Protein AF-A0A928BKJ8-F1 (afdb_monomer_lite)

pLDDT: mean 83.31, std 15.17, range [28.52, 98.81]

Secondary structure (DSSP, 8-state):
-HHHHHHHHHHHHHHHTTS--S----HHHHHHHHHHHHHHHHHHHHHHHHHHHHHHHHHHHHH-EEEEEEE-TTS-EEEEEE-TT--EEEEEE--GGG-SSS--EEEEEETTEEEEEETTEEPB-TTS-B-BTTT-PPPEEE-TTSBEEETTEEPB-TTSPBPB-SS----SEEEEEE-TTS-EEEEETTS-EEEE-B--S-EEEEEETTEE--SEEEEPPPTTSEEEEEEEEESTTGGG-EEEEEEEESSEEEEETTTTEEEEE--TT--EEEEEEEEE-TTS-EEEEEEEEEEGGGS-SSSSB-SHHHHHHHHHHHHTT---TTTB-TTT--EEB-S-EE-TT------B--SSS-B-SEEEEEEEEEE----EEETTS-SEESSEEEEES-EEEEEEE--TT-EEEEESB--TTEEE-SSEEEEETT-EEES-EE--EEEE-SB--TT--EEEESSEEEEES-EEE-SGGG--EE-S-EEE---S----STTSEEEESSEEEE-SSS-EEEES-EE-S-EE-SSEEEESSEEEESSEEEES-EE-S-EE--SSS-TTS--TTSEEEESSEEEE-SS-EEES-EE-S-EE-SS--EEESSEEEESS-EEES-EESBTTBTTSS-EE---EE-TTS-EESEESSEEEESS-EES-EE-SEEE-GGGTT-GGGSEES-STTSB--BSS------S--SS------B---SGGGG-EEEEEEEEEETTEEEEEEEESSSS--EEEEEEEETTSTTEEEEEEEGGGS---GGG--STT-SSSSSB-HHHHHHHTGGGTEEEEEE-S-B-TTT--B-SEEEETTEEEEE--HHHHHH-GGGSBEEEEETTS-EE--BEEEEEEEEETTEEEEE-EES-SSGGG--TTS-EEEE-TTS-SSSSTT------SSSEEEEEEESSS---BTS--EEEEEEEEEE-SSSPPPTTTS-----TTEEEEEE-HHHHHHHHHH--TT-EEEEEEEEEETTTB-PPEEEEEE-SEEEEETTEE--TTS-TT-HHHH--B-EEEEEE-TTS-EEEEEEE--SBTTB--B-HHHHHHHHHHHT-SEEEE---GGG--EEETTEE-S---STTSSPPBSEEEEEEE-

Sequence (1113 aa):
MKYNKILAFCASALLVLAAGCDKYDDSKLWDDVDKAYNELTKIQPMVEAVSQQVELVSAVISSGAITGISAAEDGGYVVRYKGADNTEHTITIASKDEVTTAPVIGTKTEEGVLYWTINGELLKDLDGANVAVAGRVPTFDVNSDGYWTVNGALMKDASGNPIKAEGKELSVISKVEKTADGKGLITLGDGSTVTVDLFEAFSIGVFDGQTELLNQYLLTMPASRSLTLSYTLTGPSADETIIKITRQTSLTAVLDASAKTITVTFPAGFEEGGFNLMIADAEGNVLIRPVYIGDRAMVPDYYGIKTVEDFQKFAVAVNAGASLKRFRDPATGLITLLQDLDMVGFTAWTPIGTEDHPWGDKFNGNGKTIRNIEFSTDVTSQKYTGIFGVVDGGSVENLIVGEDGESWTITGTANNGTAVAPVVAFAKGEAVIAKCTNNLDINFTGTNPSEALLMLSGIVAQSDGSTIGGAGELACVNNGDIVITEITNKKNGLTGVNIGGICAHASENGTTNITACVNNGHLACPTGRSGGICGTIIKGRLSACVNNGMIEDGTQYKSEDKGYDHKRMGGLVGATDQNATIDGCTNLGTVLTHVGCRCGGFVGHNAKGKVQNCTNGAEKDLSKGNIIGDVVTDASGNLHGPGWACGYTSSDIKTCYGYGRVATYAQKDNLEAADIALHDNAVRHGTQYYKFVSGMTSGYEPTNWVNWGSTKYCNWDVKTTKELHSGVKYMAVEWTRGITRKMKILEIDLTKSGVEITTAMADDIIPNPNGNDNNNSGKNKRELLSEVCARLKSTGVVAGVNSGFFDSHDGFPRGIHVQEGVPMYVNNRTVRWNLTNHKWGFTQFTDKTSSCGVKEFTGKYKVAGTEYEYYSINDTICRHGSDALKSNIYTHHYKKTPHSGLTNPLSKKCLYVLAQFTGDYLHVNTGYHKAKVTKILDGRSSAIASADLPYISDKKTIGIQIRGDVADAVKASVSVGDEIEIKCDIAIDGNSTKPIYTINSSMYQFLNNGSVTLSGLGADNGNLNTYDPVTFIGCDAATTKVWIVQVDGRSSSSLGMTAPEMAATIKKLGGHNMTRFDGGGSSSMWVDGKIVSNPSDSRGERSCMNYLLVRAK

Foldseek 3Di:
DVVVVVVVVVVVVVVVVVDDDDDDDCVVVVVVVVVVVVQVVLLVVLLVQQLVQLCVQLQQVAPKAWADWDADPQGWIWTWMAGPVRDIDIDTADAQPQQDPDWFWDWDDDPNFIFIDINPHFDAEPVGHGHTSHPDRWHWDADPVQFIDINNHFDADPVRHGHGNRPRHYFFFNDWDADPVGWIWTQTSNRDIDTGHHDPQKDKFKDQVPHTADDEAADAQDPQQKGKIAMDMDHPQRVQKDKDWDDKFQWDWDDDVPRRIIMIGHDPPFAKMWIWIWMAGPVGDIDIDIYIYGHNVNQDPDAAAEEVVSLQVQQVCQQVVHDNVRQADPVPREHEYPAAYECPPDQDDDARADPVRGAQEEYYPVLHEHEDQAHEEACQVPQAEENHRHHANYEDANYEYYDAPAEYEYEHEHAANRAYEHATREYENAYYYWLYEANYAYEYPYEYDELREYFYEHAYREYQAYEAADPDNREYEYQYAYDYADYPYQAQDRSGYFYEHHYRYYDPRHAYEHELYEYNYAYEAQFYAYEPHYREHAHYEYYNYERNYAYENHDPDALVQADARRYAEELGYSEYHHAYEYELYERFYEYEYRRFYQYEPGTSYYEPYEAENYEQHDQQDQNGREYEEDWDADPVQWIAGYAHGTRYHQAEHENYYFQYFYYYNVCPVPRVPTHGRDQQRRYRTGNGRDFDAPDDDDDDDDRYDYPPLDLLQQAWDFPDWDDLDVFWIWTFIFHRRNATWGKIKIKGFLVDPQWDKFKAFFVNAFDFQQQQQAQLDDDRQFDFPLRVCVVCVVVFFFKWWFFADDDNRRQGGQAWWAGQQRGSWHEFPVSCVVQVQQQWKWFAFPVLFIDRFGKDKWKWKDFPNDIDTAGIELYLVCQQPDVVGFKYKYFLRHDQDSDPPDGRHHFQAFKKFKWFFPDDAAGELPDKTKTATADIDHRNVPGHDRVRPDNYNDRRMMIMTGDDPRRVVRVVRDDHGDIMIIHMYMDGPNDDSGGTRTITTFGDKQAAQNDGDRNPDDSPDCLRPAAFWWWKKFAAPRRRMIMTMTIADPDSNHNHHHSVSVSSVCVVVRGRIMGTGDTHQSGWMDGRSDTPYFRNDPVTHGRHGMMITIGRD

Structure (mmCIF, N/CA/C/O backbone):
data_AF-A0A928BKJ8-F1
#
_entry.id   AF-A0A928BKJ8-F1
#
loop_
_atom_site.group_PDB
_atom_site.id
_atom_site.type_symbol
_atom_site.label_atom_id
_atom_site.label_alt_id
_atom_site.label_comp_id
_atom_site.label_asym_id
_atom_site.label_entity_id
_atom_site.label_seq_id
_atom_site.pdbx_PDB_ins_code
_atom_site.Cartn_x
_atom_site.Cartn_y
_atom_site.Cartn_z
_atom_site.occupancy
_atom_site.B_iso_or_equiv
_atom_site.auth_seq_id
_atom_site.auth_comp_id
_atom_site.auth_asym_id
_atom_site.auth_atom_id
_atom_site.pdbx_PDB_model_num
ATOM 1 N N . MET A 1 1 ? -21.535 2.118 -30.857 1.00 36.38 1 MET A N 1
ATOM 2 C CA . MET A 1 1 ? -22.340 1.088 -30.147 1.00 36.38 1 MET A CA 1
ATOM 3 C C . MET A 1 1 ? -21.571 -0.211 -29.829 1.00 36.38 1 MET A C 1
ATOM 5 O O . MET A 1 1 ? -22.094 -1.032 -29.084 1.00 36.38 1 MET A O 1
ATOM 9 N N . LYS A 1 2 ? -20.324 -0.391 -30.308 1.00 33.47 2 LYS A N 1
ATOM 10 C CA . LYS A 1 2 ? -19.479 -1.567 -30.011 1.00 33.47 2 LYS A CA 1
ATOM 11 C C . LYS A 1 2 ? -18.787 -1.557 -28.638 1.00 33.47 2 LYS A C 1
ATOM 13 O O . LYS A 1 2 ? -18.649 -2.614 -28.036 1.00 33.47 2 LYS A O 1
ATOM 18 N N . TYR A 1 3 ? -18.479 -0.383 -28.079 1.00 29.48 3 TYR A N 1
ATOM 19 C CA . TYR A 1 3 ? -17.855 -0.270 -26.748 1.00 29.48 3 TYR A CA 1
ATOM 20 C C . TYR A 1 3 ? -18.729 -0.820 -25.604 1.00 29.48 3 TYR A C 1
ATOM 22 O O . TYR A 1 3 ? -18.232 -1.500 -24.711 1.00 29.48 3 TYR A O 1
ATOM 30 N N . ASN A 1 4 ? -20.053 -0.626 -25.668 1.00 34.81 4 ASN A N 1
ATOM 31 C CA . ASN A 1 4 ? -20.971 -1.131 -24.638 1.00 34.81 4 ASN A CA 1
ATOM 32 C C . ASN A 1 4 ? -21.222 -2.645 -24.739 1.00 34.81 4 ASN A C 1
ATOM 34 O O . ASN A 1 4 ? -21.550 -3.267 -23.732 1.00 34.81 4 ASN A O 1
ATOM 38 N N . LYS A 1 5 ? -21.043 -3.252 -25.922 1.00 36.97 5 LYS A N 1
ATOM 39 C CA . LYS A 1 5 ? -21.144 -4.711 -26.090 1.00 36.97 5 LYS A CA 1
ATOM 40 C C . LYS A 1 5 ? -19.899 -5.426 -25.558 1.00 36.97 5 LYS A C 1
ATOM 42 O O . LYS A 1 5 ? -20.052 -6.467 -24.936 1.00 36.97 5 LYS A O 1
ATOM 47 N N . ILE A 1 6 ? -18.711 -4.828 -25.700 1.00 39.97 6 ILE A N 1
ATOM 48 C CA . ILE A 1 6 ? -17.459 -5.345 -25.117 1.00 39.97 6 ILE A CA 1
ATOM 49 C C . ILE A 1 6 ? -17.501 -5.258 -23.584 1.00 39.97 6 ILE A C 1
ATOM 51 O O . ILE A 1 6 ? -17.200 -6.237 -22.915 1.00 39.97 6 ILE A O 1
ATOM 55 N N . LEU A 1 7 ? -17.984 -4.150 -23.007 1.00 39.19 7 LEU A N 1
ATOM 56 C CA . LEU A 1 7 ? -18.141 -4.033 -21.549 1.00 39.19 7 LEU A CA 1
ATOM 57 C C . LEU A 1 7 ? -19.204 -4.981 -20.969 1.00 39.19 7 LEU A C 1
ATOM 59 O O . LEU A 1 7 ? -18.993 -5.539 -19.895 1.00 39.19 7 LEU A O 1
ATOM 63 N N . ALA A 1 8 ? -20.317 -5.209 -21.674 1.00 41.62 8 ALA A N 1
ATOM 64 C CA . ALA A 1 8 ? -21.327 -6.187 -21.261 1.00 41.62 8 ALA A CA 1
ATOM 65 C C . ALA A 1 8 ? -20.830 -7.642 -21.396 1.00 41.62 8 ALA A C 1
ATOM 67 O O . ALA A 1 8 ? -21.204 -8.497 -20.589 1.00 41.62 8 ALA A O 1
ATOM 68 N N . PHE A 1 9 ? -19.954 -7.918 -22.369 1.00 40.91 9 PHE A N 1
ATOM 69 C CA . PHE A 1 9 ? -19.304 -9.219 -22.549 1.00 40.91 9 PHE A CA 1
ATOM 70 C C . PHE A 1 9 ? -18.218 -9.468 -21.488 1.00 40.91 9 PHE A C 1
ATOM 72 O O . PHE A 1 9 ? -18.191 -10.526 -20.869 1.00 40.91 9 PHE A O 1
ATOM 79 N N . CYS A 1 10 ? -17.407 -8.457 -21.157 1.00 38.84 10 CYS A N 1
ATOM 80 C CA . CYS A 1 10 ? -16.449 -8.529 -20.050 1.00 38.84 10 CYS A CA 1
ATOM 81 C C . CYS A 1 10 ? -17.153 -8.671 -18.691 1.00 38.84 10 CYS A C 1
ATOM 83 O O . CYS A 1 10 ? -16.702 -9.438 -17.846 1.00 38.84 10 CYS A O 1
ATOM 85 N N . ALA A 1 11 ? -18.292 -7.997 -18.485 1.00 41.03 11 ALA A N 1
ATOM 86 C CA . ALA A 1 11 ? -19.087 -8.133 -17.264 1.00 41.03 11 ALA A CA 1
ATOM 87 C C . ALA A 1 11 ? -19.739 -9.522 -17.130 1.00 41.03 11 ALA A C 1
ATOM 89 O O . ALA A 1 11 ? -19.844 -10.039 -16.021 1.00 41.03 11 ALA A O 1
ATOM 90 N N . SER A 1 12 ? -20.134 -10.154 -18.240 1.00 42.34 12 SER A N 1
ATOM 91 C CA . SER A 1 12 ? -20.669 -11.524 -18.230 1.00 42.34 12 SER A CA 1
ATOM 92 C C . SER A 1 12 ? -19.570 -12.584 -18.092 1.00 42.34 12 SER A C 1
ATOM 94 O O . SER A 1 12 ? -19.779 -13.554 -17.369 1.00 42.34 12 SER A O 1
ATOM 96 N N . ALA A 1 13 ? -18.372 -12.361 -18.644 1.00 40.25 13 ALA A N 1
ATOM 97 C CA . ALA A 1 13 ? -17.197 -13.203 -18.395 1.00 40.25 13 ALA A CA 1
ATOM 98 C C . ALA A 1 13 ? -16.728 -13.136 -16.925 1.00 40.25 13 ALA A C 1
ATOM 100 O O . ALA A 1 13 ? -16.420 -14.164 -16.323 1.00 40.25 13 ALA A O 1
ATOM 101 N N . LEU A 1 14 ? -16.779 -11.953 -16.297 1.00 40.38 14 LEU A N 1
ATOM 102 C CA . LEU A 1 14 ? -16.492 -11.768 -14.864 1.00 40.38 14 LEU A CA 1
ATOM 103 C C . LEU A 1 14 ? -17.533 -12.418 -13.937 1.00 40.38 14 LEU A C 1
ATOM 105 O O . LEU A 1 14 ? -17.189 -12.808 -12.823 1.00 40.38 14 LEU A O 1
ATOM 109 N N . LEU A 1 15 ? -18.780 -12.582 -14.390 1.00 40.03 15 LEU A N 1
ATOM 110 C CA . LEU A 1 15 ? -19.826 -13.301 -13.650 1.00 40.03 15 LEU A CA 1
ATOM 111 C C . LEU A 1 15 ? -19.718 -14.831 -13.781 1.00 40.03 15 LEU A C 1
ATOM 113 O O . LEU A 1 15 ? -20.170 -15.539 -12.885 1.00 40.03 15 LEU A O 1
ATOM 117 N N . VAL A 1 16 ? -19.081 -15.341 -14.841 1.00 40.62 16 VAL A N 1
ATOM 118 C CA . VAL A 1 16 ? -18.812 -16.781 -15.029 1.00 40.62 16 VAL A CA 1
ATOM 119 C C . VAL A 1 16 ? -17.521 -17.220 -14.317 1.00 40.62 16 VAL A C 1
ATOM 121 O O . VAL A 1 16 ? -17.443 -18.346 -13.835 1.00 40.62 16 VAL A O 1
ATOM 124 N N . LEU A 1 17 ? -16.558 -16.313 -14.111 1.00 38.81 17 LEU A N 1
ATOM 125 C CA . LEU A 1 17 ? -15.326 -16.564 -13.340 1.00 38.81 17 LEU A CA 1
ATOM 126 C C . LEU A 1 17 ? -15.546 -16.775 -11.826 1.00 38.81 17 LEU A C 1
ATOM 128 O O . LEU A 1 17 ? -14.621 -17.173 -11.120 1.00 38.81 17 LEU A O 1
ATOM 132 N N . ALA A 1 18 ? -16.758 -16.539 -11.313 1.00 39.84 18 ALA A N 1
ATOM 133 C CA . ALA A 1 18 ? -17.099 -16.748 -9.905 1.00 39.84 18 ALA A CA 1
ATOM 134 C C . ALA A 1 18 ? -17.656 -18.153 -9.589 1.00 39.84 18 ALA A C 1
ATOM 136 O O . ALA A 1 18 ? -17.969 -18.427 -8.428 1.00 39.84 18 ALA A O 1
ATOM 137 N N . ALA A 1 19 ? -17.775 -19.057 -10.569 1.00 40.38 19 ALA A N 1
ATOM 138 C CA . ALA A 1 19 ? -18.250 -20.416 -10.318 1.00 40.38 19 ALA A CA 1
ATOM 139 C C . ALA A 1 19 ? -17.617 -21.464 -11.253 1.00 40.38 19 ALA A C 1
ATOM 141 O O . ALA A 1 19 ? -18.084 -21.671 -12.366 1.00 40.38 19 ALA A O 1
ATOM 142 N N . GLY A 1 20 ? -16.641 -22.218 -10.735 1.00 32.22 20 GLY A N 1
ATOM 143 C CA . GLY A 1 20 ? -16.346 -23.580 -11.203 1.00 32.22 20 GLY A CA 1
ATOM 144 C C . GLY A 1 20 ? -15.039 -23.783 -11.980 1.00 32.22 20 GLY A C 1
ATOM 145 O O . GLY A 1 20 ? -14.651 -22.978 -12.810 1.00 32.22 20 GLY A O 1
ATOM 146 N N . CYS A 1 21 ? -14.382 -24.897 -11.653 1.00 39.50 21 CYS A N 1
ATOM 147 C CA . CYS A 1 21 ? -13.068 -25.385 -12.079 1.00 39.50 21 CYS A CA 1
ATOM 148 C C . CYS A 1 21 ? -12.865 -25.640 -13.590 1.00 39.50 21 CYS A C 1
ATOM 150 O O . CYS A 1 21 ? -13.796 -25.997 -14.303 1.00 39.50 21 CYS A O 1
ATOM 152 N N . ASP A 1 22 ? -11.572 -25.631 -13.941 1.00 43.06 22 ASP A N 1
ATOM 153 C CA . ASP A 1 22 ? -10.849 -26.334 -15.014 1.00 43.06 22 ASP A CA 1
ATOM 154 C C . ASP A 1 22 ? -10.987 -25.881 -16.486 1.00 43.06 22 ASP A C 1
ATOM 156 O O . ASP A 1 22 ? -12.006 -26.056 -17.142 1.00 43.06 22 ASP A O 1
ATOM 160 N N . LYS A 1 23 ? -9.838 -25.410 -17.012 1.00 48.09 23 LYS A N 1
ATOM 161 C CA . LYS A 1 23 ? -9.440 -25.223 -18.425 1.00 48.09 23 LYS A CA 1
ATOM 162 C C . LYS A 1 23 ? -10.388 -24.384 -19.296 1.00 48.09 23 LYS A C 1
ATOM 164 O O . LYS A 1 23 ? -11.199 -24.915 -20.048 1.00 48.09 23 LYS A O 1
ATOM 169 N N . TYR A 1 24 ? -10.193 -23.064 -19.268 1.00 42.25 24 TYR A N 1
ATOM 170 C CA . TYR A 1 24 ? -10.712 -22.170 -20.305 1.00 42.25 24 TYR A CA 1
ATOM 171 C C . TYR A 1 24 ? -9.821 -22.268 -21.552 1.00 42.25 24 TYR A C 1
ATOM 173 O O . TYR A 1 24 ? -8.644 -21.927 -21.490 1.00 42.25 24 TYR A O 1
ATOM 181 N N . ASP A 1 25 ? -10.378 -22.791 -22.643 1.00 50.19 25 ASP A N 1
ATOM 182 C CA . ASP A 1 25 ? -9.758 -22.840 -23.969 1.00 50.19 25 ASP A CA 1
ATOM 183 C C . ASP A 1 25 ? -10.202 -21.599 -24.758 1.00 50.19 25 ASP A C 1
ATOM 185 O O . ASP A 1 25 ? -11.339 -21.519 -25.234 1.00 50.19 25 ASP A O 1
ATOM 189 N N . ASP A 1 26 ? -9.321 -20.601 -24.831 1.00 48.94 26 ASP A N 1
ATOM 190 C CA . ASP A 1 26 ? -9.535 -19.328 -25.521 1.00 48.94 26 ASP A CA 1
ATOM 191 C C . ASP A 1 26 ? -9.142 -19.380 -27.006 1.00 48.94 26 ASP A C 1
ATOM 193 O O . ASP A 1 26 ? -9.299 -18.380 -27.707 1.00 48.94 26 ASP A O 1
ATOM 197 N N . SER A 1 27 ? -8.728 -20.542 -27.526 1.00 56.06 27 SER A N 1
ATOM 198 C CA . SER A 1 27 ? -8.313 -20.711 -28.929 1.00 56.06 27 SER A CA 1
ATOM 199 C C . SER A 1 27 ? -9.398 -20.257 -29.910 1.00 56.06 27 SER A C 1
ATOM 201 O O . SER A 1 27 ? -9.103 -19.659 -30.936 1.00 56.06 27 SER A O 1
ATOM 203 N N . LYS A 1 28 ? -10.678 -20.449 -29.562 1.00 54.78 28 LYS A N 1
ATOM 204 C CA . LYS A 1 28 ? -11.811 -19.961 -30.369 1.00 54.78 28 LYS A CA 1
ATOM 205 C C . LYS A 1 28 ? -11.948 -18.437 -30.388 1.00 54.78 28 LYS A C 1
ATOM 207 O O . LYS A 1 28 ? -12.422 -17.889 -31.375 1.00 54.78 28 LYS A O 1
ATOM 212 N N . LEU A 1 29 ? -11.576 -17.764 -29.300 1.00 46.59 29 LEU A N 1
ATOM 213 C CA . LEU A 1 29 ? -11.580 -16.302 -29.217 1.00 46.59 29 LEU A CA 1
ATOM 214 C C . LEU A 1 29 ? -10.429 -15.714 -30.029 1.00 46.59 29 LEU A C 1
ATOM 216 O O . LEU A 1 29 ? -10.636 -14.728 -30.731 1.00 46.59 29 LEU A O 1
ATOM 220 N N . TRP A 1 30 ? -9.256 -16.346 -29.980 1.00 51.75 30 TRP A N 1
ATOM 221 C CA . TRP A 1 30 ? -8.119 -15.971 -30.817 1.00 51.75 30 TRP A CA 1
ATOM 222 C C . TRP A 1 30 ? -8.381 -16.245 -32.300 1.00 51.75 30 TRP A C 1
ATOM 224 O O . TRP A 1 30 ? -8.135 -15.361 -33.109 1.00 51.75 30 TRP A O 1
ATOM 234 N N . ASP A 1 31 ? -9.023 -17.364 -32.652 1.00 60.06 31 ASP A N 1
ATOM 235 C CA . ASP A 1 31 ? -9.461 -17.641 -34.029 1.00 60.06 31 ASP A CA 1
ATOM 236 C C . ASP A 1 31 ? -10.430 -16.570 -34.567 1.00 60.06 31 ASP A C 1
ATOM 238 O O . ASP A 1 31 ? -10.374 -16.200 -35.744 1.00 60.06 31 ASP A O 1
ATOM 242 N N . ASP A 1 32 ? -11.339 -16.067 -33.726 1.00 57.16 32 ASP A N 1
ATOM 243 C CA . ASP A 1 32 ? -12.293 -15.020 -34.106 1.00 57.16 32 ASP A CA 1
ATOM 244 C C . ASP A 1 32 ? -11.616 -13.640 -34.231 1.00 57.16 32 ASP A C 1
ATOM 246 O O . ASP A 1 32 ? -11.968 -12.857 -35.120 1.00 57.16 32 ASP A O 1
ATOM 250 N N . VAL A 1 33 ? -10.620 -13.348 -33.386 1.00 50.62 33 VAL A N 1
ATOM 251 C CA . VAL A 1 33 ? -9.799 -12.123 -33.450 1.00 50.62 33 VAL A CA 1
ATOM 252 C C . VAL A 1 33 ? -8.879 -12.138 -34.673 1.00 50.62 33 VAL A C 1
ATOM 254 O O . VAL A 1 33 ? -8.836 -11.148 -35.407 1.00 50.62 33 VAL A O 1
ATOM 257 N N . ASP A 1 34 ? -8.226 -13.263 -34.957 1.00 57.56 34 ASP A N 1
ATOM 258 C CA . ASP A 1 34 ? -7.360 -13.443 -36.124 1.00 57.56 34 ASP A CA 1
ATOM 259 C C . ASP A 1 34 ? -8.162 -13.378 -37.425 1.00 57.56 34 ASP A C 1
ATOM 261 O O . ASP A 1 34 ? -7.727 -12.761 -38.400 1.00 57.56 34 ASP A O 1
ATOM 265 N N . LYS A 1 35 ? -9.381 -13.932 -37.455 1.00 59.62 35 LYS A N 1
ATOM 266 C CA . LYS A 1 35 ? -10.303 -13.724 -38.583 1.00 59.62 35 LYS A CA 1
ATOM 267 C C . LYS A 1 35 ? -10.664 -12.254 -38.763 1.00 59.62 35 LYS A C 1
ATOM 269 O O . LYS A 1 35 ? -10.637 -11.773 -39.891 1.00 59.62 35 LYS A O 1
ATOM 274 N N . ALA A 1 36 ? -10.976 -11.532 -37.686 1.00 53.12 36 ALA A N 1
ATOM 275 C CA . ALA A 1 36 ? -11.308 -10.110 -37.770 1.00 53.12 36 ALA A CA 1
ATOM 276 C C . ALA A 1 36 ? -10.123 -9.262 -38.268 1.00 53.12 36 ALA A C 1
ATOM 278 O O . ALA A 1 36 ? -10.323 -8.357 -39.078 1.00 53.12 36 ALA A O 1
ATOM 279 N N . TYR A 1 37 ? -8.899 -9.579 -37.838 1.00 50.72 37 TYR A N 1
ATOM 280 C CA . TYR A 1 37 ? -7.670 -8.921 -38.292 1.00 50.72 37 TYR A CA 1
ATOM 281 C C . TYR A 1 37 ? -7.362 -9.214 -39.774 1.00 50.72 37 TYR A C 1
ATOM 283 O O . TYR A 1 37 ? -7.023 -8.303 -40.534 1.00 50.72 37 TYR A O 1
ATOM 291 N N . ASN A 1 38 ? -7.560 -10.463 -40.209 1.00 59.34 38 ASN A N 1
ATOM 292 C CA . ASN A 1 38 ? -7.378 -10.892 -41.601 1.00 59.34 38 ASN A CA 1
ATOM 293 C C . ASN A 1 38 ? -8.442 -10.333 -42.566 1.00 59.34 38 ASN A C 1
ATOM 295 O O . ASN A 1 38 ? -8.176 -10.189 -43.757 1.00 59.34 38 ASN A O 1
ATOM 299 N N . GLU A 1 39 ? -9.648 -10.018 -42.087 1.00 61.53 39 GLU A N 1
ATOM 300 C CA . GLU A 1 39 ? -10.673 -9.320 -42.880 1.00 61.53 39 GLU A CA 1
ATOM 301 C C . GLU A 1 39 ? -10.358 -7.815 -43.002 1.00 61.53 39 GLU A C 1
ATOM 303 O O . GLU A 1 39 ? -10.467 -7.246 -44.087 1.00 61.53 39 GLU A O 1
ATOM 308 N N . LEU A 1 40 ? -9.884 -7.171 -41.926 1.00 55.72 40 LEU A N 1
ATOM 309 C CA . LEU A 1 40 ? -9.506 -5.746 -41.916 1.00 55.72 40 LEU A CA 1
ATOM 310 C C . LEU A 1 40 ? -8.341 -5.429 -42.867 1.00 55.72 40 LEU A C 1
ATOM 312 O O . LEU A 1 40 ? -8.375 -4.422 -43.572 1.00 55.72 40 LEU A O 1
ATOM 316 N N . THR A 1 41 ? -7.348 -6.318 -42.931 1.00 57.25 41 THR A N 1
ATOM 317 C CA . THR A 1 41 ? -6.194 -6.200 -43.842 1.00 57.25 41 THR A CA 1
ATOM 318 C C . THR A 1 41 ? -6.560 -6.364 -45.321 1.00 57.25 41 THR A C 1
ATOM 320 O O . THR A 1 41 ? -5.829 -5.870 -46.174 1.00 57.25 41 THR A O 1
ATOM 323 N N . LYS A 1 42 ? -7.699 -6.994 -45.646 1.00 63.34 42 LYS A N 1
ATOM 324 C CA . LYS A 1 42 ? -8.205 -7.108 -47.027 1.00 63.34 42 LYS A CA 1
ATOM 325 C C . LYS A 1 42 ? -9.059 -5.917 -47.457 1.00 63.34 42 LYS A C 1
ATOM 327 O O . LYS A 1 42 ? -9.018 -5.540 -48.618 1.00 63.34 42 LYS A O 1
ATOM 332 N N . ILE A 1 43 ? -9.818 -5.324 -46.534 1.00 66.81 43 ILE A N 1
ATOM 333 C CA . ILE A 1 43 ? -10.777 -4.248 -46.834 1.00 66.81 43 ILE A CA 1
ATOM 334 C C . ILE A 1 43 ? -10.080 -2.896 -47.061 1.00 66.81 43 ILE A C 1
ATOM 336 O O . ILE A 1 43 ? -10.517 -2.120 -47.910 1.00 66.81 43 ILE A O 1
ATOM 340 N N . GLN A 1 44 ? -8.993 -2.605 -46.335 1.00 64.44 44 GLN A N 1
ATOM 341 C CA . GLN A 1 44 ? -8.322 -1.299 -46.399 1.00 64.44 44 GLN A CA 1
A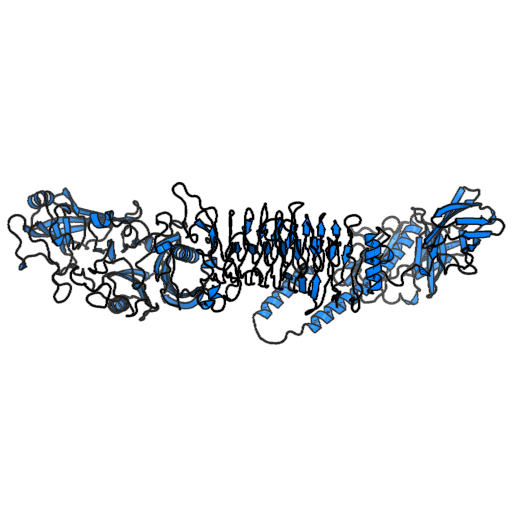TOM 342 C C . GLN A 1 44 ? -7.786 -0.938 -47.807 1.00 64.44 44 GLN A C 1
ATOM 344 O O . GLN A 1 44 ? -8.120 0.149 -48.287 1.00 64.44 44 GLN A O 1
ATOM 349 N N . PRO A 1 45 ? -7.071 -1.824 -48.533 1.00 66.62 45 PRO A N 1
ATOM 350 C CA . PRO A 1 45 ? -6.630 -1.537 -49.903 1.00 66.62 45 PRO A CA 1
ATOM 351 C C . PRO A 1 45 ? -7.791 -1.293 -50.883 1.00 66.62 45 PRO A C 1
ATOM 353 O O . PRO A 1 45 ? -7.668 -0.502 -51.815 1.00 66.62 45 PRO A O 1
ATOM 356 N N . MET A 1 46 ? -8.943 -1.936 -50.660 1.00 71.69 46 MET A N 1
ATOM 357 C CA . MET A 1 46 ? -10.132 -1.792 -51.511 1.00 71.69 46 MET A CA 1
ATOM 358 C C . MET A 1 46 ? -10.777 -0.403 -51.354 1.00 71.69 46 MET A C 1
ATOM 360 O O . MET A 1 46 ? -11.216 0.187 -52.339 1.00 71.69 46 MET A O 1
ATOM 364 N N . VAL A 1 47 ? -10.815 0.143 -50.130 1.00 72.19 47 VAL A N 1
ATOM 365 C CA . VAL A 1 47 ? -11.319 1.504 -49.851 1.00 72.19 47 VAL A CA 1
ATOM 366 C C . VAL A 1 47 ? -10.426 2.565 -50.503 1.00 72.19 47 VAL A C 1
ATOM 368 O O . VAL A 1 47 ? -10.930 3.520 -51.104 1.00 72.19 47 VAL A O 1
ATOM 371 N N . GLU A 1 48 ? -9.106 2.382 -50.422 1.00 70.94 48 GLU A N 1
ATOM 372 C CA . GLU A 1 48 ? -8.124 3.280 -51.039 1.00 70.94 48 GLU A CA 1
ATOM 373 C C . GLU A 1 48 ? -8.248 3.275 -52.573 1.00 70.94 48 GLU A C 1
ATOM 375 O O . GLU A 1 48 ? -8.321 4.344 -53.184 1.00 70.94 48 GLU A O 1
ATOM 380 N N . ALA A 1 49 ? -8.384 2.098 -53.193 1.00 72.06 49 ALA A N 1
ATOM 381 C CA . ALA A 1 49 ? -8.551 1.963 -54.641 1.00 72.06 49 ALA A CA 1
ATOM 382 C C . ALA A 1 49 ? -9.838 2.629 -55.168 1.00 72.06 49 ALA A C 1
ATOM 384 O O . ALA A 1 49 ? -9.802 3.357 -56.163 1.00 72.06 49 ALA A O 1
ATOM 385 N N . VAL A 1 50 ? -10.977 2.432 -54.491 1.00 75.00 50 VAL A N 1
ATOM 386 C CA . VAL A 1 50 ? -12.257 3.068 -54.861 1.00 75.00 50 VAL A CA 1
ATOM 387 C C . VAL A 1 50 ? -12.167 4.587 -54.749 1.00 75.00 50 VAL A C 1
ATOM 389 O O . VAL A 1 50 ? -12.613 5.297 -55.650 1.00 75.00 50 VAL A O 1
ATOM 392 N N . SER A 1 51 ? -11.559 5.090 -53.672 1.00 77.75 51 SER A N 1
ATOM 393 C CA . SER A 1 51 ? -11.428 6.531 -53.433 1.00 77.75 51 SER A CA 1
ATOM 394 C C . SER A 1 51 ? -10.612 7.217 -54.535 1.00 77.75 51 SER A C 1
ATOM 396 O O . SER A 1 51 ? -11.045 8.235 -55.073 1.00 77.75 51 SER A O 1
ATOM 398 N N . GLN A 1 52 ? -9.502 6.607 -54.966 1.00 74.69 52 GLN A N 1
ATOM 399 C CA . GLN A 1 52 ? -8.665 7.136 -56.051 1.00 74.69 52 GLN A CA 1
ATOM 400 C C . GLN A 1 52 ? -9.399 7.192 -57.405 1.00 74.69 52 GLN A C 1
ATOM 402 O O . GLN A 1 52 ? -9.252 8.157 -58.158 1.00 74.69 52 GLN A O 1
ATOM 407 N N . GLN A 1 53 ? -10.234 6.196 -57.729 1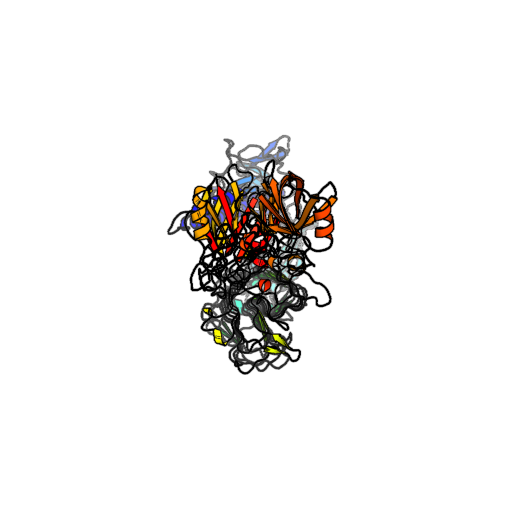.00 80.44 53 GLN A N 1
ATOM 408 C CA . GLN A 1 53 ? -11.011 6.203 -58.978 1.00 80.44 53 GLN A CA 1
ATOM 409 C C . GLN A 1 53 ? -12.088 7.304 -59.000 1.00 80.44 53 GLN A C 1
ATOM 411 O O . GLN A 1 53 ? -12.326 7.919 -60.042 1.00 80.44 53 GLN A O 1
ATOM 416 N N . VAL A 1 54 ? -12.731 7.579 -57.860 1.00 75.44 54 VAL A N 1
ATOM 417 C CA . VAL A 1 54 ? -13.722 8.664 -57.718 1.00 75.44 54 VAL A CA 1
ATOM 418 C C . VAL A 1 54 ? -13.054 10.029 -57.870 1.00 75.44 54 VAL A C 1
ATOM 420 O O . VAL A 1 54 ? -13.594 10.909 -58.548 1.00 75.44 54 VAL A O 1
ATOM 423 N N . GLU A 1 55 ? -11.865 10.196 -57.287 1.00 74.81 55 GLU A N 1
ATOM 424 C CA . GLU A 1 55 ? -11.064 11.414 -57.417 1.00 74.81 55 GLU A CA 1
ATOM 425 C C . GLU A 1 55 ? -10.666 11.688 -58.871 1.00 74.81 55 GLU A C 1
ATOM 427 O O . GLU A 1 55 ? -10.828 12.822 -59.326 1.00 74.81 55 GLU A O 1
ATOM 432 N N . LEU A 1 56 ? -10.243 10.668 -59.631 1.00 76.38 56 LEU A N 1
ATOM 433 C CA . LEU A 1 56 ? -9.972 10.790 -61.070 1.00 76.38 56 LEU A CA 1
ATOM 434 C C . LEU A 1 56 ? -11.191 11.349 -61.823 1.00 76.38 56 LEU A C 1
ATOM 436 O O . LEU A 1 56 ? -11.084 12.364 -62.512 1.00 76.38 56 LEU A O 1
ATOM 440 N N . VAL A 1 57 ? -12.361 10.715 -61.687 1.00 73.88 57 VAL A N 1
ATOM 441 C CA . VAL A 1 57 ? -13.580 11.124 -62.414 1.00 73.88 57 VAL A CA 1
ATOM 442 C C . VAL A 1 57 ? -13.987 12.548 -62.029 1.00 73.88 57 VAL A C 1
ATOM 444 O O . VAL A 1 57 ? -14.262 13.372 -62.903 1.00 73.88 57 VAL A O 1
ATOM 447 N N . SER A 1 58 ? -13.959 12.872 -60.733 1.00 71.69 58 SER A N 1
ATOM 448 C CA . SER A 1 58 ? -14.296 14.210 -60.242 1.00 71.69 58 SER A CA 1
ATOM 449 C C . SER A 1 58 ? -13.315 15.278 -60.735 1.00 71.69 58 SER A C 1
ATOM 451 O O . SER A 1 58 ? -13.744 16.374 -61.109 1.00 71.69 58 SER A O 1
ATOM 453 N N . ALA A 1 59 ? -12.011 14.993 -60.734 1.00 68.56 59 ALA A N 1
ATOM 454 C CA . ALA A 1 59 ? -10.977 15.952 -61.113 1.00 68.56 59 ALA A CA 1
ATOM 455 C C . ALA A 1 59 ? -11.036 16.292 -62.604 1.00 68.56 59 ALA A C 1
ATOM 457 O O . ALA A 1 59 ? -10.970 17.469 -62.972 1.00 68.56 59 ALA A O 1
ATOM 458 N N . VAL A 1 60 ? -11.217 15.285 -63.461 1.00 68.94 60 VAL A N 1
ATOM 459 C CA . VAL A 1 60 ? -11.254 15.508 -64.909 1.00 68.94 60 VAL A CA 1
ATOM 460 C C . VAL A 1 60 ? -12.545 16.223 -65.334 1.00 68.94 60 VAL A C 1
ATOM 462 O O . VAL A 1 60 ? -12.492 17.107 -66.181 1.00 68.94 60 VAL A O 1
ATOM 465 N N . ILE A 1 61 ? -13.688 15.951 -64.692 1.00 67.75 61 ILE A N 1
ATOM 466 C CA . ILE A 1 61 ? -14.954 16.658 -64.978 1.00 67.75 61 ILE A CA 1
ATOM 467 C C . ILE A 1 61 ? -14.918 18.130 -64.538 1.00 67.75 61 ILE A C 1
ATOM 469 O O . ILE A 1 61 ? -15.530 18.979 -65.183 1.00 67.75 61 ILE A O 1
ATOM 473 N N . SER A 1 62 ? -14.240 18.441 -63.429 1.00 63.72 62 SER A N 1
ATOM 474 C CA . SER A 1 62 ? -14.311 19.776 -62.816 1.00 63.72 62 SER A CA 1
ATOM 475 C C . SER A 1 62 ? -13.465 20.824 -63.548 1.00 63.72 62 SER A C 1
ATOM 477 O O . SER A 1 62 ? -13.907 21.963 -63.689 1.00 63.72 62 SER A O 1
ATOM 479 N N . SER A 1 63 ? -12.256 20.466 -63.995 1.00 56.91 63 SER A N 1
ATOM 480 C CA . SER A 1 63 ? -11.364 21.358 -64.765 1.00 56.91 63 SER A CA 1
ATOM 481 C C . SER A 1 63 ? -10.105 20.656 -65.305 1.00 56.91 63 SER A C 1
ATOM 483 O O . SER A 1 63 ? -9.113 21.326 -65.594 1.00 56.91 63 SER A O 1
ATOM 485 N N . GLY A 1 64 ? -10.077 19.322 -65.321 1.00 61.38 64 GLY A N 1
ATOM 486 C CA . GLY A 1 64 ? -8.872 18.545 -65.600 1.00 61.38 64 GLY A CA 1
ATOM 487 C C . GLY A 1 64 ? -8.785 18.048 -67.040 1.00 61.38 64 GLY A C 1
ATOM 488 O O . GLY A 1 64 ? -9.771 18.046 -67.771 1.00 61.38 64 GLY A O 1
ATOM 489 N N . ALA A 1 65 ? -7.602 17.589 -67.439 1.00 63.59 65 ALA A N 1
ATOM 490 C CA . ALA A 1 65 ? -7.381 16.937 -68.728 1.00 63.59 65 ALA A CA 1
ATOM 491 C C . ALA A 1 65 ? -6.637 15.619 -68.528 1.00 63.59 65 ALA A C 1
ATOM 493 O O . ALA A 1 65 ? -5.731 15.526 -67.693 1.00 63.59 65 ALA A O 1
ATOM 494 N N . ILE A 1 66 ? -6.999 14.604 -69.310 1.00 67.81 66 ILE A N 1
ATOM 495 C CA . ILE A 1 66 ? -6.204 13.378 -69.398 1.00 67.81 66 ILE A CA 1
ATOM 496 C C . ILE A 1 66 ? -4.979 13.688 -70.263 1.00 67.81 66 ILE A C 1
ATOM 498 O O . ILE A 1 66 ? -5.115 14.181 -71.384 1.00 67.81 66 ILE A O 1
ATOM 502 N N . THR A 1 67 ? -3.792 13.406 -69.729 1.00 64.62 67 THR A N 1
ATOM 503 C CA . THR A 1 67 ? -2.493 13.634 -70.381 1.00 64.62 67 THR A CA 1
ATOM 504 C C . THR A 1 67 ? -1.884 12.348 -70.945 1.00 64.62 67 THR A C 1
ATOM 506 O O . THR A 1 67 ? -0.918 12.413 -71.701 1.00 64.62 67 THR A O 1
ATOM 509 N N . GLY A 1 68 ? -2.449 11.172 -70.634 1.00 64.06 68 GLY A N 1
ATOM 510 C CA . GLY A 1 68 ? -2.086 9.918 -71.298 1.00 64.06 68 GLY A CA 1
ATOM 511 C C . GLY A 1 68 ? -2.854 8.692 -70.802 1.00 64.06 68 GLY A C 1
ATOM 512 O O . GLY A 1 68 ? -3.296 8.645 -69.658 1.00 64.06 68 GLY A O 1
ATOM 513 N N . ILE A 1 69 ? -2.985 7.676 -71.660 1.00 66.88 69 ILE A N 1
ATOM 514 C CA . ILE A 1 69 ? -3.586 6.370 -71.335 1.00 66.88 69 ILE A CA 1
ATOM 515 C C . ILE A 1 69 ? -2.667 5.269 -71.884 1.00 66.88 69 ILE A C 1
ATOM 517 O O . ILE A 1 69 ? -2.299 5.315 -73.058 1.00 66.88 69 ILE A O 1
ATOM 521 N N . SER A 1 70 ? -2.306 4.281 -71.064 1.00 68.06 70 SER A N 1
ATOM 522 C CA . SER A 1 70 ? -1.508 3.109 -71.466 1.00 68.06 70 SER A CA 1
ATOM 523 C C . SER A 1 70 ? -2.051 1.813 -70.858 1.00 68.06 70 SER A C 1
ATOM 525 O O . SER A 1 70 ? -2.780 1.846 -69.871 1.00 68.06 70 SER A O 1
ATOM 527 N N . ALA A 1 71 ? -1.720 0.661 -71.444 1.00 62.31 71 ALA A N 1
ATOM 528 C CA . ALA A 1 71 ? -2.092 -0.643 -70.887 1.00 62.31 71 ALA A CA 1
ATOM 529 C C . ALA A 1 71 ? -1.215 -0.991 -69.671 1.00 62.31 71 ALA A C 1
ATOM 531 O O . ALA A 1 71 ? -0.017 -0.704 -69.684 1.00 62.31 71 ALA A O 1
ATOM 532 N N . ALA A 1 72 ? -1.805 -1.598 -68.641 1.00 63.06 72 ALA A N 1
ATOM 533 C CA . ALA A 1 72 ? -1.081 -2.163 -67.502 1.00 63.06 72 ALA A CA 1
ATOM 534 C C . ALA A 1 72 ? -0.642 -3.615 -67.792 1.00 63.06 72 ALA A C 1
ATOM 536 O O . ALA A 1 72 ? -1.255 -4.299 -68.615 1.00 63.06 72 ALA A O 1
ATOM 537 N N . GLU A 1 73 ? 0.418 -4.093 -67.127 1.00 54.94 73 GLU A N 1
ATOM 538 C CA . GLU A 1 73 ? 0.978 -5.447 -67.327 1.00 54.94 73 GLU A CA 1
ATOM 539 C C . GLU A 1 73 ? 0.008 -6.584 -66.941 1.00 54.94 73 GLU A C 1
ATOM 541 O O . GLU A 1 73 ? 0.149 -7.704 -67.429 1.00 54.94 73 GLU A O 1
ATOM 546 N N . ASP A 1 74 ? -0.993 -6.294 -66.109 1.00 52.31 74 ASP A N 1
ATOM 547 C CA . ASP A 1 74 ? -1.987 -7.224 -65.555 1.00 52.31 74 ASP A CA 1
ATOM 548 C C . ASP A 1 74 ? -3.345 -7.215 -66.290 1.00 52.31 74 ASP A C 1
ATOM 550 O O . ASP A 1 74 ? -4.281 -7.898 -65.876 1.00 52.31 74 ASP A O 1
ATOM 554 N N . GLY A 1 75 ? -3.463 -6.480 -67.402 1.00 55.66 75 GLY A N 1
ATOM 555 C CA . GLY A 1 75 ? -4.693 -6.389 -68.200 1.00 55.66 75 GLY A CA 1
ATOM 556 C C . GLY A 1 75 ? -5.592 -5.184 -67.885 1.00 55.66 75 GLY A C 1
ATOM 557 O O . GLY A 1 75 ? -6.663 -5.068 -68.485 1.00 55.66 75 GLY A O 1
ATOM 558 N N . GLY A 1 76 ? -5.168 -4.283 -66.989 1.00 67.31 76 GLY A N 1
ATOM 559 C CA . GLY A 1 76 ? -5.823 -3.001 -66.687 1.00 67.31 76 GLY A CA 1
ATOM 560 C C . GLY A 1 76 ? -5.360 -1.799 -67.537 1.00 67.31 76 GLY A C 1
ATOM 561 O O . GLY A 1 76 ? -4.682 -1.943 -68.559 1.00 67.31 76 GLY A O 1
ATOM 562 N N . TYR A 1 77 ? -5.703 -0.583 -67.099 1.00 71.31 77 TYR A N 1
ATOM 563 C CA . TYR A 1 77 ? -5.325 0.691 -67.733 1.00 71.31 77 TYR A CA 1
ATOM 564 C C . TYR A 1 77 ? -4.570 1.600 -66.760 1.00 71.31 77 TYR A C 1
ATOM 566 O O . TYR A 1 77 ? -5.026 1.825 -65.646 1.00 71.31 77 TYR A O 1
ATOM 574 N N . VAL A 1 78 ? -3.468 2.206 -67.195 1.00 71.38 78 VAL A N 1
ATOM 575 C CA . VAL A 1 78 ? -2.802 3.304 -66.482 1.00 71.38 78 VAL A CA 1
ATOM 576 C C . VAL A 1 78 ? -3.241 4.626 -67.105 1.00 71.38 78 VAL A C 1
ATOM 578 O O . VAL A 1 78 ? -3.034 4.857 -68.299 1.00 71.38 78 VAL A O 1
ATOM 581 N N . VAL A 1 79 ? -3.850 5.501 -66.306 1.00 72.31 79 VAL A N 1
ATOM 582 C CA . VAL A 1 79 ? -4.347 6.816 -66.731 1.00 72.31 79 VAL A CA 1
ATOM 583 C C . VAL A 1 79 ? -3.524 7.912 -66.065 1.00 72.31 79 VAL A C 1
ATOM 585 O O . VAL A 1 79 ? -3.359 7.930 -64.846 1.00 72.31 79 VAL A O 1
ATOM 588 N N . ARG A 1 80 ? -3.025 8.846 -66.875 1.00 71.94 80 ARG A N 1
ATOM 589 C CA . ARG A 1 80 ? -2.350 10.073 -66.445 1.00 71.94 80 ARG A CA 1
ATOM 590 C C . ARG A 1 80 ? -3.270 11.262 -66.664 1.00 71.94 80 ARG A C 1
ATOM 592 O O . ARG A 1 80 ? -3.862 11.390 -67.738 1.00 71.94 80 ARG A O 1
ATOM 599 N N . TYR A 1 81 ? -3.406 12.124 -65.666 1.00 70.50 81 TYR A N 1
ATOM 600 C CA . TYR A 1 81 ? -4.271 13.298 -65.754 1.00 70.50 81 TYR A CA 1
ATOM 601 C C . TYR A 1 81 ? -3.742 14.464 -64.923 1.00 70.50 81 TYR A C 1
ATOM 603 O O . TYR A 1 81 ? -2.952 14.284 -63.998 1.00 70.50 81 TYR A O 1
ATOM 611 N N . LYS A 1 82 ? -4.209 15.670 -65.241 1.00 64.75 82 LYS A N 1
ATOM 612 C CA . LYS A 1 82 ? -3.985 16.878 -64.443 1.00 64.75 82 LYS A CA 1
ATOM 613 C C . LYS A 1 82 ? -5.304 17.417 -63.925 1.00 64.75 82 LYS A C 1
ATOM 615 O O . LYS A 1 82 ? -6.259 17.526 -64.692 1.00 64.75 82 LYS A O 1
ATOM 620 N N . GLY A 1 83 ? -5.347 17.755 -62.640 1.00 62.34 83 GLY A N 1
ATOM 621 C CA . GLY A 1 83 ? -6.471 18.454 -62.021 1.00 62.34 83 GLY A CA 1
ATOM 622 C C . GLY A 1 83 ? -6.294 19.976 -62.052 1.00 62.34 83 GLY A C 1
ATOM 623 O O . GLY A 1 83 ? -5.406 20.509 -62.717 1.00 62.34 83 GLY A O 1
ATOM 624 N N . ALA A 1 84 ? -7.119 20.689 -61.280 1.00 55.12 84 ALA A N 1
ATOM 625 C CA . ALA A 1 84 ? -7.024 22.146 -61.108 1.00 55.12 84 ALA A CA 1
ATOM 626 C C . ALA A 1 84 ? -5.670 22.621 -60.536 1.00 55.12 84 ALA A C 1
ATOM 628 O O . ALA A 1 84 ? -5.290 23.777 -60.710 1.00 55.12 84 ALA A O 1
ATOM 629 N N . ASP A 1 85 ? -4.944 21.731 -59.854 1.00 60.66 85 ASP A N 1
ATOM 630 C CA . ASP A 1 85 ? -3.608 21.955 -59.293 1.00 60.66 85 ASP A CA 1
ATOM 631 C C . ASP A 1 85 ? -2.483 21.919 -60.345 1.00 60.66 85 ASP A C 1
ATOM 633 O O . ASP A 1 85 ? -1.324 22.189 -60.024 1.00 60.66 85 ASP A O 1
ATOM 637 N N . ASN A 1 86 ? -2.818 21.578 -61.596 1.00 56.69 86 ASN A N 1
ATOM 638 C CA . ASN A 1 86 ? -1.913 21.442 -62.735 1.00 56.69 86 ASN A CA 1
ATOM 639 C C . ASN A 1 86 ? -0.754 20.440 -62.517 1.00 56.69 86 ASN A C 1
ATOM 641 O O . ASN A 1 86 ? 0.233 20.445 -63.265 1.00 56.69 86 ASN A O 1
ATOM 645 N N . THR A 1 87 ? -0.880 19.575 -61.506 1.00 57.09 87 THR A N 1
ATOM 646 C CA . THR A 1 87 ? 0.081 18.518 -61.170 1.00 57.09 87 THR A CA 1
ATOM 647 C C . THR A 1 87 ? -0.333 17.233 -61.876 1.00 57.09 87 THR A C 1
ATOM 649 O O . THR A 1 87 ? -1.520 16.945 -62.004 1.00 57.09 87 THR A O 1
ATOM 652 N N . GLU A 1 88 ? 0.638 16.491 -62.410 1.00 65.31 88 GLU A N 1
ATOM 653 C CA . GLU A 1 88 ? 0.357 15.235 -63.107 1.00 65.31 88 GLU A CA 1
ATOM 654 C C . GLU A 1 88 ? 0.184 14.095 -62.101 1.00 65.31 88 GLU A C 1
ATOM 656 O O . GLU A 1 88 ? 1.087 13.799 -61.318 1.00 65.31 88 GLU A O 1
ATOM 661 N N . HIS A 1 89 ? -0.980 13.457 -62.152 1.00 68.38 89 HIS A N 1
ATOM 662 C CA . HIS A 1 89 ? -1.370 12.315 -61.335 1.00 68.38 89 HIS A CA 1
ATOM 663 C C . HIS A 1 89 ? -1.428 11.064 -62.211 1.00 68.38 89 HIS A C 1
ATOM 665 O O . HIS A 1 89 ? -1.788 11.140 -63.386 1.00 68.38 89 HIS A O 1
ATOM 671 N N . THR A 1 90 ? -1.056 9.909 -61.658 1.00 71.81 90 THR A N 1
ATOM 672 C CA . THR A 1 90 ? -1.109 8.610 -62.351 1.00 71.81 90 THR A CA 1
ATOM 673 C C . THR A 1 90 ? -1.908 7.626 -61.513 1.00 71.81 90 THR A C 1
ATOM 675 O O . THR A 1 90 ? -1.630 7.475 -60.327 1.00 71.81 90 THR A O 1
ATOM 678 N N . ILE A 1 91 ? -2.867 6.942 -62.132 1.00 71.00 91 ILE A N 1
ATOM 679 C CA . ILE A 1 91 ? -3.691 5.918 -61.489 1.00 71.00 91 ILE A CA 1
ATOM 680 C C . ILE A 1 91 ? -3.749 4.663 -62.359 1.00 71.00 91 ILE A C 1
ATOM 682 O O . ILE A 1 91 ? -3.894 4.753 -63.579 1.00 71.00 91 ILE A O 1
ATOM 686 N N . THR A 1 92 ? -3.650 3.496 -61.728 1.00 69.31 92 THR A N 1
ATOM 687 C CA . THR A 1 92 ? -3.849 2.195 -62.376 1.00 69.31 92 THR A CA 1
ATOM 688 C C . THR A 1 92 ? -5.260 1.698 -62.078 1.00 69.31 92 THR A C 1
ATOM 690 O O . THR A 1 92 ? -5.685 1.667 -60.927 1.00 69.31 92 THR A O 1
ATOM 693 N N . ILE A 1 93 ? -5.994 1.324 -63.120 1.00 67.94 93 ILE A N 1
ATOM 694 C CA . ILE A 1 93 ? -7.366 0.821 -63.071 1.00 67.94 93 ILE A CA 1
ATOM 695 C C . ILE A 1 93 ? -7.329 -0.659 -63.460 1.00 67.94 93 ILE A C 1
ATOM 697 O O . ILE A 1 93 ? -6.889 -0.982 -64.563 1.00 67.94 93 ILE A O 1
ATOM 701 N N . ALA A 1 94 ? -7.791 -1.545 -62.575 1.00 60.97 94 ALA A N 1
ATOM 702 C CA . ALA A 1 94 ? -7.874 -2.986 -62.827 1.00 60.97 94 ALA A CA 1
ATOM 703 C C . ALA A 1 94 ? -8.921 -3.340 -63.912 1.00 60.97 94 ALA A C 1
ATOM 705 O O . ALA A 1 94 ? -9.786 -2.531 -64.258 1.00 60.97 94 ALA A O 1
ATOM 706 N N . SER A 1 95 ? -8.819 -4.541 -64.495 1.00 58.91 95 SER A N 1
ATOM 707 C CA . SER A 1 95 ? -9.654 -4.974 -65.629 1.00 58.91 95 SER A CA 1
ATOM 708 C C . SER A 1 95 ? -11.092 -5.380 -65.236 1.00 58.91 95 SER A C 1
ATOM 710 O O . SER A 1 95 ? -11.395 -5.686 -64.090 1.00 58.91 95 SER A O 1
ATOM 712 N N . LYS A 1 96 ? -12.007 -5.387 -66.217 1.00 50.94 96 LYS A N 1
ATOM 713 C CA . LYS A 1 96 ? -13.475 -5.471 -66.050 1.00 50.94 96 LYS A CA 1
ATOM 714 C C . LYS A 1 96 ? -14.029 -6.825 -65.554 1.00 50.94 96 LYS A C 1
ATOM 716 O O . LYS A 1 96 ? -15.218 -6.893 -65.236 1.00 50.94 96 LYS A O 1
ATOM 721 N N . ASP A 1 97 ? -13.222 -7.882 -65.466 1.00 52.91 97 ASP A N 1
ATOM 722 C CA . ASP A 1 97 ? -13.709 -9.233 -65.127 1.00 52.91 97 ASP A CA 1
ATOM 723 C C . ASP A 1 97 ? -14.128 -9.402 -63.641 1.00 52.91 97 ASP A C 1
ATOM 725 O O . ASP A 1 97 ? -14.737 -10.412 -63.284 1.00 52.91 97 ASP A O 1
ATOM 729 N N . GLU A 1 98 ? -13.927 -8.389 -62.787 1.00 52.62 98 GLU A N 1
ATOM 730 C CA . GLU A 1 98 ? -14.217 -8.432 -61.337 1.00 52.62 98 GLU A CA 1
ATOM 731 C C . GLU A 1 98 ? -15.597 -7.861 -60.917 1.00 52.62 98 GLU A C 1
ATOM 733 O O . GLU A 1 98 ? -16.023 -8.023 -59.773 1.00 52.62 98 GLU A O 1
ATOM 738 N N . VAL A 1 99 ? -16.377 -7.246 -61.820 1.00 53.56 99 VAL A N 1
ATOM 739 C CA . VAL A 1 99 ? -17.529 -6.382 -61.438 1.00 53.56 99 VAL A CA 1
ATOM 740 C C . VAL A 1 99 ? -18.916 -7.048 -61.576 1.00 53.56 99 VAL A C 1
ATOM 742 O O . VAL A 1 99 ? -19.876 -6.412 -62.001 1.00 53.56 99 VAL A O 1
ATOM 745 N N . THR A 1 100 ? -19.086 -8.336 -61.246 1.00 49.09 100 THR A N 1
ATOM 746 C CA . THR A 1 100 ? -20.382 -9.033 -61.489 1.00 49.09 100 THR A CA 1
ATOM 747 C C . THR A 1 100 ? -21.252 -9.347 -60.265 1.00 49.09 100 THR A C 1
ATOM 749 O O . THR A 1 100 ? -22.353 -9.865 -60.441 1.00 49.09 100 THR A O 1
ATOM 752 N N . THR A 1 101 ? -20.867 -8.989 -59.030 1.00 52.16 101 THR A N 1
ATOM 753 C CA . THR A 1 101 ? -21.752 -9.193 -57.847 1.00 52.16 101 THR A CA 1
ATOM 754 C C . THR A 1 101 ? -21.701 -8.105 -56.757 1.00 52.16 101 THR A C 1
ATOM 756 O O . THR A 1 101 ? -22.234 -8.315 -55.655 1.00 52.16 101 THR A O 1
ATOM 759 N N . ALA A 1 102 ? -21.086 -6.952 -57.043 1.00 54.19 102 ALA A N 1
ATOM 760 C CA . ALA A 1 102 ? -20.951 -5.812 -56.130 1.00 54.19 102 ALA A CA 1
ATOM 761 C C . ALA A 1 102 ? -21.920 -4.660 -56.490 1.00 54.19 102 ALA A C 1
ATOM 763 O O . ALA A 1 102 ? -22.408 -4.606 -57.620 1.00 54.19 102 ALA A O 1
ATOM 764 N N . PRO A 1 103 ? -22.235 -3.747 -55.551 1.00 58.50 103 PRO A N 1
ATOM 765 C CA . PRO A 1 103 ? -22.986 -2.528 -55.842 1.00 58.50 103 PRO A CA 1
ATOM 766 C C . PRO A 1 103 ? -22.201 -1.654 -56.808 1.00 58.50 103 PRO A C 1
ATOM 768 O O . PRO A 1 103 ? -20.989 -1.512 -56.674 1.00 58.50 103 PRO A O 1
ATOM 771 N N . VAL A 1 104 ? -22.900 -1.040 -57.749 1.00 66.31 104 VAL A N 1
ATOM 772 C CA . VAL A 1 104 ? -22.267 -0.368 -58.873 1.00 66.31 104 VAL A CA 1
ATOM 773 C C . VAL A 1 104 ? -22.438 1.142 -58.744 1.00 66.31 104 VAL A C 1
ATOM 775 O O . VAL A 1 104 ? -23.562 1.633 -58.635 1.00 66.31 104 VAL A O 1
ATOM 778 N N . ILE A 1 105 ? -21.323 1.873 -58.728 1.00 71.88 105 ILE A N 1
ATOM 779 C CA . ILE A 1 105 ? -21.312 3.339 -58.674 1.00 71.88 105 ILE A CA 1
ATOM 780 C C . ILE A 1 105 ? -21.333 3.882 -60.102 1.00 71.88 105 ILE A C 1
ATOM 782 O O . ILE A 1 105 ? -20.602 3.410 -60.974 1.00 71.88 105 ILE A O 1
ATOM 786 N N . GLY A 1 106 ? -22.191 4.869 -60.328 1.00 73.25 106 GLY A N 1
ATOM 787 C CA . GLY A 1 106 ? -22.491 5.406 -61.644 1.00 73.25 106 GLY A CA 1
ATOM 788 C C . GLY A 1 106 ? -22.754 6.901 -61.635 1.00 73.25 106 GLY A C 1
ATOM 789 O O . GLY A 1 106 ? -22.545 7.584 -60.629 1.00 73.25 106 GLY A O 1
ATOM 790 N N . THR A 1 107 ? -23.257 7.420 -62.754 1.00 76.31 107 THR A N 1
ATOM 791 C CA . THR A 1 107 ? -23.662 8.828 -62.863 1.00 76.31 107 THR A CA 1
ATOM 792 C C . THR A 1 107 ? -24.978 8.987 -63.608 1.00 76.31 107 THR A C 1
ATOM 794 O O . THR A 1 107 ? -25.349 8.164 -64.443 1.00 76.31 107 THR A O 1
ATOM 797 N N . LYS A 1 108 ? -25.712 10.058 -63.298 1.00 79.50 108 LYS A N 1
ATOM 798 C CA . LYS A 1 108 ? -26.962 10.409 -63.975 1.00 79.50 108 LYS A CA 1
ATOM 799 C C . LYS A 1 108 ? -27.100 11.922 -64.081 1.00 79.50 108 LYS A C 1
ATOM 801 O O . LYS A 1 108 ? -26.904 12.636 -63.101 1.00 79.50 108 LYS A O 1
ATOM 806 N N . THR A 1 109 ? -27.457 12.405 -65.266 1.00 78.44 109 THR A N 1
ATOM 807 C CA . THR A 1 109 ? -27.717 13.829 -65.497 1.00 78.44 109 THR A CA 1
ATOM 808 C C . THR A 1 109 ? -29.172 14.161 -65.187 1.00 78.44 109 THR A C 1
ATOM 810 O O . THR A 1 109 ? -30.077 13.568 -65.775 1.00 78.44 109 THR A O 1
ATOM 813 N N . GLU A 1 110 ? -29.401 15.148 -64.324 1.00 77.38 110 GLU A N 1
ATOM 814 C CA . GLU A 1 110 ? -30.715 15.760 -64.098 1.00 77.38 110 GLU A CA 1
ATOM 815 C C . GLU A 1 110 ? -30.581 17.287 -64.173 1.00 77.38 110 GLU A C 1
ATOM 817 O O . GLU A 1 110 ? -29.638 17.861 -63.638 1.00 77.38 110 GLU A O 1
ATOM 822 N N . GLU A 1 111 ? -31.480 17.942 -64.917 1.00 76.00 111 GLU A N 1
ATOM 823 C CA . GLU A 1 111 ? -31.491 19.405 -65.130 1.00 76.00 111 GLU A CA 1
ATOM 824 C C . GLU A 1 111 ? -30.151 20.014 -65.606 1.00 76.00 111 GLU A C 1
ATOM 826 O O . GLU A 1 111 ? -29.848 21.178 -65.360 1.00 76.00 111 GLU A O 1
ATOM 831 N N . GLY A 1 112 ? -29.345 19.233 -66.334 1.00 69.00 112 GLY A N 1
ATOM 832 C CA . GLY A 1 112 ? -28.046 19.669 -66.862 1.00 69.00 112 GLY A CA 1
ATOM 833 C C . GLY A 1 112 ? -26.876 19.538 -65.881 1.00 69.00 112 GLY A C 1
ATOM 834 O O . GLY A 1 112 ? -25.753 19.875 -66.249 1.00 69.00 112 GLY A O 1
ATOM 835 N N . VAL A 1 113 ? -27.105 19.010 -64.674 1.00 71.56 113 VAL A N 1
ATOM 836 C CA . VAL A 1 113 ? -26.065 18.705 -63.683 1.00 71.56 113 VAL A CA 1
ATOM 837 C C . VAL A 1 113 ? -25.868 17.192 -63.601 1.00 71.56 113 VAL A C 1
ATOM 839 O O . VAL A 1 113 ? -26.831 16.426 -63.541 1.00 71.56 113 VAL A O 1
ATOM 842 N N . LEU A 1 114 ? -24.611 16.749 -63.625 1.00 77.12 114 LEU A N 1
ATOM 843 C CA . LEU A 1 114 ? -24.251 15.341 -63.482 1.00 77.12 114 LEU A CA 1
ATOM 844 C C . LEU A 1 114 ? -24.144 14.988 -61.991 1.00 77.12 114 LEU A C 1
ATOM 846 O O . LEU A 1 114 ? -23.368 15.614 -61.268 1.00 77.12 114 LEU A O 1
ATOM 850 N N . TYR A 1 115 ? -24.902 13.991 -61.537 1.00 81.25 115 TYR A N 1
ATOM 851 C CA . TYR A 1 115 ? -24.937 13.521 -60.148 1.00 81.25 115 TYR A CA 1
ATOM 852 C C . TYR A 1 115 ? -24.410 12.090 -60.022 1.00 81.25 115 TYR A C 1
ATOM 854 O O . TYR A 1 115 ? -24.577 11.281 -60.937 1.00 81.25 115 TYR A O 1
ATOM 862 N N . TRP A 1 116 ? -23.800 11.774 -58.877 1.00 81.50 116 TRP A N 1
ATOM 863 C CA . TRP A 1 116 ? -23.390 10.411 -58.539 1.00 81.50 116 TRP A CA 1
ATOM 864 C C . TRP A 1 116 ? -24.612 9.516 -58.322 1.00 81.50 116 TRP A C 1
ATOM 866 O O . TRP A 1 116 ? -25.615 9.951 -57.750 1.00 81.50 116 TRP A O 1
ATOM 876 N N . THR A 1 117 ? -24.525 8.255 -58.740 1.00 76.06 117 THR A N 1
ATOM 877 C CA . THR A 1 117 ? -25.539 7.233 -58.467 1.00 76.06 117 THR A CA 1
ATOM 878 C C . THR A 1 117 ? -24.936 5.989 -57.832 1.00 76.06 117 THR A C 1
ATOM 880 O O . THR A 1 117 ? -23.752 5.691 -57.987 1.00 76.06 117 THR A O 1
ATOM 883 N N . ILE A 1 118 ? -25.777 5.249 -57.116 1.00 76.06 118 ILE A N 1
ATOM 884 C CA . ILE A 1 118 ? -25.491 3.909 -56.613 1.00 76.06 118 ILE A CA 1
ATOM 885 C C . ILE A 1 118 ? -26.601 2.976 -57.096 1.00 76.06 118 ILE A C 1
ATOM 887 O O . ILE A 1 118 ? -27.781 3.231 -56.862 1.00 76.06 118 ILE A O 1
ATOM 891 N N . ASN A 1 119 ? -26.239 1.912 -57.813 1.00 71.06 119 ASN A N 1
ATOM 892 C CA . ASN A 1 119 ? -27.178 0.968 -58.429 1.00 71.06 119 ASN A CA 1
ATOM 893 C C . ASN A 1 119 ? -28.282 1.652 -59.273 1.00 71.06 119 ASN A C 1
ATOM 895 O O . ASN A 1 119 ? -29.400 1.148 -59.361 1.00 71.06 119 ASN A O 1
ATOM 899 N N . GLY A 1 120 ? -27.981 2.810 -59.873 1.00 69.25 120 GLY A N 1
ATOM 900 C CA . GLY A 1 120 ? -28.915 3.596 -60.686 1.00 69.25 120 GLY A CA 1
ATOM 901 C C . GLY A 1 120 ? -29.778 4.622 -59.931 1.00 69.25 120 GLY A C 1
ATOM 902 O O . GLY A 1 120 ? -30.473 5.405 -60.581 1.00 69.25 120 GLY A O 1
ATOM 903 N N . GLU A 1 121 ? -29.723 4.684 -58.596 1.00 78.62 121 GLU A N 1
ATOM 904 C CA . GLU A 1 121 ? -30.403 5.717 -57.795 1.00 78.62 121 GLU A CA 1
ATOM 905 C C . GLU A 1 121 ? -29.463 6.873 -57.427 1.00 78.62 121 GLU A C 1
ATOM 907 O O . GLU A 1 121 ? -28.275 6.661 -57.196 1.00 78.62 121 GLU A O 1
ATOM 912 N N . LEU A 1 122 ? -29.984 8.106 -57.351 1.00 79.81 122 LEU A N 1
ATOM 913 C CA . LEU A 1 122 ? -29.189 9.297 -57.021 1.00 79.81 122 LEU A CA 1
ATOM 914 C C . LEU A 1 122 ? -28.601 9.206 -55.613 1.00 79.81 122 LEU A C 1
ATOM 916 O O . LEU A 1 122 ? -29.321 9.019 -54.629 1.00 79.81 122 LEU A O 1
ATOM 920 N N . LEU A 1 123 ? -27.289 9.410 -55.525 1.00 79.56 123 LEU A N 1
ATOM 921 C CA . LEU A 1 123 ? -26.578 9.484 -54.264 1.00 79.56 123 LEU A CA 1
ATOM 922 C C . LEU A 1 123 ? -26.943 10.788 -53.550 1.00 79.56 123 LEU A C 1
ATOM 924 O O . LEU A 1 123 ? -26.845 11.869 -54.134 1.00 79.56 123 LEU A O 1
ATOM 928 N N . LYS A 1 124 ? -27.333 10.684 -52.277 1.00 75.38 124 LYS A N 1
ATOM 929 C CA . LYS A 1 124 ? -27.680 11.828 -51.429 1.00 75.38 124 LYS A CA 1
ATOM 930 C C . LYS A 1 124 ? -26.654 12.030 -50.322 1.00 75.38 124 LYS A C 1
ATOM 932 O O . LYS A 1 124 ? -26.100 11.060 -49.809 1.00 75.38 124 LYS A O 1
ATOM 937 N N . ASP A 1 125 ? -26.401 13.281 -49.960 1.00 67.56 125 ASP A N 1
ATOM 938 C CA . ASP A 1 125 ? -25.578 13.631 -48.806 1.00 67.56 125 ASP A CA 1
ATOM 939 C C . ASP A 1 125 ? -26.346 13.497 -47.476 1.00 67.56 125 ASP A C 1
ATOM 941 O O . ASP A 1 125 ? -27.517 13.110 -47.440 1.00 67.56 125 ASP A O 1
ATOM 945 N N . LEU A 1 126 ? -25.663 13.797 -46.365 1.00 66.25 126 LEU A N 1
ATOM 946 C CA . LEU A 1 126 ? -26.211 13.701 -45.005 1.00 66.25 126 LEU A CA 1
ATOM 947 C C . LEU A 1 126 ? -27.421 14.624 -44.762 1.00 66.25 126 LEU A C 1
ATOM 949 O O . LEU A 1 126 ? -28.209 14.347 -43.859 1.00 66.25 126 LEU A O 1
ATOM 953 N N . ASP A 1 127 ? -27.592 15.667 -45.578 1.00 71.06 127 ASP A N 1
ATOM 954 C CA . ASP A 1 127 ? -28.708 16.617 -45.516 1.00 71.06 127 ASP A CA 1
ATOM 955 C C . ASP A 1 127 ? -29.844 16.244 -46.496 1.00 71.06 127 ASP A C 1
ATOM 957 O O . ASP A 1 127 ? -30.892 16.893 -46.534 1.00 71.06 127 ASP A O 1
ATOM 961 N N . GLY A 1 128 ? -29.673 15.163 -47.268 1.00 70.06 128 GLY A N 1
ATOM 962 C CA . GLY A 1 128 ? -30.652 14.631 -48.216 1.00 70.06 128 GLY A CA 1
ATOM 963 C C . GLY A 1 128 ? -30.597 15.247 -49.619 1.00 70.06 128 GLY A C 1
ATOM 964 O O . GLY A 1 128 ? -31.494 14.967 -50.424 1.00 70.06 128 GLY A O 1
ATOM 965 N N . ALA A 1 129 ? -29.577 16.053 -49.930 1.00 76.00 129 ALA A N 1
ATOM 966 C CA . ALA A 1 129 ? -29.374 16.673 -51.241 1.00 76.00 129 ALA A CA 1
ATOM 967 C C . ALA A 1 129 ? -28.586 15.754 -52.191 1.00 76.00 129 ALA A C 1
ATOM 969 O O . ALA A 1 129 ? -27.718 15.004 -51.756 1.00 76.00 129 ALA A O 1
ATOM 970 N N . ASN A 1 130 ? -28.868 15.809 -53.498 1.00 80.69 130 ASN A N 1
ATOM 971 C CA . ASN A 1 130 ? -28.163 14.990 -54.493 1.00 80.69 130 ASN A CA 1
ATOM 972 C C . ASN A 1 130 ? -26.691 15.427 -54.622 1.00 80.69 130 ASN A C 1
ATOM 974 O O . ASN A 1 130 ? -26.400 16.619 -54.744 1.00 80.69 130 ASN A O 1
ATOM 978 N N . VAL A 1 131 ? -25.762 14.469 -54.643 1.00 77.31 131 VAL A N 1
ATOM 979 C CA . VAL A 1 131 ? -24.316 14.738 -54.700 1.00 77.31 131 VAL A CA 1
ATOM 980 C C . VAL A 1 131 ? -23.879 14.962 -56.148 1.00 77.31 131 VAL A C 1
ATOM 982 O O . VAL A 1 131 ? -23.814 14.018 -56.939 1.00 77.31 131 VAL A O 1
ATOM 985 N N . ALA A 1 132 ? -23.608 16.217 -56.511 1.00 76.12 132 ALA A N 1
ATOM 986 C CA . ALA A 1 132 ? -23.105 16.567 -57.838 1.00 76.12 132 ALA A CA 1
ATOM 987 C C . ALA A 1 132 ? -21.683 16.022 -58.039 1.00 76.12 132 ALA A C 1
ATOM 989 O O . ALA A 1 132 ? -20.853 16.092 -57.134 1.00 76.12 132 ALA A O 1
ATOM 990 N N . VAL A 1 133 ? -21.401 15.506 -59.236 1.00 74.56 133 VAL A N 1
ATOM 991 C CA . VAL A 1 133 ? -20.080 14.967 -59.592 1.00 74.56 133 VAL A CA 1
ATOM 992 C C . VAL A 1 133 ? -19.027 16.071 -59.643 1.00 74.56 133 VAL A C 1
ATOM 994 O O . VAL A 1 133 ? -17.890 15.864 -59.232 1.00 74.56 133 VAL A O 1
ATOM 997 N N . ALA A 1 134 ? -19.418 17.264 -60.094 1.00 65.25 134 ALA A N 1
ATOM 998 C CA . ALA A 1 134 ? -18.583 18.455 -60.042 1.00 65.25 134 ALA A CA 1
ATOM 999 C C . ALA A 1 134 ? -18.768 19.175 -58.693 1.00 65.25 134 ALA A C 1
ATOM 1001 O O . ALA A 1 134 ? -19.870 19.611 -58.355 1.00 65.25 134 ALA A O 1
ATOM 1002 N N . GLY A 1 135 ? -17.677 19.320 -57.936 1.00 60.78 135 GLY A N 1
ATOM 1003 C CA . GLY A 1 135 ? -17.595 20.173 -56.745 1.00 60.78 135 GLY A CA 1
ATOM 1004 C C . GLY A 1 135 ? -17.546 19.460 -55.388 1.00 60.78 135 GLY A C 1
ATOM 1005 O O . GLY A 1 135 ? -16.856 19.958 -54.500 1.00 60.78 135 GLY A O 1
ATOM 1006 N N . ARG A 1 136 ? -18.215 18.311 -55.193 1.00 64.31 136 ARG A N 1
ATOM 1007 C CA . ARG A 1 136 ? -18.175 17.573 -53.911 1.00 64.31 136 ARG A CA 1
ATOM 1008 C C . ARG A 1 136 ? -17.869 16.092 -54.134 1.00 64.31 136 ARG A C 1
ATOM 1010 O O . ARG A 1 136 ? -18.696 15.353 -54.656 1.00 64.31 136 ARG A O 1
ATOM 1017 N N . VAL A 1 137 ? -16.681 15.670 -53.703 1.00 67.31 137 VAL A N 1
ATOM 1018 C CA . VAL A 1 137 ? -16.195 14.290 -53.844 1.00 67.31 137 VAL A CA 1
ATOM 1019 C C . VAL A 1 137 ? -16.803 13.417 -52.735 1.00 67.31 137 VAL A C 1
ATOM 1021 O O . VAL A 1 137 ? -16.622 13.746 -51.560 1.00 67.31 137 VAL A O 1
ATOM 1024 N N . PRO A 1 138 ? -17.554 12.347 -53.057 1.00 70.81 138 PRO A N 1
ATOM 1025 C CA . PRO A 1 138 ? -18.079 11.435 -52.047 1.00 70.81 138 PRO A CA 1
ATOM 1026 C C . PRO A 1 138 ? -16.963 10.578 -51.436 1.00 70.81 138 PRO A C 1
ATOM 1028 O O . PRO A 1 138 ? -16.110 10.063 -52.154 1.00 70.81 138 PRO A O 1
ATOM 1031 N N . THR A 1 139 ? -16.994 10.400 -50.113 1.00 72.00 139 THR A N 1
ATOM 1032 C CA . THR A 1 139 ? -16.053 9.539 -49.386 1.00 72.00 139 THR A CA 1
ATOM 1033 C C . THR A 1 139 ? -16.642 8.152 -49.177 1.00 72.00 139 THR A C 1
ATOM 1035 O O . THR A 1 139 ? -17.796 8.021 -48.770 1.00 72.00 139 THR A O 1
ATOM 1038 N N . PHE A 1 140 ? -15.858 7.110 -49.442 1.00 77.00 140 PHE A N 1
ATOM 1039 C CA . PHE A 1 140 ? -16.260 5.720 -49.233 1.00 77.00 140 PHE A CA 1
ATOM 1040 C C . PHE A 1 140 ? -15.458 5.118 -48.081 1.00 77.00 140 PHE A C 1
ATOM 1042 O O . PHE A 1 140 ? -14.279 5.416 -47.930 1.00 77.00 140 PHE A O 1
ATOM 1049 N N . ASP A 1 141 ? -16.109 4.306 -47.252 1.00 76.06 141 ASP A N 1
ATOM 1050 C CA . ASP A 1 141 ? -15.496 3.666 -46.081 1.00 76.06 141 ASP A CA 1
ATOM 1051 C C . ASP A 1 141 ? -16.279 2.400 -45.695 1.00 76.06 141 ASP A C 1
ATOM 1053 O O . ASP A 1 141 ? -17.398 2.182 -46.176 1.00 76.06 141 ASP A O 1
ATOM 1057 N N . VAL A 1 142 ? -15.742 1.589 -44.787 1.00 76.88 142 VAL A N 1
ATOM 1058 C CA . VAL A 1 142 ? -16.437 0.459 -44.165 1.00 76.88 142 VAL A CA 1
ATOM 1059 C C . VAL A 1 142 ? -16.662 0.756 -42.691 1.00 76.88 142 VAL A C 1
ATOM 1061 O O . VAL A 1 142 ? -15.739 0.958 -41.906 1.00 76.88 142 VAL A O 1
ATOM 1064 N N . ASN A 1 143 ? -17.930 0.772 -42.287 1.00 79.00 143 ASN A N 1
ATOM 1065 C CA . ASN A 1 143 ? -18.264 1.101 -40.912 1.00 79.00 143 ASN A CA 1
ATOM 1066 C C . ASN A 1 143 ? -17.847 -0.001 -39.937 1.00 79.00 143 ASN A C 1
ATOM 1068 O O . ASN A 1 143 ? -17.509 -1.126 -40.308 1.00 79.00 143 ASN A O 1
ATOM 1072 N N . SER A 1 144 ? -17.987 0.301 -38.644 1.00 68.88 144 SER A N 1
ATOM 1073 C CA . SER A 1 144 ? -17.573 -0.628 -37.602 1.00 68.88 144 SER A CA 1
ATOM 1074 C C . SER A 1 144 ? -18.209 -2.014 -37.737 1.00 68.88 144 SER A C 1
ATOM 1076 O O . SER A 1 144 ? -17.580 -2.972 -37.321 1.00 68.88 144 SER A O 1
ATOM 1078 N N . ASP A 1 145 ? -19.410 -2.153 -38.309 1.00 74.56 145 ASP A N 1
ATOM 1079 C CA . ASP A 1 145 ? -20.135 -3.425 -38.444 1.00 74.56 145 ASP A CA 1
ATOM 1080 C C . ASP A 1 145 ? -19.802 -4.210 -39.734 1.00 74.56 145 ASP A C 1
ATOM 1082 O O . ASP A 1 145 ? -20.385 -5.273 -39.955 1.00 74.56 145 ASP A O 1
ATOM 1086 N N . GLY A 1 146 ? -18.850 -3.736 -40.548 1.00 70.31 146 GLY A N 1
ATOM 1087 C CA . GLY A 1 146 ? -18.383 -4.417 -41.764 1.00 70.31 146 GLY A CA 1
ATOM 1088 C C . GLY A 1 146 ? -19.228 -4.134 -43.010 1.00 70.31 146 GLY A C 1
ATOM 1089 O O . GLY A 1 146 ? -19.228 -4.937 -43.944 1.00 70.31 146 GLY A O 1
ATOM 1090 N N . TYR A 1 147 ? -19.978 -3.028 -43.021 1.00 80.56 147 TYR A N 1
ATOM 1091 C CA . TYR A 1 147 ? -20.821 -2.617 -44.146 1.00 80.56 147 TYR A CA 1
ATOM 1092 C C . TYR A 1 147 ? -20.268 -1.374 -44.833 1.00 80.56 147 TYR A C 1
ATOM 1094 O O . TYR A 1 147 ? -19.777 -0.459 -44.167 1.00 80.56 147 TYR A O 1
ATOM 1102 N N . TRP A 1 148 ? -20.413 -1.326 -46.155 1.00 78.88 148 TRP A N 1
ATOM 1103 C CA . TRP A 1 148 ? -20.011 -0.180 -46.960 1.00 78.88 148 TRP A CA 1
ATOM 1104 C C . TRP A 1 148 ? -20.825 1.062 -46.608 1.00 78.88 148 TRP A C 1
ATOM 1106 O O . TRP A 1 148 ? -22.052 1.022 -46.453 1.00 78.88 148 TRP A O 1
ATOM 1116 N N . THR A 1 149 ? -20.125 2.183 -46.508 1.00 78.50 149 THR A N 1
ATOM 1117 C CA . THR A 1 149 ? -20.699 3.504 -46.301 1.00 78.50 149 THR A CA 1
ATOM 1118 C C . THR A 1 149 ? -20.192 4.500 -47.323 1.00 78.50 149 THR A C 1
ATOM 1120 O O . THR A 1 149 ? -19.049 4.432 -47.764 1.00 78.50 149 THR A O 1
ATOM 1123 N N . VAL A 1 150 ? -21.053 5.459 -47.638 1.00 78.44 150 VAL A N 1
ATOM 1124 C CA . VAL A 1 150 ? -20.754 6.618 -48.469 1.00 78.44 150 VAL A CA 1
ATOM 1125 C C . VAL A 1 150 ? -21.101 7.881 -47.686 1.00 78.44 150 VAL A C 1
ATOM 1127 O O . VAL A 1 150 ? -22.208 8.004 -47.157 1.00 78.44 150 VAL A O 1
ATOM 1130 N N . ASN A 1 151 ? -20.138 8.789 -47.524 1.00 75.56 151 ASN A N 1
ATOM 1131 C CA . ASN A 1 151 ? -20.226 9.968 -46.658 1.00 75.56 151 ASN A CA 1
ATOM 1132 C C . ASN A 1 151 ? -20.736 9.637 -45.236 1.00 75.56 151 ASN A C 1
ATOM 1134 O O . ASN A 1 151 ? -21.479 10.410 -44.633 1.00 75.56 151 ASN A O 1
ATOM 1138 N N . GLY A 1 152 ? -20.382 8.456 -44.710 1.00 69.50 152 GLY A N 1
ATOM 1139 C CA . GLY A 1 152 ? -20.811 7.961 -43.395 1.00 69.50 152 GLY A CA 1
ATOM 1140 C C . GLY A 1 152 ? -22.207 7.317 -43.332 1.00 69.50 152 GLY A C 1
ATOM 1141 O O . GLY A 1 152 ? -22.583 6.802 -42.277 1.00 69.50 152 GLY A O 1
ATOM 1142 N N . ALA A 1 153 ? -22.975 7.292 -44.428 1.00 77.25 153 ALA A N 1
ATOM 1143 C CA . ALA A 1 153 ? -24.279 6.627 -44.509 1.00 77.25 153 ALA A CA 1
ATOM 1144 C C . ALA A 1 153 ? -24.166 5.222 -45.125 1.00 77.25 153 ALA A C 1
ATOM 1146 O O . ALA A 1 153 ? -23.400 5.010 -46.058 1.00 77.25 153 ALA A O 1
ATOM 1147 N N . LEU A 1 154 ? -24.946 4.257 -44.623 1.00 76.88 154 LEU A N 1
ATOM 1148 C CA . LEU A 1 154 ? -24.950 2.877 -45.129 1.00 76.88 154 LEU A CA 1
ATOM 1149 C C . LEU A 1 154 ? -25.381 2.810 -46.596 1.00 76.88 154 LEU A C 1
ATOM 1151 O O . LEU A 1 154 ? -26.491 3.224 -46.937 1.00 76.88 154 LEU A O 1
ATOM 1155 N N . MET A 1 155 ? -24.540 2.198 -47.429 1.00 76.56 155 MET A N 1
ATOM 1156 C CA . MET A 1 155 ? -24.907 1.834 -48.794 1.00 76.56 155 MET A CA 1
ATOM 1157 C C . MET A 1 155 ? -25.928 0.697 -48.754 1.00 76.56 155 MET A C 1
ATOM 1159 O O . MET A 1 155 ? -25.752 -0.284 -48.024 1.00 76.56 155 MET A O 1
ATOM 1163 N N . LYS A 1 156 ? -26.999 0.831 -49.543 1.00 71.12 156 LYS A N 1
ATOM 1164 C CA . LYS A 1 156 ? -28.086 -0.149 -49.632 1.00 71.12 156 LYS A CA 1
ATOM 1165 C C . LYS A 1 156 ? -28.196 -0.742 -51.034 1.00 71.12 156 LYS A C 1
ATOM 1167 O O . LYS A 1 156 ? -27.892 -0.078 -52.022 1.00 71.12 156 LYS A O 1
ATOM 1172 N N . ASP A 1 157 ? -28.620 -1.996 -51.107 1.00 66.25 157 ASP A N 1
ATOM 1173 C CA . ASP A 1 157 ? -28.979 -2.658 -52.359 1.00 66.25 157 ASP A CA 1
ATOM 1174 C C . ASP A 1 157 ? -30.353 -2.190 -52.882 1.00 66.25 157 ASP A C 1
ATOM 1176 O O . ASP A 1 157 ? -31.073 -1.443 -52.217 1.00 66.25 157 ASP A O 1
ATOM 1180 N N . ALA A 1 158 ? -30.741 -2.666 -54.070 1.00 55.38 158 ALA A N 1
ATOM 1181 C CA . ALA A 1 158 ? -32.023 -2.337 -54.707 1.00 55.38 158 ALA A CA 1
ATOM 1182 C C . ALA A 1 158 ? -33.267 -2.804 -53.915 1.00 55.38 158 ALA A C 1
ATOM 1184 O O . ALA A 1 158 ? -34.388 -2.424 -54.243 1.00 55.38 158 ALA A O 1
ATOM 1185 N N . SER A 1 159 ? -33.092 -3.634 -52.879 1.00 63.28 159 SER A N 1
ATOM 1186 C CA . SER A 1 159 ? -34.156 -4.061 -51.959 1.00 63.28 159 SER A CA 1
ATOM 1187 C C . SER A 1 159 ? -34.160 -3.260 -50.647 1.00 63.28 159 SER A C 1
ATOM 1189 O O . SER A 1 159 ? -34.991 -3.512 -49.774 1.00 63.28 159 SER A O 1
ATOM 1191 N N . GLY A 1 160 ? -33.255 -2.288 -50.497 1.00 65.69 160 GLY A N 1
ATOM 1192 C CA . GLY A 1 160 ? -33.126 -1.430 -49.321 1.00 65.69 160 GLY A CA 1
ATOM 1193 C C . GLY A 1 160 ? -32.271 -2.010 -48.188 1.00 65.69 160 GLY A C 1
ATOM 1194 O O . GLY A 1 160 ? -32.240 -1.418 -47.102 1.00 65.69 160 GLY A O 1
ATOM 1195 N N . ASN A 1 161 ? -31.568 -3.127 -48.409 1.00 74.81 161 ASN A N 1
ATOM 1196 C CA . ASN A 1 161 ? -30.744 -3.778 -47.386 1.00 74.81 161 ASN A CA 1
ATOM 1197 C C . ASN A 1 161 ? -29.294 -3.258 -47.402 1.00 74.81 161 ASN A C 1
ATOM 1199 O O . ASN A 1 161 ? -28.747 -3.050 -48.483 1.00 74.81 161 ASN A O 1
ATOM 1203 N N . PRO A 1 162 ? -28.635 -3.075 -46.239 1.00 77.94 162 PRO A N 1
ATOM 1204 C CA . PRO A 1 162 ? -27.228 -2.672 -46.172 1.00 77.94 162 PRO A CA 1
ATOM 1205 C C . PRO A 1 162 ? -26.269 -3.683 -46.815 1.00 77.94 162 PRO A C 1
ATOM 1207 O O . PRO A 1 162 ? -26.409 -4.890 -46.616 1.00 77.94 162 PRO A O 1
ATOM 1210 N N . ILE A 1 163 ? -25.250 -3.192 -47.524 1.00 72.31 163 ILE A N 1
ATOM 1211 C CA . ILE A 1 163 ? -24.288 -4.036 -48.251 1.00 72.31 163 ILE A CA 1
ATOM 1212 C C . ILE A 1 163 ? -23.040 -4.321 -47.404 1.00 72.31 163 ILE A C 1
ATOM 1214 O O . ILE A 1 163 ? -22.369 -3.395 -46.946 1.00 72.31 163 ILE A O 1
ATOM 1218 N N . LYS A 1 164 ? -22.702 -5.603 -47.225 1.00 76.50 164 LYS A N 1
ATOM 1219 C CA . LYS A 1 164 ? -21.548 -6.067 -46.434 1.00 76.50 164 LYS A CA 1
ATOM 1220 C C . LYS A 1 164 ? -20.269 -6.193 -47.281 1.00 76.50 164 LYS A C 1
ATOM 1222 O O . LYS A 1 164 ? -20.350 -6.600 -48.438 1.00 76.50 164 LYS A O 1
ATOM 1227 N N . ALA A 1 165 ? -19.104 -5.873 -46.712 1.00 71.81 165 ALA A N 1
ATOM 1228 C CA . ALA A 1 165 ? -17.810 -5.780 -47.409 1.00 71.81 165 ALA A CA 1
ATOM 1229 C C . ALA A 1 165 ? -17.024 -7.113 -47.529 1.00 71.81 165 ALA A C 1
ATOM 1231 O O . ALA A 1 165 ? -15.800 -7.111 -47.587 1.00 71.81 165 ALA A O 1
ATOM 1232 N N . GLU A 1 166 ? -17.716 -8.258 -47.563 1.00 63.25 166 GLU A N 1
ATOM 1233 C CA . GLU A 1 166 ? -17.124 -9.612 -47.517 1.00 63.25 166 GLU A CA 1
ATOM 1234 C C . GLU A 1 166 ? -16.442 -10.017 -48.843 1.00 63.25 166 GLU A C 1
ATOM 1236 O O . GLU A 1 166 ? -17.028 -10.731 -49.658 1.00 63.25 166 GLU A O 1
ATOM 1241 N N . GLY A 1 167 ? -15.210 -9.552 -49.079 1.00 54.50 167 GLY A N 1
ATOM 1242 C CA . GLY A 1 167 ? -14.364 -9.992 -50.203 1.00 54.50 167 GLY A CA 1
ATOM 1243 C C . GLY A 1 167 ? -14.861 -9.590 -51.598 1.00 54.50 167 GLY A C 1
ATOM 1244 O O . GLY A 1 167 ? -14.478 -10.208 -52.586 1.00 54.50 167 GLY A O 1
ATOM 1245 N N . LYS A 1 168 ? -15.740 -8.586 -51.680 1.00 57.75 168 LYS A N 1
ATOM 1246 C CA . LYS A 1 168 ? -16.282 -8.051 -52.935 1.00 57.75 168 LYS A CA 1
ATOM 1247 C C . LYS A 1 168 ? -15.647 -6.708 -53.261 1.00 57.75 168 LYS A C 1
ATOM 1249 O O . LYS A 1 168 ? -15.845 -5.753 -52.511 1.00 57.75 168 LYS A O 1
ATOM 1254 N N . GLU A 1 169 ? -14.938 -6.632 -54.379 1.00 58.31 169 GLU A N 1
ATOM 1255 C CA . GLU A 1 169 ? -14.316 -5.399 -54.864 1.00 58.31 169 GLU A CA 1
ATOM 1256 C C . GLU A 1 169 ? -15.364 -4.455 -55.461 1.00 58.31 169 GLU A C 1
ATOM 1258 O O . GLU A 1 169 ? -16.180 -4.839 -56.302 1.00 58.31 169 GLU A O 1
ATOM 1263 N N . LEU A 1 170 ? -15.377 -3.210 -54.981 1.00 62.69 170 LEU A N 1
ATOM 1264 C CA . LEU A 1 170 ? -16.096 -2.120 -55.629 1.00 62.69 170 LEU A CA 1
ATOM 1265 C C . LEU A 1 170 ? -15.156 -1.488 -56.652 1.00 62.69 170 LEU A C 1
ATOM 1267 O O . LEU A 1 170 ? -14.010 -1.185 -56.341 1.00 62.69 170 LEU A O 1
ATOM 1271 N N . SER A 1 171 ? -15.654 -1.268 -57.865 1.00 65.50 171 SER A N 1
ATOM 1272 C CA . SER A 1 171 ? -14.932 -0.542 -58.906 1.00 65.50 171 SER A CA 1
ATOM 1273 C C . SER A 1 171 ? -15.852 0.507 -59.516 1.00 65.50 171 SER A C 1
ATOM 1275 O O . SER A 1 171 ? -17.034 0.251 -59.767 1.00 65.50 171 SER A O 1
ATOM 1277 N N . VAL A 1 172 ? -15.320 1.712 -59.701 1.00 68.00 172 VAL A N 1
ATOM 1278 C CA . VAL A 1 172 ? -16.059 2.885 -60.184 1.00 68.00 172 VAL A CA 1
ATOM 1279 C C . VAL A 1 172 ? -15.875 3.046 -61.684 1.00 68.00 172 VAL A C 1
ATOM 1281 O O . VAL A 1 172 ? -16.807 3.466 -62.364 1.00 68.00 172 VAL A O 1
ATOM 1284 N N . ILE A 1 173 ? -14.713 2.669 -62.218 1.00 71.75 173 ILE A N 1
ATOM 1285 C CA . ILE A 1 173 ? -14.385 2.778 -63.640 1.00 71.75 173 ILE A CA 1
ATOM 1286 C C . ILE A 1 173 ? -14.235 1.377 -64.224 1.00 71.75 173 ILE A C 1
ATOM 1288 O O . ILE A 1 173 ? -13.376 0.607 -63.813 1.00 71.75 173 ILE A O 1
ATOM 1292 N N . SER A 1 174 ? -15.062 1.057 -65.219 1.00 67.69 174 SER A N 1
ATOM 1293 C CA . SER A 1 174 ? -15.035 -0.246 -65.888 1.00 67.69 174 SER A CA 1
ATOM 1294 C C . SER A 1 174 ? -14.227 -0.247 -67.184 1.00 67.69 174 SER A C 1
ATOM 1296 O O . SER A 1 174 ? -13.839 -1.314 -67.662 1.00 67.69 174 SER A O 1
ATOM 1298 N N . LYS A 1 175 ? -14.007 0.925 -67.795 1.00 72.69 175 LYS A N 1
ATOM 1299 C CA . LYS A 1 175 ? -13.216 1.073 -69.023 1.00 72.69 175 LYS A CA 1
ATOM 1300 C C . LYS A 1 175 ? -12.806 2.528 -69.234 1.00 72.69 175 LYS A C 1
ATOM 1302 O O . LYS A 1 175 ? -13.599 3.424 -68.967 1.00 72.69 175 LYS A O 1
ATOM 1307 N N . VAL A 1 176 ? -11.623 2.766 -69.795 1.00 69.12 176 VAL A N 1
ATOM 1308 C CA . VAL A 1 176 ? -11.236 4.081 -70.332 1.00 69.12 176 VAL A CA 1
ATOM 1309 C C . VAL A 1 176 ? -10.749 3.899 -71.766 1.00 69.12 176 VAL A C 1
ATOM 1311 O O . VAL A 1 176 ? -9.916 3.037 -72.034 1.00 69.12 176 VAL A O 1
ATOM 1314 N N . GLU A 1 177 ? -11.286 4.675 -72.705 1.00 71.44 177 GLU A N 1
ATOM 1315 C CA . GLU A 1 177 ? -10.952 4.572 -74.128 1.00 71.44 177 GLU A CA 1
ATOM 1316 C C . GLU A 1 177 ? -10.884 5.935 -74.822 1.00 71.44 177 GLU A C 1
ATOM 1318 O O . GLU A 1 177 ? -11.472 6.908 -74.366 1.00 71.44 177 GLU A O 1
ATOM 1323 N N . LYS A 1 178 ? -10.153 6.018 -75.937 1.00 69.62 178 LYS A N 1
ATOM 1324 C CA . LYS A 1 178 ? -10.077 7.229 -76.766 1.00 69.62 178 LYS A CA 1
ATOM 1325 C C . LYS A 1 178 ? -11.165 7.188 -77.836 1.00 69.62 178 LYS A C 1
ATOM 1327 O O . LYS A 1 178 ? -11.289 6.191 -78.548 1.00 69.62 178 LYS A O 1
ATOM 1332 N N . THR A 1 179 ? -11.934 8.262 -77.975 1.00 67.88 179 THR A N 1
ATOM 1333 C CA . THR A 1 179 ? -12.974 8.378 -79.007 1.00 67.88 179 THR A CA 1
ATOM 1334 C C . THR A 1 179 ? -12.394 8.863 -80.335 1.00 67.88 179 THR A C 1
ATOM 1336 O O . THR A 1 179 ? -11.303 9.432 -80.397 1.00 67.88 179 THR A O 1
ATOM 1339 N N . ALA A 1 180 ? -13.126 8.633 -81.430 1.00 58.34 180 ALA A N 1
ATOM 1340 C CA . ALA A 1 180 ? -12.686 8.983 -82.784 1.00 58.34 180 ALA A CA 1
ATOM 1341 C C . ALA A 1 180 ? -12.472 10.498 -83.003 1.00 58.34 180 ALA A C 1
ATOM 1343 O O . ALA A 1 180 ? -11.739 10.883 -83.909 1.00 58.34 180 ALA A O 1
ATOM 1344 N N . ASP A 1 181 ? -13.081 11.347 -82.171 1.00 55.66 181 ASP A N 1
ATOM 1345 C CA . ASP A 1 181 ? -12.922 12.807 -82.135 1.00 55.66 181 ASP A CA 1
ATOM 1346 C C . ASP A 1 181 ? -11.794 13.283 -81.196 1.00 55.66 181 ASP A C 1
ATOM 1348 O O . ASP A 1 181 ? -11.622 14.483 -81.001 1.00 55.66 181 ASP A O 1
ATOM 1352 N N . GLY A 1 182 ? -10.995 12.364 -80.642 1.00 59.09 182 GLY A N 1
ATOM 1353 C CA . GLY A 1 182 ? -9.781 12.690 -79.890 1.00 59.09 182 GLY A CA 1
ATOM 1354 C C . GLY A 1 182 ? -9.986 12.993 -78.405 1.00 59.09 182 GLY A C 1
ATOM 1355 O O . GLY A 1 182 ? -9.033 13.410 -77.753 1.00 59.09 182 GLY A O 1
ATOM 1356 N N . LYS A 1 183 ? -11.182 12.752 -77.858 1.00 67.50 183 LYS A N 1
ATOM 1357 C CA . LYS A 1 183 ? -11.492 12.891 -76.427 1.00 67.50 183 LYS A CA 1
ATOM 1358 C C . LYS A 1 183 ? -11.241 11.580 -75.668 1.00 67.50 183 LYS A C 1
ATOM 1360 O O . LYS A 1 183 ? -11.182 10.498 -76.257 1.00 67.50 183 LYS A O 1
ATOM 1365 N N . GLY A 1 184 ? -11.073 11.667 -74.350 1.00 69.94 184 GLY A N 1
ATOM 1366 C CA . GLY A 1 184 ? -11.094 10.505 -73.459 1.00 69.94 184 GLY A CA 1
ATOM 1367 C C . GLY A 1 184 ? -12.532 10.155 -73.070 1.00 69.94 184 GLY A C 1
ATOM 1368 O O . GLY A 1 184 ? -13.307 11.038 -72.711 1.00 69.94 184 GLY A O 1
ATOM 1369 N N . LEU A 1 185 ? -12.904 8.880 -73.134 1.00 77.50 185 LEU A N 1
ATOM 1370 C CA . LEU A 1 185 ? -14.198 8.343 -72.715 1.00 77.50 185 LEU A CA 1
ATOM 1371 C C . LEU A 1 185 ? -13.990 7.383 -71.547 1.00 77.50 185 LEU A C 1
ATOM 1373 O O . LEU A 1 185 ? -13.392 6.319 -71.697 1.00 77.50 185 LEU A O 1
ATOM 1377 N N . ILE A 1 186 ? -14.503 7.760 -70.383 1.00 78.88 186 ILE A N 1
ATOM 1378 C CA . ILE A 1 186 ? -14.495 6.945 -69.171 1.00 78.88 186 ILE A CA 1
ATOM 1379 C C . ILE A 1 186 ? -15.861 6.269 -69.067 1.00 78.88 186 ILE A C 1
ATOM 1381 O O . ILE A 1 186 ? -16.882 6.946 -69.005 1.00 78.88 186 ILE A O 1
ATOM 1385 N N . THR A 1 187 ? -15.891 4.940 -69.047 1.00 77.75 187 THR A N 1
ATOM 1386 C CA . THR A 1 187 ? -17.090 4.144 -68.758 1.00 77.75 187 THR A CA 1
ATOM 1387 C C . THR A 1 187 ? -17.071 3.746 -67.290 1.00 77.75 187 THR A C 1
ATOM 1389 O O . THR A 1 187 ? -16.117 3.117 -66.828 1.00 77.75 187 THR A O 1
ATOM 1392 N N . LEU A 1 188 ? -18.123 4.092 -66.558 1.00 77.88 188 LEU A N 1
ATOM 1393 C CA . LEU A 1 188 ? -18.263 3.765 -65.144 1.00 77.88 188 LEU A CA 1
ATOM 1394 C C . LEU A 1 188 ? -18.761 2.331 -64.946 1.00 77.88 188 LEU A C 1
ATOM 1396 O O . LEU A 1 188 ? -19.075 1.620 -65.908 1.00 77.88 188 LEU A O 1
ATOM 1400 N N . GLY A 1 189 ? -18.798 1.882 -63.694 1.00 66.94 189 GLY A N 1
ATOM 1401 C CA . GLY A 1 189 ? -19.247 0.540 -63.331 1.00 66.94 189 GLY A CA 1
ATOM 1402 C C . GLY A 1 189 ? -20.653 0.213 -63.849 1.00 66.94 189 GLY A C 1
ATOM 1403 O O . GLY A 1 189 ? -20.903 -0.918 -64.258 1.00 66.94 189 GLY A O 1
ATOM 1404 N N . ASP A 1 190 ? -21.564 1.195 -63.873 1.00 65.19 190 ASP A N 1
ATOM 1405 C CA . ASP A 1 190 ? -22.976 1.020 -64.264 1.00 65.19 190 ASP A CA 1
ATOM 1406 C C . ASP A 1 190 ? -23.202 1.068 -65.781 1.00 65.19 190 ASP A C 1
ATOM 1408 O O . ASP A 1 190 ? -24.329 0.911 -66.253 1.00 65.19 190 ASP A O 1
ATOM 1412 N N . GLY A 1 191 ? -22.127 1.274 -66.546 1.00 65.31 191 GLY A N 1
ATOM 1413 C CA . GLY A 1 191 ? -22.163 1.448 -67.994 1.00 65.31 191 GLY A CA 1
ATOM 1414 C C . GLY A 1 191 ? -22.442 2.882 -68.456 1.00 65.31 191 GLY A C 1
ATOM 1415 O O . GLY A 1 191 ? -22.425 3.119 -69.665 1.00 65.31 191 GLY A O 1
ATOM 1416 N N . SER A 1 192 ? -22.664 3.841 -67.546 1.00 74.19 192 SER A N 1
ATOM 1417 C CA . SER A 1 192 ? -22.707 5.266 -67.898 1.00 74.19 192 SER A CA 1
ATOM 1418 C C . SER A 1 192 ? -21.328 5.753 -68.353 1.00 74.19 192 SER A C 1
ATOM 1420 O O . SER A 1 192 ? -20.297 5.184 -67.987 1.00 74.19 192 SER A O 1
ATOM 1422 N N . THR A 1 193 ? -21.292 6.797 -69.184 1.00 76.62 193 THR A N 1
ATOM 1423 C CA . THR A 1 193 ? -20.048 7.298 -69.780 1.00 76.62 193 THR A CA 1
ATOM 1424 C C . THR A 1 193 ? -19.838 8.785 -69.537 1.00 76.62 193 THR A C 1
ATOM 1426 O O . THR A 1 193 ? -20.770 9.576 -69.682 1.00 76.62 193 THR A O 1
ATOM 1429 N N . VAL A 1 194 ? -18.592 9.168 -69.265 1.00 72.12 194 VAL A N 1
ATOM 1430 C CA . VAL A 1 194 ? -18.129 10.551 -69.115 1.00 72.12 194 VAL A CA 1
ATOM 1431 C C . VAL A 1 194 ? -17.093 10.846 -70.200 1.00 72.12 194 VAL A C 1
ATOM 1433 O O . VAL A 1 194 ? -16.147 10.080 -70.379 1.00 72.12 194 VAL A O 1
ATOM 1436 N N . THR A 1 195 ? -17.253 11.958 -70.922 1.00 67.94 195 THR A N 1
ATOM 1437 C CA . THR A 1 195 ? -16.326 12.391 -71.982 1.00 67.94 195 THR A CA 1
ATOM 1438 C C . THR A 1 195 ? -15.511 13.600 -71.531 1.00 67.94 195 THR A C 1
ATOM 1440 O O . THR A 1 195 ? -16.075 14.551 -70.995 1.00 67.94 195 THR A O 1
ATOM 1443 N N . VAL A 1 196 ? -14.198 13.574 -71.764 1.00 67.81 196 VAL A N 1
ATOM 1444 C CA . VAL A 1 196 ? -13.236 14.564 -71.257 1.00 67.81 196 VAL A CA 1
ATOM 1445 C C . VAL A 1 196 ? -12.219 14.963 -72.327 1.00 67.81 196 VAL A C 1
ATOM 1447 O O . VAL A 1 196 ? -11.854 14.148 -73.177 1.00 67.81 196 VAL A O 1
ATOM 1450 N N . ASP A 1 197 ? -11.762 16.217 -72.310 1.00 59.69 197 ASP A N 1
ATOM 1451 C CA . ASP A 1 197 ? -10.793 16.712 -73.293 1.00 59.69 197 ASP A CA 1
ATOM 1452 C C . ASP A 1 197 ? -9.386 16.141 -73.022 1.00 59.69 197 ASP A C 1
ATOM 1454 O O . ASP A 1 197 ? -8.926 16.058 -71.879 1.00 59.69 197 ASP A O 1
ATOM 1458 N N . LEU A 1 198 ? -8.708 15.716 -74.092 1.00 62.25 198 LEU A N 1
ATOM 1459 C CA . LEU A 1 198 ? -7.345 15.183 -74.050 1.00 62.25 198 LEU A CA 1
ATOM 1460 C C . LEU A 1 198 ? -6.369 16.326 -74.373 1.00 62.25 198 LEU A C 1
ATOM 1462 O O . LEU A 1 198 ? -6.456 16.909 -75.455 1.00 62.25 198 LEU A O 1
ATOM 1466 N N . PHE A 1 199 ? -5.456 16.668 -73.460 1.00 54.81 199 PHE A N 1
ATOM 1467 C CA . PHE A 1 199 ? -4.473 17.735 -73.695 1.00 54.81 199 PHE A CA 1
ATOM 1468 C C . PHE A 1 199 ? -3.131 17.125 -74.113 1.00 54.81 199 PHE A C 1
ATOM 1470 O O . PHE A 1 199 ? -2.307 16.773 -73.274 1.00 54.81 199 PHE A O 1
ATOM 1477 N N . GLU A 1 200 ? -2.905 17.004 -75.419 1.00 56.75 200 GLU A N 1
ATOM 1478 C CA . GLU A 1 200 ? -1.619 16.597 -75.998 1.00 56.75 200 GLU A CA 1
ATOM 1479 C C . GLU A 1 200 ? -1.128 17.712 -76.931 1.00 56.75 200 GLU A C 1
ATOM 1481 O O . GLU A 1 200 ? -1.288 17.589 -78.134 1.00 56.75 200 GLU A O 1
ATOM 1486 N N . ALA A 1 201 ? -0.564 18.818 -76.425 1.00 58.41 201 ALA A N 1
ATOM 1487 C CA . ALA A 1 201 ? 0.246 19.712 -77.274 1.00 58.41 201 ALA A CA 1
ATOM 1488 C C . ALA A 1 201 ? 1.611 19.055 -77.546 1.00 58.41 201 ALA A C 1
ATOM 1490 O O . ALA A 1 201 ? 2.045 18.912 -78.690 1.00 58.41 201 ALA A O 1
ATOM 1491 N N . PHE A 1 202 ? 2.255 18.575 -76.478 1.00 60.91 202 PHE A N 1
ATOM 1492 C CA . PHE A 1 202 ? 3.437 17.722 -76.519 1.00 60.91 202 PHE A CA 1
ATOM 1493 C C . PHE A 1 202 ? 3.630 16.978 -75.184 1.00 60.91 202 PHE A C 1
ATOM 1495 O O . PHE A 1 202 ? 3.244 17.471 -74.125 1.00 60.91 202 PHE A O 1
ATOM 1502 N N . SER A 1 203 ? 4.260 15.806 -75.222 1.00 69.44 203 SER A N 1
ATOM 1503 C CA . SER A 1 203 ? 4.664 14.992 -74.068 1.00 69.44 203 SER A CA 1
ATOM 1504 C C . SER A 1 203 ? 6.075 14.443 -74.279 1.00 69.44 203 SER A C 1
ATOM 1506 O O . SER A 1 203 ? 6.537 14.353 -75.419 1.00 69.44 203 SER A O 1
ATOM 1508 N N . ILE A 1 204 ? 6.770 14.083 -73.196 1.00 80.88 204 ILE A N 1
ATOM 1509 C CA . ILE A 1 204 ? 8.135 13.549 -73.235 1.00 80.88 204 ILE A CA 1
ATOM 1510 C C . ILE A 1 204 ? 8.220 12.176 -72.561 1.00 80.88 204 ILE A C 1
ATOM 1512 O O . ILE A 1 204 ? 7.915 12.035 -71.378 1.00 80.88 204 ILE A O 1
ATOM 1516 N N . GLY A 1 205 ? 8.704 11.188 -73.310 1.00 81.12 205 GLY A N 1
ATOM 1517 C CA . GLY A 1 205 ? 9.207 9.928 -72.764 1.00 81.12 205 GLY A CA 1
ATOM 1518 C C . GLY A 1 205 ? 10.729 9.991 -72.673 1.00 81.12 205 GLY A C 1
ATOM 1519 O O . GLY A 1 205 ? 11.376 10.467 -73.606 1.00 81.12 205 GLY A O 1
ATOM 1520 N N . VAL A 1 206 ? 11.309 9.547 -71.562 1.00 86.38 206 VAL A N 1
ATOM 1521 C CA . VAL A 1 206 ? 12.767 9.431 -71.377 1.00 86.38 206 VAL A CA 1
ATOM 1522 C C . VAL A 1 206 ? 13.083 7.951 -71.255 1.00 86.38 206 VAL A C 1
ATOM 1524 O O . VAL A 1 206 ? 12.395 7.269 -70.511 1.00 86.38 206 VAL A O 1
ATOM 1527 N N . PHE A 1 207 ? 14.095 7.447 -71.952 1.00 86.88 207 PHE A N 1
ATOM 1528 C CA . PHE A 1 207 ? 14.349 6.015 -72.087 1.00 86.88 207 PHE A CA 1
ATOM 1529 C C . PHE A 1 207 ? 15.809 5.662 -71.832 1.00 86.88 207 PHE A C 1
ATOM 1531 O O . PHE A 1 207 ? 16.717 6.355 -72.293 1.00 86.88 207 PHE A O 1
ATOM 1538 N N . ASP A 1 208 ? 16.024 4.530 -71.176 1.00 87.06 208 ASP A N 1
ATOM 1539 C CA . ASP A 1 208 ? 17.293 3.810 -71.156 1.00 87.06 208 ASP A CA 1
ATOM 1540 C C . ASP A 1 208 ? 17.143 2.578 -72.058 1.00 87.06 208 ASP A C 1
ATOM 1542 O O . ASP A 1 208 ? 16.392 1.644 -71.763 1.00 87.06 208 ASP A O 1
ATOM 1546 N N . GLY A 1 209 ? 17.778 2.615 -73.231 1.00 85.50 209 GLY A N 1
ATOM 1547 C CA . GLY A 1 209 ? 17.520 1.642 -74.291 1.00 85.50 209 GLY A CA 1
ATOM 1548 C C . GLY A 1 209 ? 16.056 1.673 -74.750 1.00 85.50 209 GLY A C 1
ATOM 1549 O O . GLY A 1 209 ? 15.621 2.646 -75.356 1.00 85.50 209 GLY A O 1
ATOM 1550 N N . GLN A 1 210 ? 15.317 0.590 -74.492 1.00 80.06 210 GLN A N 1
ATOM 1551 C CA . GLN A 1 210 ? 13.884 0.458 -74.812 1.00 80.06 210 GLN A CA 1
ATOM 1552 C C . GLN A 1 210 ? 12.973 0.713 -73.596 1.00 80.06 210 GLN A C 1
ATOM 1554 O O . GLN A 1 210 ? 11.754 0.720 -73.738 1.00 80.06 210 GLN A O 1
ATOM 1559 N N . THR A 1 211 ? 13.545 0.903 -72.404 1.00 76.44 211 THR A N 1
ATOM 1560 C CA . THR A 1 211 ? 12.793 1.026 -71.149 1.00 76.44 211 THR A CA 1
ATOM 1561 C C . THR A 1 211 ? 12.503 2.491 -70.858 1.00 76.44 211 THR A C 1
ATOM 1563 O O . THR A 1 211 ? 13.436 3.276 -70.698 1.00 76.44 211 THR A O 1
ATOM 1566 N N . GLU A 1 212 ? 11.229 2.867 -70.756 1.00 80.12 212 GLU A N 1
ATOM 1567 C CA . GLU A 1 212 ? 10.835 4.221 -70.356 1.00 80.12 212 GLU A CA 1
ATOM 1568 C C . GLU A 1 212 ? 11.068 4.441 -68.852 1.00 80.12 212 GLU A C 1
ATOM 1570 O O . GLU A 1 212 ? 10.702 3.621 -68.009 1.00 80.12 212 GLU A O 1
ATOM 1575 N N . LEU A 1 213 ? 11.681 5.569 -68.503 1.00 75.69 213 LEU A N 1
ATOM 1576 C CA . LEU A 1 213 ? 11.937 5.989 -67.135 1.00 75.69 213 LEU A CA 1
ATOM 1577 C C . LEU A 1 213 ? 10.667 6.605 -66.545 1.00 75.69 213 LEU A C 1
ATOM 1579 O O . LEU A 1 213 ? 10.259 7.719 -66.896 1.00 75.69 213 LEU A O 1
ATOM 1583 N N . LEU A 1 214 ? 10.082 5.887 -65.589 1.00 64.56 214 LEU A N 1
ATOM 1584 C CA . LEU A 1 214 ? 8.986 6.357 -64.741 1.00 64.56 214 LEU A CA 1
ATOM 1585 C C . LEU A 1 214 ? 9.532 6.952 -63.420 1.00 64.56 214 LEU A C 1
ATOM 1587 O O . LEU A 1 214 ? 10.715 7.267 -63.336 1.00 64.56 214 LEU A O 1
ATOM 1591 N N . ASN A 1 215 ? 8.667 7.182 -62.423 1.00 56.06 215 ASN A N 1
ATOM 1592 C CA . ASN A 1 215 ? 8.919 7.946 -61.182 1.00 56.06 215 ASN A CA 1
ATOM 1593 C C . ASN A 1 215 ? 10.363 7.907 -60.633 1.00 56.06 215 ASN A C 1
ATOM 1595 O O . ASN A 1 215 ? 10.994 8.956 -60.532 1.00 56.06 215 ASN A O 1
ATOM 1599 N N . GLN A 1 216 ? 10.890 6.725 -60.298 1.00 66.88 216 GLN A N 1
ATOM 1600 C CA . GLN A 1 216 ? 12.274 6.527 -59.858 1.00 66.88 216 GLN A CA 1
ATOM 1601 C C . GLN A 1 216 ? 12.910 5.400 -60.674 1.00 66.88 216 GLN A C 1
ATOM 1603 O O . GLN A 1 216 ? 12.407 4.278 -60.690 1.00 66.88 216 GLN A O 1
ATOM 1608 N N . TYR A 1 217 ? 14.031 5.688 -61.336 1.00 78.12 217 TYR A N 1
ATOM 1609 C CA . TYR A 1 217 ? 14.773 4.715 -62.126 1.00 78.12 217 TYR A CA 1
ATOM 1610 C C . TYR A 1 217 ? 15.941 4.140 -61.323 1.00 78.12 217 TYR A C 1
ATOM 1612 O O . TYR A 1 217 ? 16.913 4.836 -61.022 1.00 78.12 217 TYR A O 1
ATOM 1620 N N . LEU A 1 218 ? 15.839 2.859 -60.966 1.00 75.38 218 LEU A N 1
ATOM 1621 C CA . LEU A 1 218 ? 16.900 2.125 -60.280 1.00 75.38 218 LEU A CA 1
ATOM 1622 C C . LEU A 1 218 ? 17.746 1.359 -61.289 1.00 75.38 218 LEU A C 1
ATOM 1624 O O . LEU A 1 218 ? 17.278 0.366 -61.860 1.00 75.38 218 LEU A O 1
ATOM 1628 N N . LEU A 1 219 ? 19.003 1.766 -61.447 1.00 82.25 219 LEU A N 1
ATOM 1629 C CA . LEU A 1 219 ? 19.948 1.115 -62.354 1.00 82.25 219 LEU A CA 1
ATOM 1630 C C . LEU A 1 219 ? 21.139 0.517 -61.615 1.00 82.25 219 LEU A C 1
ATOM 1632 O O . LEU A 1 219 ? 21.554 0.999 -60.565 1.00 82.25 219 LEU A O 1
ATOM 1636 N N . THR A 1 220 ? 21.716 -0.529 -62.196 1.00 82.19 220 THR A N 1
ATOM 1637 C CA . THR A 1 220 ? 23.018 -1.044 -61.771 1.00 82.19 220 THR A CA 1
ATOM 1638 C C . THR A 1 220 ? 24.104 -0.117 -62.306 1.00 82.19 220 THR A C 1
ATOM 1640 O O . THR A 1 220 ? 24.212 0.048 -63.521 1.00 82.19 220 THR A O 1
ATOM 1643 N N . MET A 1 221 ? 24.896 0.494 -61.417 1.00 84.25 221 MET A N 1
ATOM 1644 C CA . MET A 1 221 ? 25.879 1.514 -61.805 1.00 84.25 221 MET A CA 1
ATOM 1645 C C . MET A 1 221 ? 26.838 1.021 -62.905 1.00 84.25 221 MET A C 1
ATOM 1647 O O . MET A 1 221 ? 27.581 0.059 -62.683 1.00 84.25 221 MET A O 1
ATOM 1651 N N . PRO A 1 222 ? 26.873 1.677 -64.083 1.00 81.50 222 PRO A N 1
ATOM 1652 C CA . PRO A 1 222 ? 27.760 1.274 -65.163 1.00 81.50 222 PRO A CA 1
ATOM 1653 C C . PRO A 1 222 ? 29.221 1.554 -64.795 1.00 81.50 222 PRO A C 1
ATOM 1655 O O . PRO A 1 222 ? 29.534 2.549 -64.137 1.00 81.50 222 PRO A O 1
ATOM 1658 N N . ALA A 1 223 ? 30.143 0.712 -65.275 1.00 81.94 223 ALA A N 1
ATOM 1659 C CA . ALA A 1 223 ? 31.581 0.867 -65.022 1.00 81.94 223 ALA A CA 1
ATOM 1660 C C . ALA A 1 223 ? 32.139 2.218 -65.516 1.00 81.94 223 ALA A C 1
ATOM 1662 O O . ALA A 1 223 ? 33.084 2.749 -64.939 1.00 81.94 223 ALA A O 1
ATOM 1663 N N . SER A 1 224 ? 31.523 2.796 -66.552 1.00 85.12 224 SER A N 1
ATOM 1664 C CA . SER A 1 224 ? 31.825 4.129 -67.087 1.00 85.12 224 SER A CA 1
ATOM 1665 C C . SER A 1 224 ? 31.401 5.281 -66.169 1.00 85.12 224 SER A C 1
ATOM 1667 O O . SER A 1 224 ? 31.775 6.421 -66.437 1.00 85.12 224 SER A O 1
ATOM 1669 N N . ARG A 1 225 ? 30.586 5.017 -65.133 1.00 89.25 225 ARG A N 1
ATOM 1670 C CA . ARG A 1 225 ? 29.908 6.028 -64.295 1.00 89.25 225 ARG A CA 1
ATOM 1671 C C . ARG A 1 225 ? 29.130 7.069 -65.110 1.00 89.25 225 ARG A C 1
ATOM 1673 O O . ARG A 1 225 ? 28.902 8.186 -64.650 1.00 89.25 225 ARG A O 1
ATOM 1680 N N . SER A 1 226 ? 28.684 6.689 -66.303 1.00 90.31 226 SER A N 1
ATOM 1681 C CA . SER A 1 226 ? 27.867 7.525 -67.172 1.00 90.31 226 SER A CA 1
ATOM 1682 C C . SER A 1 226 ? 26.803 6.694 -67.885 1.00 90.31 226 SER A C 1
ATOM 1684 O O . SER A 1 226 ? 27.062 5.549 -68.259 1.00 90.31 226 SER A O 1
ATOM 1686 N N . LEU A 1 227 ? 25.617 7.277 -68.047 1.00 92.25 227 LEU A N 1
ATOM 1687 C CA . LEU A 1 227 ? 24.444 6.698 -68.692 1.00 92.25 227 LEU A CA 1
ATOM 1688 C C . LEU A 1 227 ? 23.920 7.662 -69.758 1.00 92.25 227 LEU A C 1
ATOM 1690 O O . LEU A 1 227 ? 23.717 8.841 -69.479 1.00 92.25 227 LEU A O 1
ATOM 1694 N N . THR A 1 228 ? 23.659 7.159 -70.961 1.00 92.94 228 THR A N 1
ATOM 1695 C CA . THR A 1 228 ? 23.015 7.936 -72.022 1.00 92.94 228 THR A CA 1
ATOM 1696 C C . THR A 1 228 ? 21.547 7.550 -72.102 1.00 92.94 228 THR A C 1
ATOM 1698 O O . THR A 1 228 ? 21.213 6.444 -72.514 1.00 92.94 228 THR A O 1
ATOM 1701 N N . LEU A 1 229 ? 20.676 8.480 -71.726 1.00 93.25 229 LEU A N 1
ATOM 1702 C CA . LEU A 1 229 ? 19.234 8.363 -71.888 1.00 93.25 229 LEU A CA 1
ATOM 1703 C C . LEU A 1 229 ? 18.838 8.930 -73.250 1.00 93.25 229 LEU A C 1
ATOM 1705 O O . LEU A 1 229 ? 19.370 9.956 -73.669 1.00 93.25 229 LEU A O 1
ATOM 1709 N N . SER A 1 230 ? 17.894 8.304 -73.937 1.00 92.50 230 SER A N 1
ATOM 1710 C CA . SER A 1 230 ? 17.222 8.912 -75.088 1.00 92.50 230 SER A CA 1
ATOM 1711 C C . SER A 1 230 ? 15.913 9.553 -74.643 1.00 92.50 230 SER A C 1
ATOM 1713 O O . SER A 1 230 ? 15.400 9.240 -73.571 1.00 92.50 230 SER A O 1
ATOM 1715 N N . TYR A 1 231 ? 15.371 10.481 -75.421 1.00 90.25 231 TYR A N 1
ATOM 1716 C CA . TYR A 1 231 ? 14.028 10.984 -75.165 1.00 90.25 231 TYR A CA 1
ATOM 1717 C C . TYR A 1 231 ? 13.231 11.116 -76.459 1.00 90.25 231 TYR A C 1
ATOM 1719 O O . TYR A 1 231 ? 13.772 11.433 -77.520 1.00 90.25 231 TYR A O 1
ATOM 1727 N N . THR A 1 232 ? 11.923 10.900 -76.368 1.00 85.31 232 THR A N 1
ATOM 1728 C CA . THR A 1 232 ? 10.990 11.099 -77.478 1.00 85.31 232 THR A CA 1
ATOM 1729 C C . THR A 1 232 ? 9.961 12.142 -77.097 1.00 85.31 232 THR A C 1
ATOM 1731 O O . THR A 1 232 ? 9.314 12.029 -76.058 1.00 85.31 232 THR A O 1
ATOM 1734 N N . LEU A 1 233 ? 9.793 13.134 -77.966 1.00 81.81 233 LEU A N 1
ATOM 1735 C CA . LEU A 1 233 ? 8.704 14.094 -77.881 1.00 81.81 233 LEU A CA 1
ATOM 1736 C C . LEU A 1 233 ? 7.566 13.612 -78.779 1.00 81.81 233 LEU A C 1
ATOM 1738 O O . LEU A 1 233 ? 7.805 13.205 -79.915 1.00 81.81 233 LEU A O 1
ATOM 1742 N N . THR A 1 234 ? 6.349 13.626 -78.254 1.00 75.19 234 THR A N 1
ATOM 1743 C CA . THR A 1 234 ? 5.130 13.191 -78.953 1.00 75.19 234 THR A CA 1
ATOM 1744 C C . THR A 1 234 ? 4.077 14.282 -78.845 1.00 75.19 234 THR A C 1
ATOM 1746 O O . THR A 1 234 ? 4.092 15.017 -77.869 1.00 75.19 234 THR A O 1
ATOM 1749 N N . GLY A 1 235 ? 3.192 14.414 -79.832 1.00 69.12 235 GLY A N 1
ATOM 1750 C CA . GLY A 1 235 ? 2.133 15.432 -79.866 1.00 69.12 235 GLY A CA 1
ATOM 1751 C C . GLY A 1 235 ? 2.237 16.390 -81.066 1.00 69.12 235 GLY A C 1
ATOM 1752 O O . GLY A 1 235 ? 3.279 16.431 -81.721 1.00 69.12 235 GLY A O 1
ATOM 1753 N N . PRO A 1 236 ? 1.167 17.138 -81.387 1.00 62.28 236 PRO A N 1
ATOM 1754 C CA . PRO A 1 236 ? 1.058 17.995 -82.570 1.00 62.28 236 PRO A CA 1
ATOM 1755 C C . PRO A 1 236 ? 2.076 19.140 -82.617 1.00 62.28 236 PRO A C 1
ATOM 1757 O O . PRO A 1 236 ? 2.477 19.524 -83.710 1.00 62.28 236 PRO A O 1
ATOM 1760 N N . SER A 1 237 ? 2.522 19.644 -81.461 1.00 69.00 237 SER A N 1
ATOM 1761 C CA . SER A 1 237 ? 3.499 20.740 -81.355 1.00 69.00 237 SER A CA 1
ATOM 1762 C C . SER A 1 237 ? 4.905 20.248 -80.984 1.00 69.00 237 SER A C 1
ATOM 1764 O O . SER A 1 237 ? 5.786 21.057 -80.703 1.00 69.00 237 SER A O 1
ATOM 1766 N N . ALA A 1 238 ? 5.148 18.928 -80.971 1.00 73.12 238 ALA A N 1
ATOM 1767 C CA . ALA A 1 238 ? 6.400 18.325 -80.497 1.00 73.12 238 ALA A CA 1
ATOM 1768 C C . ALA A 1 238 ? 7.654 18.846 -81.223 1.00 73.12 238 ALA A C 1
ATOM 1770 O O . ALA A 1 238 ? 8.685 19.068 -80.581 1.00 73.12 238 ALA A O 1
ATOM 1771 N N . ASP A 1 239 ? 7.552 19.082 -82.534 1.00 75.88 239 ASP A N 1
ATOM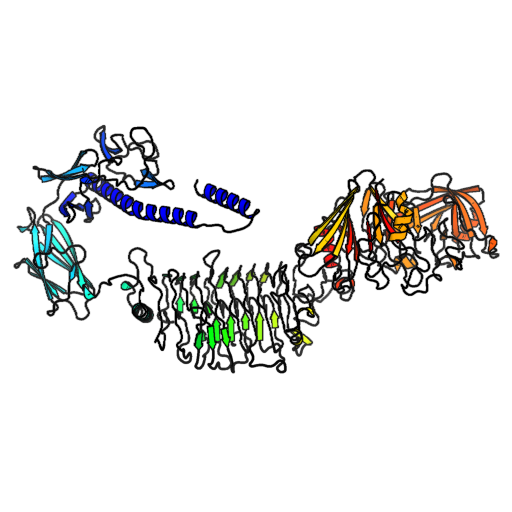 1772 C CA . ASP A 1 239 ? 8.658 19.557 -83.376 1.00 75.88 239 ASP A CA 1
ATOM 1773 C C . ASP A 1 239 ? 9.005 21.043 -83.151 1.00 75.88 239 ASP A C 1
ATOM 1775 O O . ASP A 1 239 ? 10.071 21.496 -83.568 1.00 75.88 239 ASP A O 1
ATOM 1779 N N . GLU A 1 240 ? 8.150 21.791 -82.446 1.00 77.19 240 GLU A N 1
ATOM 1780 C CA . GLU A 1 240 ? 8.313 23.225 -82.162 1.00 77.19 240 GLU A CA 1
ATOM 1781 C C . GLU A 1 240 ? 8.750 23.505 -80.709 1.00 77.19 240 GLU A C 1
ATOM 1783 O O . GLU A 1 240 ? 8.847 24.659 -80.284 1.00 77.19 240 GLU A O 1
ATOM 1788 N N . THR A 1 241 ? 9.040 22.454 -79.932 1.00 80.12 241 THR A N 1
ATOM 1789 C CA . THR A 1 241 ? 9.388 22.576 -78.508 1.00 80.12 241 THR A CA 1
ATOM 1790 C C . THR A 1 241 ? 10.875 22.823 -78.241 1.00 80.12 241 THR A C 1
ATOM 1792 O O . THR A 1 241 ? 11.771 22.316 -78.917 1.00 80.12 241 THR A O 1
ATOM 1795 N N . ILE A 1 242 ? 11.155 23.567 -77.170 1.00 84.31 242 ILE A N 1
ATOM 1796 C CA . ILE A 1 242 ? 12.483 23.768 -76.589 1.00 84.31 242 ILE A CA 1
ATOM 1797 C C . ILE A 1 242 ? 12.570 22.971 -75.288 1.00 84.31 242 ILE A C 1
ATOM 1799 O O . ILE A 1 242 ? 11.766 23.172 -74.380 1.00 84.31 242 ILE A O 1
ATOM 1803 N N . ILE A 1 243 ? 13.599 22.131 -75.161 1.00 89.25 243 ILE A N 1
ATOM 1804 C CA . ILE A 1 243 ? 13.904 21.367 -73.946 1.00 89.25 243 ILE A CA 1
ATOM 1805 C C . ILE A 1 243 ? 15.155 21.908 -73.237 1.00 89.25 243 ILE A C 1
ATOM 1807 O O . ILE A 1 243 ? 16.161 22.228 -73.874 1.00 89.25 243 ILE A O 1
ATOM 1811 N N . LYS A 1 244 ? 15.108 22.020 -71.905 1.00 89.75 244 LYS A N 1
ATOM 1812 C CA . LYS A 1 244 ? 16.236 22.430 -71.049 1.00 89.75 244 LYS A CA 1
ATOM 1813 C C . LYS A 1 244 ? 16.272 21.639 -69.747 1.00 89.75 244 LYS A C 1
ATOM 1815 O O . LYS A 1 244 ? 15.233 21.273 -69.215 1.00 89.75 244 LYS A O 1
ATOM 1820 N N . ILE A 1 245 ? 17.466 21.458 -69.183 1.00 90.69 245 ILE A N 1
ATOM 1821 C CA . ILE A 1 245 ? 17.625 20.966 -67.808 1.00 90.69 245 ILE A CA 1
ATOM 1822 C C . ILE A 1 245 ? 17.662 22.169 -66.862 1.00 90.69 245 ILE A C 1
ATOM 1824 O O . ILE A 1 245 ? 18.497 23.056 -67.035 1.00 90.69 245 ILE A O 1
ATOM 1828 N N . THR A 1 246 ? 16.769 22.216 -65.872 1.00 84.56 246 THR A N 1
ATOM 1829 C CA . THR A 1 246 ? 16.603 23.393 -64.990 1.00 84.56 246 THR A CA 1
ATOM 1830 C C . THR A 1 246 ? 17.070 23.173 -63.554 1.00 84.56 246 THR A C 1
ATOM 1832 O O . THR A 1 246 ? 17.335 24.142 -62.845 1.00 84.56 246 THR A O 1
ATOM 1835 N N . ARG A 1 247 ? 17.215 21.918 -63.114 1.00 83.50 247 ARG A N 1
ATOM 1836 C CA . ARG A 1 247 ? 17.719 21.559 -61.780 1.00 83.50 247 ARG A CA 1
ATOM 1837 C C . ARG A 1 247 ? 18.419 20.209 -61.829 1.00 83.50 247 ARG A C 1
ATOM 1839 O O . ARG A 1 247 ? 17.979 19.336 -62.569 1.00 83.50 247 ARG A O 1
ATOM 1846 N N . GLN A 1 248 ? 19.483 20.054 -61.045 1.00 91.56 248 GLN A N 1
ATOM 1847 C CA . GLN A 1 248 ? 20.228 18.803 -60.876 1.00 91.56 248 GLN A CA 1
ATOM 1848 C C . GLN A 1 248 ? 20.572 18.625 -59.393 1.00 91.56 248 GLN A C 1
ATOM 1850 O O . GLN A 1 248 ? 20.740 19.610 -58.670 1.00 91.56 248 GLN A O 1
ATOM 1855 N N . THR A 1 249 ? 20.623 17.391 -58.901 1.00 83.94 249 THR A N 1
ATOM 1856 C CA . THR A 1 249 ? 20.944 17.078 -57.499 1.00 83.94 249 THR A CA 1
ATOM 1857 C C . THR A 1 249 ? 21.734 15.780 -57.444 1.00 83.94 249 THR A C 1
ATOM 1859 O O . THR A 1 249 ? 21.269 14.769 -57.959 1.00 83.94 249 THR A O 1
ATOM 1862 N N . SER A 1 250 ? 22.930 15.823 -56.851 1.00 83.12 250 SER A N 1
ATOM 1863 C CA . SER A 1 250 ? 23.824 14.670 -56.628 1.00 83.12 250 SER A CA 1
ATOM 1864 C C . SER A 1 250 ? 24.289 13.901 -57.879 1.00 83.12 250 SER A C 1
ATOM 1866 O O . SER A 1 250 ? 25.032 12.936 -57.758 1.00 83.12 250 SER A O 1
ATOM 1868 N N . LEU A 1 251 ? 23.925 14.352 -59.081 1.00 90.62 251 LEU A N 1
ATOM 1869 C CA . LEU A 1 251 ? 24.397 13.866 -60.381 1.00 90.62 251 LEU A CA 1
ATOM 1870 C C . LEU A 1 251 ? 24.626 15.045 -61.333 1.00 90.62 251 LEU A C 1
ATOM 1872 O O . LEU A 1 251 ? 24.207 16.168 -61.044 1.00 90.62 251 LEU A O 1
ATOM 1876 N N . THR A 1 252 ? 25.275 14.799 -62.471 1.00 92.94 252 THR A N 1
ATOM 1877 C CA . THR A 1 252 ? 25.377 15.776 -63.568 1.00 92.94 252 THR A CA 1
ATOM 1878 C C . THR A 1 252 ? 24.640 15.258 -64.796 1.00 92.94 252 THR A C 1
ATOM 1880 O O . THR A 1 252 ? 24.908 14.147 -65.228 1.00 92.94 252 THR A O 1
ATOM 1883 N N . ALA A 1 253 ? 23.739 16.048 -65.374 1.00 93.19 253 ALA A N 1
ATOM 1884 C CA . ALA A 1 253 ? 23.006 15.718 -66.594 1.00 93.19 253 ALA A CA 1
ATOM 1885 C C . ALA A 1 253 ? 23.269 16.769 -67.683 1.00 93.19 253 ALA A C 1
ATOM 1887 O O . ALA A 1 253 ? 23.181 17.975 -67.439 1.00 93.19 253 ALA A O 1
ATOM 1888 N N . VAL A 1 254 ? 23.590 16.318 -68.893 1.00 94.25 254 VAL A N 1
ATOM 1889 C CA . VAL A 1 254 ? 23.892 17.166 -70.053 1.00 94.25 254 VAL A CA 1
ATOM 1890 C C . VAL A 1 254 ? 22.977 16.768 -71.204 1.00 94.25 254 VAL A C 1
ATOM 1892 O O . VAL A 1 254 ? 22.956 15.611 -71.612 1.00 94.25 254 VAL A O 1
ATOM 1895 N N . LEU A 1 255 ? 22.212 17.731 -71.714 1.00 94.50 255 LEU A N 1
ATOM 1896 C CA . LEU A 1 255 ? 21.257 17.540 -72.803 1.00 94.50 255 LEU A CA 1
ATOM 1897 C C . LEU A 1 255 ? 21.929 17.755 -74.167 1.00 94.50 255 LEU A C 1
ATOM 1899 O O . LEU A 1 255 ? 22.496 18.822 -74.402 1.00 94.50 255 LEU A O 1
ATOM 1903 N N . ASP A 1 256 ? 21.782 16.793 -75.077 1.00 92.88 256 ASP A N 1
ATOM 1904 C CA . ASP A 1 256 ? 22.049 16.949 -76.509 1.00 92.88 256 ASP A CA 1
ATOM 1905 C C . ASP A 1 256 ? 20.721 16.902 -77.273 1.00 92.88 256 ASP A C 1
ATOM 1907 O O . ASP A 1 256 ? 20.174 15.839 -77.584 1.00 92.88 256 ASP A O 1
ATOM 1911 N N . ALA A 1 257 ? 20.191 18.091 -77.565 1.00 84.62 257 ALA A N 1
ATOM 1912 C CA . ALA A 1 257 ? 18.907 18.230 -78.237 1.00 84.62 257 ALA A CA 1
ATOM 1913 C C . ALA A 1 257 ? 18.934 17.760 -79.703 1.00 84.62 257 ALA A C 1
ATOM 1915 O O . ALA A 1 257 ? 17.902 17.354 -80.234 1.00 84.62 257 ALA A O 1
ATOM 1916 N N . SER A 1 258 ? 20.106 17.789 -80.352 1.00 85.25 258 SER A N 1
ATOM 1917 C CA . SER A 1 258 ? 20.263 17.387 -81.755 1.00 85.25 258 SER A CA 1
ATOM 1918 C C . SER A 1 258 ? 20.267 15.867 -81.915 1.00 85.25 258 SER A C 1
ATOM 1920 O O . SER A 1 258 ? 19.647 15.340 -82.838 1.00 85.25 258 SER A O 1
ATOM 1922 N N . ALA A 1 259 ? 20.893 15.164 -80.968 1.00 89.25 259 ALA A N 1
ATOM 1923 C CA . ALA A 1 259 ? 20.903 13.707 -80.900 1.00 89.25 259 ALA A CA 1
ATOM 1924 C C . ALA A 1 259 ? 19.676 13.121 -80.175 1.00 89.25 259 ALA A C 1
ATOM 1926 O O . ALA A 1 259 ? 19.524 11.903 -80.139 1.00 89.25 259 ALA A O 1
ATOM 1927 N N . LYS A 1 260 ? 18.815 13.966 -79.586 1.00 92.19 260 LYS A N 1
ATOM 1928 C CA . LYS A 1 260 ? 17.695 13.584 -78.705 1.00 92.19 260 LYS A CA 1
ATOM 1929 C C . LYS A 1 260 ? 18.125 12.681 -77.537 1.00 92.19 260 LYS A C 1
ATOM 1931 O O . LYS A 1 260 ? 17.467 11.689 -77.215 1.00 92.19 260 LYS A O 1
ATOM 1936 N N . THR A 1 261 ? 19.244 13.026 -76.895 1.00 94.38 261 THR A N 1
ATOM 1937 C CA . THR A 1 261 ? 19.796 12.267 -75.759 1.00 94.38 261 THR A CA 1
ATOM 1938 C C . THR A 1 261 ? 20.172 13.151 -74.570 1.00 94.38 261 THR A C 1
ATOM 1940 O O . THR A 1 261 ? 20.351 14.363 -74.692 1.00 94.38 261 THR A O 1
ATOM 1943 N N . ILE A 1 262 ? 20.279 12.539 -73.391 1.00 94.56 262 ILE A N 1
ATOM 1944 C CA . ILE A 1 262 ? 20.725 13.146 -72.139 1.00 94.56 262 ILE A CA 1
ATOM 1945 C C . ILE A 1 262 ? 21.827 12.258 -71.567 1.00 94.56 262 ILE A C 1
ATOM 1947 O O . ILE A 1 262 ? 21.590 11.102 -71.223 1.00 94.56 262 ILE A O 1
ATOM 1951 N N . THR A 1 263 ? 23.035 12.797 -71.445 1.00 94.56 263 THR A N 1
ATOM 1952 C CA . THR A 1 263 ? 24.149 12.102 -70.794 1.00 94.56 263 THR A CA 1
ATOM 1953 C C . THR A 1 263 ? 24.152 12.438 -69.312 1.00 94.56 263 THR A C 1
ATOM 1955 O O . THR A 1 263 ? 24.309 13.597 -68.932 1.00 94.56 263 THR A O 1
ATOM 1958 N N . VAL A 1 264 ? 23.977 11.422 -68.477 1.00 94.38 264 VAL A N 1
ATOM 1959 C CA . VAL A 1 264 ? 24.022 11.508 -67.018 1.00 94.38 264 VAL A CA 1
ATOM 1960 C C . VAL A 1 264 ? 25.359 10.955 -66.534 1.00 94.38 264 VAL A C 1
ATOM 1962 O O . VAL A 1 264 ? 25.782 9.887 -66.966 1.00 94.38 264 VAL A O 1
ATOM 1965 N N . THR A 1 265 ? 26.028 11.664 -65.632 1.00 93.19 265 THR A N 1
ATOM 1966 C CA . THR A 1 265 ? 27.304 11.278 -65.020 1.00 93.19 265 THR A CA 1
ATOM 1967 C C . THR A 1 265 ? 27.138 11.200 -63.506 1.00 93.19 265 THR A C 1
ATOM 1969 O O . THR A 1 265 ? 26.624 12.134 -62.879 1.00 93.19 265 THR A O 1
ATOM 1972 N N . PHE A 1 266 ? 27.592 10.091 -62.921 1.00 92.19 266 PHE A N 1
ATOM 1973 C CA . PHE A 1 266 ? 27.438 9.774 -61.502 1.00 92.19 266 PHE A CA 1
ATOM 1974 C C . PHE A 1 266 ? 28.765 9.964 -60.748 1.00 92.19 266 PHE A C 1
ATOM 1976 O O . PHE A 1 266 ? 29.785 9.416 -61.178 1.00 92.19 266 PHE A O 1
ATOM 1983 N N . PRO A 1 267 ? 28.791 10.693 -59.617 1.00 86.38 267 PRO A N 1
ATOM 1984 C CA . PRO A 1 267 ? 29.985 10.783 -58.779 1.00 86.38 267 PRO A CA 1
ATOM 1985 C C . PRO A 1 267 ? 30.337 9.430 -58.130 1.00 86.38 267 PRO A C 1
ATOM 1987 O O . PRO A 1 267 ? 29.528 8.499 -58.073 1.00 86.38 267 PRO A O 1
ATOM 1990 N N . ALA A 1 268 ? 31.566 9.306 -57.621 1.00 79.62 268 ALA A N 1
ATOM 1991 C CA . ALA A 1 268 ? 31.956 8.150 -56.813 1.00 79.62 268 ALA A CA 1
ATOM 1992 C C . ALA A 1 268 ? 31.108 8.094 -55.528 1.00 79.62 268 ALA A C 1
ATOM 1994 O O . ALA A 1 268 ? 30.937 9.114 -54.868 1.00 79.62 268 ALA A O 1
ATOM 1995 N N . GLY A 1 269 ? 30.578 6.912 -55.187 1.00 72.69 269 GLY A N 1
ATOM 1996 C CA . GLY A 1 269 ? 29.691 6.740 -54.026 1.00 72.69 269 GLY A CA 1
ATOM 1997 C C . GLY A 1 269 ? 28.266 7.275 -54.217 1.00 72.69 269 GLY A C 1
ATOM 1998 O O . GLY A 1 269 ? 27.588 7.534 -53.235 1.00 72.69 269 GLY A O 1
ATOM 1999 N N . PHE A 1 270 ? 27.817 7.479 -55.461 1.00 81.69 270 PHE A N 1
ATOM 2000 C CA . PHE A 1 270 ? 26.442 7.890 -55.758 1.00 81.69 270 PHE A CA 1
ATOM 2001 C C . PHE A 1 270 ? 25.404 6.890 -55.218 1.00 81.69 270 PHE A C 1
ATOM 2003 O O . PHE A 1 270 ? 25.459 5.715 -55.573 1.00 81.69 270 PHE A O 1
ATOM 2010 N N . GLU A 1 271 ? 24.453 7.379 -54.418 1.00 74.62 271 GLU A N 1
ATOM 2011 C CA . GLU A 1 271 ? 23.325 6.599 -53.881 1.00 74.62 271 GLU A CA 1
ATOM 2012 C C . GLU A 1 271 ? 22.015 6.960 -54.597 1.00 74.62 271 GLU A C 1
ATOM 2014 O O . GLU A 1 271 ? 21.368 6.106 -55.204 1.00 74.62 271 GLU A O 1
ATOM 2019 N N . GLU A 1 272 ? 21.652 8.246 -54.586 1.00 82.00 272 GLU A N 1
ATOM 2020 C CA . GLU A 1 272 ? 20.480 8.789 -55.274 1.00 82.00 272 GLU A CA 1
ATOM 2021 C C . GLU A 1 272 ? 20.727 10.217 -55.787 1.00 82.00 272 GLU A C 1
ATOM 2023 O O . GLU A 1 272 ? 21.538 10.975 -55.245 1.00 82.00 272 GLU A O 1
ATOM 2028 N N . GLY A 1 273 ? 20.014 10.599 -56.847 1.00 82.75 273 GLY A N 1
ATOM 2029 C CA . GLY A 1 273 ? 20.057 11.933 -57.441 1.00 82.75 273 GLY A CA 1
ATOM 2030 C C . GLY A 1 273 ? 18.974 12.127 -58.495 1.00 82.75 273 GLY A C 1
ATOM 2031 O O . GLY A 1 273 ? 18.190 11.228 -58.783 1.00 82.75 273 GLY A O 1
ATOM 2032 N N . GLY A 1 274 ? 18.899 13.313 -59.088 1.00 89.50 274 GLY A N 1
ATOM 2033 C CA . GLY A 1 274 ? 17.884 13.587 -60.103 1.00 89.50 274 GLY A CA 1
ATOM 2034 C C . GLY A 1 274 ? 18.105 14.881 -60.865 1.00 89.50 274 GLY A C 1
ATOM 2035 O O . GLY A 1 274 ? 18.962 15.695 -60.509 1.00 89.50 274 GLY A O 1
ATOM 2036 N N . PHE A 1 275 ? 17.322 15.071 -61.923 1.00 89.81 275 PHE A N 1
ATOM 2037 C CA . PHE A 1 275 ? 17.292 16.298 -62.711 1.00 89.81 275 PHE A CA 1
ATOM 2038 C C . PHE A 1 275 ? 15.891 16.591 -63.255 1.00 89.81 275 PHE A C 1
ATOM 2040 O O . PHE A 1 275 ? 15.080 15.687 -63.420 1.00 89.81 275 PHE A O 1
ATOM 2047 N N . ASN A 1 276 ? 15.612 17.859 -63.562 1.00 87.62 276 ASN A N 1
ATOM 2048 C CA . ASN A 1 276 ? 14.330 18.282 -64.132 1.00 87.62 276 ASN A CA 1
ATOM 2049 C C . ASN A 1 276 ? 14.502 18.705 -65.590 1.00 87.62 276 ASN A C 1
ATOM 2051 O O . ASN A 1 276 ? 15.313 19.590 -65.877 1.00 87.62 276 ASN A O 1
ATOM 2055 N N . LEU A 1 277 ? 13.701 18.126 -66.483 1.00 86.25 277 LEU A N 1
ATOM 2056 C CA . LEU A 1 277 ? 13.552 18.557 -67.871 1.00 86.25 277 LEU A CA 1
ATOM 2057 C C . LEU A 1 277 ? 12.375 19.523 -67.969 1.00 86.25 277 LEU A C 1
ATOM 2059 O O . LEU A 1 277 ? 11.260 19.167 -67.616 1.00 86.25 277 LEU A O 1
ATOM 2063 N N . MET A 1 278 ? 12.612 20.734 -68.449 1.00 83.75 278 MET A N 1
ATOM 2064 C CA . MET A 1 278 ? 11.576 21.701 -68.797 1.00 83.75 278 MET A CA 1
ATOM 2065 C C . MET A 1 278 ? 11.425 21.722 -70.316 1.00 83.75 278 MET A C 1
ATOM 2067 O O . MET A 1 278 ? 12.417 21.915 -71.017 1.00 83.75 278 MET A O 1
ATOM 2071 N N . ILE A 1 279 ? 10.205 21.529 -70.807 1.00 86.81 279 ILE A N 1
ATOM 2072 C CA . ILE A 1 279 ? 9.840 21.524 -72.223 1.00 86.81 279 ILE A CA 1
ATOM 2073 C C . ILE A 1 279 ? 8.811 22.626 -72.427 1.00 86.81 279 ILE A C 1
ATOM 2075 O O . ILE A 1 279 ? 7.843 22.689 -71.673 1.00 86.81 279 ILE A O 1
ATOM 2079 N N . ALA A 1 280 ? 9.022 23.493 -73.410 1.00 80.06 280 ALA A N 1
ATOM 2080 C CA . ALA A 1 280 ? 8.093 24.570 -73.723 1.00 80.06 280 ALA A CA 1
ATOM 2081 C C . ALA A 1 280 ? 7.921 24.750 -75.233 1.00 80.06 280 ALA A C 1
ATOM 2083 O O . ALA A 1 280 ? 8.898 24.588 -75.959 1.00 80.06 280 ALA A O 1
ATOM 2084 N N . ASP A 1 281 ? 6.727 25.107 -75.698 1.00 78.75 281 ASP A N 1
ATOM 2085 C CA . ASP A 1 281 ? 6.480 25.490 -77.097 1.00 78.75 281 ASP A CA 1
ATOM 2086 C C . ASP A 1 281 ? 6.482 27.018 -77.299 1.00 78.75 281 ASP A C 1
ATOM 2088 O O . ASP A 1 281 ? 6.682 27.800 -76.363 1.00 78.75 281 ASP A O 1
ATOM 2092 N N . ALA A 1 282 ? 6.273 27.449 -78.546 1.00 71.81 282 ALA A N 1
ATOM 2093 C CA . ALA A 1 282 ? 6.194 28.860 -78.928 1.00 71.81 282 ALA A CA 1
ATOM 2094 C C . ALA A 1 282 ? 4.922 29.576 -78.421 1.00 71.81 282 ALA A C 1
ATOM 2096 O O . ALA A 1 282 ? 4.872 30.807 -78.425 1.00 71.81 282 ALA A O 1
ATOM 2097 N N . GLU A 1 283 ? 3.917 28.824 -77.970 1.00 66.50 283 GLU A N 1
ATOM 2098 C CA . GLU A 1 283 ? 2.607 29.316 -77.522 1.00 66.50 283 GLU A CA 1
ATOM 2099 C C . GLU A 1 283 ? 2.558 29.531 -75.999 1.00 66.50 283 GLU A C 1
ATOM 2101 O O . GLU A 1 283 ? 1.587 30.075 -75.469 1.00 66.50 283 GLU A O 1
ATOM 2106 N N . GLY A 1 284 ? 3.642 29.185 -75.295 1.00 61.56 284 GLY A N 1
ATOM 2107 C CA . GLY A 1 284 ? 3.811 29.405 -73.860 1.00 61.56 284 GLY A CA 1
ATOM 2108 C C . GLY A 1 284 ? 3.376 28.224 -72.993 1.00 61.56 284 GLY A C 1
ATOM 2109 O O . GLY A 1 284 ? 3.345 28.359 -71.766 1.00 61.56 284 GLY A O 1
ATOM 2110 N N . ASN A 1 285 ? 3.078 27.069 -73.590 1.00 66.06 285 ASN A N 1
ATOM 2111 C CA . ASN A 1 285 ? 2.801 25.842 -72.852 1.00 66.06 285 ASN A CA 1
ATOM 2112 C C . ASN A 1 285 ? 4.110 25.298 -72.267 1.00 66.06 285 ASN A C 1
ATOM 2114 O O . ASN A 1 285 ? 5.136 25.294 -72.942 1.00 66.06 285 ASN A O 1
ATOM 2118 N N . VAL A 1 286 ? 4.093 24.831 -71.014 1.00 69.31 286 VAL A N 1
ATOM 2119 C CA . VAL A 1 286 ? 5.286 24.321 -70.316 1.00 69.31 286 VAL A CA 1
ATOM 2120 C C . VAL A 1 286 ? 4.988 22.989 -69.623 1.00 69.31 286 VAL A C 1
ATOM 2122 O O . VAL A 1 286 ? 4.047 22.883 -68.837 1.00 69.31 286 VAL A O 1
ATOM 2125 N N . LEU A 1 287 ? 5.848 21.995 -69.845 1.00 71.25 287 LEU A N 1
ATOM 2126 C CA . LEU A 1 287 ? 5.896 20.720 -69.129 1.00 71.25 287 LEU A CA 1
ATOM 2127 C C . LEU A 1 287 ? 7.210 20.626 -68.341 1.00 71.25 287 LEU A C 1
ATOM 2129 O O . LEU A 1 287 ? 8.278 20.897 -68.886 1.00 71.25 287 LEU A O 1
ATOM 2133 N N . ILE A 1 288 ? 7.159 20.213 -67.073 1.00 75.94 288 ILE A N 1
ATOM 2134 C CA . ILE A 1 288 ? 8.358 19.880 -66.292 1.00 75.94 288 ILE A CA 1
ATOM 2135 C C . ILE A 1 288 ? 8.314 18.394 -65.947 1.00 75.94 288 ILE A C 1
ATOM 2137 O O . ILE A 1 288 ? 7.429 17.955 -65.220 1.00 75.94 288 ILE A O 1
ATOM 2141 N N . ARG A 1 289 ? 9.289 17.630 -66.444 1.00 81.12 289 ARG A N 1
ATOM 2142 C CA . ARG A 1 289 ? 9.471 16.205 -66.163 1.00 81.12 289 ARG A CA 1
ATOM 2143 C C . ARG A 1 289 ? 10.651 16.012 -65.200 1.00 81.12 289 ARG A C 1
ATOM 2145 O O . ARG A 1 289 ? 11.800 16.166 -65.628 1.00 81.12 289 ARG A O 1
ATOM 2152 N N . PRO A 1 290 ? 10.411 15.698 -63.915 1.00 79.69 290 PRO A N 1
ATOM 2153 C CA . PRO A 1 290 ? 11.475 15.268 -63.017 1.00 79.69 290 PRO A CA 1
ATOM 2154 C C . PRO A 1 290 ? 11.912 13.838 -63.362 1.00 79.69 290 PRO A C 1
ATOM 2156 O O . PRO A 1 290 ? 11.081 12.978 -63.652 1.00 79.69 290 PRO A O 1
ATOM 2159 N N . VAL A 1 291 ? 13.219 13.590 -63.323 1.00 83.88 291 VAL A N 1
ATOM 2160 C CA . VAL A 1 291 ? 13.836 12.272 -63.505 1.00 83.88 291 VAL A CA 1
ATOM 2161 C C . VAL A 1 291 ? 14.678 11.976 -62.268 1.00 83.88 291 VAL A C 1
ATOM 2163 O O . VAL A 1 291 ? 15.681 12.652 -62.022 1.00 83.88 291 VAL A O 1
ATOM 2166 N N . TYR A 1 292 ? 14.268 10.973 -61.490 1.00 83.38 292 TYR A N 1
ATOM 2167 C CA . TYR A 1 292 ? 14.996 10.502 -60.312 1.00 83.38 292 TYR A CA 1
ATOM 2168 C C . TYR A 1 292 ? 15.731 9.209 -60.632 1.00 83.38 292 TYR A C 1
ATOM 2170 O O . TYR A 1 292 ? 15.157 8.283 -61.203 1.00 83.38 292 TYR A O 1
ATOM 2178 N N . ILE A 1 293 ? 17.002 9.148 -60.253 1.00 86.88 293 ILE A N 1
ATOM 2179 C CA . ILE A 1 293 ? 17.885 8.019 -60.507 1.00 86.88 293 ILE A CA 1
ATOM 2180 C C . ILE A 1 293 ? 18.504 7.564 -59.186 1.00 86.88 293 ILE A C 1
ATOM 2182 O O . ILE A 1 293 ? 19.088 8.368 -58.460 1.00 86.88 293 ILE A O 1
ATOM 2186 N N . GLY A 1 294 ? 18.392 6.271 -58.891 1.00 79.62 294 GLY A N 1
ATOM 2187 C CA . GLY A 1 294 ? 19.045 5.630 -57.750 1.00 79.62 294 GLY A CA 1
ATOM 2188 C C . GLY A 1 294 ? 19.939 4.477 -58.188 1.00 79.62 294 GLY A C 1
ATOM 2189 O O . GLY A 1 294 ? 19.678 3.822 -59.202 1.00 79.62 294 GLY A O 1
ATOM 2190 N N . ASP A 1 295 ? 20.996 4.219 -57.421 1.00 80.31 295 ASP A N 1
ATOM 2191 C CA . ASP A 1 295 ? 21.755 2.978 -57.553 1.00 80.31 295 ASP A CA 1
ATOM 2192 C C . ASP A 1 295 ? 20.919 1.819 -56.998 1.00 80.31 295 ASP A C 1
ATOM 2194 O O . ASP A 1 295 ? 20.552 1.806 -55.821 1.00 80.31 295 ASP A O 1
ATOM 2198 N N . ARG A 1 296 ? 20.627 0.820 -57.837 1.00 74.25 296 ARG A N 1
ATOM 2199 C CA . ARG A 1 296 ? 19.897 -0.386 -57.422 1.00 74.25 296 ARG A CA 1
ATOM 2200 C C . ARG A 1 296 ? 20.619 -1.123 -56.292 1.00 74.25 296 ARG A C 1
ATOM 2202 O O . ARG A 1 296 ? 19.956 -1.748 -55.477 1.00 74.25 296 ARG A O 1
ATOM 2209 N N . ALA A 1 297 ? 21.946 -1.025 -56.218 1.00 65.75 297 ALA A N 1
ATOM 2210 C CA . ALA A 1 297 ? 22.722 -1.619 -55.133 1.00 65.75 297 ALA A CA 1
ATOM 2211 C C . ALA A 1 297 ? 22.519 -0.923 -53.769 1.00 65.75 297 ALA A C 1
ATOM 2213 O O . ALA A 1 297 ? 22.958 -1.461 -52.756 1.00 65.75 297 ALA A O 1
ATOM 2214 N N . MET A 1 298 ? 21.874 0.250 -53.733 1.00 64.12 298 MET A N 1
ATOM 2215 C CA . MET A 1 298 ? 21.707 1.075 -52.528 1.00 64.12 298 MET A CA 1
ATOM 2216 C C . MET A 1 298 ? 20.264 1.108 -51.997 1.00 64.12 298 MET A C 1
ATOM 2218 O O . MET A 1 298 ? 20.019 1.688 -50.939 1.00 64.12 298 MET A O 1
ATOM 2222 N N . VAL A 1 299 ? 19.306 0.475 -52.686 1.00 62.72 299 VAL A N 1
ATOM 2223 C CA . VAL A 1 299 ? 17.935 0.299 -52.180 1.00 62.72 299 VAL A CA 1
ATOM 2224 C C . VAL A 1 299 ? 17.881 -0.974 -51.331 1.00 62.72 299 VAL A C 1
ATOM 2226 O O . VAL A 1 299 ? 18.172 -2.046 -51.856 1.00 62.72 299 VAL A O 1
ATOM 2229 N N . PRO A 1 300 ? 17.535 -0.892 -50.033 1.00 64.69 300 PRO A N 1
ATOM 2230 C CA . PRO A 1 300 ? 17.453 -2.072 -49.181 1.00 64.69 300 PRO A CA 1
ATOM 2231 C C . PRO A 1 300 ? 16.304 -2.990 -49.608 1.00 64.69 300 PRO A C 1
ATOM 2233 O O . PRO A 1 300 ? 15.205 -2.511 -49.876 1.00 64.69 300 PRO A O 1
ATOM 2236 N N . ASP A 1 301 ? 16.512 -4.306 -49.550 1.00 71.00 301 ASP A N 1
ATOM 2237 C CA . ASP A 1 301 ? 15.448 -5.300 -49.776 1.00 71.00 301 ASP A CA 1
ATOM 2238 C C . ASP A 1 301 ? 14.315 -5.227 -48.723 1.00 71.00 301 ASP A C 1
ATOM 2240 O O . ASP A 1 301 ? 13.249 -5.813 -48.901 1.00 71.00 301 ASP A O 1
ATOM 2244 N N . TYR A 1 302 ? 14.549 -4.542 -47.597 1.00 82.62 302 TYR A N 1
ATOM 2245 C CA . TYR A 1 302 ? 13.583 -4.272 -46.528 1.00 82.62 302 TYR A CA 1
ATOM 2246 C C . TYR A 1 302 ? 13.981 -3.029 -45.717 1.00 82.62 302 TYR A C 1
ATOM 2248 O O . TYR A 1 302 ? 15.166 -2.726 -45.565 1.00 82.62 302 TYR A O 1
ATOM 2256 N N . TYR A 1 303 ? 12.986 -2.361 -45.124 1.00 86.31 303 TYR A N 1
ATOM 2257 C CA . TYR A 1 303 ? 13.181 -1.280 -44.153 1.00 86.31 303 TYR A CA 1
ATOM 2258 C C . TYR A 1 303 ? 13.076 -1.811 -42.724 1.00 86.31 303 TYR A C 1
ATOM 2260 O O . TYR A 1 303 ? 12.200 -2.616 -42.423 1.00 86.31 303 TYR A O 1
ATOM 2268 N N . GLY A 1 304 ? 13.959 -1.351 -41.841 1.00 91.44 304 GLY A N 1
ATOM 2269 C CA . GLY A 1 304 ? 14.037 -1.803 -40.450 1.00 91.44 304 GLY A CA 1
ATOM 2270 C C . GLY A 1 304 ? 15.354 -2.504 -40.137 1.00 91.44 304 GLY A C 1
ATOM 2271 O O . GLY A 1 304 ? 16.351 -2.353 -40.848 1.00 91.44 304 GLY A O 1
ATOM 2272 N N . ILE A 1 305 ? 15.366 -3.250 -39.037 1.00 95.50 305 ILE A N 1
ATOM 2273 C CA . ILE A 1 305 ? 16.543 -3.972 -38.543 1.00 95.50 305 ILE A CA 1
ATOM 2274 C C . ILE A 1 305 ? 16.177 -5.449 -38.452 1.00 95.50 305 ILE A C 1
ATOM 2276 O O . ILE A 1 305 ? 15.299 -5.825 -37.676 1.00 95.50 305 ILE A O 1
ATOM 2280 N N . LYS A 1 306 ? 16.830 -6.288 -39.258 1.00 93.44 306 LYS A N 1
ATOM 2281 C CA . LYS A 1 306 ? 16.534 -7.725 -39.338 1.00 93.44 306 LYS A CA 1
ATOM 2282 C C . LYS A 1 306 ? 17.670 -8.588 -38.805 1.00 93.44 306 LYS A C 1
ATOM 2284 O O . LYS A 1 306 ? 17.422 -9.676 -38.305 1.00 93.44 306 LYS A O 1
ATOM 2289 N N . THR A 1 307 ? 18.905 -8.122 -38.939 1.00 93.00 307 THR A N 1
ATOM 2290 C CA . THR A 1 307 ? 20.119 -8.865 -38.587 1.00 93.00 307 THR A CA 1
ATOM 2291 C C . THR A 1 307 ? 20.975 -8.094 -37.587 1.00 93.00 307 THR A C 1
ATOM 2293 O O . THR A 1 307 ? 20.802 -6.893 -37.383 1.00 93.00 307 THR A O 1
ATOM 2296 N N . VAL A 1 308 ? 21.951 -8.760 -36.972 1.00 92.19 308 VAL A N 1
ATOM 2297 C CA . VAL A 1 308 ? 22.884 -8.071 -36.069 1.00 92.19 308 VAL A CA 1
ATOM 2298 C C . VAL A 1 308 ? 23.769 -7.074 -36.823 1.00 92.19 308 VAL A C 1
ATOM 2300 O O . VAL A 1 308 ? 24.058 -5.994 -36.316 1.00 92.19 308 VAL A O 1
ATOM 2303 N N . GLU A 1 309 ? 24.140 -7.379 -38.068 1.00 91.12 309 GLU A N 1
ATOM 2304 C CA . GLU A 1 309 ? 24.892 -6.447 -38.913 1.00 91.12 309 GLU A CA 1
ATOM 2305 C C . GLU A 1 309 ? 24.079 -5.173 -39.200 1.00 91.12 309 GLU A C 1
ATOM 2307 O O . GLU A 1 309 ? 24.610 -4.060 -39.141 1.00 91.12 309 GLU A O 1
ATOM 2312 N N . ASP A 1 310 ? 22.771 -5.314 -39.447 1.00 92.06 310 ASP A N 1
ATOM 2313 C CA . ASP A 1 310 ? 21.867 -4.168 -39.550 1.00 92.06 310 ASP A CA 1
ATOM 2314 C C . ASP A 1 310 ? 21.889 -3.326 -38.284 1.00 92.06 310 ASP A C 1
ATOM 2316 O O . ASP A 1 310 ? 21.918 -2.099 -38.355 1.00 92.06 310 ASP A O 1
ATOM 2320 N N . PHE A 1 311 ? 21.871 -3.989 -37.135 1.00 94.75 311 PHE A N 1
ATOM 2321 C CA . PHE A 1 311 ? 21.827 -3.337 -35.842 1.00 94.75 311 PHE A CA 1
ATOM 2322 C C . PHE A 1 311 ? 23.117 -2.564 -35.540 1.00 94.75 311 PHE A C 1
ATOM 2324 O O . PHE A 1 311 ? 23.060 -1.417 -35.096 1.00 94.75 311 PHE A O 1
ATOM 2331 N N . GLN A 1 312 ? 24.282 -3.119 -35.892 1.00 93.62 312 GLN A N 1
ATOM 2332 C CA . GLN A 1 312 ? 25.562 -2.404 -35.828 1.00 93.62 312 GLN A CA 1
ATOM 2333 C C . GLN A 1 312 ? 25.581 -1.187 -36.759 1.00 93.62 312 GLN A C 1
ATOM 2335 O O . GLN A 1 312 ? 25.967 -0.092 -36.345 1.00 93.62 312 GLN A O 1
ATOM 2340 N N . LYS A 1 313 ? 25.133 -1.349 -38.012 1.00 92.75 313 LYS A N 1
ATOM 2341 C CA . LYS A 1 313 ? 25.041 -0.243 -38.981 1.00 92.75 313 LYS A CA 1
ATOM 2342 C C . LYS A 1 313 ? 24.094 0.853 -38.495 1.00 92.75 313 LYS A C 1
ATOM 2344 O O . LYS A 1 313 ? 24.380 2.029 -38.705 1.00 92.75 313 LYS A O 1
ATOM 2349 N N . PHE A 1 314 ? 22.999 0.481 -37.833 1.00 95.88 314 PHE A N 1
ATOM 2350 C CA . PHE A 1 314 ? 22.064 1.424 -37.226 1.00 95.88 314 PHE A CA 1
ATOM 2351 C C . PHE A 1 314 ? 22.738 2.256 -36.134 1.00 95.88 314 PHE A C 1
ATOM 2353 O O . PHE A 1 314 ? 22.691 3.484 -36.192 1.00 95.88 314 PHE A O 1
ATOM 2360 N N . ALA A 1 315 ? 23.430 1.606 -35.194 1.00 96.56 315 ALA A N 1
ATOM 2361 C CA . ALA A 1 315 ? 24.159 2.294 -34.130 1.00 96.56 315 ALA A CA 1
ATOM 2362 C C . ALA A 1 315 ? 25.215 3.261 -34.686 1.00 96.56 315 ALA A C 1
ATOM 2364 O O . ALA A 1 315 ? 25.275 4.418 -34.272 1.00 96.56 315 ALA A O 1
ATOM 2365 N N . VAL A 1 316 ? 25.999 2.825 -35.679 1.00 95.62 316 VAL A N 1
ATOM 2366 C CA . VAL A 1 316 ? 26.991 3.679 -36.354 1.00 95.62 316 VAL A CA 1
ATOM 2367 C C . VAL A 1 316 ? 26.326 4.879 -37.031 1.00 95.62 316 VAL A C 1
ATOM 2369 O O . VAL A 1 316 ? 26.814 5.998 -36.884 1.00 95.62 316 VAL A O 1
ATOM 2372 N N . ALA A 1 317 ? 25.212 4.672 -37.740 1.00 92.19 317 ALA A N 1
ATOM 2373 C CA . ALA A 1 317 ? 24.504 5.748 -38.429 1.00 92.19 317 ALA A CA 1
ATOM 2374 C C . ALA A 1 317 ? 23.954 6.796 -37.450 1.00 92.19 317 ALA A C 1
ATOM 2376 O O . ALA A 1 317 ? 24.151 7.989 -37.677 1.00 92.19 317 ALA A O 1
ATOM 2377 N N . VAL A 1 318 ? 23.336 6.365 -36.342 1.00 96.50 318 VAL A N 1
ATOM 2378 C CA . VAL A 1 318 ? 22.865 7.271 -35.280 1.00 96.50 318 VAL A CA 1
ATOM 2379 C C . VAL A 1 318 ? 24.037 8.058 -34.694 1.00 96.50 318 VAL A C 1
ATOM 2381 O O . VAL A 1 318 ? 23.997 9.285 -34.658 1.00 96.50 318 VAL A O 1
ATOM 2384 N N . ASN A 1 319 ? 25.116 7.373 -34.316 1.00 96.62 319 ASN A N 1
ATOM 2385 C CA . ASN A 1 319 ? 26.262 7.994 -33.647 1.00 96.62 319 ASN A CA 1
ATOM 2386 C C . ASN A 1 319 ? 27.055 8.955 -34.549 1.00 96.62 319 ASN A C 1
ATOM 2388 O O . ASN A 1 319 ? 27.745 9.840 -34.041 1.00 96.62 319 ASN A O 1
ATOM 2392 N N . ALA A 1 320 ? 26.957 8.789 -35.871 1.00 93.00 320 ALA A N 1
ATOM 2393 C CA . ALA A 1 320 ? 27.556 9.671 -36.869 1.00 93.00 320 ALA A CA 1
ATOM 2394 C C . ALA A 1 320 ? 26.621 10.804 -37.341 1.00 93.00 320 ALA A C 1
ATOM 2396 O O . ALA A 1 320 ? 27.041 11.616 -38.164 1.00 93.00 320 ALA A O 1
ATOM 2397 N N . GLY A 1 321 ? 25.360 10.843 -36.887 1.00 88.75 321 GLY A N 1
ATOM 2398 C CA . GLY A 1 321 ? 24.352 11.779 -37.402 1.00 88.75 321 GLY A CA 1
ATOM 2399 C C . GLY A 1 321 ? 23.998 11.545 -38.879 1.00 88.75 321 GLY A C 1
ATOM 2400 O O . GLY A 1 321 ? 23.623 12.479 -39.588 1.00 88.75 321 GLY A O 1
ATOM 2401 N N . ALA A 1 322 ? 24.163 10.313 -39.367 1.00 83.56 322 ALA A N 1
ATOM 2402 C CA . ALA A 1 322 ? 23.928 9.945 -40.758 1.00 83.56 322 ALA A CA 1
ATOM 2403 C C . ALA A 1 322 ? 22.436 9.706 -41.056 1.00 83.56 322 ALA A C 1
ATOM 2405 O O . ALA A 1 322 ? 21.591 9.616 -40.164 1.00 83.56 322 ALA A O 1
ATOM 2406 N N . SER A 1 323 ? 22.100 9.576 -42.343 1.00 83.12 323 SER A N 1
ATOM 2407 C CA . SER A 1 323 ? 20.728 9.293 -42.775 1.00 83.12 323 SER A CA 1
ATOM 2408 C C . SER A 1 323 ? 20.223 7.956 -42.224 1.00 83.12 323 SER A C 1
ATOM 2410 O O . SER A 1 323 ? 20.849 6.913 -42.406 1.00 83.12 323 SER A O 1
ATOM 2412 N N . LEU A 1 324 ? 19.034 7.977 -41.614 1.00 88.88 324 LEU A N 1
ATOM 2413 C CA . LEU A 1 324 ? 18.352 6.781 -41.106 1.00 88.88 324 LEU A CA 1
ATOM 2414 C C . LEU A 1 324 ? 17.305 6.219 -42.081 1.00 88.88 324 LEU A C 1
ATOM 2416 O O . LEU A 1 324 ? 16.579 5.289 -41.731 1.00 88.88 324 LEU A O 1
ATOM 2420 N N . LYS A 1 325 ? 17.216 6.762 -43.305 1.00 83.44 325 LYS A N 1
ATOM 2421 C CA . LYS A 1 325 ? 16.177 6.435 -44.302 1.00 83.44 325 LYS A CA 1
ATOM 2422 C C . LYS A 1 325 ? 16.053 4.931 -44.565 1.00 83.44 325 LYS A C 1
ATOM 2424 O O . LYS A 1 325 ? 14.946 4.435 -44.700 1.00 83.44 325 LYS A O 1
ATOM 2429 N N . ARG A 1 326 ? 17.167 4.192 -44.573 1.00 83.62 326 ARG A N 1
ATOM 2430 C CA . ARG A 1 326 ? 17.178 2.738 -44.816 1.00 83.62 326 ARG A CA 1
ATOM 2431 C C . ARG A 1 326 ? 16.491 1.943 -43.690 1.00 83.62 326 ARG A C 1
ATOM 2433 O O . ARG A 1 326 ? 15.903 0.900 -43.935 1.00 83.62 326 ARG A O 1
ATOM 2440 N N . PHE A 1 327 ? 16.570 2.422 -42.451 1.00 89.12 327 PHE A N 1
ATOM 2441 C CA . PHE A 1 327 ? 16.014 1.734 -41.280 1.00 89.12 327 PHE A CA 1
ATOM 2442 C C . PHE A 1 327 ? 14.566 2.134 -41.008 1.00 89.12 327 PHE A C 1
ATOM 2444 O O . PHE A 1 327 ? 13.879 1.463 -40.242 1.00 89.12 327 PHE A O 1
ATOM 2451 N N . ARG A 1 328 ? 14.127 3.248 -41.595 1.00 88.94 328 ARG A N 1
ATOM 2452 C CA . ARG A 1 328 ? 12.801 3.799 -41.381 1.00 88.94 328 ARG A CA 1
ATOM 2453 C C . ARG A 1 328 ? 11.841 3.239 -42.404 1.00 88.94 328 ARG A C 1
ATOM 2455 O O . ARG A 1 328 ? 12.031 3.433 -43.600 1.00 88.94 328 ARG A O 1
ATOM 2462 N N . ASP A 1 329 ? 10.797 2.599 -41.913 1.00 82.75 329 ASP A N 1
ATOM 2463 C CA . ASP A 1 329 ? 9.683 2.192 -42.749 1.00 82.75 329 ASP A CA 1
ATOM 2464 C C . ASP A 1 329 ? 9.017 3.447 -43.355 1.00 82.75 329 ASP A C 1
ATOM 2466 O O . ASP A 1 329 ? 8.570 4.318 -42.604 1.00 82.75 329 ASP A O 1
ATOM 2470 N N . PRO A 1 330 ? 8.967 3.590 -44.692 1.00 72.44 330 PRO A N 1
ATOM 2471 C CA . PRO A 1 330 ? 8.374 4.755 -45.339 1.00 72.44 330 PRO A CA 1
ATOM 2472 C C . PRO A 1 330 ? 6.855 4.851 -45.140 1.00 72.44 330 PRO A C 1
ATOM 2474 O O . PRO A 1 330 ? 6.318 5.952 -45.249 1.00 72.44 330 PRO A O 1
ATOM 2477 N N . ALA A 1 331 ? 6.169 3.744 -44.835 1.00 74.12 331 ALA A N 1
ATOM 2478 C CA . ALA A 1 331 ? 4.728 3.730 -44.593 1.00 74.12 331 ALA A CA 1
ATOM 2479 C C . ALA A 1 331 ? 4.384 4.189 -43.169 1.00 74.12 331 ALA A C 1
ATOM 2481 O O . ALA A 1 331 ? 3.484 5.004 -42.976 1.00 74.12 331 ALA A O 1
ATOM 2482 N N . THR A 1 332 ? 5.105 3.687 -42.163 1.00 79.06 332 THR A N 1
ATOM 2483 C CA . THR A 1 332 ? 4.808 3.978 -40.745 1.00 79.06 332 THR A CA 1
ATOM 2484 C C . THR A 1 332 ? 5.667 5.094 -40.152 1.00 79.06 332 THR A C 1
ATOM 2486 O O . THR A 1 332 ? 5.328 5.660 -39.112 1.00 79.06 332 THR A O 1
ATOM 2489 N N . GLY A 1 333 ? 6.797 5.413 -40.781 1.00 82.06 333 GLY A N 1
ATOM 2490 C CA . GLY A 1 333 ? 7.790 6.348 -40.263 1.00 82.06 333 GLY A CA 1
ATOM 2491 C C . GLY A 1 333 ? 8.579 5.825 -39.058 1.00 82.06 333 GLY A C 1
ATOM 2492 O O . GLY A 1 333 ? 9.373 6.586 -38.506 1.00 82.06 333 GLY A O 1
ATOM 2493 N N . LEU A 1 334 ? 8.392 4.568 -38.640 1.00 88.81 334 LEU A N 1
ATOM 2494 C CA . LEU A 1 334 ? 9.044 3.973 -37.468 1.00 88.81 334 LEU A CA 1
ATOM 2495 C C . LEU A 1 334 ? 10.330 3.227 -37.837 1.00 88.81 334 LEU A C 1
ATOM 2497 O O . LEU A 1 334 ? 10.478 2.719 -38.950 1.00 88.81 334 LEU A O 1
ATOM 2501 N N . ILE A 1 335 ? 11.250 3.124 -36.875 1.00 95.75 335 ILE A N 1
ATOM 2502 C CA . ILE A 1 335 ? 12.388 2.203 -36.949 1.00 95.75 335 ILE A CA 1
ATOM 2503 C C . ILE A 1 335 ? 12.072 0.988 -36.083 1.00 95.75 335 ILE A C 1
ATOM 2505 O O . ILE A 1 335 ? 11.860 1.124 -34.878 1.00 95.75 335 ILE A O 1
ATOM 2509 N N . THR A 1 336 ? 12.041 -0.190 -36.705 1.00 96.75 336 THR A N 1
ATOM 2510 C CA . THR A 1 336 ? 11.462 -1.391 -36.094 1.00 96.75 336 THR A CA 1
ATOM 2511 C C . THR A 1 336 ? 12.409 -2.588 -36.173 1.00 96.75 336 THR A C 1
ATOM 2513 O O . THR A 1 336 ? 13.028 -2.822 -37.217 1.00 96.75 336 THR A O 1
ATOM 2516 N N . LEU A 1 337 ? 12.496 -3.372 -35.091 1.00 97.25 337 LEU A N 1
ATOM 2517 C CA . LEU A 1 337 ? 13.095 -4.709 -35.147 1.00 97.25 337 LEU A CA 1
ATOM 2518 C C . LEU A 1 337 ? 12.142 -5.679 -35.856 1.00 97.25 337 LEU A C 1
ATOM 2520 O O . LEU A 1 337 ? 10.988 -5.864 -35.465 1.00 97.25 337 LEU A O 1
ATOM 2524 N N . LEU A 1 338 ? 12.634 -6.326 -36.907 1.00 95.75 338 LEU A N 1
ATOM 2525 C CA . LEU A 1 338 ? 11.855 -7.270 -37.706 1.00 95.75 338 LEU A CA 1
ATOM 2526 C C . LEU A 1 338 ? 11.977 -8.708 -37.187 1.00 95.75 338 LEU A C 1
ATOM 2528 O O . LEU A 1 338 ? 11.074 -9.521 -37.394 1.00 95.75 338 LEU A O 1
ATOM 2532 N N . GLN A 1 339 ? 13.088 -9.033 -36.527 1.00 96.69 339 GLN A N 1
ATOM 2533 C CA . GLN A 1 339 ? 13.409 -10.363 -36.007 1.00 96.69 339 GLN A CA 1
ATOM 2534 C C . GLN A 1 339 ? 14.155 -10.245 -34.677 1.00 96.69 339 GLN A C 1
ATOM 2536 O O . GLN A 1 339 ? 14.691 -9.183 -34.358 1.00 96.69 339 GLN A O 1
ATOM 2541 N N . ASP A 1 340 ? 14.184 -11.341 -33.918 1.00 97.88 340 ASP A N 1
ATOM 2542 C CA . ASP A 1 340 ? 15.091 -11.460 -32.778 1.00 97.88 340 ASP A CA 1
ATOM 2543 C C . ASP A 1 340 ? 16.540 -11.382 -33.261 1.00 97.88 340 ASP A C 1
ATOM 2545 O O . ASP A 1 340 ? 16.883 -11.910 -34.324 1.00 97.88 340 ASP A O 1
ATOM 2549 N N . LEU A 1 341 ? 17.390 -10.754 -32.457 1.00 97.38 341 LEU A N 1
ATOM 2550 C CA . LEU A 1 341 ? 18.807 -10.584 -32.741 1.00 97.38 341 LEU A CA 1
ATOM 2551 C C . LEU A 1 341 ? 19.626 -11.474 -31.808 1.00 97.38 341 LEU A C 1
ATOM 2553 O O . LEU A 1 341 ? 19.462 -11.429 -30.592 1.00 97.38 341 LEU A O 1
ATOM 2557 N N . ASP A 1 342 ? 20.513 -12.275 -32.390 1.00 95.31 342 ASP A N 1
ATOM 2558 C CA . ASP A 1 342 ? 21.379 -13.206 -31.669 1.00 95.31 342 ASP A CA 1
ATOM 2559 C C . ASP A 1 342 ? 22.822 -12.688 -31.653 1.00 95.31 342 ASP A C 1
ATOM 2561 O O . ASP A 1 342 ? 23.492 -12.678 -32.686 1.00 95.31 342 ASP A O 1
ATOM 2565 N N . MET A 1 343 ? 23.292 -12.253 -30.484 1.00 92.75 343 MET A N 1
ATOM 2566 C CA . MET A 1 343 ? 24.597 -11.613 -30.305 1.00 92.75 343 MET A CA 1
ATOM 2567 C C . MET A 1 343 ? 25.751 -12.612 -30.089 1.00 92.75 343 MET A C 1
ATOM 2569 O O . MET A 1 343 ? 26.857 -12.191 -29.740 1.00 92.75 343 MET A O 1
ATOM 2573 N N . VAL A 1 344 ? 25.552 -13.920 -30.314 1.00 90.94 344 VAL A N 1
ATOM 2574 C CA . VAL A 1 344 ? 26.620 -14.931 -30.178 1.00 90.94 344 VAL A CA 1
ATOM 2575 C C . VAL A 1 344 ? 27.886 -14.527 -30.943 1.00 90.94 344 VAL A C 1
ATOM 2577 O O . VAL A 1 344 ? 27.859 -14.173 -32.122 1.00 90.94 344 VAL A O 1
ATOM 2580 N N . GLY A 1 345 ? 29.031 -14.621 -30.263 1.00 83.69 345 GLY A N 1
ATOM 2581 C CA . GLY A 1 345 ? 30.349 -14.326 -30.833 1.00 83.69 345 GLY A CA 1
ATOM 2582 C C . GLY A 1 345 ? 30.727 -12.842 -30.854 1.00 83.69 345 GLY A C 1
ATOM 2583 O O . GLY A 1 345 ? 31.850 -12.516 -31.248 1.00 83.69 345 GLY A O 1
ATOM 2584 N N . PHE A 1 346 ? 29.849 -11.942 -30.402 1.00 85.44 346 PHE A N 1
ATOM 2585 C CA . PHE A 1 346 ? 30.206 -10.542 -30.184 1.00 85.44 346 PHE A CA 1
ATOM 2586 C C . PHE A 1 346 ? 31.104 -10.391 -28.958 1.00 85.44 346 PHE A C 1
ATOM 2588 O O . PHE A 1 346 ? 30.864 -10.987 -27.914 1.00 85.44 346 PHE A O 1
ATOM 2595 N N . THR A 1 347 ? 32.135 -9.554 -29.076 1.00 83.88 347 THR A N 1
ATOM 2596 C CA . THR A 1 347 ? 33.082 -9.265 -27.985 1.00 83.88 347 THR A CA 1
ATOM 2597 C C . THR A 1 347 ? 32.943 -7.851 -27.424 1.00 83.88 347 THR A C 1
ATOM 2599 O O . THR A 1 347 ? 33.514 -7.560 -26.376 1.00 83.88 347 THR A O 1
ATOM 2602 N N . ALA A 1 348 ? 32.197 -6.975 -28.104 1.00 86.12 348 ALA A N 1
ATOM 2603 C CA . ALA A 1 348 ? 31.914 -5.611 -27.673 1.00 86.12 348 ALA A CA 1
ATOM 2604 C C . ALA A 1 348 ? 30.662 -5.056 -28.371 1.00 86.12 348 ALA A C 1
ATOM 2606 O O . ALA A 1 348 ? 30.314 -5.474 -29.479 1.00 86.12 348 ALA A O 1
ATOM 2607 N N . TRP A 1 349 ? 30.035 -4.059 -27.744 1.00 91.12 349 TRP A N 1
ATOM 2608 C CA . TRP A 1 349 ? 28.895 -3.318 -28.280 1.00 91.12 349 TRP A CA 1
ATOM 2609 C C . TRP A 1 349 ? 29.133 -1.812 -28.194 1.00 91.12 349 TRP A C 1
ATOM 2611 O O . TRP A 1 349 ? 29.682 -1.319 -27.210 1.00 91.12 349 TRP A O 1
ATOM 2621 N N . THR A 1 350 ? 28.698 -1.082 -29.222 1.00 91.88 350 THR A N 1
ATOM 2622 C CA . THR A 1 350 ? 28.686 0.383 -29.231 1.00 91.88 350 THR A CA 1
ATOM 2623 C C . THR A 1 350 ? 27.251 0.869 -29.015 1.00 91.88 350 THR A C 1
ATOM 2625 O O . THR A 1 350 ? 26.413 0.624 -29.881 1.00 91.88 350 THR A O 1
ATOM 2628 N N . PRO A 1 351 ? 26.959 1.569 -27.905 1.00 96.19 351 PRO A N 1
ATOM 2629 C CA . PRO A 1 351 ? 25.616 2.062 -27.606 1.00 96.19 351 PRO A CA 1
ATOM 2630 C C . PRO A 1 351 ? 25.038 2.966 -28.702 1.00 96.19 351 PRO A C 1
ATOM 2632 O O . PRO A 1 351 ? 25.761 3.755 -29.315 1.00 96.19 351 PRO A O 1
ATOM 2635 N N . ILE A 1 352 ? 23.724 2.876 -28.921 1.00 98.25 352 ILE A N 1
ATOM 2636 C CA . ILE A 1 352 ? 22.986 3.737 -29.854 1.00 98.25 352 ILE A CA 1
ATOM 2637 C C . ILE A 1 352 ? 22.720 5.092 -29.192 1.00 98.25 352 ILE A C 1
ATOM 2639 O O . ILE A 1 352 ? 22.060 5.162 -28.155 1.00 98.25 352 ILE A O 1
ATOM 2643 N N . GLY A 1 353 ? 23.195 6.166 -29.812 1.00 97.75 353 GLY A N 1
ATOM 2644 C CA . GLY A 1 353 ? 23.063 7.530 -29.314 1.00 97.75 353 GLY A CA 1
ATOM 2645 C C . GLY A 1 353 ? 24.227 7.934 -28.408 1.00 97.75 353 GLY A C 1
ATOM 2646 O O . GLY A 1 353 ? 24.512 7.277 -27.402 1.00 97.75 353 GLY A O 1
ATOM 2647 N N . THR A 1 354 ? 24.873 9.049 -28.744 1.00 96.50 354 THR A N 1
ATOM 2648 C CA . THR A 1 354 ? 25.942 9.689 -27.957 1.00 96.50 354 THR A CA 1
ATOM 2649 C C . THR A 1 354 ? 25.458 11.016 -27.363 1.00 96.50 354 THR A C 1
ATOM 2651 O O . THR A 1 354 ? 24.332 11.435 -27.606 1.00 96.50 354 THR A O 1
ATOM 2654 N N . GLU A 1 355 ? 26.283 11.709 -26.570 1.00 94.06 355 GLU A N 1
ATOM 2655 C CA . GLU A 1 355 ? 25.927 13.066 -26.117 1.00 94.06 355 GLU A CA 1
ATOM 2656 C C . GLU A 1 355 ? 25.807 14.059 -27.282 1.00 94.06 355 GLU A C 1
ATOM 2658 O O . GLU A 1 355 ? 24.921 14.912 -27.248 1.00 94.06 355 GLU A O 1
ATOM 2663 N N . ASP A 1 356 ? 26.664 13.923 -28.300 1.00 95.50 356 ASP A N 1
ATOM 2664 C CA . ASP A 1 356 ? 26.689 14.796 -29.480 1.00 95.50 356 ASP A CA 1
ATOM 2665 C C . ASP A 1 356 ? 25.586 14.441 -30.489 1.00 95.50 356 ASP A C 1
ATOM 2667 O O . ASP A 1 356 ? 25.014 15.321 -31.129 1.00 95.50 356 ASP A O 1
ATOM 2671 N N . HIS A 1 357 ? 25.264 13.150 -30.607 1.00 96.94 357 HIS A N 1
ATOM 2672 C CA . HIS A 1 357 ? 24.223 12.626 -31.490 1.00 96.94 357 HIS A CA 1
ATOM 2673 C C . HIS A 1 357 ? 23.298 11.687 -30.703 1.00 96.94 357 HIS A C 1
ATOM 2675 O O . HIS A 1 357 ? 23.396 10.463 -30.845 1.00 96.94 357 HIS A O 1
ATOM 2681 N N . PRO A 1 358 ? 22.430 12.225 -29.826 1.00 97.81 358 PRO A N 1
ATOM 2682 C CA . PRO A 1 358 ? 21.525 11.403 -29.037 1.00 97.81 358 PRO A CA 1
ATOM 2683 C C . PRO A 1 358 ? 20.443 10.779 -29.918 1.00 97.81 358 PRO A C 1
ATOM 2685 O O . PRO A 1 358 ? 20.069 11.308 -30.968 1.00 97.81 358 PRO A O 1
ATOM 2688 N N . TRP A 1 359 ? 19.890 9.657 -29.463 1.00 98.06 359 TRP A N 1
ATOM 2689 C CA . TRP A 1 359 ? 18.703 9.086 -30.082 1.00 98.06 359 TRP A CA 1
ATOM 2690 C C . TRP A 1 359 ? 17.484 9.977 -29.806 1.00 98.06 359 TRP A C 1
ATOM 2692 O O . TRP A 1 359 ? 17.048 10.097 -28.661 1.00 98.06 359 TRP A O 1
ATOM 2702 N N . GLY A 1 360 ? 16.935 10.593 -30.854 1.00 96.31 360 GLY A N 1
ATOM 2703 C CA . GLY A 1 360 ? 15.809 11.533 -30.761 1.00 96.31 360 GLY A CA 1
ATOM 2704 C C . GLY A 1 360 ? 14.552 11.120 -31.529 1.00 96.31 360 GLY A C 1
ATOM 2705 O O . GLY A 1 360 ? 13.678 11.949 -31.754 1.00 96.31 360 GLY A O 1
ATOM 2706 N N . ASP A 1 361 ? 14.459 9.863 -31.969 1.00 95.56 361 ASP A N 1
ATOM 2707 C CA . ASP A 1 361 ? 13.353 9.371 -32.803 1.00 95.56 361 ASP A CA 1
ATOM 2708 C C . ASP A 1 361 ? 12.619 8.185 -32.147 1.00 95.56 361 ASP A C 1
ATOM 2710 O O . ASP A 1 361 ? 12.796 7.923 -30.957 1.00 95.56 361 ASP A O 1
ATOM 2714 N N . LYS A 1 362 ? 11.756 7.475 -32.882 1.00 95.69 362 LYS A N 1
ATOM 2715 C CA . LYS A 1 362 ? 10.930 6.374 -32.368 1.00 95.69 362 LYS A CA 1
ATOM 2716 C C . LYS A 1 362 ? 11.469 5.006 -32.761 1.00 95.69 362 LYS A C 1
ATOM 2718 O O . LYS A 1 362 ? 11.473 4.646 -33.940 1.00 95.69 362 LYS A O 1
ATOM 2723 N N . PHE A 1 363 ? 11.904 4.245 -31.759 1.00 97.75 363 PHE A N 1
ATOM 2724 C CA . PHE A 1 363 ? 12.374 2.875 -31.918 1.00 97.75 363 PHE A CA 1
ATOM 2725 C C . PHE A 1 363 ? 11.354 1.897 -31.343 1.00 97.75 363 PHE A C 1
ATOM 2727 O O . PHE A 1 363 ? 10.995 1.988 -30.169 1.00 97.75 363 PHE A O 1
ATOM 2734 N N . ASN A 1 364 ? 10.929 0.936 -32.158 1.00 97.12 364 ASN A N 1
ATOM 2735 C CA . ASN A 1 364 ? 10.008 -0.115 -31.755 1.00 97.12 364 ASN A CA 1
ATOM 2736 C C . ASN A 1 364 ? 10.690 -1.488 -31.861 1.00 97.12 364 ASN A C 1
ATOM 2738 O O . ASN A 1 364 ? 10.937 -2.004 -32.949 1.00 97.12 364 ASN A O 1
ATOM 2742 N N . GLY A 1 365 ? 10.966 -2.112 -30.722 1.00 97.25 365 GLY A N 1
ATOM 2743 C CA . GLY A 1 365 ? 11.489 -3.470 -30.641 1.00 97.25 365 GLY A CA 1
ATOM 2744 C C . GLY A 1 365 ? 10.502 -4.535 -31.122 1.00 97.25 365 GLY A C 1
ATOM 2745 O O . GLY A 1 365 ? 10.912 -5.667 -31.333 1.00 97.25 365 GLY A O 1
ATOM 2746 N N . ASN A 1 366 ? 9.224 -4.196 -31.335 1.00 96.00 366 ASN A N 1
ATOM 2747 C CA . ASN A 1 366 ? 8.194 -5.084 -31.885 1.00 96.00 366 ASN A CA 1
ATOM 2748 C C . ASN A 1 366 ? 8.047 -6.419 -31.124 1.00 96.00 366 ASN A C 1
ATOM 2750 O O . ASN A 1 366 ? 7.766 -7.466 -31.712 1.00 96.00 366 ASN A O 1
ATOM 2754 N N . GLY A 1 367 ? 8.307 -6.390 -29.813 1.00 95.50 367 GLY A N 1
ATOM 2755 C CA . GLY A 1 367 ? 8.315 -7.568 -28.947 1.00 95.50 367 GLY A CA 1
ATOM 2756 C C . GLY A 1 367 ? 9.445 -8.554 -29.248 1.00 95.50 367 GLY A C 1
ATOM 2757 O O . GLY A 1 367 ? 9.356 -9.704 -28.830 1.00 95.50 367 GLY A O 1
ATOM 2758 N N . LYS A 1 368 ? 10.467 -8.140 -30.007 1.00 98.00 368 LYS A N 1
ATOM 2759 C CA . LYS A 1 368 ? 11.634 -8.956 -30.350 1.00 98.00 368 LYS A CA 1
ATOM 2760 C C . LYS A 1 368 ? 12.703 -8.873 -29.276 1.00 98.00 368 LYS A C 1
ATOM 2762 O O . LYS A 1 368 ? 12.840 -7.858 -28.582 1.00 98.00 368 LYS A O 1
ATOM 2767 N N . THR A 1 369 ? 13.472 -9.950 -29.191 1.00 98.25 369 THR A N 1
ATOM 2768 C CA . THR A 1 369 ? 14.536 -10.112 -28.202 1.00 98.25 369 THR A CA 1
ATOM 2769 C C . THR A 1 369 ? 15.903 -9.873 -28.825 1.00 98.25 369 THR A C 1
ATOM 2771 O O . THR A 1 369 ? 16.198 -10.379 -29.906 1.00 98.25 369 THR A O 1
ATOM 2774 N N . ILE A 1 370 ? 16.758 -9.134 -28.121 1.00 97.75 370 ILE A N 1
ATOM 2775 C CA . ILE A 1 370 ? 18.206 -9.122 -28.355 1.00 97.75 370 ILE A CA 1
ATOM 2776 C C . ILE A 1 370 ? 18.830 -10.045 -27.306 1.00 97.75 370 ILE A C 1
ATOM 2778 O O . ILE A 1 370 ? 18.862 -9.676 -26.135 1.00 97.75 370 ILE A O 1
ATOM 2782 N N . ARG A 1 371 ? 19.270 -11.239 -27.710 1.00 95.50 371 ARG A N 1
ATOM 2783 C CA . ARG A 1 371 ? 19.738 -12.325 -26.824 1.00 95.50 371 ARG A CA 1
ATOM 2784 C C . ARG A 1 371 ? 21.224 -12.636 -26.995 1.00 95.50 371 ARG A C 1
ATOM 2786 O O . ARG A 1 371 ? 21.862 -12.138 -27.926 1.00 95.50 371 ARG A O 1
ATOM 2793 N N . ASN A 1 372 ? 21.739 -13.500 -26.128 1.00 92.25 372 ASN A N 1
ATOM 2794 C CA . ASN A 1 372 ? 23.126 -13.948 -26.030 1.00 92.25 372 ASN A CA 1
ATOM 2795 C C . ASN A 1 372 ? 24.116 -12.792 -25.818 1.00 92.25 372 ASN A C 1
ATOM 2797 O O . ASN A 1 372 ? 25.177 -12.721 -26.448 1.00 92.25 372 ASN A O 1
ATOM 2801 N N . ILE A 1 373 ? 23.762 -11.853 -24.935 1.00 89.25 373 ILE A N 1
ATOM 2802 C CA . ILE A 1 373 ? 24.632 -10.728 -24.563 1.00 89.25 373 ILE A CA 1
ATOM 2803 C C . ILE A 1 373 ? 25.599 -11.203 -23.466 1.00 89.25 373 ILE A C 1
ATOM 2805 O O . ILE A 1 373 ? 25.337 -11.046 -22.280 1.00 89.25 373 ILE A O 1
ATOM 2809 N N . GLU A 1 374 ? 26.727 -11.794 -23.873 1.00 80.44 374 GLU A N 1
ATOM 2810 C CA . GLU A 1 374 ? 27.721 -12.390 -22.952 1.00 80.44 374 GLU A CA 1
ATOM 2811 C C . GLU A 1 374 ? 29.062 -11.634 -22.884 1.00 80.44 374 GLU A C 1
ATOM 2813 O O . GLU A 1 374 ? 29.980 -12.015 -22.152 1.00 80.44 374 GLU A O 1
ATOM 2818 N N . PHE A 1 375 ? 29.231 -10.563 -23.661 1.00 84.12 375 PHE A N 1
ATOM 2819 C CA . PHE A 1 375 ? 30.483 -9.806 -23.666 1.00 84.12 375 PHE A CA 1
ATOM 2820 C C . PHE A 1 375 ? 30.649 -8.943 -22.409 1.00 84.12 375 PHE A C 1
ATOM 2822 O O . PHE A 1 375 ? 29.686 -8.517 -21.772 1.00 84.12 375 PHE A O 1
ATOM 2829 N N . SER A 1 376 ? 31.903 -8.624 -22.070 1.00 90.19 376 SER A N 1
ATOM 2830 C CA . SER A 1 376 ? 32.206 -7.655 -21.016 1.00 90.19 376 SER A CA 1
ATOM 2831 C C . SER A 1 376 ? 32.362 -6.244 -21.580 1.00 90.19 376 SER A C 1
ATOM 2833 O O . SER A 1 376 ? 32.886 -6.058 -22.678 1.00 90.19 376 SER A O 1
ATOM 2835 N N . THR A 1 377 ? 31.933 -5.234 -20.823 1.00 92.62 377 THR A N 1
ATOM 2836 C CA . THR A 1 377 ? 32.114 -3.822 -21.184 1.00 92.62 377 THR A CA 1
ATOM 2837 C C . THR A 1 377 ? 32.960 -3.096 -20.147 1.00 92.62 377 THR A C 1
ATOM 2839 O O . THR A 1 377 ? 32.610 -3.057 -18.969 1.00 92.62 377 THR A O 1
ATOM 2842 N N . ASP A 1 378 ? 34.061 -2.499 -20.604 1.00 93.56 378 ASP A N 1
ATOM 2843 C CA . ASP A 1 378 ? 34.920 -1.631 -19.798 1.00 93.56 378 ASP A CA 1
ATOM 2844 C C . ASP A 1 378 ? 34.369 -0.194 -19.809 1.00 93.56 378 ASP A C 1
ATOM 2846 O O . ASP A 1 378 ? 34.335 0.467 -20.850 1.00 93.56 378 ASP A O 1
ATOM 2850 N N . VAL A 1 379 ? 33.937 0.305 -18.648 1.00 94.50 379 VAL A N 1
ATOM 2851 C CA . VAL A 1 379 ? 33.338 1.648 -18.520 1.00 94.50 379 VAL A CA 1
ATOM 2852 C C . VAL A 1 379 ? 34.361 2.775 -18.337 1.00 94.50 379 VAL A C 1
ATOM 2854 O O . VAL A 1 379 ? 33.975 3.935 -18.193 1.00 94.50 379 VAL A O 1
ATOM 2857 N N . THR A 1 380 ? 35.667 2.486 -18.375 1.00 93.06 380 THR A N 1
ATOM 2858 C CA . THR A 1 380 ? 36.726 3.503 -18.208 1.00 93.06 380 THR A CA 1
ATOM 2859 C C . THR A 1 380 ? 36.648 4.584 -19.288 1.00 93.06 380 THR A C 1
ATOM 2861 O O . THR A 1 380 ? 36.835 5.766 -18.994 1.00 93.06 380 THR A O 1
ATOM 2864 N N . SER A 1 381 ? 36.348 4.191 -20.530 1.00 83.94 381 SER A N 1
ATOM 2865 C CA . SER A 1 381 ? 36.180 5.089 -21.684 1.00 83.94 381 SER A CA 1
ATOM 2866 C C . SER A 1 381 ? 34.731 5.206 -22.171 1.00 83.94 381 SER A C 1
ATOM 2868 O O . SER A 1 381 ? 34.452 6.039 -23.031 1.00 83.94 381 SER A O 1
ATOM 2870 N N . GLN A 1 382 ? 33.804 4.418 -21.616 1.00 88.19 382 GLN A N 1
ATOM 2871 C CA . GLN A 1 382 ? 32.400 4.379 -22.025 1.00 88.19 382 GLN A CA 1
ATOM 2872 C C . GLN A 1 382 ? 31.473 4.745 -20.860 1.00 88.19 382 GLN A C 1
ATOM 2874 O O . GLN A 1 382 ? 31.042 3.897 -20.080 1.00 88.19 382 GLN A O 1
ATOM 2879 N N . LYS A 1 383 ? 31.148 6.040 -20.760 1.00 91.38 383 LYS A N 1
ATOM 2880 C CA . LYS A 1 383 ? 30.328 6.598 -19.671 1.00 91.38 383 LYS A CA 1
ATOM 2881 C C . LYS A 1 383 ? 28.878 6.096 -19.680 1.00 91.38 383 LYS A C 1
ATOM 2883 O O . LYS A 1 383 ? 28.339 5.821 -18.613 1.00 91.38 383 LYS A O 1
ATOM 2888 N N . TYR A 1 384 ? 28.253 5.997 -20.853 1.00 96.81 384 TYR A N 1
ATOM 2889 C CA . TYR A 1 384 ? 26.858 5.572 -21.013 1.00 96.81 384 TYR A CA 1
ATOM 2890 C C . TYR A 1 384 ? 26.819 4.203 -21.677 1.00 96.81 384 TYR A C 1
ATOM 2892 O O . TYR A 1 384 ? 27.162 4.085 -22.850 1.00 96.81 384 TYR A O 1
ATOM 2900 N N . THR A 1 385 ? 26.436 3.174 -20.926 1.00 95.81 385 THR A N 1
ATOM 2901 C CA . THR A 1 385 ? 26.463 1.779 -21.380 1.00 95.81 385 THR A CA 1
ATOM 2902 C C . THR A 1 385 ? 25.072 1.160 -21.346 1.00 95.81 385 THR A C 1
ATOM 2904 O O . THR A 1 385 ? 24.467 1.021 -20.286 1.00 95.81 385 THR A O 1
ATOM 2907 N N . GLY A 1 386 ? 24.589 0.777 -22.520 1.00 95.94 386 GLY A N 1
ATOM 2908 C CA . GLY A 1 386 ? 23.312 0.110 -22.738 1.00 95.94 386 GLY A CA 1
ATOM 2909 C C . GLY A 1 386 ? 23.154 -0.235 -24.212 1.00 95.94 386 GLY A C 1
ATOM 2910 O O . GLY A 1 386 ? 24.033 0.088 -25.021 1.00 95.94 386 GLY A O 1
ATOM 2911 N N . ILE A 1 387 ? 22.030 -0.848 -24.585 1.00 97.50 387 ILE A N 1
ATOM 2912 C CA . ILE A 1 387 ? 21.653 -0.929 -25.999 1.00 97.50 387 ILE A CA 1
ATOM 2913 C C . ILE A 1 387 ? 21.542 0.492 -26.571 1.00 97.50 387 ILE A C 1
ATOM 2915 O O . ILE A 1 387 ? 22.175 0.796 -27.585 1.00 97.50 387 ILE A O 1
ATOM 2919 N N . PHE A 1 388 ? 20.858 1.385 -25.850 1.00 98.56 388 PHE A N 1
ATOM 2920 C CA . PHE A 1 388 ? 20.884 2.828 -26.084 1.00 98.56 388 PHE A CA 1
ATOM 2921 C C . PHE A 1 388 ? 21.778 3.534 -25.058 1.00 98.56 388 PHE A C 1
ATOM 2923 O O . PHE A 1 388 ? 21.641 3.338 -23.849 1.00 98.56 388 PHE A O 1
ATOM 2930 N N . GLY A 1 389 ? 22.687 4.378 -25.545 1.00 98.25 389 GLY A N 1
ATOM 2931 C CA . GLY A 1 389 ? 23.562 5.214 -24.726 1.00 98.25 389 GLY A CA 1
ATOM 2932 C C . GLY A 1 389 ? 22.815 6.439 -24.210 1.00 98.25 389 GLY A C 1
ATOM 2933 O O . GLY A 1 389 ? 22.514 6.535 -23.021 1.00 98.25 389 GLY A O 1
ATOM 2934 N N . VAL A 1 390 ? 22.483 7.366 -25.108 1.00 98.69 390 VAL A N 1
ATOM 2935 C CA . VAL A 1 390 ? 21.752 8.598 -24.773 1.00 98.69 390 VAL A CA 1
ATOM 2936 C C . VAL A 1 390 ? 20.494 8.716 -25.626 1.00 98.69 390 VAL A C 1
ATOM 2938 O O . VAL A 1 390 ? 20.570 8.697 -26.854 1.00 98.69 390 VAL A O 1
ATOM 2941 N N . VAL A 1 391 ? 19.346 8.889 -24.971 1.00 98.81 391 VAL A N 1
ATOM 2942 C CA . VAL A 1 391 ? 18.047 9.182 -25.594 1.00 98.81 391 VAL A CA 1
ATOM 2943 C C . VAL A 1 391 ? 17.603 10.580 -25.169 1.00 98.81 391 VAL A C 1
ATOM 2945 O O . VAL A 1 391 ? 17.539 10.864 -23.974 1.00 98.81 391 VAL A O 1
ATOM 2948 N N . ASP A 1 392 ? 17.295 11.447 -26.132 1.00 98.19 392 ASP A N 1
ATOM 2949 C CA . ASP A 1 392 ? 16.898 12.844 -25.915 1.00 98.19 392 ASP A CA 1
ATOM 2950 C C . ASP A 1 392 ? 15.622 13.159 -26.705 1.00 98.19 392 ASP A C 1
ATOM 2952 O O . ASP A 1 392 ? 15.661 13.273 -27.928 1.00 98.19 392 ASP A O 1
ATOM 2956 N N . GLY A 1 393 ? 14.471 13.191 -26.027 1.00 97.12 393 GLY A N 1
ATOM 2957 C CA . GLY A 1 393 ? 13.149 13.376 -26.653 1.00 97.12 393 GLY A CA 1
ATOM 2958 C C . GLY A 1 393 ? 12.666 12.230 -27.552 1.00 97.12 393 GLY A C 1
ATOM 2959 O O . GLY A 1 393 ? 11.535 12.260 -28.035 1.00 97.12 393 GLY A O 1
ATOM 2960 N N . GLY A 1 394 ? 13.495 11.203 -27.757 1.00 96.19 394 GLY A N 1
ATOM 2961 C CA . GLY A 1 394 ? 13.147 9.984 -28.480 1.00 96.19 394 GLY A CA 1
ATOM 2962 C C . GLY A 1 394 ? 12.351 8.976 -27.645 1.00 96.19 394 GLY A C 1
ATOM 2963 O O . GLY A 1 394 ? 12.126 9.146 -26.444 1.00 96.19 394 GLY A O 1
ATOM 2964 N N . SER A 1 395 ? 11.956 7.877 -28.285 1.00 97.44 395 SER A N 1
ATOM 2965 C CA . SER A 1 395 ? 11.292 6.747 -27.628 1.00 97.44 395 SER A CA 1
ATOM 2966 C C . SER A 1 395 ? 11.952 5.411 -27.951 1.00 97.44 395 SER A C 1
ATOM 2968 O O . SER A 1 395 ? 12.471 5.206 -29.054 1.00 97.44 395 SER A O 1
ATOM 2970 N N . VAL A 1 396 ? 11.927 4.516 -26.964 1.00 98.44 396 VAL A N 1
ATOM 2971 C CA . VAL A 1 396 ? 12.337 3.112 -27.073 1.00 98.44 396 VAL A CA 1
ATOM 2972 C C . VAL A 1 396 ? 11.210 2.271 -26.492 1.00 98.44 396 VAL A C 1
ATOM 2974 O O . VAL A 1 396 ? 10.935 2.342 -25.292 1.00 98.44 396 VAL A O 1
ATOM 2977 N N . GLU A 1 397 ? 10.546 1.499 -27.347 1.00 97.56 397 GLU A N 1
ATOM 2978 C CA . GLU A 1 397 ? 9.353 0.749 -26.968 1.00 97.56 397 GLU A CA 1
ATOM 2979 C C . GLU A 1 397 ? 9.416 -0.722 -27.380 1.00 97.56 397 GLU A C 1
ATOM 2981 O O . GLU A 1 397 ? 10.050 -1.058 -28.374 1.00 97.56 397 GLU A O 1
ATOM 2986 N N . ASN A 1 398 ? 8.714 -1.599 -26.655 1.00 96.88 398 ASN A N 1
ATOM 2987 C CA . ASN A 1 398 ? 8.511 -3.019 -26.998 1.00 96.88 398 ASN A CA 1
ATOM 2988 C C . ASN A 1 398 ? 9.806 -3.818 -27.220 1.00 96.88 398 ASN A C 1
ATOM 2990 O O . ASN A 1 398 ? 9.860 -4.669 -28.110 1.00 96.88 398 ASN A O 1
ATOM 2994 N N . LEU A 1 399 ? 10.859 -3.526 -26.461 1.00 98.12 399 LEU A N 1
ATOM 2995 C CA . LEU A 1 399 ? 12.156 -4.184 -26.598 1.00 98.12 399 LEU A CA 1
ATOM 2996 C C . LEU A 1 399 ? 12.391 -5.176 -25.457 1.00 98.12 399 LEU A C 1
ATOM 2998 O O . LEU A 1 399 ? 12.236 -4.819 -24.288 1.00 98.12 399 LEU A O 1
ATOM 3002 N N . ILE A 1 400 ? 12.817 -6.393 -25.790 1.00 98.50 400 ILE A N 1
ATOM 3003 C CA . ILE A 1 400 ? 13.277 -7.386 -24.815 1.00 98.50 400 ILE A CA 1
ATOM 3004 C C . ILE A 1 400 ? 14.800 -7.503 -24.938 1.00 98.50 400 ILE A C 1
ATOM 3006 O O . ILE A 1 400 ? 15.329 -7.696 -26.033 1.00 98.50 400 ILE A O 1
ATOM 3010 N N . VAL A 1 401 ? 15.510 -7.350 -23.823 1.00 98.19 401 VAL A N 1
ATOM 3011 C CA . VAL A 1 401 ? 16.973 -7.451 -23.759 1.00 98.19 401 VAL A CA 1
ATOM 3012 C C . VAL A 1 401 ? 17.348 -8.643 -22.883 1.00 98.19 401 VAL A C 1
ATOM 3014 O O . VAL A 1 401 ? 17.015 -8.669 -21.698 1.00 98.19 401 VAL A O 1
ATOM 3017 N N . GLY A 1 402 ? 18.040 -9.607 -23.482 1.00 96.56 402 GLY A N 1
ATOM 3018 C CA . GLY A 1 402 ? 18.475 -10.857 -22.870 1.00 96.56 402 GLY A CA 1
ATOM 3019 C C . GLY A 1 402 ? 17.390 -11.915 -22.705 1.00 96.56 402 GLY A C 1
ATOM 3020 O O . GLY A 1 402 ? 16.190 -11.668 -22.880 1.00 96.56 402 GLY A O 1
ATOM 3021 N N . GLU A 1 403 ? 17.840 -13.086 -22.273 1.00 95.19 403 GLU A N 1
ATOM 3022 C CA . GLU A 1 403 ? 17.023 -14.209 -21.813 1.00 95.19 403 GLU A CA 1
ATOM 3023 C C . GLU A 1 403 ? 17.422 -14.617 -20.384 1.00 95.19 403 GLU A C 1
ATOM 3025 O O . GLU A 1 403 ? 18.429 -14.161 -19.847 1.00 95.19 403 GLU A O 1
ATOM 3030 N N . ASP A 1 404 ? 16.589 -15.438 -19.743 1.00 91.31 404 ASP A N 1
ATOM 3031 C CA . ASP A 1 404 ? 16.839 -15.926 -18.383 1.00 91.31 404 ASP A CA 1
ATOM 3032 C C . ASP A 1 404 ? 18.170 -16.697 -18.305 1.00 91.31 404 ASP A C 1
ATOM 3034 O O . ASP A 1 404 ? 18.430 -17.592 -19.111 1.00 91.31 404 ASP A O 1
ATOM 3038 N N . GLY A 1 405 ? 19.010 -16.350 -17.327 1.00 89.44 405 GLY A N 1
ATOM 3039 C CA . GLY A 1 405 ? 20.343 -16.930 -17.128 1.00 89.44 405 GLY A CA 1
ATOM 3040 C C . GLY A 1 405 ? 21.485 -16.257 -17.902 1.00 89.44 405 GLY A C 1
ATOM 3041 O O . GLY A 1 405 ? 22.643 -16.629 -17.702 1.00 89.44 405 GLY A O 1
ATOM 3042 N N . GLU A 1 406 ? 21.201 -15.267 -18.751 1.00 94.44 406 GLU A N 1
ATOM 3043 C CA . GLU A 1 406 ? 22.235 -14.447 -19.387 1.00 94.44 406 GLU A CA 1
ATOM 3044 C C . GLU A 1 406 ? 22.752 -13.349 -18.442 1.00 94.44 406 GLU A C 1
ATOM 3046 O O . GLU A 1 406 ? 22.021 -12.821 -17.601 1.00 94.44 406 GLU A O 1
ATOM 3051 N N . SER A 1 407 ? 24.020 -12.952 -18.604 1.00 92.88 407 SER A N 1
ATOM 3052 C CA . SER A 1 407 ? 24.609 -11.897 -17.776 1.00 92.88 407 SER A CA 1
ATOM 3053 C C . SER A 1 407 ? 25.561 -10.982 -18.540 1.00 92.88 407 SER A C 1
ATOM 3055 O O . SER A 1 407 ? 26.396 -11.429 -19.325 1.00 92.88 407 SER A O 1
ATOM 3057 N N . TRP A 1 408 ? 25.492 -9.690 -18.228 1.00 93.56 408 TRP A N 1
ATOM 3058 C CA . TRP A 1 408 ? 26.375 -8.660 -18.751 1.00 93.56 408 TRP A CA 1
ATOM 3059 C C . TRP A 1 408 ? 27.387 -8.231 -17.683 1.00 93.56 408 TRP A C 1
ATOM 3061 O O . TRP A 1 408 ? 27.049 -7.640 -16.652 1.00 93.56 408 TRP A O 1
ATOM 3071 N N . THR A 1 409 ? 28.665 -8.521 -17.937 1.00 93.62 409 THR A N 1
ATOM 3072 C CA . THR A 1 409 ? 29.757 -8.184 -17.014 1.00 93.62 409 THR A CA 1
ATOM 3073 C C . THR A 1 409 ? 30.336 -6.797 -17.296 1.00 93.62 409 THR A C 1
ATOM 3075 O O . THR A 1 409 ? 30.905 -6.543 -18.360 1.00 93.62 409 THR A O 1
ATOM 3078 N N . ILE A 1 410 ? 30.290 -5.916 -16.301 1.00 94.31 410 ILE A N 1
ATOM 3079 C CA . ILE A 1 410 ? 30.791 -4.541 -16.375 1.00 94.31 410 ILE A CA 1
ATOM 3080 C C . ILE A 1 410 ? 32.115 -4.427 -15.611 1.00 94.31 410 ILE A C 1
ATOM 3082 O O . ILE A 1 410 ? 32.188 -4.750 -14.422 1.00 94.31 410 ILE A O 1
ATOM 3086 N N . THR A 1 411 ? 33.164 -3.966 -16.291 1.00 93.75 411 THR A N 1
ATOM 3087 C CA . THR A 1 411 ? 34.549 -3.887 -15.789 1.00 93.75 411 THR A CA 1
ATOM 3088 C C . THR A 1 411 ? 35.110 -2.464 -15.912 1.00 93.75 411 THR A C 1
ATOM 3090 O O . THR A 1 411 ? 34.425 -1.550 -16.365 1.00 93.75 411 THR A O 1
ATOM 3093 N N . GLY A 1 412 ? 36.359 -2.248 -15.489 1.00 93.06 412 GLY A N 1
ATOM 3094 C CA . GLY A 1 412 ? 37.037 -0.953 -15.620 1.00 93.06 412 GLY A CA 1
ATOM 3095 C C . GLY A 1 412 ? 36.793 0.013 -14.459 1.00 93.06 412 GLY A C 1
ATOM 3096 O O . GLY A 1 412 ? 36.345 -0.380 -13.383 1.00 93.06 412 GLY A O 1
ATOM 3097 N N . THR A 1 413 ? 37.138 1.289 -14.648 1.00 93.19 413 THR A N 1
ATOM 3098 C CA . THR A 1 413 ? 36.970 2.348 -13.637 1.00 93.19 413 THR A CA 1
ATOM 3099 C C . THR A 1 413 ? 35.763 3.219 -13.970 1.00 93.19 413 THR A C 1
ATOM 3101 O O . THR A 1 413 ? 35.806 4.022 -14.899 1.00 93.19 413 THR A O 1
ATOM 3104 N N . ALA A 1 414 ? 34.694 3.105 -13.182 1.00 93.25 414 ALA A N 1
ATOM 3105 C CA . ALA A 1 414 ? 33.503 3.936 -13.308 1.00 93.25 414 ALA A CA 1
ATOM 3106 C C . ALA A 1 414 ? 33.785 5.378 -12.859 1.00 93.25 414 ALA A C 1
ATOM 3108 O O . ALA A 1 414 ? 33.842 5.672 -11.659 1.00 93.25 414 ALA A O 1
ATOM 3109 N N . ASN A 1 415 ? 33.932 6.276 -13.833 1.00 90.56 415 ASN A N 1
ATOM 3110 C CA . ASN A 1 415 ? 34.101 7.714 -13.629 1.00 90.56 415 ASN A CA 1
ATOM 3111 C C . ASN A 1 415 ? 32.792 8.396 -13.195 1.00 90.56 415 ASN A C 1
ATOM 3113 O O . ASN A 1 415 ? 31.713 7.803 -13.230 1.00 90.56 415 ASN A O 1
ATOM 3117 N N . ASN A 1 416 ? 32.872 9.665 -12.787 1.00 93.25 416 ASN A N 1
ATOM 3118 C CA . ASN A 1 416 ? 31.700 10.407 -12.326 1.00 93.25 416 ASN A CA 1
ATOM 3119 C C . ASN A 1 416 ? 30.612 10.514 -13.413 1.00 93.25 416 ASN A C 1
ATOM 3121 O O . ASN A 1 416 ? 30.8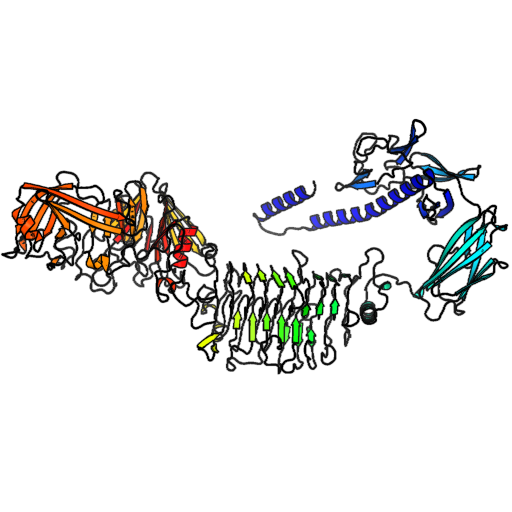65 10.999 -14.517 1.00 93.25 416 ASN A O 1
ATOM 3125 N N . GLY A 1 417 ? 29.394 10.100 -13.070 1.00 93.50 417 GLY A N 1
ATOM 3126 C CA . GLY A 1 417 ? 28.248 10.076 -13.974 1.00 93.50 417 GLY A CA 1
ATOM 3127 C C . GLY A 1 417 ? 28.203 8.852 -14.891 1.00 93.50 417 GLY A C 1
ATOM 3128 O O . GLY A 1 417 ? 27.499 8.899 -15.894 1.00 93.50 417 GLY A O 1
ATOM 3129 N N . THR A 1 418 ? 28.951 7.786 -14.590 1.00 96.31 418 THR A N 1
ATOM 3130 C CA . THR A 1 418 ? 28.842 6.521 -15.335 1.00 96.31 418 THR A CA 1
ATOM 3131 C C . THR A 1 418 ? 27.446 5.937 -15.135 1.00 96.31 418 THR A C 1
ATOM 3133 O O . THR A 1 418 ? 27.012 5.747 -13.995 1.00 96.31 418 THR A O 1
ATOM 3136 N N . ALA A 1 419 ? 26.753 5.652 -16.235 1.00 97.75 419 ALA A N 1
ATOM 3137 C CA . ALA A 1 419 ? 25.390 5.143 -16.251 1.00 97.75 419 ALA A CA 1
ATOM 3138 C C . ALA A 1 419 ? 25.340 3.832 -17.042 1.00 97.75 419 ALA A C 1
ATOM 3140 O O . ALA A 1 419 ? 25.774 3.783 -18.195 1.00 97.75 419 ALA A O 1
ATOM 3141 N N . VAL A 1 420 ? 24.817 2.775 -16.422 1.00 97.94 420 VAL A N 1
ATOM 3142 C CA . VAL A 1 420 ? 24.748 1.440 -17.018 1.00 97.94 420 VAL A CA 1
ATOM 3143 C C . VAL A 1 420 ? 23.356 0.847 -16.855 1.00 97.94 420 VAL A C 1
ATOM 3145 O O . VAL A 1 420 ? 22.900 0.610 -15.734 1.00 97.94 420 VAL A O 1
ATOM 3148 N N . ALA A 1 421 ? 22.685 0.592 -17.972 1.00 98.12 421 ALA A N 1
ATOM 3149 C CA . ALA A 1 421 ? 21.447 -0.170 -17.989 1.00 98.12 421 ALA A CA 1
ATOM 3150 C C . ALA A 1 421 ? 21.281 -0.900 -19.326 1.00 98.12 421 ALA A C 1
ATOM 3152 O O . ALA A 1 421 ? 21.521 -0.286 -20.365 1.00 98.12 421 ALA A O 1
ATOM 3153 N N . PRO A 1 422 ? 20.819 -2.163 -19.326 1.00 97.50 422 PRO A N 1
ATOM 3154 C CA . PRO A 1 422 ? 20.602 -2.946 -20.533 1.00 97.50 422 PRO A CA 1
ATOM 3155 C C . PRO A 1 422 ? 19.814 -2.216 -21.619 1.00 97.50 422 PRO A C 1
ATOM 3157 O O . PRO A 1 422 ? 20.223 -2.228 -22.775 1.00 97.50 422 PRO A O 1
ATOM 3160 N N . VAL A 1 423 ? 18.736 -1.512 -21.262 1.00 98.44 423 VAL A N 1
ATOM 3161 C CA . VAL A 1 423 ? 17.885 -0.827 -22.248 1.00 98.44 423 VAL A CA 1
ATOM 3162 C C . VAL A 1 423 ? 18.418 0.572 -22.589 1.00 98.44 423 VAL A C 1
ATOM 3164 O O . VAL A 1 423 ? 18.826 0.801 -23.728 1.00 98.44 423 VAL A O 1
ATOM 3167 N N . VAL A 1 424 ? 18.422 1.507 -21.628 1.00 98.81 424 VAL A N 1
ATOM 3168 C CA . VAL A 1 424 ? 18.823 2.911 -21.844 1.00 98.81 424 VAL A CA 1
ATOM 3169 C C . VAL A 1 424 ? 19.750 3.402 -20.734 1.00 98.81 424 VAL A C 1
ATOM 3171 O O . VAL A 1 424 ? 19.350 3.501 -19.578 1.00 98.81 424 VAL A O 1
ATOM 3174 N N . ALA A 1 425 ? 20.974 3.810 -21.058 1.00 98.50 425 ALA A N 1
ATOM 3175 C CA . ALA A 1 425 ? 21.879 4.350 -20.044 1.00 98.50 425 ALA A CA 1
ATOM 3176 C C . ALA A 1 425 ? 21.453 5.748 -19.554 1.00 98.50 425 ALA A C 1
ATOM 3178 O O . ALA A 1 425 ? 21.387 5.981 -18.346 1.00 98.50 425 ALA A O 1
ATOM 3179 N N . PHE A 1 426 ? 21.121 6.671 -20.460 1.00 98.62 426 PHE A N 1
ATOM 3180 C CA . PHE A 1 426 ? 20.687 8.021 -20.098 1.00 98.62 426 PHE A CA 1
ATOM 3181 C C . PHE A 1 426 ? 19.485 8.491 -20.926 1.00 98.62 426 PHE A C 1
ATOM 3183 O O . PHE A 1 426 ? 19.574 8.621 -22.143 1.00 98.62 426 PHE A O 1
ATOM 3190 N N . ALA A 1 427 ? 18.367 8.777 -20.253 1.00 98.62 427 ALA A N 1
ATOM 3191 C CA . ALA A 1 427 ? 17.146 9.308 -20.854 1.00 98.62 427 ALA A CA 1
ATOM 3192 C C . ALA A 1 427 ? 16.905 10.764 -20.426 1.00 98.62 427 ALA A C 1
ATOM 3194 O O . ALA A 1 427 ? 16.818 11.055 -19.230 1.00 98.62 427 ALA A O 1
ATOM 3195 N N . LYS A 1 428 ? 16.733 11.679 -21.380 1.00 98.00 428 LYS A N 1
ATOM 3196 C CA . LYS A 1 428 ? 16.479 13.104 -21.123 1.00 98.00 428 LYS A CA 1
ATOM 3197 C C . LYS A 1 428 ? 15.507 13.709 -22.142 1.00 98.00 428 LYS A C 1
ATOM 3199 O O . LYS A 1 428 ? 15.067 13.036 -23.071 1.00 98.00 428 LYS A O 1
ATOM 3204 N N . GLY A 1 429 ? 15.152 14.976 -21.937 1.00 95.19 429 GLY A N 1
ATOM 3205 C CA . GLY A 1 429 ? 14.392 15.758 -22.919 1.00 95.19 429 GLY A CA 1
ATOM 3206 C C . GLY A 1 429 ? 12.989 15.223 -23.192 1.00 95.19 429 GLY A C 1
ATOM 3207 O O . GLY A 1 429 ? 12.541 15.272 -24.326 1.00 95.19 429 GLY A O 1
ATOM 3208 N N . GLU A 1 430 ? 12.304 14.706 -22.166 1.00 96.19 430 GLU A N 1
ATOM 3209 C CA . GLU A 1 430 ? 10.973 14.085 -22.288 1.00 96.19 430 GLU A CA 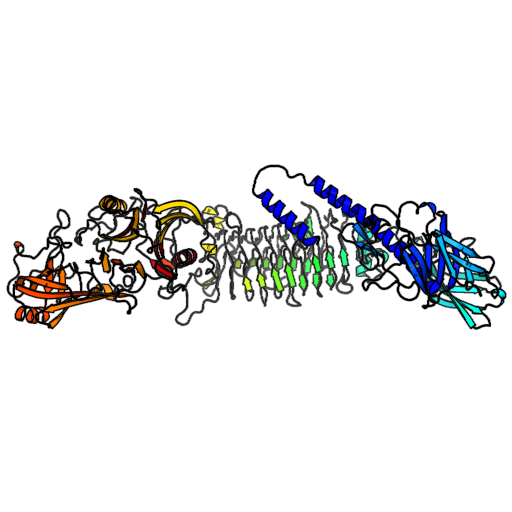1
ATOM 3210 C C . GLU A 1 430 ? 10.962 12.746 -23.048 1.00 96.19 430 GLU A C 1
ATOM 3212 O O . GLU A 1 430 ? 9.937 12.346 -23.598 1.00 96.19 430 GLU A O 1
ATOM 3217 N N . ALA A 1 431 ? 12.079 12.009 -23.027 1.00 98.19 431 ALA A N 1
ATOM 3218 C CA . ALA A 1 431 ? 12.153 10.668 -23.599 1.00 98.19 431 ALA A CA 1
ATOM 3219 C C . ALA A 1 431 ? 11.103 9.700 -23.015 1.00 98.19 431 ALA A C 1
ATOM 3221 O O . ALA A 1 431 ? 10.705 9.801 -21.847 1.00 98.19 431 ALA A O 1
ATOM 3222 N N . VAL A 1 432 ? 10.693 8.718 -23.823 1.00 98.19 432 VAL A N 1
ATOM 3223 C CA . VAL A 1 432 ? 9.692 7.702 -23.451 1.00 98.19 432 VAL A CA 1
ATOM 3224 C C . VAL A 1 432 ? 10.274 6.298 -23.577 1.00 98.19 432 VAL A C 1
ATOM 3226 O O . VAL A 1 432 ? 10.684 5.873 -24.653 1.00 98.19 432 VAL A O 1
ATOM 3229 N N . ILE A 1 433 ? 10.295 5.560 -22.469 1.00 98.69 433 ILE A N 1
ATOM 3230 C CA . ILE A 1 433 ? 10.715 4.159 -22.428 1.00 98.69 433 ILE A CA 1
ATOM 3231 C C . ILE A 1 433 ? 9.522 3.342 -21.946 1.00 98.69 433 ILE A C 1
ATOM 3233 O O . ILE A 1 433 ? 9.137 3.468 -20.785 1.00 98.69 433 ILE A O 1
ATOM 3237 N N . ALA A 1 434 ? 8.931 2.515 -22.807 1.00 97.94 434 ALA A N 1
ATOM 3238 C CA . ALA A 1 434 ? 7.700 1.786 -22.491 1.00 97.94 434 ALA A CA 1
ATOM 3239 C C . ALA A 1 434 ? 7.733 0.347 -23.014 1.00 97.94 434 ALA A C 1
ATOM 3241 O O . ALA A 1 434 ? 8.326 0.069 -24.048 1.00 97.94 434 ALA A O 1
ATOM 3242 N N . LYS A 1 435 ? 7.068 -0.589 -22.330 1.00 97.00 435 LYS A N 1
ATOM 3243 C CA . LYS A 1 435 ? 7.022 -2.007 -22.752 1.00 97.00 435 LYS A CA 1
ATOM 3244 C C . LYS A 1 435 ? 8.402 -2.662 -22.913 1.00 97.00 435 LYS A C 1
ATOM 3246 O O . LYS A 1 435 ? 8.557 -3.590 -23.704 1.00 97.00 435 LYS A O 1
ATOM 3251 N N . CYS A 1 436 ? 9.413 -2.172 -22.200 1.00 98.50 436 CYS A N 1
ATOM 3252 C CA . CYS A 1 436 ? 10.762 -2.724 -22.268 1.00 98.50 436 CYS A CA 1
ATOM 3253 C C . CYS A 1 436 ? 10.987 -3.737 -21.147 1.00 98.50 436 CYS A C 1
ATOM 3255 O O . CYS A 1 436 ? 10.657 -3.466 -19.988 1.00 98.50 436 CYS A O 1
ATOM 3257 N N . THR A 1 437 ? 11.577 -4.879 -21.490 1.00 98.50 437 THR A N 1
ATOM 3258 C CA . THR A 1 437 ? 11.909 -5.948 -20.542 1.00 98.50 437 THR A CA 1
ATOM 3259 C C . THR A 1 437 ? 13.410 -6.194 -20.535 1.00 98.50 437 THR A C 1
ATOM 3261 O O . THR A 1 437 ? 14.005 -6.377 -21.594 1.00 98.50 437 THR A O 1
ATOM 3264 N N . ASN A 1 438 ? 14.012 -6.220 -19.348 1.00 98.44 438 ASN A N 1
ATOM 3265 C CA . ASN A 1 438 ? 15.373 -6.705 -19.148 1.00 98.44 438 ASN A CA 1
ATOM 3266 C C . ASN A 1 438 ? 15.345 -8.080 -18.478 1.00 98.44 438 ASN A C 1
ATOM 3268 O O . ASN A 1 438 ? 14.787 -8.204 -17.389 1.00 98.44 438 ASN A O 1
ATOM 3272 N N . ASN A 1 439 ? 15.993 -9.068 -19.085 1.00 97.94 439 ASN A N 1
ATOM 3273 C CA . ASN A 1 439 ? 16.249 -10.378 -18.487 1.00 97.94 439 ASN A CA 1
ATOM 3274 C C . ASN A 1 439 ? 17.731 -10.597 -18.145 1.00 97.94 439 ASN A C 1
ATOM 3276 O O . ASN A 1 439 ? 18.046 -11.612 -17.543 1.00 97.94 439 ASN A O 1
ATOM 3280 N N . LEU A 1 440 ? 18.622 -9.661 -18.498 1.00 95.62 440 LEU A N 1
ATOM 3281 C CA . LEU A 1 440 ? 20.051 -9.783 -18.219 1.00 95.62 440 LEU A CA 1
ATOM 3282 C C . LEU A 1 440 ? 20.377 -9.464 -16.767 1.00 95.62 440 LEU A C 1
ATOM 3284 O O . LEU A 1 440 ? 20.047 -8.372 -16.282 1.00 95.62 440 LEU A O 1
ATOM 3288 N N . ASP A 1 441 ? 21.150 -10.346 -16.144 1.00 96.50 441 ASP A N 1
ATOM 3289 C CA . ASP A 1 441 ? 21.866 -10.024 -14.917 1.00 96.50 441 ASP A CA 1
ATOM 3290 C C . ASP A 1 441 ? 22.984 -9.017 -15.213 1.00 96.50 441 ASP A C 1
ATOM 3292 O O . ASP A 1 441 ? 23.707 -9.122 -16.204 1.00 96.50 441 ASP A O 1
ATOM 3296 N N . ILE A 1 442 ? 23.172 -8.035 -14.340 1.00 96.31 442 ILE A N 1
ATOM 3297 C CA . ILE A 1 442 ? 24.220 -7.023 -14.445 1.00 96.31 442 ILE A CA 1
ATOM 3298 C C . ILE A 1 442 ? 25.236 -7.270 -13.337 1.00 96.31 442 ILE A C 1
ATOM 3300 O O . ILE A 1 442 ? 24.960 -7.034 -12.158 1.00 96.31 442 ILE A O 1
ATOM 3304 N N . ASN A 1 443 ? 26.444 -7.674 -13.729 1.00 94.75 443 ASN A N 1
ATOM 3305 C CA . ASN A 1 443 ? 27.532 -7.993 -12.810 1.00 94.75 443 ASN A CA 1
ATOM 3306 C C . ASN A 1 443 ? 28.634 -6.934 -12.890 1.00 94.75 443 ASN A C 1
ATOM 3308 O O . ASN A 1 443 ? 29.447 -6.934 -13.816 1.00 94.75 443 ASN A O 1
ATOM 3312 N N . PHE A 1 444 ? 28.699 -6.030 -11.910 1.00 94.25 444 PHE A N 1
ATOM 3313 C CA . PHE A 1 444 ? 29.769 -5.034 -11.832 1.00 94.25 444 PHE A CA 1
ATOM 3314 C C . PHE A 1 444 ? 30.959 -5.567 -11.026 1.00 94.25 444 PHE A C 1
ATOM 3316 O O . PHE A 1 444 ? 30.861 -5.822 -9.820 1.00 94.25 444 PHE A O 1
ATOM 3323 N N . THR A 1 445 ? 32.102 -5.687 -11.699 1.00 91.31 445 THR A N 1
ATOM 3324 C CA . THR A 1 445 ? 33.384 -6.154 -11.136 1.00 91.31 445 THR A CA 1
ATOM 3325 C C . THR A 1 445 ? 34.501 -5.109 -11.265 1.00 91.31 445 THR A C 1
ATOM 3327 O O . THR A 1 445 ? 35.661 -5.384 -10.962 1.00 91.31 445 THR A O 1
ATOM 3330 N N . GLY A 1 446 ? 34.158 -3.902 -11.724 1.00 89.38 446 GLY A N 1
ATOM 3331 C CA . GLY A 1 446 ? 35.073 -2.772 -11.850 1.00 89.38 446 GLY A CA 1
ATOM 3332 C C . GLY A 1 446 ? 35.367 -2.049 -10.531 1.00 89.38 446 GLY A C 1
ATOM 3333 O O . GLY A 1 446 ? 34.998 -2.478 -9.441 1.00 89.38 446 GLY A O 1
ATOM 3334 N N . THR A 1 447 ? 36.006 -0.885 -10.634 1.00 91.06 447 THR A N 1
ATOM 3335 C CA . THR A 1 447 ? 36.238 0.026 -9.504 1.00 91.06 447 THR A CA 1
ATOM 3336 C C . THR A 1 447 ? 35.421 1.303 -9.662 1.00 91.06 447 THR A C 1
ATOM 3338 O O . THR A 1 447 ? 35.096 1.720 -10.770 1.00 91.06 447 THR A O 1
ATOM 3341 N N . ASN A 1 448 ? 35.096 1.956 -8.549 1.00 91.44 448 ASN A N 1
ATOM 3342 C CA . ASN A 1 448 ? 34.445 3.260 -8.550 1.00 91.44 448 ASN A CA 1
ATOM 3343 C C . ASN A 1 448 ? 35.172 4.167 -7.545 1.00 91.44 448 ASN A C 1
ATOM 3345 O O . ASN A 1 448 ? 35.123 3.881 -6.346 1.00 91.44 448 ASN A O 1
ATOM 3349 N N . PRO A 1 449 ? 35.887 5.212 -8.000 1.00 88.88 449 PRO A N 1
ATOM 3350 C CA . PRO A 1 449 ? 36.586 6.136 -7.115 1.00 88.88 449 PRO A CA 1
ATOM 3351 C C . PRO A 1 449 ? 35.633 6.872 -6.166 1.00 88.88 449 PRO A C 1
ATOM 3353 O O . PRO A 1 449 ? 34.437 7.010 -6.422 1.00 88.88 449 PRO A O 1
ATOM 3356 N N . SER A 1 450 ? 36.172 7.397 -5.064 1.00 85.50 450 SER A N 1
ATOM 3357 C CA . SER A 1 450 ? 35.393 8.237 -4.148 1.00 85.50 450 SER A CA 1
ATOM 3358 C C . SER A 1 450 ? 34.811 9.453 -4.879 1.00 85.50 450 SER A C 1
ATOM 3360 O O . SER A 1 450 ? 35.520 10.113 -5.630 1.00 85.50 450 SER A O 1
ATOM 3362 N N . GLU A 1 451 ? 33.545 9.775 -4.596 1.00 84.38 451 GLU A N 1
ATOM 3363 C CA . GLU A 1 451 ? 32.800 10.913 -5.177 1.00 84.38 451 GLU A CA 1
ATOM 3364 C C . GLU A 1 451 ? 32.527 10.822 -6.686 1.00 84.38 451 GLU A C 1
ATOM 3366 O O . GLU A 1 451 ? 32.042 11.784 -7.279 1.00 84.38 451 GLU A O 1
ATOM 3371 N N . ALA A 1 452 ? 32.765 9.662 -7.301 1.00 90.81 452 ALA A N 1
ATOM 3372 C CA . ALA A 1 452 ? 32.315 9.375 -8.653 1.00 90.81 452 ALA A CA 1
ATOM 3373 C C . ALA A 1 452 ? 30.931 8.714 -8.609 1.00 90.81 452 ALA A C 1
ATOM 3375 O O . ALA A 1 452 ? 30.811 7.544 -8.241 1.00 90.81 452 ALA A O 1
ATOM 3376 N N . LEU A 1 453 ? 29.886 9.450 -8.998 1.00 93.06 453 LEU A N 1
ATOM 3377 C CA . LEU A 1 453 ? 28.533 8.908 -9.123 1.00 93.06 453 LEU A CA 1
ATOM 3378 C C . LEU A 1 453 ? 28.517 7.768 -10.150 1.00 93.06 453 LEU A C 1
ATOM 3380 O O . LEU A 1 453 ? 28.893 7.964 -11.305 1.00 93.06 453 LEU A O 1
ATOM 3384 N N . LEU A 1 454 ? 28.045 6.604 -9.716 1.00 95.25 454 LEU A N 1
ATOM 3385 C CA . LEU A 1 454 ? 27.816 5.420 -10.538 1.00 95.25 454 LEU A CA 1
ATOM 3386 C C . LEU A 1 454 ? 26.335 5.043 -10.453 1.00 95.25 454 LEU A C 1
ATOM 3388 O O . LEU A 1 454 ? 25.783 4.974 -9.355 1.00 95.25 454 LEU A O 1
ATOM 3392 N N . MET A 1 455 ? 25.695 4.820 -11.597 1.00 97.06 455 MET A N 1
ATOM 3393 C CA . MET A 1 455 ? 24.261 4.551 -11.717 1.00 97.06 455 MET A CA 1
ATOM 3394 C C . MET A 1 455 ? 24.043 3.229 -12.457 1.00 97.06 455 MET A C 1
ATOM 3396 O O . MET A 1 455 ? 24.404 3.135 -13.628 1.00 97.06 455 MET A O 1
ATOM 3400 N N . LEU A 1 456 ? 23.475 2.215 -11.791 1.00 97.19 456 LEU A N 1
ATOM 3401 C CA . LEU A 1 456 ? 23.145 0.916 -12.403 1.00 97.19 456 LEU A CA 1
ATOM 3402 C C . LEU A 1 456 ? 21.664 0.575 -12.260 1.00 97.19 456 LEU A C 1
ATOM 3404 O O . LEU A 1 456 ? 21.102 0.646 -11.166 1.00 97.19 456 LEU A O 1
ATOM 3408 N N . SER A 1 457 ? 21.034 0.138 -13.344 1.00 98.31 457 SER A N 1
ATOM 3409 C CA . SER A 1 457 ? 19.645 -0.324 -13.295 1.00 98.31 457 SER A CA 1
ATOM 3410 C C . SER A 1 457 ? 19.307 -1.324 -14.385 1.00 98.31 457 SER A C 1
ATOM 3412 O O . SER A 1 457 ? 20.023 -1.392 -15.374 1.00 98.31 457 SER A O 1
ATOM 3414 N N . GLY A 1 458 ? 18.169 -2.005 -14.267 1.00 98.12 458 GLY A N 1
ATOM 3415 C CA . GLY A 1 458 ? 17.685 -2.922 -15.297 1.00 98.12 458 GLY A CA 1
ATOM 3416 C C . GLY A 1 458 ? 17.160 -2.232 -16.557 1.00 98.12 458 GLY A C 1
ATOM 3417 O O . GLY A 1 458 ? 17.311 -2.767 -17.649 1.00 98.12 458 GLY A O 1
ATOM 3418 N N . ILE A 1 459 ? 16.568 -1.033 -16.441 1.00 98.69 459 ILE A N 1
ATOM 3419 C CA . ILE A 1 459 ? 15.919 -0.353 -17.580 1.00 98.69 459 ILE A CA 1
ATOM 3420 C C . ILE A 1 459 ? 16.581 0.986 -17.922 1.00 98.69 459 ILE A C 1
ATOM 3422 O O . ILE A 1 459 ? 17.089 1.127 -19.032 1.00 98.69 459 ILE A O 1
ATOM 3426 N N . VAL A 1 460 ? 16.585 1.966 -17.007 1.00 98.81 460 VAL A N 1
ATOM 3427 C CA . VAL A 1 460 ? 17.105 3.325 -17.261 1.00 98.81 460 VAL A CA 1
ATOM 3428 C C . VAL A 1 460 ? 18.071 3.800 -16.178 1.00 98.81 460 VAL A C 1
ATOM 3430 O O . VAL A 1 460 ? 17.632 4.185 -15.095 1.00 98.81 460 VAL A O 1
ATOM 3433 N N . ALA A 1 461 ? 19.377 3.869 -16.442 1.00 98.44 461 ALA A N 1
ATOM 3434 C CA . ALA A 1 461 ? 20.324 4.200 -15.368 1.00 98.44 461 ALA A CA 1
ATOM 3435 C C . ALA A 1 461 ? 20.162 5.637 -14.853 1.00 98.44 461 ALA A C 1
ATOM 3437 O O . ALA A 1 461 ? 20.006 5.842 -13.644 1.00 98.44 461 ALA A O 1
ATOM 3438 N N . GLN A 1 462 ? 20.119 6.619 -15.752 1.00 98.00 462 GLN A N 1
ATOM 3439 C CA . GLN A 1 462 ? 19.855 8.017 -15.416 1.00 98.00 462 GLN A CA 1
ATOM 3440 C C . GLN A 1 462 ? 18.640 8.556 -16.177 1.00 98.00 462 GLN A C 1
ATOM 3442 O O . GLN A 1 462 ? 18.506 8.333 -17.379 1.00 98.00 462 GLN A O 1
ATOM 3447 N N . SER A 1 463 ? 17.788 9.319 -15.486 1.00 98.19 463 SER A N 1
ATOM 3448 C CA . SER A 1 463 ? 16.666 10.041 -16.090 1.00 98.19 463 SER A CA 1
ATOM 3449 C C . SER A 1 463 ? 16.632 11.517 -15.686 1.00 98.19 463 SER A C 1
ATOM 3451 O O . SER A 1 463 ? 16.444 11.843 -14.508 1.00 98.19 463 SER A O 1
ATOM 3453 N N . ASP A 1 464 ? 16.701 12.388 -16.691 1.00 97.00 464 ASP A N 1
ATOM 3454 C CA . ASP A 1 464 ? 16.576 13.845 -16.602 1.00 97.00 464 ASP A CA 1
ATOM 3455 C C . ASP A 1 464 ? 15.263 14.277 -17.292 1.00 97.00 464 ASP A C 1
ATOM 3457 O O . ASP A 1 464 ? 15.249 14.811 -18.403 1.00 97.00 464 ASP A O 1
ATOM 3461 N N . GLY A 1 465 ? 14.130 14.000 -16.633 1.00 95.00 465 GLY A N 1
ATOM 3462 C CA . GLY A 1 465 ? 12.809 14.454 -17.081 1.00 95.00 465 GLY A CA 1
ATOM 3463 C C . GLY A 1 465 ? 12.116 13.566 -18.112 1.00 95.00 465 GLY A C 1
ATOM 3464 O O . GLY A 1 465 ? 11.528 14.092 -19.049 1.00 95.00 465 GLY A O 1
ATOM 3465 N N . SER A 1 466 ? 12.163 12.246 -17.929 1.00 97.62 466 SER A N 1
ATOM 3466 C CA . SER A 1 466 ? 11.620 11.258 -18.876 1.00 97.62 466 SER A CA 1
ATOM 3467 C C . SER A 1 466 ? 10.443 10.459 -18.299 1.00 97.62 466 SER A C 1
ATOM 3469 O O . SER A 1 466 ? 10.188 10.471 -17.088 1.00 97.62 466 SER A O 1
ATOM 3471 N N . THR A 1 467 ? 9.729 9.733 -19.161 1.00 97.81 467 THR A N 1
ATOM 3472 C CA . THR A 1 467 ? 8.677 8.782 -18.769 1.00 97.81 467 THR A CA 1
ATOM 3473 C C . THR A 1 467 ? 9.169 7.349 -18.942 1.00 97.81 467 THR A C 1
ATOM 3475 O O . THR A 1 467 ? 9.618 6.965 -20.018 1.00 97.81 467 THR A O 1
ATOM 3478 N N . ILE A 1 468 ? 9.076 6.556 -17.874 1.00 98.50 468 ILE A N 1
ATOM 3479 C CA . ILE A 1 468 ? 9.470 5.148 -17.840 1.00 98.50 468 ILE A CA 1
ATOM 3480 C C . ILE A 1 468 ? 8.245 4.320 -17.442 1.00 98.50 468 ILE A C 1
ATOM 3482 O O . ILE A 1 468 ? 7.698 4.476 -16.346 1.00 98.50 468 ILE A O 1
ATOM 3486 N N . GLY A 1 469 ? 7.824 3.433 -18.333 1.00 96.50 469 GLY A N 1
ATOM 3487 C CA . GLY A 1 469 ? 6.593 2.664 -18.222 1.00 96.50 469 GLY A CA 1
ATOM 3488 C C . GLY A 1 469 ? 5.336 3.470 -18.568 1.00 96.50 469 GLY A C 1
ATOM 3489 O O . GLY A 1 469 ? 5.382 4.550 -19.154 1.00 96.50 469 GLY A O 1
ATOM 3490 N N . GLY A 1 470 ? 4.183 2.936 -18.176 1.00 85.88 470 GLY A N 1
ATOM 3491 C CA . GLY A 1 470 ? 2.858 3.501 -18.419 1.00 85.88 470 GLY A CA 1
ATOM 3492 C C . GLY A 1 470 ? 1.774 2.522 -17.967 1.00 85.88 470 GLY A C 1
ATOM 3493 O O . GLY A 1 470 ? 2.066 1.375 -17.651 1.00 85.88 470 GLY A O 1
ATOM 3494 N N . ALA A 1 471 ? 0.512 2.950 -17.907 1.00 73.19 471 ALA A N 1
ATOM 3495 C CA . ALA A 1 471 ? -0.567 2.079 -17.434 1.00 73.19 471 ALA A CA 1
ATOM 3496 C C . ALA A 1 471 ? -0.817 0.871 -18.364 1.00 73.19 471 ALA A C 1
ATOM 3498 O O . ALA A 1 471 ? -0.698 0.976 -19.585 1.00 73.19 471 ALA A O 1
ATOM 3499 N N . GLY A 1 472 ? -1.243 -0.256 -17.783 1.00 73.81 472 GLY A N 1
ATOM 3500 C CA . GLY A 1 472 ? -1.617 -1.458 -18.531 1.00 73.81 472 GLY A CA 1
ATOM 3501 C C . GLY A 1 472 ? -0.412 -2.118 -19.190 1.00 73.81 472 GLY A C 1
ATOM 3502 O O . GLY A 1 472 ? 0.583 -2.397 -18.529 1.00 73.81 472 GLY A O 1
ATOM 3503 N N . GLU A 1 473 ? -0.498 -2.358 -20.495 1.00 71.75 473 GLU A N 1
ATOM 3504 C CA . GLU A 1 473 ? 0.567 -3.037 -21.228 1.00 71.75 473 GLU A CA 1
ATOM 3505 C C . GLU A 1 473 ? 1.856 -2.216 -21.329 1.00 71.75 473 GLU A C 1
ATOM 3507 O O . GLU A 1 473 ? 2.870 -2.807 -21.652 1.00 71.75 473 GLU A O 1
ATOM 3512 N N . LEU A 1 474 ? 1.840 -0.896 -21.080 1.00 73.38 474 LEU A N 1
ATOM 3513 C CA . LEU A 1 474 ? 2.991 0.014 -21.239 1.00 73.38 474 LEU A CA 1
ATOM 3514 C C . LEU A 1 474 ? 4.104 -0.165 -20.183 1.00 73.38 474 LEU A C 1
ATOM 3516 O O . LEU A 1 474 ? 5.122 0.524 -20.245 1.00 73.38 474 LEU A O 1
ATOM 3520 N N . ALA A 1 475 ? 3.919 -1.068 -19.219 1.00 88.56 475 ALA A N 1
ATOM 3521 C CA . ALA A 1 475 ? 4.842 -1.331 -18.120 1.00 88.56 475 ALA A CA 1
ATOM 3522 C C . ALA A 1 475 ? 6.238 -1.788 -18.587 1.00 88.56 475 ALA A C 1
ATOM 3524 O O . ALA A 1 475 ? 6.361 -2.604 -19.498 1.00 88.56 475 ALA A O 1
ATOM 3525 N N . CYS A 1 476 ? 7.289 -1.312 -17.912 1.00 98.31 476 CYS A N 1
ATOM 3526 C CA . CYS A 1 476 ? 8.642 -1.862 -18.054 1.00 98.31 476 CYS A CA 1
ATOM 3527 C C . CYS A 1 476 ? 8.935 -2.873 -16.940 1.00 98.31 476 CYS A C 1
ATOM 3529 O O . CYS A 1 476 ? 8.501 -2.685 -15.797 1.00 98.31 476 CYS A O 1
ATOM 3531 N N . VAL A 1 477 ? 9.698 -3.919 -17.259 1.00 98.44 477 VAL A N 1
ATOM 3532 C CA . VAL A 1 477 ? 9.954 -5.046 -16.351 1.00 98.44 477 VAL A CA 1
ATOM 3533 C C . VAL A 1 477 ? 11.444 -5.357 -16.275 1.00 98.44 477 VAL A C 1
ATOM 3535 O O . VAL A 1 477 ? 12.077 -5.596 -17.295 1.00 98.44 477 VAL A O 1
ATOM 3538 N N . ASN A 1 478 ? 11.999 -5.395 -15.066 1.00 98.62 478 ASN A N 1
ATOM 3539 C CA . ASN A 1 478 ? 13.336 -5.932 -14.824 1.00 98.62 478 ASN A CA 1
ATOM 3540 C C . ASN A 1 478 ? 13.244 -7.312 -14.167 1.00 98.62 478 ASN A C 1
ATOM 3542 O O . ASN A 1 478 ? 12.733 -7.416 -13.054 1.00 98.62 478 ASN A O 1
ATOM 3546 N N . ASN A 1 479 ? 13.761 -8.340 -14.829 1.00 98.38 479 ASN A N 1
ATOM 3547 C CA . ASN A 1 479 ? 13.877 -9.700 -14.306 1.00 98.38 479 ASN A CA 1
ATOM 3548 C C . ASN A 1 479 ? 15.291 -10.034 -13.831 1.00 98.38 479 ASN A C 1
ATOM 3550 O O . ASN A 1 479 ? 15.410 -10.806 -12.889 1.00 98.38 479 ASN A O 1
ATOM 3554 N N . GLY A 1 480 ? 16.315 -9.428 -14.435 1.00 97.62 480 GLY A N 1
ATOM 3555 C CA . GLY A 1 480 ? 17.709 -9.716 -14.111 1.00 97.62 480 GLY A CA 1
ATOM 3556 C C . GLY A 1 480 ? 18.192 -9.087 -12.805 1.00 97.62 480 GLY A C 1
ATOM 3557 O O . GLY A 1 480 ? 17.760 -7.994 -12.406 1.00 97.62 480 GLY A O 1
ATOM 3558 N N . ASP A 1 481 ? 19.110 -9.783 -12.153 1.00 97.62 481 ASP A N 1
ATOM 3559 C CA . ASP A 1 481 ? 19.784 -9.357 -10.936 1.00 97.62 481 ASP A CA 1
ATOM 3560 C C . ASP A 1 481 ? 20.767 -8.215 -11.220 1.00 97.62 481 ASP A C 1
ATOM 3562 O O . ASP A 1 481 ? 21.321 -8.075 -12.306 1.00 97.62 481 ASP A O 1
ATOM 3566 N N . ILE A 1 482 ? 21.007 -7.362 -10.228 1.00 97.25 482 ILE A N 1
ATOM 3567 C CA . ILE A 1 482 ? 21.969 -6.261 -10.317 1.00 97.25 482 ILE A CA 1
ATOM 3568 C C . ILE A 1 482 ? 22.906 -6.374 -9.129 1.00 97.25 482 ILE A C 1
ATOM 3570 O O . ILE A 1 482 ? 22.563 -5.994 -8.003 1.00 97.25 482 ILE A O 1
ATOM 3574 N N . VAL A 1 483 ? 24.102 -6.892 -9.390 1.00 95.00 483 VAL A N 1
ATOM 3575 C CA . VAL A 1 483 ? 25.073 -7.239 -8.357 1.00 95.00 483 VAL A CA 1
ATOM 3576 C C . VAL A 1 483 ? 26.345 -6.428 -8.539 1.00 95.00 483 VAL A C 1
ATOM 3578 O O . VAL A 1 483 ? 27.013 -6.449 -9.574 1.00 95.00 483 VAL A O 1
ATOM 3581 N N . ILE A 1 484 ? 26.705 -5.713 -7.479 1.00 92.31 484 ILE A N 1
ATOM 3582 C CA . ILE A 1 484 ? 27.994 -5.049 -7.330 1.00 92.31 484 ILE A CA 1
ATOM 3583 C C . ILE A 1 484 ? 28.748 -5.807 -6.244 1.00 92.31 484 ILE A C 1
ATOM 3585 O O . ILE A 1 484 ? 28.334 -5.805 -5.088 1.00 92.31 484 ILE A O 1
ATOM 3589 N N . THR A 1 485 ? 29.840 -6.478 -6.604 1.00 78.12 485 THR A N 1
ATOM 3590 C CA . THR A 1 485 ? 30.504 -7.405 -5.667 1.00 78.12 485 THR A CA 1
ATOM 3591 C C . THR A 1 485 ? 31.377 -6.658 -4.660 1.00 78.12 485 THR A C 1
ATOM 3593 O O . THR A 1 485 ? 31.262 -6.849 -3.450 1.00 78.12 485 THR A O 1
ATOM 3596 N N . GLU A 1 486 ? 32.240 -5.771 -5.156 1.00 82.19 486 GLU A N 1
ATOM 3597 C CA . GLU A 1 486 ? 33.175 -5.005 -4.340 1.00 82.19 486 GLU A CA 1
ATOM 3598 C C . GLU A 1 486 ? 33.435 -3.641 -4.982 1.00 82.19 486 GLU A C 1
ATOM 3600 O O . GLU A 1 486 ? 33.680 -3.552 -6.184 1.00 82.19 486 GLU A O 1
ATOM 3605 N N . ILE A 1 487 ? 33.396 -2.570 -4.184 1.00 85.50 487 ILE A N 1
ATOM 3606 C CA . ILE A 1 487 ? 33.751 -1.215 -4.626 1.00 85.50 487 ILE A CA 1
ATOM 3607 C C . ILE A 1 487 ? 34.508 -0.456 -3.537 1.00 85.50 487 ILE A C 1
ATOM 3609 O O . ILE A 1 487 ? 34.363 -0.706 -2.339 1.00 85.50 487 ILE A O 1
ATOM 3613 N N . THR A 1 488 ? 35.310 0.523 -3.953 1.00 82.75 488 THR A N 1
ATOM 3614 C CA . THR A 1 488 ? 36.067 1.390 -3.039 1.00 82.75 488 THR A CA 1
ATOM 3615 C C . THR A 1 488 ? 35.302 2.656 -2.642 1.00 82.75 488 THR A C 1
ATOM 3617 O O . THR A 1 488 ? 35.627 3.264 -1.619 1.00 82.75 488 THR A O 1
ATOM 3620 N N . ASN A 1 489 ? 34.267 3.052 -3.394 1.00 86.00 489 ASN A N 1
ATOM 3621 C CA . ASN A 1 489 ? 33.428 4.199 -3.056 1.00 86.00 489 ASN A CA 1
ATOM 3622 C C . ASN A 1 489 ? 32.566 3.909 -1.817 1.00 86.00 489 ASN A C 1
ATOM 3624 O O . ASN A 1 489 ? 31.688 3.046 -1.826 1.00 86.00 489 ASN A O 1
ATOM 3628 N N . LYS A 1 490 ? 32.797 4.679 -0.748 1.00 83.75 490 LYS A N 1
ATOM 3629 C CA . LYS A 1 490 ? 32.078 4.575 0.534 1.00 83.75 490 LYS A CA 1
ATOM 3630 C C . LYS A 1 490 ? 30.993 5.633 0.735 1.00 83.75 490 LYS A C 1
ATOM 3632 O O . LYS A 1 490 ? 30.446 5.746 1.830 1.00 83.75 490 LYS A O 1
ATOM 3637 N N . LYS A 1 491 ? 30.705 6.457 -0.275 1.00 85.75 491 LYS A N 1
ATOM 3638 C CA . LYS A 1 491 ? 29.725 7.545 -0.162 1.00 85.75 491 LYS A CA 1
ATOM 3639 C C . LYS A 1 491 ? 28.299 6.992 -0.243 1.00 85.75 491 LYS A C 1
ATOM 3641 O O . LYS A 1 491 ? 27.984 6.170 -1.094 1.00 85.75 491 LYS A O 1
ATOM 3646 N N . ASN A 1 492 ? 27.417 7.511 0.608 1.00 76.00 492 ASN A N 1
ATOM 3647 C CA . ASN A 1 492 ? 25.990 7.160 0.685 1.00 76.00 492 ASN A CA 1
ATOM 3648 C C . ASN A 1 492 ? 25.047 8.254 0.120 1.00 76.00 492 ASN A C 1
ATOM 3650 O O . ASN A 1 492 ? 23.818 8.160 0.217 1.00 76.00 492 ASN A O 1
ATOM 3654 N N . GLY A 1 493 ? 25.623 9.344 -0.395 1.00 79.50 493 GLY A N 1
ATOM 3655 C CA . GLY A 1 493 ? 24.920 10.518 -0.917 1.00 79.50 493 GLY A CA 1
ATOM 3656 C C . GLY A 1 493 ? 24.683 10.470 -2.430 1.00 79.50 493 GLY A C 1
ATOM 3657 O O . GLY A 1 493 ? 24.840 9.433 -3.063 1.00 79.50 493 GLY A O 1
ATOM 3658 N N . LEU A 1 494 ? 24.331 11.620 -3.014 1.00 80.38 494 LEU A N 1
ATOM 3659 C CA . LEU A 1 494 ? 24.121 11.783 -4.463 1.00 80.38 494 LEU A CA 1
ATOM 3660 C C . LEU A 1 494 ? 25.390 11.563 -5.306 1.00 80.38 494 LEU A C 1
ATOM 3662 O O . LEU A 1 494 ? 25.287 11.384 -6.508 1.00 80.38 494 LEU A O 1
ATOM 3666 N N . THR A 1 495 ? 26.569 11.563 -4.683 1.00 82.62 495 THR A N 1
ATOM 3667 C CA . THR A 1 495 ? 27.874 11.309 -5.319 1.00 82.62 495 THR A CA 1
ATOM 3668 C C . THR A 1 495 ? 28.392 9.882 -5.081 1.00 82.62 495 THR A C 1
ATOM 3670 O O . THR A 1 495 ? 29.544 9.572 -5.381 1.00 82.62 495 THR A O 1
ATOM 3673 N N . GLY A 1 496 ? 27.567 9.023 -4.471 1.00 86.06 496 GLY A N 1
ATOM 3674 C CA . GLY A 1 496 ? 27.842 7.600 -4.269 1.00 86.06 496 GLY A CA 1
ATOM 3675 C C . GLY A 1 496 ? 27.212 6.723 -5.349 1.00 86.06 496 GLY A C 1
ATOM 3676 O O . GLY A 1 496 ? 26.661 7.217 -6.332 1.00 86.06 496 GLY A O 1
ATOM 3677 N N . VAL A 1 497 ? 27.246 5.409 -5.141 1.00 93.31 497 VAL A N 1
ATOM 3678 C CA . VAL A 1 497 ? 26.601 4.455 -6.051 1.00 93.31 497 VAL A CA 1
ATOM 3679 C C . VAL A 1 497 ? 25.082 4.508 -5.894 1.00 93.31 497 VAL A C 1
ATOM 3681 O O . VAL A 1 497 ? 24.559 4.561 -4.782 1.00 93.31 497 VAL A O 1
ATOM 3684 N N . ASN A 1 498 ? 24.360 4.520 -7.006 1.00 95.38 498 ASN A N 1
ATOM 3685 C CA . ASN A 1 498 ? 22.908 4.475 -7.052 1.00 95.38 498 ASN A CA 1
ATOM 3686 C C . ASN A 1 498 ? 22.498 3.254 -7.866 1.00 95.38 498 ASN A C 1
ATOM 3688 O O . ASN A 1 498 ? 22.892 3.132 -9.024 1.00 95.38 498 ASN A O 1
ATOM 3692 N N . ILE A 1 499 ? 21.699 2.372 -7.271 1.00 96.06 499 ILE A N 1
ATOM 3693 C CA . ILE A 1 499 ? 21.135 1.227 -7.983 1.00 96.06 499 ILE A CA 1
ATOM 3694 C C . ILE A 1 499 ? 19.617 1.188 -7.863 1.00 96.06 499 ILE A C 1
ATOM 3696 O O . ILE A 1 499 ? 19.063 1.482 -6.798 1.00 96.06 499 ILE A O 1
ATOM 3700 N N . GLY A 1 500 ? 18.941 0.801 -8.939 1.00 97.88 500 GLY A N 1
ATOM 3701 C CA . GLY A 1 500 ? 17.518 0.498 -8.873 1.00 97.88 500 GLY A CA 1
ATOM 3702 C C . GLY A 1 500 ? 17.055 -0.454 -9.957 1.00 97.88 500 GLY A C 1
ATOM 3703 O O . GLY A 1 500 ? 17.642 -0.484 -11.027 1.00 97.88 500 GLY A O 1
ATOM 3704 N N . GLY A 1 501 ? 16.010 -1.237 -9.693 1.00 98.44 501 GLY A N 1
ATOM 3705 C CA . GLY A 1 501 ? 15.585 -2.275 -10.636 1.00 98.44 501 GLY A CA 1
ATOM 3706 C C . GLY A 1 501 ? 15.119 -1.683 -11.963 1.00 98.44 501 GLY A C 1
ATOM 3707 O O . GLY A 1 501 ? 15.432 -2.195 -13.030 1.00 98.44 501 GLY A O 1
ATOM 3708 N N . ILE A 1 502 ? 14.446 -0.531 -11.904 1.00 98.75 502 ILE A N 1
ATOM 3709 C CA . ILE A 1 502 ? 13.963 0.185 -13.087 1.00 98.75 502 ILE A CA 1
ATOM 3710 C C . ILE A 1 502 ? 14.826 1.400 -13.388 1.00 98.75 502 ILE A C 1
ATOM 3712 O O . ILE A 1 502 ? 15.208 1.585 -14.539 1.00 98.75 502 ILE A O 1
ATOM 3716 N N . CYS A 1 503 ? 15.132 2.227 -12.383 1.00 98.56 503 CYS A N 1
ATOM 3717 C CA . CYS A 1 503 ? 15.928 3.432 -12.597 1.00 98.56 503 CYS A CA 1
ATOM 3718 C C . CYS A 1 503 ? 16.916 3.716 -11.469 1.00 98.56 503 CYS A C 1
ATOM 3720 O O . CYS A 1 503 ? 16.520 3.816 -10.314 1.00 98.56 503 CYS A O 1
ATOM 3722 N N . ALA A 1 504 ? 18.201 3.915 -11.753 1.00 97.94 504 ALA A N 1
ATOM 3723 C CA . ALA A 1 504 ? 19.158 4.206 -10.680 1.00 97.94 504 ALA A CA 1
ATOM 3724 C C . ALA A 1 504 ? 18.988 5.630 -10.137 1.00 97.94 504 ALA A C 1
ATOM 3726 O O . ALA A 1 504 ? 18.959 5.829 -8.919 1.00 97.94 504 ALA A O 1
ATOM 3727 N N . HIS A 1 505 ? 18.865 6.613 -11.028 1.00 97.12 505 HIS A N 1
ATOM 3728 C CA . HIS A 1 505 ? 18.890 8.020 -10.657 1.00 97.12 505 HIS A CA 1
ATOM 3729 C C . HIS A 1 505 ? 17.948 8.876 -11.511 1.00 97.12 505 HIS A C 1
ATOM 3731 O O . HIS A 1 505 ? 18.241 9.206 -12.658 1.00 97.12 505 HIS A O 1
ATOM 3737 N N . ALA A 1 506 ? 16.836 9.300 -10.916 1.00 96.31 506 ALA A N 1
ATOM 3738 C CA . ALA A 1 506 ? 15.978 10.349 -11.450 1.00 96.31 506 ALA A CA 1
ATOM 3739 C C . ALA A 1 506 ? 16.404 11.702 -10.856 1.00 96.31 506 ALA A C 1
ATOM 3741 O O . ALA A 1 506 ? 16.155 11.974 -9.673 1.00 96.31 506 ALA A O 1
ATOM 3742 N N . SER A 1 507 ? 17.072 12.520 -11.670 1.00 92.81 507 SER A N 1
ATOM 3743 C CA . SER A 1 507 ? 17.753 13.737 -11.222 1.00 92.81 507 SER A CA 1
ATOM 3744 C C . SER A 1 507 ? 16.789 14.909 -10.968 1.00 92.81 507 SER A C 1
ATOM 3746 O O . SER A 1 507 ? 15.564 14.764 -10.965 1.00 92.81 507 SER A O 1
ATOM 3748 N N . GLU A 1 508 ? 17.343 16.090 -10.689 1.00 91.75 508 GLU A N 1
ATOM 3749 C CA . GLU A 1 508 ? 16.579 17.339 -10.572 1.00 91.75 508 GLU A CA 1
ATOM 3750 C C . GLU A 1 508 ? 16.300 18.028 -11.917 1.00 91.75 508 GLU A C 1
ATOM 3752 O O . GLU A 1 508 ? 15.440 18.916 -11.995 1.00 91.75 508 GLU A O 1
ATOM 3757 N N . ASN A 1 509 ? 16.994 17.603 -12.976 1.00 92.31 509 ASN A N 1
ATOM 3758 C CA . ASN A 1 509 ? 16.899 18.169 -14.315 1.00 92.31 509 ASN A CA 1
ATOM 3759 C C . ASN A 1 509 ? 15.651 17.624 -15.019 1.00 92.31 509 ASN A C 1
ATOM 3761 O O . ASN A 1 509 ? 15.726 16.738 -15.855 1.00 92.31 509 ASN A O 1
ATOM 3765 N N . GLY A 1 510 ? 14.479 18.133 -14.647 1.00 90.56 510 GLY A N 1
ATOM 3766 C CA . GLY A 1 510 ? 13.196 17.702 -15.207 1.00 90.56 510 GLY A CA 1
ATOM 3767 C C . GLY A 1 510 ? 12.354 16.886 -14.228 1.00 90.56 510 GLY A C 1
ATOM 3768 O O . GLY A 1 510 ? 12.693 16.743 -13.056 1.00 90.56 510 GLY A O 1
ATOM 3769 N N . THR A 1 511 ? 11.186 16.430 -14.678 1.00 93.56 511 THR A N 1
ATOM 3770 C CA . THR A 1 511 ? 10.249 15.656 -13.848 1.00 93.56 511 THR A CA 1
ATOM 3771 C C . THR A 1 511 ? 10.161 14.240 -14.387 1.00 93.56 511 THR A C 1
ATOM 3773 O O . THR A 1 511 ? 9.502 14.011 -15.394 1.00 93.56 511 THR A O 1
ATOM 3776 N N . THR A 1 512 ? 10.815 13.294 -13.717 1.00 96.31 512 THR A N 1
ATOM 3777 C CA . THR A 1 512 ? 10.793 11.890 -14.146 1.00 96.31 512 THR A CA 1
ATOM 3778 C C . THR A 1 512 ? 9.536 11.184 -13.634 1.00 96.31 512 THR A C 1
ATOM 3780 O O . THR A 1 512 ? 9.222 11.256 -12.443 1.00 96.31 512 THR A O 1
ATOM 3783 N N . ASN A 1 513 ? 8.825 10.469 -14.506 1.00 96.88 513 ASN A N 1
ATOM 3784 C CA . ASN A 1 513 ? 7.654 9.671 -14.137 1.00 96.88 513 ASN A CA 1
ATOM 3785 C C . ASN A 1 513 ? 7.934 8.185 -14.365 1.00 96.88 513 ASN A C 1
ATOM 3787 O O . ASN A 1 513 ? 8.180 7.773 -15.492 1.00 96.88 513 ASN A O 1
ATOM 3791 N N . ILE A 1 514 ? 7.855 7.380 -13.308 1.00 98.31 514 ILE A N 1
ATOM 3792 C CA . ILE A 1 514 ? 8.011 5.923 -13.361 1.00 98.31 514 ILE A CA 1
ATOM 3793 C C . ILE A 1 514 ? 6.660 5.306 -13.001 1.00 98.31 514 ILE A C 1
ATOM 3795 O O . ILE A 1 514 ? 6.170 5.501 -11.883 1.00 98.31 514 ILE A O 1
ATOM 3799 N N . THR A 1 515 ? 6.024 4.615 -13.947 1.00 97.81 515 THR A N 1
ATOM 3800 C CA . THR A 1 515 ? 4.625 4.186 -13.803 1.00 97.81 515 THR A CA 1
ATOM 3801 C C . THR A 1 515 ? 4.422 2.727 -14.178 1.00 97.81 515 THR A C 1
ATOM 3803 O O . THR A 1 515 ? 4.810 2.302 -15.258 1.00 97.81 515 THR A O 1
ATOM 3806 N N . ALA A 1 516 ? 3.754 1.984 -13.291 1.00 96.62 516 ALA A N 1
ATOM 3807 C CA . ALA A 1 516 ? 3.386 0.577 -13.464 1.00 96.62 516 ALA A CA 1
ATOM 3808 C C . ALA A 1 516 ? 4.556 -0.377 -13.773 1.00 96.62 516 ALA A C 1
ATOM 3810 O O . ALA A 1 516 ? 4.342 -1.460 -14.303 1.00 96.62 516 ALA A O 1
ATOM 3811 N N . CYS A 1 517 ? 5.788 -0.004 -13.428 1.00 98.38 517 CYS A N 1
ATOM 3812 C CA . CYS A 1 517 ? 6.956 -0.845 -13.662 1.00 98.38 517 CYS A CA 1
ATOM 3813 C C . CYS A 1 517 ? 7.116 -1.925 -12.585 1.00 98.38 517 CYS A C 1
ATOM 3815 O O . CYS A 1 517 ? 6.728 -1.730 -11.425 1.00 98.38 517 CYS A O 1
ATOM 3817 N N . VAL A 1 518 ? 7.741 -3.041 -12.959 1.00 98.38 518 VAL A N 1
ATOM 3818 C CA . VAL A 1 518 ? 7.938 -4.201 -12.082 1.00 98.38 518 VAL A CA 1
ATOM 3819 C C . VAL A 1 518 ? 9.412 -4.573 -12.000 1.00 98.38 518 VAL A C 1
ATOM 3821 O O . VAL A 1 518 ? 10.057 -4.773 -13.023 1.00 98.38 518 VAL A O 1
ATOM 3824 N N . ASN A 1 519 ? 9.938 -4.708 -10.785 1.00 98.69 519 ASN A N 1
ATOM 3825 C CA . ASN A 1 519 ? 11.251 -5.303 -10.553 1.00 98.69 519 ASN A CA 1
ATOM 3826 C C . ASN A 1 519 ? 11.106 -6.686 -9.909 1.00 98.69 519 ASN A C 1
ATOM 3828 O O . ASN A 1 519 ? 10.561 -6.791 -8.813 1.00 98.69 519 ASN A O 1
ATOM 3832 N N . ASN A 1 520 ? 11.628 -7.718 -10.560 1.00 98.38 520 ASN A N 1
ATOM 3833 C CA . ASN A 1 520 ? 11.720 -9.088 -10.058 1.00 98.38 520 ASN A CA 1
ATOM 3834 C C . ASN A 1 520 ? 13.147 -9.464 -9.642 1.00 98.38 520 ASN A C 1
ATOM 3836 O O . ASN A 1 520 ? 13.293 -10.274 -8.730 1.00 98.38 520 ASN A O 1
ATOM 3840 N N . GLY A 1 521 ? 14.160 -8.842 -10.251 1.00 97.62 521 GLY A N 1
ATOM 3841 C CA . GLY A 1 521 ? 15.567 -9.126 -9.975 1.00 97.62 521 GLY A CA 1
ATOM 3842 C C . GLY A 1 521 ? 16.022 -8.696 -8.581 1.00 97.62 521 GLY A C 1
ATOM 3843 O O . GLY A 1 521 ? 15.495 -7.740 -7.997 1.00 97.62 521 GLY A O 1
ATOM 3844 N N . HIS A 1 522 ? 17.006 -9.405 -8.047 1.00 97.62 522 HIS A N 1
ATOM 3845 C CA . HIS A 1 522 ? 17.701 -9.120 -6.798 1.00 97.62 522 HIS A CA 1
ATOM 3846 C C . HIS A 1 522 ? 18.740 -8.001 -6.978 1.00 97.62 522 HIS A C 1
ATOM 3848 O O . HIS A 1 522 ? 19.441 -7.923 -7.979 1.00 97.62 522 HIS A O 1
ATOM 3854 N N . LEU A 1 523 ? 18.838 -7.103 -5.996 1.00 97.25 523 LEU A N 1
ATOM 3855 C CA . LEU A 1 523 ? 19.740 -5.956 -6.013 1.00 97.25 523 LEU A CA 1
ATOM 3856 C C . LEU A 1 523 ? 20.710 -6.019 -4.838 1.00 97.25 523 LEU A C 1
ATOM 3858 O O . LEU A 1 523 ? 20.307 -5.784 -3.697 1.00 97.25 523 LEU A O 1
ATOM 3862 N N . ALA A 1 524 ? 21.995 -6.209 -5.125 1.00 94.44 524 ALA A N 1
ATOM 3863 C CA . ALA A 1 524 ? 23.059 -6.244 -4.126 1.00 94.44 524 ALA A CA 1
ATOM 3864 C C . ALA A 1 524 ? 24.099 -5.150 -4.403 1.00 94.44 524 ALA A C 1
ATOM 3866 O O . ALA A 1 524 ? 24.730 -5.122 -5.459 1.00 94.44 524 ALA A O 1
ATOM 3867 N N . CYS A 1 525 ? 24.292 -4.226 -3.453 1.00 91.81 525 CYS A N 1
ATOM 3868 C CA . CYS A 1 525 ? 25.305 -3.170 -3.586 1.00 91.81 525 CYS A CA 1
ATOM 3869 C C . CYS A 1 525 ? 25.957 -2.783 -2.249 1.00 91.81 525 CYS A C 1
ATOM 3871 O O . CYS A 1 525 ? 25.228 -2.373 -1.350 1.00 91.81 525 CYS A O 1
ATOM 3873 N N . PRO A 1 526 ? 27.296 -2.790 -2.131 1.00 89.25 526 PRO A N 1
ATOM 3874 C CA . PRO A 1 526 ? 28.032 -2.496 -0.901 1.00 89.25 526 PRO A CA 1
ATOM 3875 C C . PRO A 1 526 ? 27.662 -1.184 -0.200 1.00 89.25 526 PRO A C 1
ATOM 3877 O O . PRO A 1 526 ? 27.576 -1.119 1.024 1.00 89.25 526 PRO A O 1
ATOM 3880 N N . THR A 1 527 ? 27.470 -0.102 -0.957 1.00 89.06 527 THR A N 1
ATOM 3881 C CA . THR A 1 527 ? 27.302 1.255 -0.405 1.00 89.06 527 THR A CA 1
ATOM 3882 C C . THR A 1 527 ? 26.235 2.039 -1.165 1.00 89.06 527 THR A C 1
ATOM 3884 O O . THR A 1 527 ? 25.507 1.486 -1.991 1.00 89.06 527 THR A O 1
ATOM 3887 N N . GLY A 1 528 ? 26.091 3.334 -0.876 1.00 91.44 528 GLY A N 1
ATOM 3888 C CA . GLY A 1 528 ? 25.285 4.210 -1.718 1.00 91.44 528 GLY A CA 1
ATOM 3889 C C . GLY A 1 528 ? 23.786 4.161 -1.423 1.00 91.44 528 GLY A C 1
ATOM 3890 O O . GLY A 1 528 ? 23.352 4.153 -0.265 1.00 91.44 528 GLY A O 1
ATOM 3891 N N . ARG A 1 529 ? 22.981 4.193 -2.485 1.00 94.00 529 ARG A N 1
ATOM 3892 C CA . ARG A 1 529 ? 21.516 4.231 -2.447 1.00 94.00 529 ARG A CA 1
ATOM 3893 C C . ARG A 1 529 ? 20.947 3.103 -3.303 1.00 94.00 529 ARG A C 1
ATOM 3895 O O . ARG A 1 529 ? 21.280 2.998 -4.479 1.00 94.00 529 ARG A O 1
ATOM 3902 N N . SER A 1 530 ? 20.069 2.285 -2.729 1.00 95.19 530 SER A N 1
ATOM 3903 C CA . SER A 1 530 ? 19.437 1.165 -3.438 1.00 95.19 530 SER A CA 1
ATOM 3904 C C . SER A 1 530 ? 17.931 1.188 -3.260 1.00 95.19 530 SER A C 1
ATOM 3906 O O . SER A 1 530 ? 17.454 1.255 -2.127 1.00 95.19 530 SER A O 1
ATOM 3908 N N . GLY A 1 531 ? 17.189 1.112 -4.359 1.00 97.25 531 GLY A N 1
ATOM 3909 C CA . GLY A 1 531 ? 15.736 0.983 -4.326 1.00 97.25 531 GLY A CA 1
ATOM 3910 C C . GLY A 1 531 ? 15.251 -0.072 -5.299 1.00 97.25 531 GLY A C 1
ATOM 3911 O O . GLY A 1 531 ? 15.686 -0.068 -6.443 1.00 97.25 531 GLY A O 1
ATOM 3912 N N . GLY A 1 532 ? 14.328 -0.939 -4.890 1.00 98.31 532 GLY A N 1
ATOM 3913 C CA . GLY A 1 532 ? 13.827 -1.991 -5.783 1.00 98.31 532 GLY A CA 1
ATOM 3914 C C . GLY A 1 532 ? 13.248 -1.468 -7.093 1.00 98.31 532 GLY A C 1
ATOM 3915 O O . GLY A 1 532 ? 13.454 -2.074 -8.136 1.00 98.31 532 GLY A O 1
ATOM 3916 N N . ILE A 1 533 ? 12.637 -0.281 -7.082 1.00 98.69 533 ILE A N 1
ATOM 3917 C CA . ILE A 1 533 ? 12.280 0.417 -8.320 1.00 98.69 533 ILE A CA 1
ATOM 3918 C C . ILE A 1 533 ? 13.309 1.483 -8.674 1.00 98.69 533 ILE A C 1
ATOM 3920 O O . ILE A 1 533 ? 13.793 1.501 -9.808 1.00 98.69 533 ILE A O 1
ATOM 3924 N N . CYS A 1 534 ? 13.630 2.375 -7.727 1.00 98.19 534 CYS A N 1
ATOM 3925 C CA . CYS A 1 534 ? 14.498 3.511 -8.004 1.00 98.19 534 CYS A CA 1
ATOM 3926 C C . CYS A 1 534 ? 15.557 3.794 -6.931 1.00 98.19 534 CYS A C 1
ATOM 3928 O O . CYS A 1 534 ? 15.227 3.956 -5.762 1.00 98.19 534 CYS A O 1
ATOM 3930 N N . GLY A 1 535 ? 16.830 3.929 -7.302 1.00 97.00 535 GLY A N 1
ATOM 3931 C CA . GLY A 1 535 ? 17.895 4.249 -6.339 1.00 97.00 535 GLY A CA 1
ATOM 3932 C C . GLY A 1 535 ? 17.684 5.610 -5.670 1.00 97.00 535 GLY A C 1
ATOM 3933 O O . GLY A 1 535 ? 17.576 5.708 -4.443 1.00 97.00 535 GLY A O 1
ATOM 3934 N N . THR A 1 536 ? 17.547 6.654 -6.485 1.00 96.19 536 THR A N 1
ATOM 3935 C CA . THR A 1 536 ? 17.193 8.008 -6.049 1.00 96.19 536 THR A CA 1
ATOM 3936 C C . THR A 1 536 ? 16.151 8.622 -6.963 1.00 96.19 536 THR A C 1
ATOM 3938 O O . THR A 1 536 ? 16.332 8.642 -8.177 1.00 96.19 536 THR A O 1
ATOM 3941 N N . ILE A 1 537 ? 15.138 9.251 -6.367 1.00 95.06 537 ILE A N 1
ATOM 3942 C CA . ILE A 1 537 ? 14.245 10.172 -7.073 1.00 95.06 537 ILE A CA 1
ATOM 3943 C C . ILE A 1 537 ? 14.288 11.552 -6.417 1.00 95.06 537 ILE A C 1
ATOM 3945 O O . ILE A 1 537 ? 13.855 11.747 -5.278 1.00 95.06 537 ILE A O 1
ATOM 3949 N N . ILE A 1 538 ? 14.850 12.525 -7.131 1.00 92.44 538 ILE A N 1
ATOM 3950 C CA . ILE A 1 538 ? 14.936 13.905 -6.649 1.00 92.44 538 ILE A CA 1
ATOM 3951 C C . ILE A 1 538 ? 13.629 14.629 -6.973 1.00 92.44 538 ILE A C 1
ATOM 3953 O O . ILE A 1 538 ? 12.953 15.104 -6.056 1.00 92.44 538 ILE A O 1
ATOM 3957 N N . LYS A 1 539 ? 13.239 14.655 -8.254 1.00 91.44 539 LYS A N 1
ATOM 3958 C CA . LYS A 1 539 ? 12.034 15.327 -8.753 1.00 91.44 539 LYS A CA 1
ATOM 3959 C C . LYS A 1 539 ? 11.260 14.413 -9.701 1.00 91.44 539 LYS A C 1
ATOM 3961 O O . LYS A 1 539 ? 11.758 14.011 -10.748 1.00 91.44 539 LYS A O 1
ATOM 3966 N N . GLY A 1 540 ? 10.021 14.083 -9.339 1.00 93.44 540 GLY A N 1
ATOM 3967 C CA . GLY A 1 540 ? 9.242 13.143 -10.133 1.00 93.44 540 GLY A CA 1
ATOM 3968 C C . GLY A 1 540 ? 8.154 12.401 -9.378 1.00 93.44 540 GLY A C 1
ATOM 3969 O O . GLY A 1 540 ? 7.851 12.695 -8.215 1.00 93.44 540 GLY A O 1
ATOM 3970 N N . ARG A 1 541 ? 7.582 11.407 -10.051 1.00 95.38 541 ARG A N 1
ATOM 3971 C CA . ARG A 1 541 ? 6.543 10.543 -9.502 1.00 95.38 541 ARG A CA 1
ATOM 3972 C C . ARG A 1 541 ? 6.846 9.080 -9.785 1.00 95.38 541 ARG A C 1
ATOM 3974 O O . ARG A 1 541 ? 7.061 8.697 -10.927 1.00 95.38 541 ARG A O 1
ATOM 3981 N N . LEU A 1 542 ? 6.789 8.271 -8.737 1.00 96.81 542 LEU A N 1
ATOM 3982 C CA . LEU A 1 542 ? 6.735 6.821 -8.814 1.00 96.81 542 LEU A CA 1
ATOM 3983 C C . LEU A 1 542 ? 5.290 6.390 -8.541 1.00 96.81 542 LEU A C 1
ATOM 3985 O O . LEU A 1 542 ? 4.742 6.742 -7.492 1.00 96.81 542 LEU A O 1
ATOM 3989 N N . SER A 1 543 ? 4.651 5.677 -9.472 1.00 96.75 543 SER A N 1
ATOM 3990 C CA . SER A 1 543 ? 3.253 5.270 -9.300 1.00 96.75 543 SER A CA 1
ATOM 3991 C C . SER A 1 543 ? 2.923 3.864 -9.781 1.00 96.75 543 SER A C 1
ATOM 3993 O O . SER A 1 543 ? 3.428 3.421 -10.807 1.00 96.75 543 SER A O 1
ATOM 3995 N N . ALA A 1 544 ? 2.077 3.156 -9.027 1.00 96.50 544 ALA A N 1
ATOM 3996 C CA . ALA A 1 544 ? 1.607 1.801 -9.348 1.00 96.50 544 ALA A CA 1
ATOM 3997 C C . ALA A 1 544 ? 2.716 0.760 -9.626 1.00 96.50 544 ALA A C 1
ATOM 3999 O O . ALA A 1 544 ? 2.463 -0.246 -10.277 1.00 96.50 544 ALA A O 1
ATOM 4000 N N . CYS A 1 545 ? 3.943 0.991 -9.153 1.00 98.44 545 CYS A N 1
ATOM 4001 C CA . CYS A 1 545 ? 5.073 0.092 -9.392 1.00 98.44 545 CYS A CA 1
ATOM 4002 C C . CYS A 1 545 ? 5.136 -1.026 -8.347 1.00 98.44 545 CYS A C 1
ATOM 4004 O O . CYS A 1 545 ? 4.695 -0.838 -7.206 1.00 98.44 545 CYS A O 1
ATOM 4006 N N . VAL A 1 546 ? 5.718 -2.166 -8.721 1.00 98.44 546 VAL A N 1
ATOM 4007 C CA . VAL A 1 546 ? 5.822 -3.354 -7.862 1.00 98.44 546 VAL A CA 1
ATOM 4008 C C . VAL A 1 546 ? 7.265 -3.839 -7.775 1.00 98.44 546 VAL A C 1
ATOM 4010 O O . VAL A 1 546 ? 7.875 -4.158 -8.790 1.00 98.44 546 VAL A O 1
ATOM 4013 N N . ASN A 1 547 ? 7.809 -3.925 -6.563 1.00 98.69 547 ASN A N 1
ATOM 4014 C CA . ASN A 1 547 ? 9.080 -4.601 -6.319 1.00 98.69 547 ASN A CA 1
ATOM 4015 C C . ASN A 1 547 ? 8.838 -5.992 -5.724 1.00 98.69 547 ASN A C 1
ATOM 4017 O O . ASN A 1 547 ? 8.338 -6.100 -4.607 1.00 98.69 547 ASN A O 1
ATOM 4021 N N . ASN A 1 548 ? 9.229 -7.039 -6.438 1.00 98.38 548 ASN A N 1
ATOM 4022 C CA . ASN A 1 548 ? 9.262 -8.427 -5.978 1.00 98.38 548 ASN A CA 1
ATOM 4023 C C . ASN A 1 548 ? 10.667 -8.858 -5.533 1.00 98.38 548 ASN A C 1
ATOM 4025 O O . ASN A 1 548 ? 10.786 -9.744 -4.687 1.00 98.38 548 ASN A O 1
ATOM 4029 N N . GLY A 1 549 ? 11.703 -8.218 -6.080 1.00 97.31 549 GLY A N 1
ATOM 4030 C CA . GLY A 1 549 ? 13.103 -8.553 -5.845 1.00 97.31 549 GLY A CA 1
ATOM 4031 C C . GLY A 1 549 ? 13.621 -8.196 -4.452 1.00 97.31 549 GLY A C 1
ATOM 4032 O O . GLY A 1 549 ? 13.156 -7.250 -3.808 1.00 97.31 549 GLY A O 1
ATOM 4033 N N . MET A 1 550 ? 14.604 -8.959 -3.979 1.00 97.31 550 MET A N 1
ATOM 4034 C CA . MET A 1 550 ? 15.316 -8.667 -2.733 1.00 97.31 550 MET A CA 1
ATOM 4035 C C . MET A 1 550 ? 16.279 -7.486 -2.922 1.00 97.31 550 MET A C 1
ATOM 4037 O O . MET A 1 550 ? 16.845 -7.320 -3.995 1.00 97.31 550 MET A O 1
ATOM 4041 N N . ILE A 1 551 ? 16.467 -6.671 -1.883 1.00 97.06 551 ILE A N 1
ATOM 4042 C CA . ILE A 1 551 ? 17.406 -5.543 -1.858 1.00 97.06 551 ILE A CA 1
ATOM 4043 C C . ILE A 1 551 ? 18.368 -5.729 -0.689 1.00 97.06 551 ILE A C 1
ATOM 4045 O O . ILE A 1 551 ? 17.926 -5.738 0.462 1.00 97.06 551 ILE A O 1
ATOM 4049 N N . GLU A 1 552 ? 19.670 -5.794 -0.954 1.00 93.81 552 GLU A N 1
ATOM 4050 C CA . GLU A 1 552 ? 20.690 -5.940 0.083 1.00 93.81 552 GLU A CA 1
ATOM 4051 C C . GLU A 1 552 ? 21.921 -5.040 -0.094 1.00 93.81 552 GLU A C 1
ATOM 4053 O O . GLU A 1 552 ? 22.219 -4.511 -1.169 1.00 93.81 552 GLU A O 1
ATOM 4058 N N . ASP A 1 553 ? 22.640 -4.805 1.002 1.00 87.69 553 ASP A N 1
ATOM 4059 C CA . ASP A 1 553 ? 23.913 -4.074 1.058 1.00 87.69 553 ASP A CA 1
ATOM 4060 C C . ASP A 1 553 ? 25.129 -4.871 0.578 1.00 87.69 553 ASP A C 1
ATOM 4062 O O . ASP A 1 553 ? 26.240 -4.379 0.695 1.00 87.69 553 ASP A O 1
ATOM 4066 N N . GLY A 1 554 ? 24.932 -6.037 -0.041 1.00 77.56 554 GLY A N 1
ATOM 4067 C CA . GLY A 1 554 ? 26.010 -6.879 -0.562 1.00 77.56 554 GLY A CA 1
ATOM 4068 C C . GLY A 1 554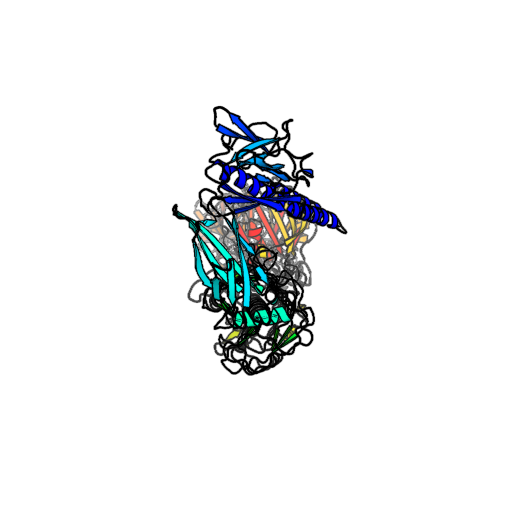 ? 26.897 -7.476 0.538 1.00 77.56 554 GLY A C 1
ATOM 4069 O O . GLY A 1 554 ? 26.771 -7.166 1.720 1.00 77.56 554 GLY A O 1
ATOM 4070 N N . THR A 1 555 ? 27.823 -8.353 0.152 1.00 71.38 555 THR A N 1
ATOM 4071 C CA . THR A 1 555 ? 28.610 -9.157 1.108 1.00 71.38 555 THR A CA 1
ATOM 4072 C C . THR A 1 555 ? 29.964 -8.550 1.485 1.00 71.38 555 THR A C 1
ATOM 4074 O O . THR A 1 555 ? 30.683 -9.130 2.299 1.00 71.38 555 THR A O 1
ATOM 4077 N N . GLN A 1 556 ? 30.349 -7.415 0.884 1.00 79.75 556 GLN A N 1
ATOM 4078 C CA . GLN A 1 556 ? 31.642 -6.763 1.146 1.00 79.75 556 GLN A CA 1
ATOM 4079 C C . GLN A 1 556 ? 31.777 -6.338 2.616 1.00 79.75 556 GLN A C 1
ATOM 4081 O O . GLN A 1 556 ? 32.854 -6.468 3.198 1.00 79.75 556 GLN A O 1
ATOM 4086 N N . TYR A 1 557 ? 30.693 -5.835 3.210 1.00 72.88 557 TYR A N 1
ATOM 4087 C CA . TYR A 1 557 ? 30.666 -5.405 4.604 1.00 72.88 557 TYR A CA 1
ATOM 4088 C C . TYR A 1 557 ? 29.994 -6.454 5.480 1.00 72.88 557 TYR A C 1
ATOM 4090 O O . TYR A 1 557 ? 29.018 -7.093 5.086 1.00 72.88 557 TYR A O 1
ATOM 4098 N N . LYS A 1 558 ? 30.521 -6.634 6.689 1.00 69.19 558 LYS A N 1
ATOM 4099 C CA . LYS A 1 558 ? 30.013 -7.623 7.643 1.00 69.19 558 LYS A CA 1
ATOM 4100 C C . LYS A 1 558 ? 29.125 -6.955 8.681 1.00 69.19 558 LYS A C 1
ATOM 4102 O O . LYS A 1 558 ? 29.187 -5.750 8.894 1.00 69.19 558 LYS A O 1
ATOM 4107 N N . SER A 1 559 ? 28.375 -7.759 9.434 1.00 62.50 559 SER A N 1
ATOM 4108 C CA . SER A 1 559 ? 27.575 -7.278 10.573 1.00 62.50 559 SER A CA 1
ATOM 4109 C C . SER A 1 559 ? 28.378 -6.578 11.675 1.00 62.50 559 SER A C 1
ATOM 4111 O O . SER A 1 559 ? 27.808 -5.964 12.576 1.00 62.50 559 SER A O 1
ATOM 4113 N N . GLU A 1 560 ? 29.702 -6.697 11.628 1.00 69.31 560 GLU A N 1
ATOM 4114 C CA . GLU A 1 560 ? 30.656 -6.031 12.513 1.00 69.31 560 GLU A CA 1
ATOM 4115 C C . GLU A 1 560 ? 30.917 -4.568 12.089 1.00 69.31 560 GLU A C 1
ATOM 4117 O O . GLU A 1 560 ? 31.218 -3.736 12.944 1.00 69.31 560 GLU A O 1
ATOM 4122 N N . ASP A 1 561 ? 30.711 -4.223 10.811 1.00 73.19 561 ASP A N 1
ATOM 4123 C CA . ASP A 1 561 ? 30.942 -2.895 10.215 1.00 73.19 561 ASP A CA 1
ATOM 4124 C C . ASP A 1 561 ? 29.740 -1.950 10.405 1.00 73.19 561 ASP A C 1
ATOM 4126 O O . ASP A 1 561 ? 29.267 -1.305 9.467 1.00 73.19 561 ASP A O 1
ATOM 4130 N N . LYS A 1 562 ? 29.184 -1.891 11.622 1.00 76.69 562 LYS A N 1
ATOM 4131 C CA . LYS A 1 562 ? 27.912 -1.194 11.855 1.00 76.69 562 LYS A CA 1
ATOM 4132 C C . LYS A 1 562 ? 28.000 0.312 11.602 1.00 76.69 562 LYS A C 1
ATOM 4134 O O . LYS A 1 562 ? 28.806 1.001 12.228 1.00 76.69 562 LYS A O 1
ATOM 4139 N N . GLY A 1 563 ? 27.086 0.853 10.794 1.00 77.94 563 GLY A N 1
ATOM 4140 C CA . GLY A 1 563 ? 27.012 2.298 10.577 1.00 77.94 563 GLY A CA 1
ATOM 4141 C C . GLY A 1 563 ? 25.853 2.764 9.698 1.00 77.94 563 GLY A C 1
ATOM 4142 O O . GLY A 1 563 ? 25.663 2.308 8.571 1.00 77.94 563 GLY A O 1
ATOM 4143 N N . TYR A 1 564 ? 25.111 3.762 10.190 1.00 80.94 564 TYR A N 1
ATOM 4144 C CA . TYR A 1 564 ? 23.916 4.265 9.503 1.00 80.94 564 TYR A CA 1
ATOM 4145 C C . TYR A 1 564 ? 24.223 4.994 8.192 1.00 80.94 564 TYR A C 1
ATOM 4147 O O . TYR A 1 564 ? 23.377 5.047 7.299 1.00 80.94 564 TYR A O 1
ATOM 4155 N N . ASP A 1 565 ? 25.423 5.568 8.090 1.00 79.19 565 ASP A N 1
ATOM 4156 C CA . ASP A 1 565 ? 25.865 6.390 6.968 1.00 79.19 565 ASP A CA 1
ATOM 4157 C C . ASP A 1 565 ? 26.578 5.593 5.867 1.00 79.19 565 ASP A C 1
ATOM 4159 O O . ASP A 1 565 ? 27.086 6.178 4.915 1.00 79.19 565 ASP A O 1
ATOM 4163 N N . HIS A 1 566 ? 26.587 4.263 5.926 1.00 78.38 566 HIS A N 1
ATOM 4164 C CA . HIS A 1 566 ? 27.160 3.457 4.845 1.00 78.38 566 HIS A CA 1
ATOM 4165 C C . HIS A 1 566 ? 26.212 3.315 3.649 1.00 78.38 566 HIS A C 1
ATOM 4167 O O . HIS A 1 566 ? 26.667 3.290 2.503 1.00 78.38 566 HIS A O 1
ATOM 4173 N N . LYS A 1 567 ? 24.893 3.279 3.896 1.00 88.56 567 LYS A N 1
ATOM 4174 C CA . LYS A 1 567 ? 23.904 3.013 2.846 1.00 88.56 567 LYS A CA 1
ATOM 4175 C C . LYS A 1 567 ? 22.504 3.564 3.145 1.00 88.56 567 LYS A C 1
ATOM 4177 O O . LYS A 1 567 ? 22.156 3.867 4.286 1.00 88.56 567 LYS A O 1
ATOM 4182 N N . ARG A 1 568 ? 21.686 3.712 2.101 1.00 92.75 568 ARG A N 1
ATOM 4183 C CA . ARG A 1 568 ? 20.250 4.032 2.174 1.00 92.75 568 ARG A CA 1
ATOM 4184 C C . ARG A 1 568 ? 19.482 3.051 1.292 1.00 92.75 568 ARG A C 1
ATOM 4186 O O . ARG A 1 568 ? 19.746 2.981 0.094 1.00 92.75 568 ARG A O 1
ATOM 4193 N N . MET A 1 569 ? 18.556 2.293 1.869 1.00 94.50 569 MET A N 1
ATOM 4194 C CA . MET A 1 569 ? 17.908 1.174 1.179 1.00 94.50 569 MET A CA 1
ATOM 4195 C C . MET A 1 569 ? 16.389 1.225 1.276 1.00 94.50 569 MET A C 1
ATOM 4197 O O . MET A 1 569 ? 15.838 1.280 2.371 1.00 94.50 569 MET A O 1
ATOM 4201 N N . GLY A 1 570 ? 15.704 1.167 0.141 1.00 96.75 570 GLY A N 1
ATOM 4202 C CA . GLY A 1 570 ? 14.252 1.061 0.088 1.00 96.75 570 GLY A CA 1
ATOM 4203 C C . GLY A 1 570 ? 13.791 -0.149 -0.703 1.00 96.75 570 GLY A C 1
ATOM 4204 O O . GLY A 1 570 ? 14.387 -0.483 -1.721 1.00 96.75 570 GLY A O 1
ATOM 4205 N N . GLY A 1 571 ? 12.676 -0.751 -0.307 1.00 98.12 571 GLY A N 1
ATOM 4206 C CA . GLY A 1 571 ? 11.997 -1.730 -1.158 1.00 98.12 571 GLY A CA 1
ATOM 4207 C C . GLY A 1 571 ? 11.471 -1.096 -2.450 1.00 98.12 571 GLY A C 1
ATOM 4208 O O . GLY A 1 571 ? 11.486 -1.722 -3.501 1.00 98.12 571 GLY A O 1
ATOM 4209 N N . LEU A 1 572 ? 11.094 0.189 -2.415 1.00 98.50 572 LEU A N 1
ATOM 4210 C CA . LEU A 1 572 ? 10.751 0.958 -3.616 1.00 98.50 572 LEU A CA 1
ATOM 4211 C C . LEU A 1 572 ? 11.868 1.925 -4.006 1.00 98.50 572 LEU A C 1
ATOM 4213 O O . LEU A 1 572 ? 12.313 1.914 -5.153 1.00 98.50 572 LEU A O 1
ATOM 4217 N N . VAL A 1 573 ? 12.303 2.765 -3.062 1.00 97.81 573 VAL A N 1
ATOM 4218 C CA . VAL A 1 573 ? 13.201 3.892 -3.325 1.00 97.81 573 VAL A CA 1
ATOM 4219 C C . VAL A 1 573 ? 14.335 3.986 -2.305 1.00 97.81 573 VAL A C 1
ATOM 4221 O O . VAL A 1 573 ? 14.086 4.083 -1.109 1.00 97.81 573 VAL A O 1
ATOM 4224 N N . GLY A 1 574 ? 15.592 4.059 -2.740 1.00 96.25 574 GLY A N 1
ATOM 4225 C CA . GLY A 1 574 ? 16.719 4.224 -1.810 1.00 96.25 574 GLY A CA 1
ATOM 4226 C C . GLY A 1 574 ? 16.661 5.546 -1.041 1.00 96.25 574 GLY A C 1
ATOM 4227 O O . GLY A 1 574 ? 16.702 5.567 0.196 1.00 96.25 574 GLY A O 1
ATOM 4228 N N . ALA A 1 575 ? 16.507 6.660 -1.760 1.00 94.81 575 ALA A N 1
ATOM 4229 C CA . ALA A 1 575 ? 16.302 7.974 -1.159 1.00 94.81 575 ALA A CA 1
ATOM 4230 C C . ALA A 1 575 ? 15.466 8.935 -2.020 1.00 94.81 575 ALA A C 1
ATOM 4232 O O . ALA A 1 575 ? 15.445 8.855 -3.248 1.00 94.81 575 ALA A O 1
ATOM 4233 N N . THR A 1 576 ? 14.841 9.903 -1.352 1.00 93.12 576 THR A N 1
ATOM 4234 C CA . THR A 1 576 ? 14.185 11.057 -1.988 1.00 93.12 576 THR A CA 1
ATOM 4235 C C . THR A 1 576 ? 14.783 12.352 -1.453 1.00 93.12 576 THR A C 1
ATOM 4237 O O . THR A 1 576 ? 15.004 12.431 -0.241 1.00 93.12 576 THR A O 1
ATOM 4240 N N . ASP A 1 577 ? 14.924 13.379 -2.293 1.00 82.75 577 ASP A N 1
ATOM 4241 C CA . ASP A 1 577 ? 15.510 14.664 -1.876 1.00 82.75 577 ASP A CA 1
ATOM 4242 C C . ASP A 1 577 ? 14.575 15.886 -2.057 1.00 82.75 577 ASP A C 1
ATOM 4244 O O . ASP A 1 577 ? 14.403 16.642 -1.100 1.00 82.75 577 ASP A O 1
ATOM 4248 N N . GLN A 1 578 ? 13.943 16.099 -3.224 1.00 79.06 578 GLN A N 1
ATOM 4249 C CA . GLN A 1 578 ? 13.007 17.220 -3.470 1.00 79.06 578 GLN A CA 1
ATOM 4250 C C . GLN A 1 578 ? 11.538 16.733 -3.528 1.00 79.06 578 GLN A C 1
ATOM 4252 O O . GLN A 1 578 ? 11.181 15.782 -2.835 1.00 79.06 578 GLN A O 1
ATOM 4257 N N . ASN A 1 579 ? 10.668 17.397 -4.306 1.00 78.44 579 ASN A N 1
ATOM 4258 C CA . ASN A 1 579 ? 9.213 17.174 -4.419 1.00 78.44 579 ASN A CA 1
ATOM 4259 C C . ASN A 1 579 ? 8.819 15.827 -5.079 1.00 78.44 579 ASN A C 1
ATOM 4261 O O . ASN A 1 579 ? 7.896 15.776 -5.894 1.00 78.44 579 ASN A O 1
ATOM 4265 N N . ALA A 1 580 ? 9.509 14.734 -4.757 1.00 91.56 580 ALA A N 1
ATOM 4266 C CA . ALA A 1 580 ? 9.167 13.402 -5.229 1.00 91.56 580 ALA A CA 1
ATOM 4267 C C . ALA A 1 580 ? 7.838 12.916 -4.628 1.00 91.56 580 ALA A C 1
ATOM 4269 O O . ALA A 1 580 ? 7.530 13.172 -3.461 1.00 91.56 580 ALA A O 1
ATOM 4270 N N . THR A 1 581 ? 7.051 12.184 -5.414 1.00 94.50 581 THR A N 1
ATOM 4271 C CA . THR A 1 581 ? 5.827 11.524 -4.938 1.00 94.50 581 THR A CA 1
ATOM 4272 C C . THR A 1 581 ? 5.880 10.034 -5.229 1.00 94.50 581 THR A C 1
ATOM 4274 O O . THR A 1 581 ? 6.112 9.640 -6.365 1.00 94.50 581 THR A O 1
ATOM 4277 N N . ILE A 1 582 ? 5.627 9.212 -4.217 1.00 96.25 582 ILE A N 1
ATOM 4278 C CA . ILE A 1 582 ? 5.543 7.756 -4.318 1.00 96.25 582 ILE A CA 1
ATOM 4279 C C . ILE A 1 582 ? 4.105 7.375 -3.971 1.00 96.25 582 ILE A C 1
ATOM 4281 O O . ILE A 1 582 ? 3.661 7.607 -2.845 1.00 96.25 582 ILE A O 1
ATOM 4285 N N . ASP A 1 583 ? 3.362 6.867 -4.951 1.00 95.12 583 ASP A N 1
ATOM 4286 C CA . ASP A 1 583 ? 1.911 6.697 -4.851 1.00 95.12 583 ASP A CA 1
ATOM 4287 C C . ASP A 1 583 ? 1.440 5.327 -5.347 1.00 95.12 583 ASP A C 1
ATOM 4289 O O . ASP A 1 583 ? 1.741 4.925 -6.469 1.00 95.12 583 ASP A O 1
ATOM 4293 N N . GLY A 1 584 ? 0.679 4.602 -4.531 1.00 95.31 584 GLY A N 1
ATOM 4294 C CA . GLY A 1 584 ? 0.040 3.355 -4.969 1.00 95.31 584 GLY A CA 1
ATOM 4295 C C . GLY A 1 584 ? 1.020 2.234 -5.330 1.00 95.31 584 GLY A C 1
ATOM 4296 O O . GLY A 1 584 ? 0.668 1.347 -6.098 1.00 95.31 584 GLY A O 1
ATOM 4297 N N . CYS A 1 585 ? 2.257 2.290 -4.838 1.00 97.62 585 CYS A N 1
ATOM 4298 C CA . CYS A 1 585 ? 3.298 1.310 -5.147 1.00 97.62 585 CYS A CA 1
ATOM 4299 C C . CYS A 1 585 ? 3.333 0.181 -4.113 1.00 97.62 585 CYS A C 1
ATOM 4301 O O . CYS A 1 585 ? 2.965 0.383 -2.952 1.00 97.62 585 CYS A O 1
ATOM 4303 N N . THR A 1 586 ? 3.810 -0.995 -4.518 1.00 97.75 586 THR A N 1
ATOM 4304 C CA . THR A 1 586 ? 3.865 -2.184 -3.659 1.00 97.75 586 THR A CA 1
ATOM 4305 C C . THR A 1 586 ? 5.281 -2.740 -3.566 1.00 97.75 586 THR A C 1
ATOM 4307 O O . THR A 1 586 ? 5.897 -3.041 -4.581 1.00 97.75 586 THR A O 1
ATOM 4310 N N . ASN A 1 587 ? 5.795 -2.911 -2.351 1.00 98.44 587 ASN A N 1
ATOM 4311 C CA . ASN A 1 587 ? 6.999 -3.697 -2.101 1.00 98.44 587 ASN A CA 1
ATOM 4312 C C . ASN A 1 587 ? 6.605 -5.075 -1.561 1.00 98.44 587 ASN A C 1
ATOM 4314 O O . ASN A 1 587 ? 6.063 -5.166 -0.465 1.00 98.44 587 ASN A O 1
ATOM 4318 N N . LEU A 1 588 ? 6.884 -6.136 -2.306 1.00 97.88 588 LEU A N 1
ATOM 4319 C CA . LEU A 1 588 ? 6.757 -7.534 -1.887 1.00 97.88 588 LEU A CA 1
ATOM 4320 C C . LEU A 1 588 ? 8.117 -8.165 -1.556 1.00 97.88 588 LEU A C 1
ATOM 4322 O O . LEU A 1 588 ? 8.156 -9.157 -0.825 1.00 97.88 588 LEU A O 1
ATOM 4326 N N . GLY A 1 589 ? 9.208 -7.580 -2.052 1.00 97.31 589 GLY A N 1
ATOM 4327 C CA . GLY A 1 589 ? 10.574 -8.032 -1.814 1.00 97.31 589 GLY A CA 1
ATOM 4328 C C . GLY A 1 589 ? 11.095 -7.769 -0.399 1.00 97.31 589 GLY A C 1
ATOM 4329 O O . GLY A 1 589 ? 10.603 -6.899 0.329 1.00 97.31 589 GLY A O 1
ATOM 4330 N N . THR A 1 590 ? 12.111 -8.537 -0.010 1.00 97.69 590 THR A N 1
ATOM 4331 C CA . THR A 1 590 ? 12.835 -8.362 1.257 1.00 97.69 590 THR A CA 1
ATOM 4332 C C . THR A 1 590 ? 13.874 -7.251 1.127 1.00 97.69 590 THR A C 1
ATOM 4334 O O . THR A 1 590 ? 14.585 -7.189 0.131 1.00 97.69 590 THR A O 1
ATOM 4337 N N . VAL A 1 591 ? 14.008 -6.405 2.146 1.00 97.62 591 VAL A N 1
ATOM 4338 C CA . VAL A 1 591 ? 15.107 -5.437 2.274 1.00 97.62 591 VAL A CA 1
ATOM 4339 C C . VAL A 1 591 ? 15.994 -5.889 3.429 1.00 97.62 591 VAL A C 1
ATOM 4341 O O . VAL A 1 591 ? 15.544 -5.875 4.572 1.00 97.62 591 VAL A O 1
ATOM 4344 N N . LEU A 1 592 ? 17.229 -6.298 3.151 1.00 94.94 592 LEU A N 1
ATOM 4345 C CA . LEU A 1 592 ? 18.135 -6.906 4.127 1.00 94.94 592 LEU A CA 1
ATOM 4346 C C . LEU A 1 592 ? 19.455 -6.140 4.208 1.00 94.94 592 LEU A C 1
ATOM 4348 O O . LEU A 1 592 ? 20.180 -6.046 3.229 1.00 94.94 592 LEU A O 1
ATOM 4352 N N . THR A 1 593 ? 19.780 -5.601 5.379 1.00 92.00 593 THR A N 1
ATOM 4353 C CA . THR A 1 593 ? 21.067 -4.940 5.629 1.00 92.00 593 THR A CA 1
ATOM 4354 C C . THR A 1 593 ? 21.896 -5.721 6.639 1.00 92.00 593 THR A C 1
ATOM 4356 O O . THR A 1 593 ? 21.426 -6.051 7.732 1.00 92.00 593 THR A O 1
ATOM 4359 N N . HIS A 1 594 ? 23.148 -5.976 6.278 1.00 88.25 594 HIS A N 1
ATOM 4360 C CA . HIS A 1 594 ? 24.168 -6.566 7.131 1.00 88.25 594 HIS A CA 1
ATOM 4361 C C . HIS A 1 594 ? 24.716 -5.535 8.127 1.00 88.25 594 HIS A C 1
ATOM 4363 O O . HIS A 1 594 ? 24.923 -5.869 9.291 1.00 88.25 594 HIS A O 1
ATOM 4369 N N . VAL A 1 595 ? 24.901 -4.273 7.715 1.00 82.00 595 VAL A N 1
ATOM 4370 C CA . VAL A 1 595 ? 25.605 -3.248 8.522 1.00 82.00 595 VAL A CA 1
ATOM 4371 C C . VAL A 1 595 ? 24.699 -2.358 9.379 1.00 82.00 595 VAL A C 1
ATOM 4373 O O . VAL A 1 595 ? 25.185 -1.526 10.144 1.00 82.00 595 VAL A O 1
ATOM 4376 N N . GLY A 1 596 ? 23.378 -2.493 9.259 1.00 79.56 596 GLY A N 1
ATOM 4377 C CA . GLY A 1 596 ? 22.430 -1.633 9.970 1.00 79.56 596 GLY A CA 1
ATOM 4378 C C . GLY A 1 596 ? 22.447 -0.202 9.430 1.00 79.56 596 GLY A C 1
ATOM 4379 O O . GLY A 1 596 ? 23.092 0.694 9.972 1.00 79.56 596 GLY A O 1
ATOM 4380 N N . CYS A 1 597 ? 21.716 0.019 8.339 1.00 88.12 597 CYS A N 1
ATOM 4381 C CA . CYS A 1 597 ? 21.599 1.314 7.675 1.00 88.12 597 CYS A CA 1
ATOM 4382 C C . CYS A 1 597 ? 20.161 1.860 7.701 1.00 88.12 597 CYS A C 1
ATOM 4384 O O . CYS A 1 597 ? 19.244 1.244 8.249 1.00 88.12 597 CYS A O 1
ATOM 4386 N N . ARG A 1 598 ? 19.930 3.034 7.097 1.00 91.44 598 ARG A N 1
ATOM 4387 C CA . ARG A 1 598 ? 18.565 3.549 6.894 1.00 91.44 598 ARG A CA 1
ATOM 4388 C C . ARG A 1 598 ? 17.840 2.672 5.871 1.00 91.44 598 ARG A C 1
ATOM 4390 O O . ARG A 1 598 ? 18.015 2.873 4.667 1.00 91.44 598 ARG A O 1
ATOM 4397 N N . CYS A 1 599 ? 17.031 1.728 6.351 1.00 92.81 599 CYS A N 1
ATOM 4398 C CA . CYS A 1 599 ? 16.315 0.769 5.516 1.00 92.81 599 CYS A CA 1
ATOM 4399 C C . CYS A 1 599 ? 14.794 0.826 5.727 1.00 92.81 599 CYS A C 1
ATOM 4401 O O . CYS A 1 599 ? 14.302 0.855 6.855 1.00 92.81 599 CYS A O 1
ATOM 4403 N N . GLY A 1 600 ? 14.049 0.887 4.621 1.00 94.94 600 GLY A N 1
ATOM 4404 C CA . GLY A 1 600 ? 12.595 1.023 4.609 1.00 94.94 600 GLY A CA 1
ATOM 4405 C C . GLY A 1 600 ? 11.923 0.131 3.570 1.00 94.94 600 GLY A C 1
ATOM 4406 O O . GLY A 1 600 ? 12.492 -0.105 2.511 1.00 94.94 600 GLY A O 1
ATOM 4407 N N . GLY A 1 601 ? 10.693 -0.323 3.810 1.00 96.62 601 GLY A N 1
ATOM 4408 C CA . GLY A 1 601 ? 9.930 -1.040 2.775 1.00 96.62 601 GLY A CA 1
ATOM 4409 C C . GLY A 1 601 ? 9.528 -0.151 1.598 1.00 96.62 601 GLY A C 1
ATOM 4410 O O . GLY A 1 601 ? 9.528 -0.592 0.452 1.00 96.62 601 GLY A O 1
ATOM 4411 N N . PHE A 1 602 ? 9.271 1.134 1.847 1.00 95.88 602 PHE A N 1
ATOM 4412 C CA . PHE A 1 602 ? 9.078 2.133 0.796 1.00 95.88 602 PHE A CA 1
ATOM 4413 C C . PHE A 1 602 ? 10.371 2.871 0.511 1.00 95.88 602 PHE A C 1
ATOM 4415 O O . PHE A 1 602 ? 10.893 2.777 -0.596 1.00 95.88 602 PHE A O 1
ATOM 4422 N N . VAL A 1 603 ? 10.882 3.604 1.504 1.00 95.75 603 VAL A N 1
ATOM 4423 C CA . VAL A 1 603 ? 12.004 4.522 1.305 1.00 95.75 603 VAL A CA 1
ATOM 4424 C C . VAL A 1 603 ? 13.065 4.339 2.376 1.00 95.75 603 VAL A C 1
ATOM 4426 O O . VAL A 1 603 ? 12.769 4.430 3.565 1.00 95.75 603 VAL A O 1
ATOM 4429 N N . GLY A 1 604 ? 14.324 4.159 1.985 1.00 94.56 604 GLY A N 1
ATOM 4430 C CA . GLY A 1 604 ? 15.425 4.154 2.952 1.00 94.56 604 GLY A CA 1
ATOM 4431 C C . GLY A 1 604 ? 15.557 5.504 3.653 1.00 94.56 604 GLY A C 1
ATOM 4432 O O . GLY A 1 604 ? 15.461 5.604 4.878 1.00 94.56 604 GLY A O 1
ATOM 4433 N N . HIS A 1 605 ? 15.712 6.565 2.859 1.00 93.25 605 HIS A N 1
ATOM 4434 C CA . HIS A 1 605 ? 15.850 7.939 3.340 1.00 93.25 605 HIS A CA 1
ATOM 4435 C C . HIS A 1 605 ? 14.902 8.920 2.632 1.00 93.25 605 HIS A C 1
ATOM 4437 O O . HIS A 1 605 ? 15.186 9.394 1.532 1.00 93.25 605 HIS A O 1
ATOM 4443 N N . ASN A 1 606 ? 13.790 9.259 3.285 1.00 91.38 606 ASN A N 1
ATOM 4444 C CA . ASN A 1 606 ? 12.782 10.183 2.767 1.00 91.38 606 ASN A CA 1
ATOM 4445 C C . ASN A 1 606 ? 12.999 11.624 3.275 1.00 91.38 606 ASN A C 1
ATOM 4447 O O . ASN A 1 606 ? 12.435 12.005 4.300 1.00 91.38 606 ASN A O 1
ATOM 4451 N N . ALA A 1 607 ? 13.812 12.439 2.593 1.00 87.19 607 ALA A N 1
ATOM 4452 C CA . ALA A 1 607 ? 14.068 13.816 3.035 1.00 87.19 607 ALA A CA 1
ATOM 4453 C C . ALA A 1 607 ? 12.868 14.759 2.808 1.00 87.19 607 ALA A C 1
ATOM 4455 O O . ALA A 1 607 ? 12.472 15.498 3.708 1.00 87.19 607 ALA A O 1
ATOM 4456 N N . LYS A 1 608 ? 12.264 14.759 1.614 1.00 82.94 608 LYS A N 1
ATOM 4457 C CA . LYS A 1 608 ? 11.114 15.638 1.295 1.00 82.94 608 LYS A CA 1
ATOM 4458 C C . LYS A 1 608 ? 10.035 14.969 0.439 1.00 82.94 608 LYS A C 1
ATOM 4460 O O . LYS A 1 608 ? 9.084 15.635 0.029 1.00 82.94 608 LYS A O 1
ATOM 4465 N N . GLY A 1 609 ? 10.157 13.669 0.177 1.00 85.75 609 GLY A N 1
ATOM 4466 C CA . GLY A 1 609 ? 9.200 12.932 -0.635 1.00 85.75 609 GLY A CA 1
ATOM 4467 C C . GLY A 1 609 ? 7.853 12.740 0.064 1.00 85.75 609 GLY A C 1
ATOM 4468 O O . GLY A 1 609 ? 7.757 12.618 1.291 1.00 85.75 609 GLY A O 1
ATOM 4469 N N . LYS A 1 610 ? 6.782 12.706 -0.728 1.00 89.56 610 LYS A N 1
ATOM 4470 C CA . LYS A 1 610 ? 5.437 12.321 -0.280 1.00 89.56 610 LYS A CA 1
ATOM 4471 C C . LYS A 1 610 ? 5.243 10.837 -0.543 1.00 89.56 610 LYS A C 1
ATOM 4473 O O . LYS A 1 610 ? 5.298 10.423 -1.698 1.00 89.56 610 LYS A O 1
ATOM 4478 N N . VAL A 1 611 ? 4.979 10.055 0.499 1.00 90.06 611 VAL A N 1
ATOM 4479 C CA . VAL A 1 611 ? 4.674 8.624 0.364 1.00 90.06 611 VAL A CA 1
ATOM 4480 C C . VAL A 1 611 ? 3.200 8.419 0.671 1.00 90.06 611 VAL A C 1
ATOM 4482 O O . VAL A 1 611 ? 2.747 8.770 1.762 1.00 90.06 611 VAL A O 1
ATOM 4485 N N . GLN A 1 612 ? 2.436 7.878 -0.275 1.00 89.31 612 GLN A N 1
ATOM 4486 C CA . GLN A 1 612 ? 1.004 7.680 -0.080 1.00 89.31 612 GLN A CA 1
ATOM 4487 C C . GLN A 1 612 ? 0.445 6.438 -0.773 1.00 89.31 612 GLN A C 1
ATOM 4489 O O . GLN A 1 612 ? 0.968 5.990 -1.785 1.00 89.31 612 GLN A O 1
ATOM 4494 N N . ASN A 1 613 ? -0.626 5.866 -0.221 1.00 88.69 613 ASN A N 1
ATOM 4495 C CA . ASN A 1 613 ? -1.351 4.718 -0.785 1.00 88.69 613 ASN A CA 1
ATOM 4496 C C . ASN A 1 613 ? -0.479 3.476 -1.085 1.00 88.69 613 ASN A C 1
ATOM 4498 O O . ASN A 1 613 ? -0.896 2.604 -1.841 1.00 88.69 613 ASN A O 1
ATOM 4502 N N . CYS A 1 614 ? 0.728 3.389 -0.523 1.00 92.38 614 CYS A N 1
ATOM 4503 C CA . CYS A 1 614 ? 1.678 2.315 -0.807 1.00 92.38 614 CYS A CA 1
ATOM 4504 C C . CYS A 1 614 ? 1.483 1.115 0.123 1.00 92.38 614 CYS A C 1
ATOM 4506 O O . CYS A 1 614 ? 0.994 1.255 1.246 1.00 92.38 614 CYS A O 1
ATOM 4508 N N . THR A 1 615 ? 1.917 -0.062 -0.320 1.00 92.44 615 THR A N 1
ATOM 4509 C CA . THR A 1 615 ? 1.802 -1.312 0.440 1.00 92.44 615 THR A CA 1
ATOM 4510 C C . THR A 1 615 ? 3.150 -2.021 0.560 1.00 92.44 615 THR A C 1
ATOM 4512 O O . THR A 1 615 ? 3.833 -2.220 -0.434 1.00 92.44 615 THR A O 1
ATOM 4515 N N . ASN A 1 616 ? 3.567 -2.371 1.775 1.00 94.31 616 ASN A N 1
ATOM 4516 C CA . ASN A 1 616 ? 4.758 -3.175 2.038 1.00 94.31 616 ASN A CA 1
ATOM 4517 C C . ASN A 1 616 ? 4.324 -4.553 2.553 1.00 94.31 616 ASN A C 1
ATOM 4519 O O . ASN A 1 616 ? 3.763 -4.654 3.643 1.00 94.31 616 ASN A O 1
ATOM 4523 N N . GLY A 1 617 ? 4.579 -5.601 1.783 1.00 91.19 617 GLY A N 1
ATOM 4524 C CA . GLY A 1 617 ? 4.104 -6.965 1.996 1.00 91.19 617 GLY A CA 1
ATOM 4525 C C . GLY A 1 617 ? 2.734 -7.221 1.372 1.00 91.19 617 GLY A C 1
ATOM 4526 O O . GLY A 1 617 ? 2.229 -6.420 0.588 1.00 91.19 617 GLY A O 1
ATOM 4527 N N . ALA A 1 618 ? 2.114 -8.342 1.728 1.00 86.44 618 ALA A N 1
ATOM 4528 C CA . ALA A 1 618 ? 0.799 -8.731 1.228 1.00 86.44 618 ALA A CA 1
ATOM 4529 C C . ALA A 1 618 ? -0.141 -9.090 2.384 1.00 86.44 618 ALA A C 1
ATOM 4531 O O . ALA A 1 618 ? 0.272 -9.710 3.359 1.00 86.44 618 ALA A O 1
ATOM 4532 N N . GLU A 1 619 ? -1.426 -8.731 2.270 1.00 76.31 619 GLU A N 1
ATOM 4533 C CA . GLU A 1 619 ? -2.395 -8.817 3.380 1.00 76.31 619 GLU A CA 1
ATOM 4534 C C . GLU A 1 619 ? -2.491 -10.197 4.037 1.00 76.31 619 GLU A C 1
ATOM 4536 O O . GLU A 1 619 ? -2.702 -10.290 5.245 1.00 76.31 619 GLU A O 1
ATOM 4541 N N . LYS A 1 620 ? -2.300 -11.256 3.251 1.00 75.56 620 LYS A N 1
ATOM 4542 C CA . LYS A 1 620 ? -2.439 -12.650 3.686 1.00 75.56 620 LYS A CA 1
ATOM 4543 C C . LYS A 1 620 ? -1.127 -13.435 3.654 1.00 75.56 620 LYS A C 1
ATOM 4545 O O . LYS A 1 620 ? -1.157 -14.646 3.837 1.00 75.56 620 LYS A O 1
ATOM 4550 N N . ASP A 1 621 ? 0.000 -12.767 3.420 1.00 82.31 621 ASP A N 1
ATOM 4551 C CA . ASP A 1 621 ? 1.306 -13.413 3.312 1.00 82.31 621 ASP A CA 1
ATOM 4552 C C . ASP A 1 621 ? 2.380 -12.584 4.034 1.00 82.31 621 ASP A C 1
ATOM 4554 O O . ASP A 1 621 ? 2.946 -11.632 3.491 1.00 82.31 621 ASP A O 1
ATOM 4558 N N . LEU A 1 622 ? 2.653 -12.972 5.286 1.00 82.06 622 LEU A N 1
ATOM 4559 C CA . LEU A 1 622 ? 3.670 -12.354 6.145 1.00 82.06 622 LEU A CA 1
ATOM 4560 C C . LEU A 1 622 ? 5.107 -12.666 5.690 1.00 82.06 622 LEU A C 1
ATOM 4562 O O . LEU A 1 622 ? 6.047 -12.148 6.290 1.00 82.06 622 LEU A O 1
ATOM 4566 N N . SER A 1 623 ? 5.304 -13.520 4.677 1.00 86.44 623 SER A N 1
ATOM 4567 C CA . SER A 1 623 ? 6.631 -13.788 4.111 1.00 86.44 623 SER A CA 1
ATOM 4568 C C . SER A 1 623 ? 7.097 -12.694 3.144 1.00 86.44 623 SER A C 1
ATOM 4570 O O . SER A 1 623 ? 8.264 -12.678 2.759 1.00 86.44 623 SER A O 1
ATOM 4572 N N . LYS A 1 624 ? 6.211 -11.762 2.767 1.00 92.44 624 LYS A N 1
ATOM 4573 C CA . LYS A 1 624 ? 6.493 -10.680 1.815 1.00 92.44 624 LYS A CA 1
ATOM 4574 C C . LYS A 1 624 ? 6.751 -9.353 2.518 1.00 92.44 624 LYS A C 1
ATOM 4576 O O . LYS A 1 624 ? 6.103 -9.027 3.509 1.00 92.44 624 LYS A O 1
ATOM 4581 N N . GLY A 1 625 ? 7.634 -8.537 1.943 1.00 94.81 625 GLY A N 1
ATOM 4582 C CA . GLY A 1 625 ? 7.919 -7.182 2.427 1.00 94.81 625 GLY A CA 1
ATOM 4583 C C . GLY A 1 625 ? 8.665 -7.147 3.762 1.00 94.81 625 GLY A C 1
ATOM 4584 O O . GLY A 1 625 ? 8.404 -6.270 4.587 1.00 94.81 625 GLY A O 1
ATOM 4585 N N . ASN A 1 626 ? 9.544 -8.119 4.017 1.00 96.25 626 ASN A N 1
ATOM 4586 C CA . ASN A 1 626 ? 10.330 -8.170 5.250 1.00 96.25 626 ASN A CA 1
ATOM 4587 C C . ASN A 1 626 ? 11.473 -7.157 5.213 1.00 96.25 626 ASN A C 1
ATOM 4589 O O . ASN A 1 626 ? 12.193 -7.082 4.222 1.00 96.25 626 ASN A O 1
ATOM 4593 N N . ILE A 1 627 ? 11.663 -6.412 6.301 1.00 97.19 627 ILE A N 1
ATOM 4594 C CA . ILE A 1 627 ? 12.750 -5.445 6.465 1.00 97.19 627 ILE A CA 1
ATOM 4595 C C . ILE A 1 627 ? 13.648 -5.933 7.596 1.00 97.19 627 ILE A C 1
ATOM 4597 O O . ILE A 1 627 ? 13.229 -6.010 8.751 1.00 97.19 627 ILE A O 1
ATOM 4601 N N . ILE A 1 628 ? 14.872 -6.301 7.249 1.00 95.38 628 ILE A N 1
ATOM 4602 C CA . ILE A 1 628 ? 15.787 -7.044 8.106 1.00 95.38 628 ILE A CA 1
ATOM 4603 C C . ILE A 1 628 ? 17.056 -6.218 8.274 1.00 95.38 628 ILE A C 1
ATOM 4605 O O . ILE A 1 628 ? 17.691 -5.843 7.292 1.00 95.38 628 ILE A O 1
ATOM 4609 N N . GLY A 1 629 ? 17.435 -5.929 9.512 1.00 92.25 629 GLY A N 1
ATOM 4610 C CA . GLY A 1 629 ? 18.640 -5.166 9.786 1.00 92.25 629 GLY A CA 1
ATOM 4611 C C . GLY A 1 629 ? 18.818 -4.831 11.252 1.00 92.25 629 GLY A C 1
ATOM 4612 O O . GLY A 1 629 ? 17.860 -4.738 12.018 1.00 92.25 629 GLY A O 1
ATOM 4613 N N . ASP A 1 630 ? 20.060 -4.612 11.653 1.00 90.44 630 ASP A N 1
ATOM 4614 C CA . ASP A 1 630 ? 20.331 -4.149 13.004 1.00 90.44 630 ASP A CA 1
ATOM 4615 C C . ASP A 1 630 ? 20.080 -2.649 13.145 1.00 90.44 630 ASP A C 1
ATOM 4617 O O . ASP A 1 630 ? 20.272 -1.848 12.229 1.00 90.44 630 ASP A O 1
ATOM 4621 N N . VAL A 1 631 ? 19.660 -2.267 14.346 1.00 89.38 631 VAL A N 1
ATOM 4622 C CA . VAL A 1 631 ? 19.559 -0.866 14.733 1.00 89.38 631 VAL A CA 1
ATOM 4623 C C . VAL A 1 631 ? 20.942 -0.353 15.104 1.00 89.38 631 VAL A C 1
ATOM 4625 O O . VAL A 1 631 ? 21.654 -0.968 15.899 1.00 89.38 631 VAL A O 1
ATOM 4628 N N . VAL A 1 632 ? 21.265 0.831 14.605 1.00 88.62 632 VAL A N 1
ATOM 4629 C CA . VAL A 1 632 ? 22.472 1.580 14.947 1.00 88.62 632 VAL A CA 1
ATOM 4630 C C . VAL A 1 632 ? 22.102 2.938 15.534 1.00 88.62 632 VAL A C 1
ATOM 4632 O O . VAL A 1 632 ? 21.049 3.490 15.222 1.00 88.62 632 VAL A O 1
ATOM 4635 N N . THR A 1 633 ? 22.964 3.489 16.380 1.00 87.94 633 THR A N 1
ATOM 4636 C CA . THR A 1 633 ? 22.735 4.783 17.037 1.00 87.94 633 THR A CA 1
ATOM 4637 C C . THR A 1 633 ? 23.758 5.792 16.534 1.00 87.94 633 THR A C 1
ATOM 4639 O O . THR A 1 633 ? 24.948 5.483 16.483 1.00 87.94 633 THR A O 1
ATOM 4642 N N . ASP A 1 634 ? 23.312 6.988 16.154 1.00 85.81 634 ASP A N 1
ATOM 4643 C CA . ASP A 1 634 ? 24.212 8.082 15.790 1.00 85.81 634 ASP A CA 1
ATOM 4644 C C . ASP A 1 634 ? 24.792 8.802 17.022 1.00 85.81 634 ASP A C 1
ATOM 4646 O O . ASP A 1 634 ? 24.399 8.564 18.165 1.00 85.81 634 ASP A O 1
ATOM 4650 N N . ALA A 1 635 ? 25.735 9.720 16.791 1.00 86.06 635 ALA A N 1
ATOM 4651 C CA . ALA A 1 635 ? 26.394 10.479 17.857 1.00 86.06 635 ALA A CA 1
ATOM 4652 C C . ALA A 1 635 ? 25.440 11.386 18.664 1.00 86.06 635 ALA A C 1
ATOM 4654 O O . ALA A 1 635 ? 25.781 11.798 19.770 1.00 86.06 635 ALA A O 1
ATOM 4655 N N . SER A 1 636 ? 24.258 11.700 18.122 1.00 84.31 636 SER A N 1
ATOM 4656 C CA . SER A 1 636 ? 23.216 12.488 18.795 1.00 84.31 636 SER A CA 1
ATOM 4657 C C . SER A 1 636 ? 22.217 11.611 19.560 1.00 84.31 636 SER A C 1
ATOM 4659 O O . SER A 1 636 ? 21.286 12.136 20.169 1.00 84.31 636 SER A O 1
ATOM 4661 N N . GLY A 1 637 ? 22.395 10.287 19.546 1.00 82.69 637 GLY A N 1
ATOM 4662 C CA . GLY A 1 637 ? 21.502 9.334 20.199 1.00 82.69 637 GLY A CA 1
ATOM 4663 C C . GLY A 1 637 ? 20.281 8.935 19.367 1.00 82.69 637 GLY A C 1
ATOM 4664 O O . GLY A 1 637 ? 19.412 8.240 19.897 1.00 82.69 637 GLY A O 1
ATOM 4665 N N . ASN A 1 638 ? 20.184 9.333 18.090 1.00 83.81 638 ASN A N 1
ATOM 4666 C CA . ASN A 1 638 ? 19.088 8.873 17.236 1.00 83.81 638 ASN A CA 1
ATOM 4667 C C . ASN A 1 638 ? 19.382 7.477 16.697 1.00 83.81 638 ASN A C 1
ATOM 4669 O O . ASN A 1 638 ? 20.489 7.162 16.264 1.00 83.81 638 ASN A O 1
ATOM 4673 N N . LEU A 1 639 ? 18.347 6.654 16.676 1.00 86.81 639 LEU A N 1
ATOM 4674 C CA . LEU A 1 639 ? 18.365 5.301 16.155 1.00 86.81 639 LEU A CA 1
ATOM 4675 C C . LEU A 1 639 ? 18.150 5.351 14.639 1.00 86.81 639 LEU A C 1
ATOM 4677 O O . LEU A 1 639 ? 17.297 6.088 14.164 1.00 86.81 639 LEU A O 1
ATOM 4681 N N . HIS A 1 640 ? 18.880 4.545 13.879 1.00 88.38 640 HIS A N 1
ATOM 4682 C CA . HIS A 1 640 ? 18.687 4.288 12.448 1.00 88.38 640 HIS A CA 1
ATOM 4683 C C . HIS A 1 640 ? 18.629 2.772 12.253 1.00 88.38 640 HIS A C 1
ATOM 4685 O O . HIS A 1 640 ? 19.155 2.023 13.074 1.00 88.38 640 HIS A O 1
ATOM 4691 N N . GLY A 1 641 ? 17.952 2.298 11.214 1.00 89.62 641 GLY A N 1
ATOM 4692 C CA . GLY A 1 641 ? 17.737 0.863 11.024 1.00 89.62 641 GLY A CA 1
ATOM 4693 C C . GLY A 1 641 ? 16.432 0.573 10.288 1.00 89.62 641 GLY A C 1
ATOM 4694 O O . GLY A 1 641 ? 15.928 1.464 9.590 1.00 89.62 641 GLY A O 1
ATOM 4695 N N . PRO A 1 642 ? 15.876 -0.638 10.460 1.00 92.56 642 PRO A N 1
ATOM 4696 C CA . PRO A 1 642 ? 14.722 -1.094 9.700 1.00 92.56 642 PRO A CA 1
ATOM 4697 C C . PRO A 1 642 ? 13.416 -0.476 10.199 1.00 92.56 642 PRO A C 1
ATOM 4699 O O . PRO A 1 642 ? 13.105 -0.497 11.391 1.00 92.56 642 PRO A O 1
ATOM 4702 N N . GLY A 1 643 ? 12.629 0.049 9.262 1.00 91.81 643 GLY A N 1
ATOM 4703 C CA . GLY A 1 643 ? 11.214 0.365 9.449 1.00 91.81 643 GLY A CA 1
ATOM 4704 C C . GLY A 1 643 ? 10.405 -0.185 8.281 1.00 91.81 643 GLY A C 1
ATOM 4705 O O . GLY A 1 643 ? 10.846 -0.102 7.137 1.00 91.81 643 GLY A O 1
ATOM 4706 N N . TRP A 1 644 ? 9.214 -0.745 8.515 1.00 91.69 644 TRP A N 1
ATOM 4707 C CA . TRP A 1 644 ? 8.457 -1.338 7.399 1.00 91.69 644 TRP A CA 1
ATOM 4708 C C . TRP A 1 644 ? 8.051 -0.304 6.339 1.00 91.69 644 TRP A C 1
ATOM 4710 O O . TRP A 1 644 ? 7.864 -0.668 5.181 1.00 91.69 644 TRP A O 1
ATOM 4720 N N . ALA A 1 645 ? 7.933 0.978 6.704 1.00 91.69 645 ALA A N 1
ATOM 4721 C CA . ALA A 1 645 ? 7.660 2.059 5.764 1.00 91.69 645 ALA A CA 1
ATOM 4722 C C . ALA A 1 645 ? 8.956 2.770 5.358 1.00 91.69 645 ALA A C 1
ATOM 4724 O O . ALA A 1 645 ? 9.348 2.712 4.191 1.00 91.69 645 ALA A O 1
ATOM 4725 N N . CYS A 1 646 ? 9.634 3.414 6.313 1.00 92.12 646 CYS A N 1
ATOM 4726 C CA . CYS A 1 646 ? 10.841 4.190 6.038 1.00 92.12 646 CYS A CA 1
ATOM 4727 C C . CYS A 1 646 ? 11.925 3.999 7.104 1.00 92.12 646 CYS A C 1
ATOM 4729 O O . CYS A 1 646 ? 11.627 3.990 8.295 1.00 92.12 646 CYS A O 1
ATOM 4731 N N . GLY A 1 647 ? 13.198 3.969 6.702 1.00 90.88 647 GLY A N 1
ATOM 4732 C CA . GLY A 1 647 ? 14.308 4.028 7.665 1.00 90.88 647 GLY A CA 1
ATOM 4733 C C . GLY A 1 647 ? 14.410 5.415 8.312 1.00 90.88 647 GLY A C 1
ATOM 4734 O O . GLY A 1 647 ? 14.478 5.561 9.533 1.00 90.88 647 GLY A O 1
ATOM 4735 N N . TYR A 1 648 ? 14.341 6.451 7.476 1.00 88.94 648 TYR A N 1
ATOM 4736 C CA . TYR A 1 648 ? 14.261 7.861 7.855 1.00 88.94 648 TYR A CA 1
ATOM 4737 C C . TYR A 1 648 ? 13.156 8.552 7.062 1.00 88.94 648 TYR A C 1
ATOM 4739 O O . TYR A 1 648 ? 13.028 8.329 5.858 1.00 88.94 648 TYR A O 1
ATOM 4747 N N . THR A 1 649 ? 12.413 9.444 7.712 1.00 86.12 649 THR A N 1
ATOM 4748 C CA . THR A 1 649 ? 11.523 10.383 7.029 1.00 86.12 649 THR A CA 1
ATOM 4749 C C . THR A 1 649 ? 11.484 11.727 7.755 1.00 86.12 649 THR A C 1
ATOM 4751 O O . THR A 1 649 ? 11.667 11.779 8.974 1.00 86.12 649 THR A O 1
ATOM 4754 N N . SER A 1 650 ? 11.299 12.802 6.990 1.00 80.69 650 SER A N 1
ATOM 4755 C CA . SER A 1 650 ? 10.977 14.161 7.463 1.00 80.69 650 SER A CA 1
ATOM 4756 C C . SER A 1 650 ? 9.714 14.721 6.793 1.00 80.69 650 SER A C 1
ATOM 4758 O O . SER A 1 650 ? 9.503 15.931 6.744 1.00 80.69 650 SER A O 1
ATOM 4760 N N . SER A 1 651 ? 8.890 13.828 6.244 1.00 75.38 651 SER A N 1
ATOM 4761 C CA . SER A 1 651 ? 7.635 14.108 5.547 1.00 75.38 651 SER A CA 1
ATOM 4762 C C . SER A 1 651 ? 6.588 13.039 5.897 1.00 75.38 651 SER A C 1
ATOM 4764 O O . SER A 1 651 ? 6.923 11.951 6.379 1.00 75.38 651 SER A O 1
ATOM 4766 N N . ASP A 1 652 ? 5.318 13.345 5.638 1.00 67.81 652 ASP A N 1
ATOM 4767 C CA . ASP A 1 652 ? 4.179 12.484 5.961 1.00 67.81 652 ASP A CA 1
ATOM 4768 C C . ASP A 1 652 ? 4.120 11.204 5.105 1.00 67.81 652 ASP A C 1
ATOM 4770 O O . ASP A 1 652 ? 4.414 11.209 3.905 1.00 67.81 652 ASP A O 1
ATOM 4774 N N . ILE A 1 653 ? 3.593 10.133 5.707 1.00 76.19 653 ILE A N 1
ATOM 4775 C CA . ILE A 1 653 ? 3.266 8.855 5.067 1.00 76.19 653 ILE A CA 1
ATOM 4776 C C . ILE A 1 653 ? 1.740 8.646 5.132 1.00 76.19 653 ILE A C 1
ATOM 4778 O O . ILE A 1 653 ? 1.156 8.366 6.176 1.00 76.19 653 ILE A O 1
ATOM 4782 N N . LYS A 1 654 ? 1.018 8.773 4.020 1.00 77.31 654 LYS A N 1
ATOM 4783 C CA . LYS A 1 654 ? -0.459 8.815 4.054 1.00 77.31 654 LYS A CA 1
ATOM 4784 C C . LYS A 1 654 ? -1.084 7.555 3.488 1.00 77.31 654 LYS A C 1
ATOM 4786 O O . LYS A 1 654 ? -0.823 7.182 2.355 1.00 77.31 654 LYS A O 1
ATOM 4791 N N . THR A 1 655 ? -1.984 6.925 4.241 1.00 75.94 655 THR A N 1
ATOM 4792 C CA . THR A 1 655 ? -2.816 5.835 3.697 1.00 75.94 655 THR A CA 1
ATOM 4793 C C . THR A 1 655 ? -1.995 4.632 3.198 1.00 75.94 655 THR A C 1
ATOM 4795 O O . THR A 1 655 ? -2.443 3.893 2.327 1.00 75.94 655 THR A O 1
ATOM 4798 N N . CYS A 1 656 ? -0.780 4.446 3.719 1.00 81.81 656 CYS A N 1
ATOM 4799 C CA . CYS A 1 656 ? 0.073 3.305 3.392 1.00 81.81 656 CYS A CA 1
ATOM 4800 C C . CYS A 1 656 ? -0.174 2.142 4.354 1.00 81.81 656 CYS A C 1
ATOM 4802 O O . CYS A 1 656 ? -0.696 2.370 5.445 1.00 81.81 656 CYS A O 1
ATOM 4804 N N . TYR A 1 657 ? 0.235 0.929 3.972 1.00 80.44 657 TYR A N 1
ATOM 4805 C CA . TYR A 1 657 ? -0.028 -0.318 4.697 1.00 80.44 657 TYR A CA 1
ATOM 4806 C C . TYR A 1 657 ? 1.214 -1.210 4.803 1.00 80.44 657 TYR A C 1
ATOM 4808 O O . TYR A 1 657 ? 1.868 -1.453 3.797 1.00 80.44 657 TYR A O 1
ATOM 4816 N N . GLY A 1 658 ? 1.501 -1.741 5.997 1.00 84.06 658 GLY A N 1
ATOM 4817 C CA . GLY A 1 658 ? 2.563 -2.731 6.233 1.00 84.06 658 GLY A CA 1
ATOM 4818 C C . GLY A 1 658 ? 2.015 -4.101 6.643 1.00 84.06 658 GLY A C 1
ATOM 4819 O O . GLY A 1 658 ? 1.132 -4.173 7.497 1.00 84.06 658 GLY A O 1
ATOM 4820 N N . TYR A 1 659 ? 2.505 -5.175 6.029 1.00 82.81 659 TYR A N 1
ATOM 4821 C CA . TYR A 1 659 ? 2.085 -6.560 6.275 1.00 82.81 659 TYR A CA 1
ATOM 4822 C C . TYR A 1 659 ? 3.248 -7.510 6.584 1.00 82.81 659 TYR A C 1
ATOM 4824 O O . TYR A 1 659 ? 3.026 -8.488 7.280 1.00 82.81 659 TYR A O 1
ATOM 4832 N N . GLY A 1 660 ? 4.465 -7.237 6.101 1.00 87.06 660 GLY A N 1
ATOM 4833 C CA . GLY A 1 660 ? 5.645 -8.066 6.378 1.00 87.06 660 GLY A CA 1
ATOM 4834 C C . GLY A 1 660 ? 6.151 -7.963 7.818 1.00 87.06 660 GLY A C 1
ATOM 4835 O O . GLY A 1 660 ? 5.428 -7.571 8.737 1.00 87.06 660 GLY A O 1
ATOM 4836 N N . ARG A 1 661 ? 7.425 -8.289 8.026 1.00 90.75 661 ARG A N 1
ATOM 4837 C CA . ARG A 1 661 ? 8.072 -8.235 9.344 1.00 90.75 661 ARG A CA 1
ATOM 4838 C C . ARG A 1 661 ? 9.231 -7.255 9.392 1.00 90.75 661 ARG A C 1
ATOM 4840 O O . ARG A 1 661 ? 9.873 -6.989 8.381 1.00 90.75 661 ARG A O 1
ATOM 4847 N N . VAL A 1 662 ? 9.494 -6.735 10.585 1.00 92.12 662 VAL A N 1
ATOM 4848 C CA . VAL A 1 662 ? 10.670 -5.932 10.915 1.00 92.12 662 VAL A CA 1
ATOM 4849 C C . VAL A 1 662 ? 11.541 -6.771 11.840 1.00 92.12 662 VAL A C 1
ATOM 4851 O O . VAL A 1 662 ? 11.133 -7.109 12.951 1.00 92.12 662 VAL A O 1
ATOM 4854 N N . ALA A 1 663 ? 12.722 -7.149 11.365 1.00 92.62 663 ALA A N 1
ATOM 4855 C CA . ALA A 1 663 ? 13.589 -8.112 12.029 1.00 92.62 663 ALA A CA 1
ATOM 4856 C C . ALA A 1 663 ? 14.993 -7.547 12.250 1.00 92.62 663 ALA A C 1
ATOM 4858 O O . ALA A 1 663 ? 15.495 -6.759 11.451 1.00 92.62 663 ALA A O 1
ATOM 4859 N N . THR A 1 664 ? 15.651 -8.004 13.311 1.00 92.31 664 THR A N 1
ATOM 4860 C CA . THR A 1 664 ? 17.107 -7.860 13.457 1.00 92.31 664 THR A CA 1
ATOM 4861 C C . THR A 1 664 ? 17.831 -8.793 12.492 1.00 92.31 664 THR A C 1
ATOM 4863 O O . THR A 1 664 ? 17.260 -9.787 12.034 1.00 92.31 664 THR A O 1
ATOM 4866 N N . TYR A 1 665 ? 19.111 -8.534 12.220 1.00 90.62 665 TYR A N 1
ATOM 4867 C CA . TYR A 1 665 ? 19.886 -9.405 11.334 1.00 90.62 665 TYR A CA 1
ATOM 4868 C C . TYR A 1 665 ? 19.976 -10.848 11.874 1.00 90.62 665 TYR A C 1
ATOM 4870 O O . TYR A 1 665 ? 19.896 -11.818 11.120 1.00 90.62 665 TYR A O 1
ATOM 4878 N N . ALA A 1 666 ? 20.039 -11.013 13.200 1.00 91.00 666 ALA A N 1
ATOM 4879 C CA . ALA A 1 666 ? 20.048 -12.322 13.857 1.00 91.00 666 ALA A CA 1
ATOM 4880 C C . ALA A 1 666 ? 18.766 -13.149 13.622 1.00 91.00 666 ALA A C 1
ATOM 4882 O O . ALA A 1 666 ? 18.792 -14.371 13.748 1.00 91.00 666 ALA A O 1
ATOM 4883 N N . GLN A 1 667 ? 17.650 -12.501 13.276 1.00 92.75 667 GLN A N 1
ATOM 4884 C CA . GLN A 1 667 ? 16.352 -13.139 13.039 1.00 92.75 667 GLN A CA 1
ATOM 4885 C C . GLN A 1 667 ? 16.097 -13.475 11.561 1.00 92.75 667 GLN A C 1
ATOM 4887 O O . GLN A 1 667 ? 15.031 -14.005 11.254 1.00 92.75 667 GLN A O 1
ATOM 4892 N N . LYS A 1 668 ? 17.038 -13.202 10.643 1.00 91.62 668 LYS A N 1
ATOM 4893 C CA . LYS A 1 668 ? 16.837 -13.385 9.190 1.00 91.62 668 LYS A CA 1
ATOM 4894 C C . LYS A 1 668 ? 16.393 -14.802 8.791 1.00 91.62 668 LYS A C 1
ATOM 4896 O O . LYS A 1 668 ? 15.575 -14.947 7.892 1.00 91.62 668 LYS A O 1
ATOM 4901 N N . ASP A 1 669 ? 16.868 -15.816 9.519 1.00 91.31 669 ASP A N 1
ATOM 4902 C CA . ASP A 1 669 ? 16.558 -17.235 9.279 1.00 91.31 669 ASP A CA 1
ATOM 4903 C C . ASP A 1 669 ? 15.378 -17.748 10.133 1.00 91.31 669 ASP A C 1
ATOM 4905 O O . ASP A 1 669 ? 14.956 -18.894 10.000 1.00 91.31 669 ASP A O 1
ATOM 4909 N N . ASN A 1 670 ? 14.838 -16.917 11.034 1.00 90.19 670 ASN A N 1
ATOM 4910 C CA . ASN A 1 670 ? 13.693 -17.235 11.891 1.00 90.19 670 ASN A CA 1
ATOM 4911 C C . ASN A 1 670 ? 12.772 -16.016 12.039 1.00 90.19 670 ASN A C 1
ATOM 4913 O O . ASN A 1 670 ? 12.612 -15.431 13.117 1.00 90.19 670 ASN A O 1
ATOM 4917 N N . LEU A 1 671 ? 12.161 -15.628 10.922 1.00 87.50 671 LEU A N 1
ATOM 4918 C CA . LEU A 1 671 ? 11.309 -14.446 10.858 1.00 87.50 671 LEU A CA 1
ATOM 4919 C C . LEU A 1 671 ? 10.036 -14.575 11.702 1.00 87.50 671 LEU A C 1
ATOM 4921 O O . LEU A 1 671 ? 9.461 -13.560 12.078 1.00 87.50 671 LEU A O 1
ATOM 4925 N N . GLU A 1 672 ? 9.599 -15.780 12.074 1.00 83.19 672 GLU A N 1
ATOM 4926 C CA . GLU A 1 672 ? 8.427 -15.951 12.944 1.00 83.19 672 GLU A CA 1
ATOM 4927 C C . GLU A 1 672 ? 8.596 -15.273 14.311 1.00 83.19 672 GLU A C 1
ATOM 4929 O O . GLU A 1 672 ? 7.615 -14.775 14.871 1.00 83.19 672 GLU A O 1
ATOM 4934 N N . ALA A 1 673 ? 9.839 -15.190 14.799 1.00 81.00 673 ALA A N 1
ATOM 4935 C CA . ALA A 1 673 ? 10.209 -14.526 16.045 1.00 81.00 673 ALA A CA 1
ATOM 4936 C C . ALA A 1 673 ? 10.387 -12.999 15.918 1.00 81.00 673 ALA A C 1
ATOM 4938 O O . ALA A 1 673 ? 10.654 -12.343 16.925 1.00 81.00 673 ALA A O 1
ATOM 4939 N N . ALA A 1 674 ? 10.297 -12.437 14.708 1.00 86.06 674 ALA A N 1
ATOM 4940 C CA . ALA A 1 674 ? 10.453 -11.007 14.454 1.00 86.06 674 ALA A CA 1
ATOM 4941 C C . ALA A 1 674 ? 9.139 -10.232 14.622 1.00 86.06 674 ALA A C 1
ATOM 4943 O O . ALA A 1 674 ? 8.045 -10.790 14.470 1.00 86.06 674 ALA A O 1
ATOM 4944 N N . ASP A 1 675 ? 9.256 -8.927 14.871 1.00 82.12 675 ASP A N 1
ATOM 4945 C CA . ASP A 1 675 ? 8.104 -8.045 15.023 1.00 82.12 675 ASP A CA 1
ATOM 4946 C C . ASP A 1 675 ? 7.346 -7.922 13.698 1.00 82.12 675 ASP A C 1
ATOM 4948 O O . ASP A 1 675 ? 7.926 -7.850 12.615 1.00 82.12 675 ASP A O 1
ATOM 4952 N N . ILE A 1 676 ? 6.021 -7.889 13.767 1.00 79.56 676 ILE A N 1
ATOM 4953 C CA . ILE A 1 676 ? 5.183 -7.706 12.578 1.00 79.56 676 ILE A CA 1
ATOM 4954 C C . ILE A 1 676 ? 5.101 -6.213 12.252 1.00 79.56 676 ILE A C 1
ATOM 4956 O O . ILE A 1 676 ? 5.148 -5.384 13.159 1.00 79.56 676 ILE A O 1
ATOM 4960 N N . ALA A 1 677 ? 4.966 -5.865 10.971 1.00 81.94 677 ALA A N 1
ATOM 4961 C CA . ALA A 1 677 ? 4.770 -4.496 10.510 1.00 81.94 677 ALA A CA 1
ATOM 4962 C C . ALA A 1 677 ? 3.517 -3.861 11.143 1.00 81.94 677 ALA A C 1
ATOM 4964 O O . ALA A 1 677 ? 2.374 -4.137 10.770 1.00 81.94 677 ALA A O 1
ATOM 4965 N N . LEU A 1 678 ? 3.757 -2.997 12.121 1.00 74.31 678 LEU A N 1
ATOM 4966 C CA . LEU A 1 678 ? 2.781 -2.337 12.971 1.00 74.31 678 LEU A CA 1
ATOM 4967 C C . LEU A 1 678 ? 3.144 -0.857 13.115 1.00 74.31 678 LEU A C 1
ATOM 4969 O O . LEU A 1 678 ? 4.098 -0.345 12.534 1.00 74.31 678 LEU A O 1
ATOM 4973 N N . HIS A 1 679 ? 2.320 -0.107 13.830 1.00 69.56 679 HIS A N 1
ATOM 4974 C CA . HIS A 1 679 ? 2.475 1.341 13.899 1.00 69.56 679 HIS A CA 1
ATOM 4975 C C . HIS A 1 679 ? 3.737 1.808 14.616 1.00 69.56 679 HIS A C 1
ATOM 4977 O O . HIS A 1 679 ? 4.285 2.847 14.259 1.00 69.56 679 HIS A O 1
ATOM 4983 N N . ASP A 1 680 ? 4.203 1.028 15.578 1.00 68.75 680 ASP A N 1
ATOM 4984 C CA . ASP A 1 680 ? 5.394 1.292 16.369 1.00 68.75 680 ASP A CA 1
ATOM 4985 C C . ASP A 1 680 ? 6.687 1.093 15.569 1.00 68.75 680 ASP A C 1
ATOM 4987 O O . ASP A 1 680 ? 7.634 1.839 15.788 1.00 68.75 680 ASP A O 1
ATOM 4991 N N . ASN A 1 681 ? 6.726 0.184 14.592 1.00 79.50 681 ASN A N 1
ATOM 4992 C CA . ASN A 1 681 ? 7.918 -0.109 13.780 1.00 79.50 681 ASN A CA 1
ATOM 4993 C C . ASN A 1 681 ? 7.823 0.350 12.308 1.00 79.50 681 ASN A C 1
ATOM 4995 O O . ASN A 1 681 ? 8.557 -0.135 11.442 1.00 79.50 681 ASN A O 1
ATOM 4999 N N . ALA A 1 682 ? 6.953 1.322 12.011 1.00 82.69 682 ALA A N 1
ATOM 5000 C CA . ALA A 1 682 ? 6.826 1.911 10.673 1.00 82.69 682 ALA A CA 1
ATOM 5001 C C . ALA A 1 682 ? 8.038 2.731 10.244 1.00 82.69 682 ALA A C 1
ATOM 5003 O O . ALA A 1 682 ? 8.457 2.674 9.084 1.00 82.69 682 ALA A O 1
ATOM 5004 N N . VAL A 1 683 ? 8.589 3.491 11.186 1.00 85.31 683 VAL A N 1
ATOM 5005 C CA . VAL A 1 683 ? 9.739 4.363 10.975 1.00 85.31 683 VAL A CA 1
ATOM 5006 C C . VAL A 1 683 ? 10.727 4.154 12.107 1.00 85.31 683 VAL A C 1
ATOM 5008 O O . VAL A 1 683 ? 10.321 4.100 13.269 1.00 85.31 683 VAL A O 1
ATOM 5011 N N . ARG A 1 684 ? 12.020 4.056 11.779 1.00 85.38 684 ARG A N 1
ATOM 5012 C CA . ARG A 1 684 ? 13.055 3.820 12.791 1.00 85.38 684 ARG A CA 1
ATOM 5013 C C . ARG A 1 684 ? 13.696 5.087 13.360 1.00 85.38 684 ARG A C 1
ATOM 5015 O O . ARG A 1 684 ? 14.044 5.087 14.536 1.00 85.38 684 ARG A O 1
ATOM 5022 N N . HIS A 1 685 ? 13.862 6.137 12.551 1.00 83.06 685 HIS A N 1
ATOM 5023 C CA . HIS A 1 685 ? 14.604 7.339 12.946 1.00 83.06 685 HIS A CA 1
ATOM 5024 C C . HIS A 1 685 ? 14.076 8.047 14.210 1.00 83.06 685 HIS A C 1
ATOM 5026 O O . HIS A 1 685 ? 12.924 8.485 14.228 1.00 83.06 685 HIS A O 1
ATOM 5032 N N . GLY A 1 686 ? 14.942 8.250 15.213 1.00 72.19 686 GLY A N 1
ATOM 5033 C CA . GLY A 1 686 ? 14.652 9.012 16.442 1.00 72.19 686 GLY A CA 1
ATOM 5034 C C . GLY A 1 686 ? 15.095 8.300 17.727 1.00 72.19 686 GLY A C 1
ATOM 5035 O O . GLY A 1 686 ? 15.820 7.315 17.673 1.00 72.19 686 GLY A O 1
ATOM 5036 N N . THR A 1 687 ? 14.682 8.790 18.899 1.00 51.34 687 THR A N 1
ATOM 5037 C CA . THR A 1 687 ? 15.106 8.245 20.210 1.00 51.34 687 THR A CA 1
ATOM 5038 C C . THR A 1 687 ? 14.288 7.036 20.688 1.00 51.34 687 THR A C 1
ATOM 5040 O O . THR A 1 687 ? 14.725 6.329 21.594 1.00 51.34 687 THR A O 1
ATOM 5043 N N . GLN A 1 688 ? 13.122 6.766 20.089 1.00 52.03 688 GLN A N 1
ATOM 5044 C CA . GLN A 1 688 ? 12.284 5.579 20.319 1.00 52.03 688 GLN A CA 1
ATOM 5045 C C . GLN A 1 688 ? 11.519 5.214 19.033 1.00 52.03 688 GLN A C 1
ATOM 5047 O O . GLN A 1 688 ? 11.338 6.061 18.160 1.00 52.03 688 GLN A O 1
ATOM 5052 N N . TYR A 1 689 ? 11.026 3.971 18.943 1.00 49.97 689 TYR A N 1
ATOM 5053 C CA . TYR A 1 689 ? 9.955 3.602 18.008 1.00 49.97 689 TYR A CA 1
ATOM 5054 C C . TYR A 1 689 ? 8.776 4.573 18.196 1.00 49.97 689 TYR A C 1
ATOM 5056 O O . TYR A 1 689 ? 8.342 4.796 19.330 1.00 49.97 689 TYR A O 1
ATOM 5064 N N . TYR A 1 690 ? 8.295 5.207 17.124 1.00 47.53 690 TYR A N 1
ATOM 5065 C CA . TYR A 1 690 ? 7.273 6.249 17.230 1.00 47.53 690 TYR A CA 1
ATOM 5066 C C . TYR A 1 690 ? 5.930 5.650 17.673 1.00 47.53 690 TYR A C 1
ATOM 5068 O O . TYR A 1 690 ? 5.198 5.047 16.893 1.00 47.53 690 TYR A O 1
ATOM 5076 N N . LYS A 1 691 ? 5.613 5.825 18.958 1.00 42.25 691 LYS A N 1
ATOM 5077 C CA . LYS A 1 691 ? 4.344 5.432 19.575 1.00 42.25 691 LYS A CA 1
ATOM 5078 C C . LYS A 1 691 ? 3.238 6.393 19.144 1.00 42.25 691 LYS A C 1
ATOM 5080 O O . LYS A 1 691 ? 3.427 7.608 19.104 1.00 42.25 691 LYS A O 1
ATOM 5085 N N . PHE A 1 692 ? 2.068 5.847 18.841 1.00 37.75 692 PHE A N 1
ATOM 5086 C CA . PHE A 1 692 ? 0.862 6.603 18.516 1.00 37.75 692 PHE A CA 1
ATOM 5087 C C . PHE A 1 692 ? 0.529 7.617 19.622 1.00 37.75 692 PHE A C 1
ATOM 5089 O O . PHE A 1 692 ? 0.161 7.217 20.724 1.00 37.75 692 PHE A O 1
ATOM 5096 N N . VAL A 1 693 ? 0.583 8.923 19.348 1.00 34.53 693 VAL A N 1
ATOM 5097 C CA . VAL A 1 693 ? 0.012 9.934 20.254 1.00 34.53 693 VAL A CA 1
ATOM 5098 C C . VAL A 1 693 ? -0.849 10.887 19.438 1.00 34.53 693 VAL A C 1
ATOM 5100 O O . VAL A 1 693 ? -0.365 11.577 18.543 1.00 34.53 693 VAL A O 1
ATOM 5103 N N . SER A 1 694 ? -2.155 10.913 19.714 1.00 33.53 694 SER A N 1
ATOM 5104 C CA . SER A 1 694 ? -3.053 11.878 19.082 1.00 33.53 694 SER A CA 1
ATOM 5105 C C . SER A 1 694 ? -2.867 13.257 19.724 1.00 33.53 694 SER A C 1
ATOM 5107 O O . SER A 1 694 ? -3.154 13.397 20.910 1.00 33.53 694 SER A O 1
ATOM 5109 N N . GLY A 1 695 ? -2.459 14.256 18.936 1.00 37.75 695 GLY A N 1
ATOM 5110 C CA . GLY A 1 695 ? -2.649 15.688 19.210 1.00 37.75 695 GLY A CA 1
ATOM 5111 C C . GLY A 1 695 ? -2.003 16.251 20.486 1.00 37.75 695 GLY A C 1
ATOM 5112 O O . GLY A 1 695 ? -2.640 16.288 21.531 1.00 37.75 695 GLY A O 1
ATOM 5113 N N . MET A 1 696 ? -0.764 16.731 20.343 1.00 36.84 696 MET A N 1
ATOM 5114 C CA . MET A 1 696 ? -0.087 17.834 21.056 1.00 36.84 696 MET A CA 1
ATOM 5115 C C . MET A 1 696 ? -0.727 18.449 22.315 1.00 36.84 696 MET A C 1
ATOM 5117 O O . MET A 1 696 ? -1.820 19.005 22.258 1.00 36.84 696 MET A O 1
ATOM 5121 N N . THR A 1 697 ? 0.109 18.640 23.341 1.00 29.11 697 THR A N 1
ATOM 5122 C CA . THR A 1 697 ? 0.222 19.935 24.040 1.00 29.11 697 THR A CA 1
ATOM 5123 C C . THR A 1 697 ? 1.692 20.207 24.400 1.00 29.11 697 THR A C 1
ATOM 5125 O O . THR A 1 697 ? 2.309 19.406 25.093 1.00 29.11 697 THR A O 1
ATOM 5128 N N . SER A 1 698 ? 2.213 21.342 23.912 1.00 28.52 698 SER A N 1
ATOM 5129 C CA . SER A 1 698 ? 3.526 21.985 24.143 1.00 28.52 698 SER A CA 1
ATOM 5130 C C . SER A 1 698 ? 4.815 21.275 23.677 1.00 28.52 698 SER A C 1
ATOM 5132 O O . SER A 1 698 ? 5.372 20.439 24.379 1.00 28.52 698 SER A O 1
ATOM 5134 N N . GLY A 1 699 ? 5.375 21.750 22.555 1.00 28.75 699 GLY A N 1
ATOM 5135 C CA . GLY A 1 699 ? 6.829 21.930 22.394 1.00 28.75 699 GLY A CA 1
ATOM 5136 C C . GLY A 1 699 ? 7.643 20.843 21.684 1.00 28.75 699 GLY A C 1
ATOM 5137 O O . GLY A 1 699 ? 8.814 21.087 21.411 1.00 28.75 699 GLY A O 1
ATOM 5138 N N . TYR A 1 700 ? 7.065 19.691 21.344 1.00 29.48 700 TYR A N 1
ATOM 5139 C CA . TYR A 1 700 ? 7.733 18.672 20.526 1.00 29.48 700 TYR A CA 1
ATOM 5140 C C . TYR A 1 700 ? 6.755 18.182 19.453 1.00 29.48 700 TYR A C 1
ATOM 5142 O O . TYR A 1 700 ? 5.774 17.509 19.756 1.00 29.48 700 TYR A O 1
ATOM 5150 N N . GLU A 1 701 ? 6.993 18.605 18.213 1.00 32.34 701 GLU A N 1
ATOM 5151 C CA . GLU A 1 701 ? 6.213 18.293 17.010 1.00 32.34 701 GLU A CA 1
ATOM 5152 C C . GLU A 1 701 ? 6.861 17.094 16.298 1.00 32.34 701 GLU A C 1
ATOM 5154 O O . GLU A 1 701 ? 7.893 17.264 15.645 1.00 32.34 701 GLU A O 1
ATOM 5159 N N . PRO A 1 702 ? 6.333 15.866 16.423 1.00 37.31 702 PRO A N 1
ATOM 5160 C CA . PRO A 1 702 ? 6.901 14.732 15.716 1.00 37.31 702 PRO A CA 1
ATOM 5161 C C . PRO A 1 702 ? 6.436 14.688 14.255 1.00 37.31 702 PRO A C 1
ATOM 5163 O O . PRO A 1 702 ? 5.271 14.435 13.951 1.00 37.31 702 PRO A O 1
ATOM 5166 N N . THR A 1 703 ? 7.379 14.909 13.345 1.00 34.78 703 THR A N 1
ATOM 5167 C CA . THR A 1 703 ? 7.222 15.169 11.904 1.00 34.78 703 THR A CA 1
ATOM 5168 C C . THR A 1 703 ? 6.897 13.958 11.012 1.00 34.78 703 THR A C 1
ATOM 5170 O O . THR A 1 703 ? 7.052 14.061 9.800 1.00 34.78 703 THR A O 1
ATOM 5173 N N . ASN A 1 704 ? 6.445 12.815 11.552 1.00 42.50 704 ASN A N 1
ATOM 5174 C CA . ASN A 1 704 ? 6.334 11.561 10.784 1.00 42.50 704 ASN A CA 1
ATOM 5175 C C . ASN A 1 704 ? 4.994 10.834 10.995 1.00 42.50 704 ASN A C 1
ATOM 5177 O O . ASN A 1 704 ? 4.886 9.893 11.782 1.00 42.50 704 ASN A O 1
ATOM 5181 N N . TRP A 1 705 ? 3.952 11.267 10.282 1.00 49.19 705 TRP A N 1
ATOM 5182 C CA . TRP A 1 705 ? 2.603 10.700 10.366 1.00 49.19 705 TRP A CA 1
ATOM 5183 C C . TRP A 1 705 ? 2.429 9.537 9.394 1.00 49.19 705 TRP A C 1
ATOM 5185 O O . TRP A 1 705 ? 2.308 9.779 8.200 1.00 49.19 705 TRP A O 1
ATOM 5195 N N . VAL A 1 706 ? 2.331 8.294 9.878 1.00 53.75 706 VAL A N 1
ATOM 5196 C CA . VAL A 1 706 ? 1.570 7.269 9.146 1.00 53.75 706 VAL A CA 1
ATOM 5197 C C . VAL A 1 706 ? 0.094 7.491 9.486 1.00 53.75 706 VAL A C 1
ATOM 5199 O O . VAL A 1 706 ? -0.275 7.444 10.654 1.00 53.75 706 VAL A O 1
ATOM 5202 N N . ASN A 1 707 ? -0.769 7.805 8.516 1.00 50.25 707 ASN A N 1
ATOM 5203 C CA . ASN A 1 707 ? -2.202 7.992 8.800 1.00 50.25 707 ASN A CA 1
ATOM 5204 C C . ASN A 1 707 ? -2.914 6.635 8.961 1.00 50.25 707 ASN A C 1
ATOM 5206 O O . ASN A 1 707 ? -3.305 6.018 7.968 1.00 50.25 707 ASN A O 1
ATOM 5210 N N . TRP A 1 708 ? -3.143 6.199 10.204 1.00 50.94 708 TRP A N 1
ATOM 5211 C CA . TRP A 1 708 ? -3.894 4.967 10.501 1.00 50.94 708 TRP A CA 1
ATOM 5212 C C . TRP A 1 708 ? -5.393 5.173 10.710 1.00 50.94 708 TRP A C 1
ATOM 5214 O O . TRP A 1 708 ? -6.094 4.240 11.091 1.00 50.94 708 TRP A O 1
ATOM 5224 N N . GLY A 1 709 ? -5.925 6.364 10.424 1.00 44.53 709 GLY A N 1
ATOM 5225 C CA . GLY A 1 709 ? -7.365 6.627 10.490 1.00 44.53 709 GLY A CA 1
ATOM 5226 C C . GLY A 1 709 ? -8.197 5.802 9.498 1.00 44.53 709 GLY A C 1
ATOM 5227 O O . GLY A 1 709 ? -9.426 5.854 9.546 1.00 44.53 709 GLY A O 1
ATOM 5228 N N . SER A 1 710 ? -7.561 5.041 8.597 1.00 52.44 710 SER A N 1
ATOM 5229 C CA . SER A 1 710 ? -8.264 4.142 7.684 1.00 52.44 710 SER A CA 1
ATOM 5230 C C . SER A 1 710 ? -8.713 2.868 8.411 1.00 52.44 710 SER A C 1
ATOM 5232 O O . SER A 1 710 ? -7.897 2.107 8.932 1.00 52.44 710 SER A O 1
ATOM 5234 N N . THR A 1 711 ? -10.012 2.581 8.364 1.00 53.72 711 THR A N 1
ATOM 5235 C CA . THR A 1 711 ? -10.627 1.359 8.913 1.00 53.72 711 THR A CA 1
ATOM 5236 C C . THR A 1 711 ? -10.121 0.064 8.263 1.00 53.72 711 THR A C 1
ATOM 5238 O O . THR A 1 711 ? -10.392 -1.014 8.790 1.00 53.72 711 THR A O 1
ATOM 5241 N N . LYS A 1 712 ? -9.349 0.149 7.164 1.00 59.66 712 LYS A N 1
ATOM 5242 C CA . LYS A 1 712 ? -8.712 -1.003 6.501 1.00 59.66 712 LYS A CA 1
ATOM 5243 C C . LYS A 1 712 ? -7.767 -1.780 7.426 1.00 59.66 712 LYS A C 1
ATOM 5245 O O . LYS A 1 712 ? -7.575 -2.973 7.226 1.00 59.66 712 LYS A O 1
ATOM 5250 N N . TYR A 1 713 ? -7.194 -1.133 8.445 1.00 59.50 713 TYR A N 1
ATOM 5251 C CA . TYR A 1 713 ? -6.361 -1.815 9.443 1.00 59.50 713 TYR A CA 1
ATOM 5252 C C . TYR A 1 713 ? -7.150 -2.774 10.335 1.00 59.50 713 TYR A C 1
ATOM 5254 O O . TYR A 1 713 ? -6.618 -3.797 10.749 1.00 59.50 713 TYR A O 1
ATOM 5262 N N . CYS A 1 714 ? -8.432 -2.488 10.556 1.00 67.38 714 CYS A N 1
ATOM 5263 C CA . CYS A 1 714 ? -9.351 -3.335 11.305 1.00 67.38 714 CYS A CA 1
ATOM 5264 C C . CYS A 1 714 ? -10.184 -4.203 10.351 1.00 67.38 714 CYS A C 1
ATOM 5266 O O . CYS A 1 714 ? -11.375 -4.404 10.577 1.00 67.38 714 CYS A O 1
ATOM 5268 N N . ASN A 1 715 ? -9.633 -4.654 9.221 1.00 77.81 715 ASN A N 1
ATOM 5269 C CA . ASN A 1 715 ? -10.324 -5.629 8.380 1.00 77.81 715 ASN A CA 1
ATOM 5270 C C . ASN A 1 715 ? -10.400 -6.984 9.069 1.00 77.81 715 ASN A C 1
ATOM 5272 O O . ASN A 1 715 ? -9.454 -7.407 9.723 1.00 77.81 715 ASN A O 1
ATOM 5276 N N . TRP A 1 716 ? -11.575 -7.608 8.991 1.00 87.56 716 TRP A N 1
ATOM 5277 C CA . TRP A 1 716 ? -11.858 -8.867 9.657 1.00 87.56 716 TRP A CA 1
ATOM 5278 C C . TRP A 1 716 ? -12.756 -9.738 8.794 1.00 87.56 716 TRP A C 1
ATOM 5280 O O . TRP A 1 716 ? -13.656 -9.241 8.113 1.00 87.56 716 TRP A O 1
ATOM 5290 N N . ASP A 1 717 ? -12.532 -11.038 8.899 1.00 89.69 717 ASP A N 1
ATOM 5291 C CA . ASP A 1 717 ? -13.437 -12.057 8.407 1.00 89.69 717 ASP A CA 1
ATOM 5292 C C . ASP A 1 717 ? -14.440 -12.400 9.499 1.00 89.69 717 ASP A C 1
ATOM 5294 O O . ASP A 1 717 ? -14.077 -12.611 10.661 1.00 89.69 717 ASP A O 1
ATOM 5298 N N . VAL A 1 718 ? -15.707 -12.526 9.120 1.00 93.50 718 VAL A N 1
ATOM 5299 C CA . VAL A 1 718 ? -16.730 -13.075 10.009 1.00 93.50 718 VAL A CA 1
ATOM 5300 C C . VAL A 1 718 ? -16.594 -14.592 10.015 1.00 93.50 718 VAL A C 1
ATOM 5302 O O . VAL A 1 718 ? -16.829 -15.246 9.004 1.00 93.50 718 VAL A O 1
ATOM 5305 N N . LYS A 1 719 ? -16.219 -15.162 11.161 1.00 94.81 719 LYS A N 1
ATOM 5306 C CA . LYS A 1 719 ? -16.084 -16.615 11.338 1.00 94.81 719 LYS A CA 1
ATOM 5307 C C . LYS A 1 719 ? -17.384 -17.255 11.800 1.00 94.81 719 LYS A C 1
ATOM 5309 O O . LYS A 1 719 ? -17.675 -18.402 11.477 1.00 94.81 719 LYS A O 1
ATOM 5314 N N . THR A 1 720 ? -18.185 -16.534 12.577 1.00 96.00 720 THR A N 1
ATOM 5315 C CA . THR A 1 720 ? -19.494 -17.014 13.032 1.00 96.00 720 THR A CA 1
ATOM 5316 C C . THR A 1 720 ? -20.438 -15.841 13.217 1.00 96.00 720 THR A C 1
ATOM 5318 O O . THR A 1 720 ? -20.033 -14.781 13.685 1.00 96.00 720 THR A O 1
ATOM 5321 N N . THR A 1 721 ? -21.709 -16.044 12.882 1.00 96.88 721 THR A N 1
ATOM 5322 C CA . THR A 1 721 ? -22.806 -15.129 13.199 1.00 96.88 721 THR A CA 1
ATOM 5323 C C . THR A 1 721 ? -23.939 -15.920 13.833 1.00 96.88 721 THR A C 1
ATOM 5325 O O . THR A 1 721 ? -24.262 -17.011 13.368 1.00 96.88 721 THR A O 1
ATOM 5328 N N . LYS A 1 722 ? -24.546 -15.372 14.884 1.00 96.19 722 LYS A N 1
ATOM 5329 C CA . LYS A 1 722 ? -25.725 -15.945 15.530 1.00 96.19 722 LYS A CA 1
ATOM 5330 C C . LYS A 1 722 ? -26.675 -14.833 15.954 1.00 96.19 722 LYS A C 1
ATOM 5332 O O . LYS A 1 722 ? -26.277 -13.931 16.686 1.00 96.19 722 LYS A O 1
ATOM 5337 N N . GLU A 1 723 ? -27.926 -14.907 15.523 1.00 96.56 723 GLU A N 1
ATOM 5338 C CA . GLU A 1 723 ? -28.992 -14.078 16.083 1.00 96.56 723 GLU A CA 1
ATOM 5339 C C . GLU A 1 723 ? -29.445 -14.695 17.412 1.00 96.56 723 GLU A C 1
ATOM 5341 O O . GLU A 1 723 ? -29.770 -15.881 17.472 1.00 96.56 723 GLU A O 1
ATOM 5346 N N . LEU A 1 724 ? -29.379 -13.918 18.494 1.00 95.81 724 LEU A N 1
ATOM 5347 C CA . LEU A 1 724 ? -29.795 -14.357 19.831 1.00 95.81 724 LEU A CA 1
ATOM 5348 C C . LEU A 1 724 ? -31.244 -13.955 20.119 1.00 95.81 724 LEU A C 1
ATOM 5350 O O . LEU A 1 724 ? -31.943 -14.640 20.859 1.00 95.81 724 LEU A O 1
ATOM 5354 N N . HIS A 1 725 ? -31.670 -12.836 19.540 1.00 95.62 725 HIS A N 1
ATOM 5355 C CA . HIS A 1 725 ? -33.017 -12.285 19.587 1.00 95.62 725 HIS A CA 1
ATOM 5356 C C . HIS A 1 725 ? -33.155 -11.249 18.463 1.00 95.62 725 HIS A C 1
ATOM 5358 O O . HIS A 1 725 ? -32.146 -10.698 18.022 1.00 95.62 725 HIS A O 1
ATOM 5364 N N . SER A 1 726 ? -34.381 -10.906 18.056 1.00 94.38 726 SER A N 1
ATOM 5365 C CA . SER A 1 726 ? -34.614 -9.763 17.162 1.00 94.38 726 SER A CA 1
ATOM 5366 C C . SER A 1 726 ? -34.023 -8.486 17.781 1.00 94.38 726 SER A C 1
ATOM 5368 O O . SER A 1 726 ? -34.540 -7.972 18.774 1.00 94.38 726 SER A O 1
ATOM 5370 N N . GLY A 1 727 ? -32.936 -7.972 17.199 1.00 94.62 727 GLY A N 1
ATOM 5371 C CA . GLY A 1 727 ? -32.184 -6.822 17.721 1.00 94.62 727 GLY A CA 1
ATOM 5372 C C . GLY A 1 727 ? -30.949 -7.159 18.559 1.00 94.62 727 GLY A C 1
ATOM 5373 O O . GLY A 1 727 ? -30.301 -6.237 19.037 1.00 94.62 727 GLY A O 1
ATOM 5374 N N . VAL A 1 728 ? -30.595 -8.436 18.737 1.00 97.69 728 VAL A N 1
ATOM 5375 C CA . VAL A 1 728 ? -29.353 -8.862 19.405 1.00 97.69 728 VAL A CA 1
ATOM 5376 C C . VAL A 1 728 ? -28.634 -9.894 18.545 1.00 97.69 728 VAL A C 1
ATOM 5378 O O . VAL A 1 728 ? -29.069 -11.042 18.410 1.00 97.69 728 VAL A O 1
ATOM 5381 N N . LYS A 1 729 ? -27.487 -9.498 17.997 1.00 97.62 729 LYS A N 1
ATOM 5382 C CA . LYS A 1 729 ? -26.674 -10.318 17.099 1.00 97.62 729 LYS A CA 1
ATOM 5383 C C . LYS A 1 729 ? -25.278 -10.515 17.673 1.00 97.62 729 LYS A C 1
ATOM 5385 O O . LYS A 1 729 ? -24.589 -9.558 18.003 1.00 97.62 729 LYS A O 1
ATOM 5390 N N . TYR A 1 730 ? -24.844 -11.765 17.741 1.00 98.12 730 TYR A N 1
ATOM 5391 C CA . TYR A 1 730 ? -23.479 -12.146 18.074 1.00 98.12 730 TYR A CA 1
ATOM 5392 C C . TYR A 1 730 ? -22.663 -12.414 16.807 1.00 98.12 730 TYR A C 1
ATOM 5394 O O . TYR A 1 730 ? -23.137 -13.081 15.882 1.00 98.12 730 TYR A O 1
ATOM 5402 N N . MET A 1 731 ? -21.418 -11.944 16.788 1.00 98.06 731 MET A N 1
ATOM 5403 C CA . MET A 1 731 ? -20.437 -12.236 15.747 1.00 98.06 731 MET A CA 1
ATOM 5404 C C . MET A 1 731 ? -19.090 -12.610 16.370 1.00 98.06 731 MET A C 1
ATOM 5406 O O . MET A 1 731 ? -18.586 -11.907 17.244 1.00 98.06 731 MET A O 1
ATOM 5410 N N . ALA A 1 732 ? -18.486 -13.691 15.882 1.00 96.94 732 ALA A N 1
ATOM 5411 C CA . ALA A 1 732 ? -17.070 -13.978 16.081 1.00 96.94 732 ALA A CA 1
ATOM 5412 C C . ALA A 1 732 ? -16.328 -13.592 14.804 1.00 96.94 732 ALA A C 1
ATOM 5414 O O . ALA A 1 732 ? -16.693 -14.050 13.715 1.00 96.94 732 ALA A O 1
ATOM 5415 N N . VAL A 1 733 ? -15.309 -12.749 14.930 1.00 94.31 733 VAL A N 1
ATOM 5416 C CA . VAL A 1 733 ? -14.531 -12.247 13.800 1.00 94.31 733 VAL A CA 1
ATOM 5417 C C . VAL A 1 733 ? -13.038 -12.377 14.074 1.00 94.31 733 VAL A C 1
ATOM 5419 O O . VAL A 1 733 ? -12.597 -12.333 15.225 1.00 94.31 733 VAL A O 1
ATOM 5422 N N . GLU A 1 734 ? -12.257 -12.513 13.008 1.00 90.88 734 GLU A N 1
ATOM 5423 C CA . GLU A 1 734 ? -10.796 -12.528 13.083 1.00 90.88 734 GLU A CA 1
ATOM 5424 C C . GLU A 1 734 ? -10.206 -11.535 12.094 1.00 90.88 734 GLU A C 1
ATOM 5426 O O . GLU A 1 734 ? -10.652 -11.464 10.951 1.00 90.88 734 GLU A O 1
ATOM 5431 N N . TRP A 1 735 ? -9.221 -10.752 12.532 1.00 83.75 735 TRP A N 1
ATOM 5432 C CA . TRP A 1 735 ? -8.565 -9.777 11.660 1.00 83.75 735 TRP A CA 1
ATOM 5433 C C . TRP A 1 735 ? -7.813 -10.443 10.499 1.00 83.75 735 TRP A C 1
ATOM 5435 O O . TRP A 1 735 ? -7.181 -11.480 10.683 1.00 83.75 735 TRP A O 1
ATOM 5445 N N . THR A 1 736 ? -7.867 -9.835 9.310 1.00 70.00 736 THR A N 1
ATOM 5446 C CA . THR A 1 736 ? -7.388 -10.429 8.044 1.00 70.00 736 THR A CA 1
ATOM 5447 C C . THR A 1 736 ? -5.880 -10.320 7.813 1.00 70.00 736 THR A C 1
ATOM 5449 O O . THR A 1 736 ? -5.352 -11.025 6.960 1.00 70.00 736 THR A O 1
ATOM 5452 N N . ARG A 1 737 ? -5.166 -9.470 8.563 1.00 63.09 737 ARG A N 1
ATOM 5453 C CA . ARG A 1 737 ? -3.785 -9.034 8.256 1.00 63.09 737 ARG A CA 1
ATOM 5454 C C . ARG A 1 737 ? -2.664 -9.960 8.757 1.00 63.09 737 ARG A C 1
ATOM 5456 O O . ARG A 1 737 ? -1.632 -9.465 9.199 1.00 63.09 737 ARG A O 1
ATOM 5463 N N . GLY A 1 738 ? -2.870 -11.274 8.822 1.00 56.25 738 GLY A N 1
ATOM 5464 C CA . GLY A 1 738 ? -1.879 -12.227 9.363 1.00 56.25 738 GLY A CA 1
ATOM 5465 C C . GLY A 1 738 ? -1.586 -12.106 10.873 1.00 56.25 738 GLY A C 1
ATOM 5466 O O . GLY A 1 738 ? -1.002 -13.015 11.455 1.00 56.25 738 GLY A O 1
ATOM 5467 N N . ILE A 1 739 ? -2.042 -11.037 11.541 1.00 64.94 739 ILE A N 1
ATOM 5468 C CA . ILE A 1 739 ? -2.015 -10.887 13.000 1.00 64.94 739 ILE A CA 1
ATOM 5469 C C . ILE A 1 739 ? -3.401 -11.188 13.553 1.00 64.94 739 ILE A C 1
ATOM 5471 O O . ILE A 1 739 ? -4.296 -10.338 13.546 1.00 64.94 739 ILE A O 1
ATOM 5475 N N . THR A 1 740 ? -3.590 -12.403 14.053 1.00 74.50 740 THR A N 1
ATOM 5476 C CA . THR A 1 740 ? -4.897 -12.832 14.542 1.00 74.50 740 THR A CA 1
ATOM 5477 C C . THR A 1 740 ? -5.341 -11.948 15.714 1.00 74.50 740 THR A C 1
ATOM 5479 O O . THR A 1 740 ? -4.647 -11.798 16.724 1.00 74.50 740 THR A O 1
ATOM 5482 N N . ARG A 1 741 ? -6.514 -11.328 15.573 1.00 86.31 741 ARG A N 1
ATOM 5483 C CA . ARG A 1 741 ? -7.293 -10.738 16.670 1.00 86.31 741 ARG A CA 1
ATOM 5484 C C . ARG A 1 741 ? -8.593 -11.504 16.748 1.00 86.31 741 ARG A C 1
ATOM 5486 O O . ARG A 1 741 ? -9.441 -11.333 15.879 1.00 86.31 741 ARG A O 1
ATOM 5493 N N . LYS A 1 742 ? -8.758 -12.347 17.761 1.00 92.88 742 LYS A N 1
ATOM 5494 C CA . LYS A 1 742 ? -10.002 -13.101 17.943 1.00 92.88 742 LYS A CA 1
ATOM 5495 C C . LYS A 1 742 ? -11.005 -12.246 18.697 1.00 92.88 742 LYS A C 1
ATOM 5497 O O . LYS A 1 742 ? -11.010 -12.228 19.931 1.00 92.88 742 LYS A O 1
ATOM 5502 N N . MET A 1 743 ? -11.858 -11.559 17.951 1.00 95.19 743 MET A N 1
ATOM 5503 C CA . MET A 1 743 ? -12.797 -10.569 18.465 1.00 95.19 743 MET A CA 1
ATOM 5504 C C . MET A 1 743 ? -14.234 -11.092 18.457 1.00 95.19 743 MET A C 1
ATOM 5506 O O . MET A 1 743 ? -14.675 -11.756 17.520 1.00 95.19 743 MET A O 1
ATOM 5510 N N . LYS A 1 744 ? -14.966 -10.812 19.534 1.00 97.50 744 LYS A N 1
ATOM 5511 C CA . LYS A 1 744 ? -16.359 -11.205 19.747 1.00 97.50 744 LYS A CA 1
ATOM 5512 C C . LYS A 1 744 ? -17.173 -9.935 19.899 1.00 97.50 744 LYS A C 1
ATOM 5514 O O . LYS A 1 744 ? -16.821 -9.071 20.698 1.00 97.50 744 LYS A O 1
ATOM 5519 N N . ILE A 1 745 ? -18.238 -9.824 19.119 1.00 98.38 745 ILE A N 1
ATOM 5520 C CA . ILE A 1 745 ? -19.048 -8.615 19.000 1.00 98.38 745 ILE A CA 1
ATOM 5521 C C . ILE A 1 745 ? -20.495 -8.977 19.307 1.00 98.38 745 ILE A C 1
ATOM 5523 O O . ILE A 1 745 ? -21.042 -9.905 18.713 1.00 98.38 745 ILE A O 1
ATOM 5527 N N . LEU A 1 746 ? -21.116 -8.219 20.202 1.00 98.31 746 LEU A N 1
ATOM 5528 C CA . LEU A 1 746 ? -22.563 -8.160 20.355 1.00 98.31 746 LEU A CA 1
ATOM 5529 C C . LEU A 1 746 ? -23.037 -6.843 19.758 1.00 98.31 746 LEU A C 1
ATOM 5531 O O . LEU A 1 746 ? -22.678 -5.781 20.257 1.00 98.31 746 LEU A O 1
ATOM 5535 N N . GLU A 1 747 ? -23.830 -6.922 18.700 1.00 98.12 747 GLU A N 1
ATOM 5536 C CA . GLU A 1 747 ? -24.563 -5.797 18.131 1.00 98.12 747 GLU A CA 1
ATOM 5537 C C . GLU A 1 747 ? -25.983 -5.797 18.696 1.00 98.12 747 GLU A C 1
ATOM 5539 O O . GLU A 1 747 ? -26.678 -6.817 18.651 1.00 98.12 747 GLU A O 1
ATOM 5544 N N . ILE A 1 748 ? -26.387 -4.665 19.267 1.00 98.25 748 ILE A N 1
ATOM 5545 C CA . ILE A 1 748 ? -27.608 -4.528 20.056 1.00 98.25 748 ILE A CA 1
ATOM 5546 C C . ILE A 1 748 ? -28.382 -3.304 19.564 1.00 98.25 748 ILE A C 1
ATOM 5548 O O . ILE A 1 748 ? -27.873 -2.185 19.596 1.00 98.25 748 ILE A O 1
ATOM 5552 N N . ASP A 1 749 ? -29.624 -3.513 19.145 1.00 97.19 749 ASP A N 1
ATOM 5553 C CA . ASP A 1 749 ? -30.584 -2.469 18.792 1.00 97.19 749 ASP A CA 1
ATOM 5554 C C . ASP A 1 749 ? -31.578 -2.284 19.944 1.00 97.19 749 ASP A C 1
ATOM 5556 O O . ASP A 1 749 ? -32.471 -3.107 20.165 1.00 97.19 749 ASP A O 1
ATOM 5560 N N . LEU A 1 750 ? -31.416 -1.190 20.689 1.00 95.69 750 LEU A N 1
ATOM 5561 C CA . LEU A 1 750 ? -32.231 -0.885 21.866 1.00 95.69 750 LEU A CA 1
ATOM 5562 C C . LEU A 1 750 ? -33.666 -0.474 21.519 1.00 95.69 750 LEU A C 1
ATOM 5564 O O . LEU A 1 750 ? -34.510 -0.419 22.414 1.00 95.69 750 LEU A O 1
ATOM 5568 N N . THR A 1 751 ? -33.959 -0.196 20.244 1.00 94.88 751 THR A N 1
ATOM 5569 C CA . THR A 1 751 ? -35.315 0.147 19.788 1.00 94.88 751 THR A CA 1
ATOM 5570 C C . THR A 1 751 ? -36.216 -1.081 19.658 1.00 94.88 751 THR A C 1
ATOM 5572 O O . THR A 1 751 ? -37.439 -0.949 19.563 1.00 94.88 751 THR A O 1
ATOM 5575 N N . LYS A 1 752 ? -35.639 -2.289 19.661 1.00 95.62 752 LYS A N 1
ATOM 5576 C CA . LYS A 1 752 ? -36.399 -3.537 19.577 1.00 95.62 752 LYS A CA 1
ATOM 5577 C C . LYS A 1 752 ? -37.019 -3.897 20.925 1.00 95.62 752 LYS A C 1
ATOM 5579 O O . LYS A 1 752 ? -36.388 -3.808 21.977 1.00 95.62 752 LYS A O 1
ATOM 5584 N N . SER A 1 753 ? -38.278 -4.333 20.875 1.00 91.25 753 SER A N 1
ATOM 5585 C CA . SER A 1 753 ? -39.012 -4.802 22.054 1.00 91.25 753 SER A CA 1
ATOM 5586 C C . SER A 1 753 ? -38.277 -5.963 22.727 1.00 91.25 753 SER A C 1
ATOM 5588 O O . SER A 1 753 ? -37.670 -6.783 22.045 1.00 91.25 753 SER A O 1
ATOM 5590 N N . GLY A 1 754 ? -38.329 -6.025 24.058 1.00 90.25 754 GLY A N 1
ATOM 5591 C CA . GLY A 1 754 ? -37.709 -7.097 24.845 1.00 90.25 754 GLY A CA 1
ATOM 5592 C C . GLY A 1 754 ? -36.191 -6.980 25.037 1.00 90.25 754 GLY A C 1
ATOM 5593 O O . GLY A 1 754 ? -35.642 -7.717 25.851 1.00 90.25 754 GLY A O 1
ATOM 5594 N N . VAL A 1 755 ? -35.508 -6.046 24.357 1.00 95.19 755 VAL A N 1
ATOM 5595 C CA . VAL A 1 755 ? -34.051 -5.863 24.469 1.00 95.19 755 VAL A CA 1
ATOM 5596 C C . VAL A 1 755 ? -33.692 -4.910 25.616 1.00 95.19 755 VAL A C 1
ATOM 5598 O O . VAL A 1 755 ? -34.163 -3.767 25.701 1.00 95.19 755 VAL A O 1
ATOM 5601 N N . GLU A 1 756 ? -32.826 -5.376 26.514 1.00 94.38 756 GLU A N 1
ATOM 5602 C CA . GLU A 1 756 ? -32.330 -4.623 27.671 1.00 94.38 756 GLU A CA 1
ATOM 5603 C C . GLU A 1 756 ? -30.829 -4.855 27.877 1.00 94.38 756 GLU A C 1
ATOM 5605 O O . GLU A 1 756 ? -30.338 -5.977 27.731 1.00 94.38 756 GLU A O 1
ATOM 5610 N N . ILE A 1 757 ? -30.107 -3.806 28.288 1.00 96.06 757 ILE A N 1
ATOM 5611 C CA . ILE A 1 757 ? -28.736 -3.928 28.793 1.00 96.06 757 ILE A CA 1
ATOM 5612 C C . ILE A 1 757 ? -28.792 -3.629 30.286 1.00 96.06 757 ILE A C 1
ATOM 5614 O O . ILE A 1 757 ? -29.064 -2.506 30.697 1.00 96.06 757 ILE A O 1
ATOM 5618 N N . THR A 1 758 ? -28.547 -4.647 31.099 1.00 94.38 758 THR A N 1
ATOM 5619 C CA . THR A 1 758 ? -28.519 -4.522 32.555 1.00 94.38 758 THR A CA 1
ATOM 5620 C C . THR A 1 758 ? -27.126 -4.812 33.085 1.00 94.38 758 THR A C 1
ATOM 5622 O O . THR A 1 758 ? -26.174 -5.047 32.338 1.00 94.38 758 THR A O 1
ATOM 5625 N N . THR A 1 759 ? -26.996 -4.815 34.397 1.00 93.88 759 THR A N 1
ATOM 5626 C CA . THR A 1 759 ? -25.774 -5.192 35.077 1.00 93.88 759 THR A CA 1
ATOM 5627 C C . THR A 1 759 ? -26.062 -6.053 36.291 1.00 93.88 759 THR A C 1
ATOM 5629 O O . THR A 1 759 ? -27.205 -6.141 36.729 1.00 93.88 759 THR A O 1
ATOM 5632 N N . ALA A 1 760 ? -25.036 -6.724 36.796 1.00 92.12 760 ALA A N 1
ATOM 5633 C CA . ALA A 1 760 ? -25.112 -7.481 38.027 1.00 92.12 760 ALA A CA 1
ATOM 5634 C C . ALA A 1 760 ? -23.807 -7.356 38.809 1.00 92.12 760 ALA A C 1
ATOM 5636 O O . ALA A 1 760 ? -22.714 -7.431 38.238 1.00 92.12 760 ALA A O 1
ATOM 5637 N N . MET A 1 761 ? -23.942 -7.230 40.126 1.00 87.88 761 MET A N 1
ATOM 5638 C CA . MET A 1 761 ? -22.859 -7.458 41.076 1.00 87.88 761 MET A CA 1
ATOM 5639 C C . MET A 1 761 ? -22.693 -8.958 41.346 1.00 87.88 761 MET A C 1
ATOM 5641 O O . MET A 1 761 ? -23.672 -9.714 41.358 1.00 87.88 761 MET A O 1
ATOM 5645 N N . ALA A 1 762 ? -21.455 -9.377 41.607 1.00 85.44 762 ALA A N 1
ATOM 5646 C CA . ALA A 1 762 ? -21.164 -10.722 42.092 1.00 85.44 762 ALA A CA 1
ATOM 5647 C C . ALA A 1 762 ? -21.941 -11.010 43.391 1.00 85.44 762 ALA A C 1
ATOM 5649 O O . ALA A 1 762 ? -21.988 -10.172 44.294 1.00 85.44 762 ALA A O 1
ATOM 5650 N N . ASP A 1 763 ? -22.575 -12.180 43.450 1.00 84.81 763 ASP A N 1
ATOM 5651 C CA . ASP A 1 763 ? -23.424 -12.682 44.540 1.00 84.81 763 ASP A CA 1
ATOM 5652 C C . ASP A 1 763 ? -24.615 -11.764 44.914 1.00 84.81 763 ASP A C 1
ATOM 5654 O O . ASP A 1 763 ? -25.302 -12.014 45.902 1.00 84.81 763 ASP A O 1
ATOM 5658 N N . ASP A 1 764 ? -24.889 -10.708 44.133 1.00 87.19 764 ASP A N 1
ATOM 5659 C CA . ASP A 1 764 ? -25.888 -9.661 44.424 1.00 87.19 764 ASP A CA 1
ATOM 5660 C C . ASP A 1 764 ? -25.717 -8.993 45.811 1.00 87.19 764 ASP A C 1
ATOM 5662 O O . ASP A 1 764 ? -26.668 -8.565 46.477 1.00 87.19 764 ASP A O 1
ATOM 5666 N N . ILE A 1 765 ? -24.470 -8.896 46.276 1.00 86.62 765 ILE A N 1
ATOM 5667 C CA . ILE A 1 765 ? -24.110 -8.326 47.580 1.00 86.62 765 ILE A CA 1
ATOM 5668 C C . ILE A 1 765 ? -22.926 -7.367 47.467 1.00 86.62 765 ILE A C 1
ATOM 5670 O O . ILE A 1 765 ? -22.182 -7.344 46.489 1.00 86.62 765 ILE A O 1
ATOM 5674 N N . ILE A 1 766 ? -22.724 -6.582 48.524 1.00 85.94 766 ILE A N 1
ATOM 5675 C CA . ILE A 1 766 ? -21.499 -5.807 48.714 1.00 85.94 766 ILE A CA 1
ATOM 5676 C C . ILE A 1 766 ? -20.530 -6.661 49.541 1.00 85.94 766 ILE A C 1
ATOM 5678 O O . ILE A 1 766 ? -20.835 -6.948 50.707 1.00 85.94 766 ILE A O 1
ATOM 5682 N N . PRO A 1 767 ? -19.385 -7.091 48.973 1.00 77.56 767 PRO A N 1
ATOM 5683 C CA . PRO A 1 767 ? -18.450 -7.980 49.661 1.00 77.56 767 PRO A CA 1
ATOM 5684 C C . PRO A 1 767 ? -17.765 -7.268 50.839 1.00 77.56 767 PRO A C 1
ATOM 5686 O O . PRO A 1 767 ? -18.072 -6.122 51.168 1.00 77.56 767 PRO A O 1
ATOM 5689 N N . ASN A 1 768 ? -16.822 -7.949 51.491 1.00 77.81 768 ASN A N 1
ATOM 5690 C CA . ASN A 1 768 ? -15.936 -7.358 52.497 1.00 77.81 768 ASN A CA 1
ATOM 5691 C C . ASN A 1 768 ? -14.513 -7.185 51.926 1.00 77.81 768 ASN A C 1
ATOM 5693 O O . ASN A 1 768 ? -14.013 -8.146 51.345 1.00 77.81 768 ASN A O 1
ATOM 5697 N N . PRO A 1 769 ? -13.840 -6.032 52.126 1.00 68.81 769 PRO A N 1
ATOM 5698 C CA . PRO A 1 769 ? -12.521 -5.725 51.541 1.00 68.81 769 PRO A CA 1
ATOM 5699 C C . PRO A 1 769 ? -11.414 -6.586 52.076 1.00 68.81 769 PRO A C 1
ATOM 5701 O O . PRO A 1 769 ? -10.546 -6.996 51.331 1.00 68.81 769 PRO A O 1
ATOM 5704 N N . ASN A 1 770 ? -11.508 -7.002 53.328 1.00 68.44 770 ASN A N 1
ATOM 5705 C CA . ASN A 1 770 ? -10.474 -7.835 53.920 1.00 68.44 770 ASN A CA 1
ATOM 5706 C C . ASN A 1 770 ? -10.686 -9.315 53.555 1.00 68.44 770 ASN A C 1
ATOM 5708 O O . ASN A 1 770 ? -10.105 -10.211 54.161 1.00 68.44 770 ASN A O 1
ATOM 5712 N N . GLY A 1 771 ? -11.607 -9.595 52.630 1.00 61.41 771 GLY A N 1
ATOM 5713 C CA . GLY A 1 771 ? -11.997 -10.938 52.261 1.00 61.41 771 GLY A CA 1
ATOM 5714 C C . GLY A 1 771 ? -11.117 -11.578 51.202 1.00 61.41 771 GLY A C 1
ATOM 5715 O O . GLY A 1 771 ? -11.056 -12.807 51.165 1.00 61.41 771 GLY A O 1
ATOM 5716 N N . ASN A 1 772 ? -10.478 -10.791 50.341 1.00 61.53 772 ASN A N 1
ATOM 5717 C CA . ASN A 1 772 ? -10.026 -11.273 49.039 1.00 61.53 772 ASN A CA 1
ATOM 5718 C C . ASN A 1 772 ? -8.500 -11.241 48.847 1.00 61.53 772 ASN A C 1
ATOM 5720 O O . ASN A 1 772 ? -8.056 -11.055 47.720 1.00 61.53 772 ASN A O 1
ATOM 5724 N N . ASP A 1 773 ? -7.727 -11.487 49.915 1.00 62.69 773 ASP A N 1
ATOM 5725 C CA . ASP A 1 773 ? -6.250 -11.522 49.946 1.00 62.69 773 ASP A CA 1
ATOM 5726 C C . ASP A 1 773 ? -5.656 -12.635 49.056 1.00 62.69 773 ASP A C 1
ATOM 5728 O O . ASP A 1 773 ? -5.129 -13.649 49.513 1.00 62.69 773 ASP A O 1
ATOM 5732 N N . ASN A 1 774 ? -5.856 -12.511 47.745 1.00 60.81 774 ASN A N 1
ATOM 5733 C CA . ASN A 1 774 ? -5.515 -13.523 46.766 1.00 60.81 774 ASN A CA 1
ATOM 5734 C C . ASN A 1 774 ? -4.825 -12.962 45.525 1.00 60.81 774 ASN A C 1
ATOM 5736 O O . ASN A 1 774 ? -4.590 -13.737 44.616 1.00 60.81 774 ASN A O 1
ATOM 5740 N N . ASN A 1 775 ? -4.453 -11.684 45.421 1.00 59.00 775 ASN A N 1
ATOM 5741 C CA . ASN A 1 775 ? -3.644 -11.178 44.292 1.00 59.00 775 ASN A CA 1
ATOM 5742 C C . ASN A 1 775 ? -4.138 -11.640 42.893 1.00 59.00 775 ASN A C 1
ATOM 5744 O O . ASN A 1 775 ? -3.348 -12.107 42.072 1.00 59.00 775 ASN A O 1
ATOM 5748 N N . ASN A 1 776 ? -5.451 -11.574 42.619 1.00 58.00 776 ASN A N 1
ATOM 5749 C CA . ASN A 1 776 ? -6.089 -12.109 41.396 1.00 58.00 776 ASN A CA 1
ATOM 5750 C C . ASN A 1 776 ? -6.025 -13.643 41.219 1.00 58.00 776 ASN A C 1
ATOM 5752 O O . ASN A 1 776 ? -6.185 -14.156 40.108 1.00 58.00 776 ASN A O 1
ATOM 5756 N N . SER A 1 777 ? -5.826 -14.401 42.300 1.00 49.56 777 SER A N 1
ATOM 5757 C CA . SER A 1 777 ? -5.754 -15.861 42.293 1.00 49.56 777 SER A CA 1
ATOM 5758 C C . SER A 1 777 ? -6.983 -16.572 42.839 1.00 49.56 777 SER A C 1
ATOM 5760 O O . SER A 1 777 ? -7.121 -16.825 44.030 1.00 49.56 777 SER A O 1
ATOM 5762 N N . GLY A 1 778 ? -7.846 -16.995 41.914 1.00 53.12 778 GLY A N 1
ATOM 5763 C CA . GLY A 1 778 ? -8.869 -18.003 42.173 1.00 53.12 778 GLY A CA 1
ATOM 5764 C C . GLY A 1 778 ? -10.206 -17.478 42.703 1.00 53.12 778 GLY A C 1
ATOM 5765 O O . GLY A 1 778 ? -10.357 -16.331 43.129 1.00 53.12 778 GLY A O 1
ATOM 5766 N N . LYS A 1 779 ? -11.188 -18.380 42.643 1.00 62.19 779 LYS A N 1
ATOM 5767 C CA . LYS A 1 779 ? -12.577 -18.218 43.075 1.00 62.19 779 LYS A CA 1
ATOM 5768 C C . LYS A 1 779 ? -12.662 -18.383 44.591 1.00 62.19 779 LYS A C 1
ATOM 5770 O O . LYS A 1 779 ? -12.908 -19.482 45.075 1.00 62.19 779 LYS A O 1
ATOM 5775 N N . ASN A 1 780 ? -12.390 -17.320 45.346 1.00 57.75 780 ASN A N 1
ATOM 5776 C CA . ASN A 1 780 ? -12.524 -17.384 46.804 1.00 57.75 780 ASN A CA 1
ATOM 5777 C C . ASN A 1 780 ? -13.826 -16.719 47.281 1.00 57.75 780 ASN A C 1
ATOM 5779 O O . ASN A 1 780 ? -14.495 -17.286 48.139 1.00 57.75 780 ASN A O 1
ATOM 5783 N N . LYS A 1 781 ? -14.205 -15.543 46.738 1.00 69.81 781 LYS A N 1
ATOM 5784 C CA . LYS A 1 781 ? -15.343 -14.715 47.229 1.00 69.81 781 LYS A CA 1
ATOM 5785 C C . LYS A 1 781 ? -15.980 -13.800 46.162 1.00 69.81 781 LYS A C 1
ATOM 5787 O O . LYS A 1 781 ? -16.492 -12.733 46.478 1.00 69.81 781 LYS A O 1
ATOM 5792 N N . ARG A 1 782 ? -15.859 -14.177 44.888 1.00 80.38 782 ARG A N 1
ATOM 5793 C CA . ARG A 1 782 ? -16.406 -13.474 43.715 1.00 80.38 782 ARG A CA 1
ATOM 5794 C C . ARG A 1 782 ? -16.977 -14.513 42.757 1.00 80.38 782 ARG A C 1
ATOM 5796 O O . ARG A 1 782 ? -16.497 -15.647 42.755 1.00 80.38 782 ARG A O 1
ATOM 5803 N N . GLU A 1 783 ? -17.921 -14.114 41.919 1.00 86.12 783 GLU A N 1
ATOM 5804 C CA . GLU A 1 783 ? -18.481 -14.979 40.878 1.00 86.12 783 GLU A CA 1
ATOM 5805 C C . GLU A 1 783 ? -17.714 -14.808 39.567 1.00 86.12 783 GLU A C 1
ATOM 5807 O O . GLU A 1 783 ? -17.161 -13.739 39.307 1.00 86.12 783 GLU A O 1
ATOM 5812 N N . LEU A 1 784 ? -17.681 -15.851 38.742 1.00 90.75 784 LEU A N 1
ATOM 5813 C CA . LEU A 1 784 ? -17.302 -15.787 37.325 1.00 90.75 784 LEU A CA 1
ATOM 5814 C C . LEU A 1 784 ? -18.435 -15.155 36.489 1.00 90.75 784 LEU A C 1
ATOM 5816 O O . LEU A 1 784 ? -19.602 -15.200 36.892 1.00 90.75 784 LEU A O 1
ATOM 5820 N N . LEU A 1 785 ? -18.137 -14.630 35.295 1.00 94.44 785 LEU A N 1
ATOM 5821 C CA . LEU A 1 785 ? -19.173 -14.169 34.360 1.00 94.44 785 LEU A CA 1
ATOM 5822 C C . LEU A 1 785 ? -20.104 -15.331 33.993 1.00 94.44 785 LEU A C 1
ATOM 5824 O O . LEU A 1 785 ? -21.324 -15.148 33.956 1.00 94.44 785 LEU A O 1
ATOM 5828 N N . SER A 1 786 ? -19.555 -16.528 33.764 1.00 94.50 786 SER A N 1
ATOM 5829 C CA . SER A 1 786 ? -20.348 -17.725 33.464 1.00 94.50 786 SER A CA 1
ATOM 5830 C C . SER A 1 786 ? -21.347 -18.066 34.572 1.00 94.50 786 SER A C 1
ATOM 5832 O O . SER A 1 786 ? -22.461 -18.504 34.287 1.00 94.50 786 SER A O 1
ATOM 5834 N N . GLU A 1 787 ? -20.961 -17.860 35.832 1.00 93.56 787 GLU A N 1
ATOM 5835 C CA . GLU A 1 787 ? -21.780 -18.159 37.011 1.00 93.56 787 GLU A CA 1
ATOM 5836 C C . GLU A 1 787 ? -22.901 -17.139 37.176 1.00 93.56 787 GLU A C 1
ATOM 5838 O O . GLU A 1 787 ? -24.057 -17.528 37.337 1.00 93.56 787 GLU A O 1
ATOM 5843 N N . VAL A 1 788 ? -22.587 -15.848 37.029 1.00 93.75 788 VAL A N 1
ATOM 5844 C CA . VAL A 1 788 ? -23.585 -14.767 37.034 1.00 93.75 788 VAL A CA 1
ATOM 5845 C C . VAL A 1 788 ? -24.608 -14.971 35.922 1.00 93.75 788 VAL A C 1
ATOM 5847 O O . VAL A 1 788 ? -25.814 -14.904 36.166 1.00 93.75 788 VAL A O 1
ATOM 5850 N N . CYS A 1 789 ? -24.144 -15.265 34.704 1.00 95.50 789 CYS A N 1
ATOM 5851 C CA . CYS A 1 789 ? -25.032 -15.505 33.571 1.00 95.50 789 CYS A CA 1
ATOM 5852 C C . CYS A 1 789 ? -25.901 -16.747 33.788 1.00 95.50 789 CYS A C 1
ATOM 5854 O O . CYS A 1 789 ? -27.088 -16.715 33.474 1.00 95.50 789 CYS A O 1
ATOM 5856 N N . ALA A 1 790 ? -25.354 -17.824 34.362 1.00 93.88 790 ALA A N 1
ATOM 5857 C CA . ALA A 1 790 ? -26.126 -19.018 34.697 1.00 93.88 790 ALA A CA 1
ATOM 5858 C C . ALA A 1 790 ? -27.187 -18.732 35.773 1.00 93.88 790 ALA A C 1
ATOM 5860 O O . ALA A 1 790 ? -28.352 -19.094 35.591 1.00 93.88 790 ALA A O 1
ATOM 5861 N N . ARG A 1 791 ? -26.813 -18.029 36.850 1.00 93.62 791 ARG A N 1
ATOM 5862 C CA . ARG A 1 791 ? -27.712 -17.634 37.947 1.00 93.62 791 ARG A CA 1
ATOM 5863 C C . ARG A 1 791 ? -28.868 -16.766 37.457 1.00 93.62 791 ARG A C 1
ATOM 5865 O O . ARG A 1 791 ? -29.993 -16.922 37.923 1.00 93.62 791 ARG A O 1
ATOM 5872 N N . LEU A 1 792 ? -28.601 -15.875 36.504 1.00 94.19 792 LEU A N 1
ATOM 5873 C CA . LEU A 1 792 ? -29.581 -14.925 35.976 1.00 94.19 792 LEU A CA 1
ATOM 5874 C C . LEU A 1 792 ? -30.216 -15.368 34.651 1.00 94.19 792 LEU A C 1
ATOM 5876 O O . LEU A 1 792 ? -31.012 -14.618 34.081 1.00 94.19 792 LEU A O 1
ATOM 5880 N N . LYS A 1 793 ? -29.939 -16.588 34.173 1.00 92.88 793 LYS A N 1
ATOM 5881 C CA . LYS A 1 793 ? -30.448 -17.091 32.886 1.00 92.88 793 LYS A CA 1
ATOM 5882 C C . LYS A 1 793 ? -31.975 -17.066 32.811 1.00 92.88 793 LYS A C 1
ATOM 5884 O O . LYS A 1 793 ? -32.531 -16.665 31.793 1.00 92.88 793 LYS A O 1
ATOM 5889 N N . SER A 1 794 ? -32.655 -17.407 33.907 1.00 93.31 794 SER A N 1
ATOM 5890 C CA . SER A 1 794 ? -34.124 -17.379 34.007 1.00 93.31 794 SER A CA 1
ATOM 5891 C C . SER A 1 794 ? -34.734 -15.980 33.864 1.00 93.31 794 SER A C 1
ATOM 5893 O O . SER A 1 794 ? -35.932 -15.865 33.629 1.00 93.31 794 SER A O 1
ATOM 5895 N N . THR A 1 795 ? -33.930 -14.916 33.968 1.00 93.19 795 THR A N 1
ATOM 5896 C CA . THR A 1 795 ? -34.377 -13.526 33.778 1.00 93.19 795 THR A CA 1
ATOM 5897 C C . THR A 1 795 ? -34.335 -13.067 32.314 1.00 93.19 795 THR A C 1
ATOM 5899 O O . THR A 1 795 ? -34.633 -11.906 32.036 1.00 93.19 795 THR A O 1
ATOM 5902 N N . GLY A 1 796 ? -33.963 -13.958 31.384 1.00 94.44 796 GLY A N 1
ATOM 5903 C CA . GLY A 1 796 ? -33.835 -13.669 29.951 1.00 94.44 796 GLY A CA 1
ATOM 5904 C C . GLY A 1 796 ? -32.418 -13.291 29.508 1.00 94.44 796 GLY A C 1
ATOM 5905 O O . GLY A 1 796 ? -32.252 -12.696 28.449 1.00 94.44 796 GLY A O 1
ATOM 5906 N N . VAL A 1 797 ? -31.381 -13.580 30.307 1.00 96.75 797 VAL A N 1
ATOM 5907 C CA . VAL A 1 797 ? -29.980 -13.289 29.937 1.00 96.75 797 VAL A CA 1
ATOM 5908 C C . VAL A 1 797 ? -29.548 -14.176 28.770 1.00 96.75 797 VAL A C 1
ATOM 5910 O O . VAL A 1 797 ? -29.495 -15.400 28.894 1.00 96.75 797 VAL A O 1
ATOM 5913 N N . VAL A 1 798 ? -29.188 -13.542 27.652 1.00 97.06 798 VAL A N 1
ATOM 5914 C CA . VAL A 1 798 ? -28.716 -14.215 26.427 1.00 97.06 798 VAL A CA 1
ATOM 5915 C C . VAL A 1 798 ? -27.220 -14.029 26.187 1.00 97.06 798 VAL A C 1
ATOM 5917 O O . VAL A 1 798 ? -26.590 -14.868 25.540 1.00 97.06 798 VAL A O 1
ATOM 5920 N N . ALA A 1 799 ? -26.631 -12.963 26.734 1.00 97.88 799 ALA A N 1
ATOM 5921 C CA . ALA A 1 799 ? -25.201 -12.698 26.662 1.00 97.88 799 ALA A CA 1
ATOM 5922 C C . ALA A 1 799 ? -24.718 -11.851 27.851 1.00 97.88 799 ALA A C 1
ATOM 5924 O O . ALA A 1 799 ? -25.514 -11.186 28.513 1.00 97.88 799 ALA A O 1
ATOM 5925 N N . GLY A 1 800 ? -23.410 -11.836 28.095 1.00 97.38 800 GLY A N 1
ATOM 5926 C CA . GLY A 1 800 ? -22.793 -10.977 29.102 1.00 97.38 800 GLY A CA 1
ATOM 5927 C C . GLY A 1 800 ? -21.290 -10.813 28.906 1.00 97.38 800 GLY A C 1
ATOM 5928 O O . GLY A 1 800 ? -20.661 -11.587 28.182 1.00 97.38 800 GLY A O 1
ATOM 5929 N N . VAL A 1 801 ? -20.722 -9.794 29.551 1.00 97.75 801 VAL A N 1
ATOM 5930 C CA . VAL A 1 801 ? -19.284 -9.490 29.569 1.00 97.75 801 VAL A CA 1
ATOM 5931 C C . VAL A 1 801 ? -18.836 -8.999 30.945 1.00 97.75 801 VAL A C 1
ATOM 5933 O O . VAL A 1 801 ? -19.644 -8.516 31.745 1.00 97.75 801 VAL A O 1
ATOM 5936 N N . ASN A 1 802 ? -17.532 -9.072 31.215 1.00 94.12 802 ASN A N 1
ATOM 5937 C CA . ASN A 1 802 ? -16.939 -8.312 32.316 1.00 94.12 802 ASN A CA 1
ATOM 5938 C C . ASN A 1 802 ? -17.104 -6.799 32.083 1.00 94.12 802 ASN A C 1
ATOM 5940 O O . ASN A 1 802 ? -17.212 -6.344 30.944 1.00 94.12 802 ASN A O 1
ATOM 5944 N N . SER A 1 803 ? -17.133 -6.015 33.162 1.00 92.00 803 SER A N 1
ATOM 5945 C CA . SER A 1 803 ? -17.413 -4.579 33.059 1.00 92.00 803 SER A CA 1
ATOM 5946 C C . SER A 1 803 ? -16.460 -3.710 33.884 1.00 92.00 803 SER A C 1
ATOM 5948 O O . SER A 1 803 ? -15.272 -3.646 33.578 1.00 92.00 803 SER A O 1
ATOM 5950 N N . GLY A 1 804 ? -16.961 -2.980 34.873 1.00 85.25 804 GLY A N 1
ATOM 5951 C CA . GLY A 1 804 ? -16.191 -2.024 35.653 1.00 85.25 804 GLY A CA 1
ATOM 5952 C C . GLY A 1 804 ? -15.012 -2.600 36.438 1.00 85.25 804 GLY A C 1
ATOM 5953 O O . GLY A 1 804 ? -14.921 -3.779 36.776 1.00 85.25 804 GLY A O 1
ATOM 5954 N N . PHE A 1 805 ? -14.089 -1.700 36.762 1.00 84.56 805 PHE A N 1
ATOM 5955 C CA . PHE A 1 805 ? -12.901 -2.028 37.535 1.00 84.56 805 PHE A CA 1
ATOM 5956 C C . PHE A 1 805 ? -13.255 -2.409 38.963 1.00 84.56 805 PHE A C 1
ATOM 5958 O O . PHE A 1 805 ? -14.263 -1.984 39.539 1.00 84.56 805 PHE A O 1
ATOM 5965 N N . PHE A 1 806 ? -12.355 -3.170 39.558 1.00 80.50 806 PHE A N 1
ATOM 5966 C CA . PHE A 1 806 ? -12.388 -3.493 40.964 1.00 80.50 806 PHE A CA 1
ATOM 5967 C C . PHE A 1 806 ? -10.964 -3.528 41.515 1.00 80.50 806 PHE A C 1
ATOM 5969 O O . PHE A 1 806 ? -9.992 -3.665 40.775 1.00 80.50 806 PHE A O 1
ATOM 5976 N N . ASP A 1 807 ? -10.842 -3.390 42.826 1.00 76.88 807 ASP A N 1
ATOM 5977 C CA . ASP A 1 807 ? -9.583 -3.616 43.515 1.00 76.88 807 ASP A CA 1
ATOM 5978 C C . ASP A 1 807 ? -9.272 -5.116 43.544 1.00 76.88 807 ASP A C 1
ATOM 5980 O O . ASP A 1 807 ? -10.071 -5.903 44.052 1.00 76.88 807 ASP A O 1
ATOM 5984 N N . SER A 1 808 ? -8.141 -5.535 42.983 1.00 70.12 808 SER A N 1
ATOM 5985 C CA . SER A 1 808 ? -7.773 -6.951 42.926 1.00 70.12 808 SER A CA 1
ATOM 5986 C C . SER A 1 808 ? -7.392 -7.559 44.271 1.00 70.12 808 SER A C 1
ATOM 5988 O O . SER A 1 808 ? -7.496 -8.777 44.415 1.00 70.12 808 SER A O 1
ATOM 5990 N N . HIS A 1 809 ? -6.925 -6.740 45.216 1.00 67.75 809 HIS A N 1
ATOM 5991 C CA . HIS A 1 809 ? -6.534 -7.179 46.553 1.00 67.75 809 HIS A CA 1
ATOM 5992 C C . HIS A 1 809 ? -7.765 -7.255 47.458 1.00 67.75 809 HIS A C 1
ATOM 5994 O O . HIS A 1 809 ? -8.011 -8.277 48.086 1.00 67.75 809 HIS A O 1
ATOM 6000 N N . ASP A 1 810 ? -8.611 -6.225 47.425 1.00 65.06 810 ASP A N 1
ATOM 6001 C CA . ASP A 1 810 ? -9.748 -6.148 48.345 1.00 65.06 810 ASP A CA 1
ATOM 6002 C C . ASP A 1 810 ? -11.062 -6.693 47.750 1.00 65.06 810 ASP A C 1
ATOM 6004 O O . ASP A 1 810 ? -12.005 -7.019 48.468 1.00 65.06 810 ASP A O 1
ATOM 6008 N N . GLY A 1 811 ? -11.172 -6.798 46.423 1.00 68.19 811 GLY A N 1
ATOM 6009 C CA . GLY A 1 811 ? -12.398 -7.225 45.739 1.00 68.19 811 GLY A CA 1
ATOM 6010 C C . GLY A 1 811 ? -13.493 -6.150 45.696 1.00 68.19 811 GLY A C 1
ATOM 6011 O O . GLY A 1 811 ? -14.673 -6.481 45.704 1.00 68.19 811 GLY A O 1
ATOM 6012 N N . PHE A 1 812 ? -13.138 -4.859 45.674 1.00 74.38 812 PHE A N 1
ATOM 6013 C CA . PHE A 1 812 ? -14.112 -3.753 45.732 1.00 74.38 812 PHE A CA 1
ATOM 6014 C C . PHE A 1 812 ? -14.398 -3.158 44.369 1.00 74.38 812 PHE A C 1
ATOM 6016 O O . PHE A 1 812 ? -13.436 -2.787 43.702 1.00 74.38 812 PHE A O 1
ATOM 6023 N N . PRO A 1 813 ? -15.668 -2.968 43.963 1.00 77.75 813 PRO A N 1
ATOM 6024 C CA . PRO A 1 813 ? -15.966 -2.217 42.751 1.00 77.75 813 PRO A CA 1
ATOM 6025 C C . PRO A 1 813 ? -15.438 -0.777 42.857 1.00 77.75 813 PRO A C 1
ATOM 6027 O O . PRO A 1 813 ? -15.543 -0.116 43.896 1.00 77.75 813 PRO A O 1
ATOM 6030 N N . ARG A 1 814 ? -14.866 -0.281 41.759 1.00 81.12 814 ARG A N 1
ATOM 6031 C CA . ARG A 1 814 ? -14.395 1.099 41.615 1.00 81.12 814 ARG A CA 1
ATOM 6032 C C . ARG A 1 814 ? -15.329 1.836 40.657 1.00 81.12 814 ARG A C 1
ATOM 6034 O O . ARG A 1 814 ? -15.348 1.582 39.455 1.00 81.12 814 ARG A O 1
ATOM 6041 N N . GLY A 1 815 ? -16.093 2.770 41.203 1.00 85.44 815 GLY A N 1
ATOM 6042 C CA . GLY A 1 815 ? -17.006 3.639 40.483 1.00 85.44 815 GLY A CA 1
ATOM 6043 C C . GLY A 1 815 ? -18.471 3.482 40.888 1.00 85.44 815 GLY A C 1
ATOM 6044 O O . GLY A 1 815 ? -18.802 2.982 41.960 1.00 85.44 815 GLY A O 1
ATOM 6045 N N . ILE A 1 816 ? -19.355 3.979 40.027 1.00 89.50 816 ILE A N 1
ATOM 6046 C CA . ILE A 1 816 ? -20.799 3.960 40.254 1.00 89.50 816 ILE A CA 1
ATOM 6047 C C . ILE A 1 816 ? -21.388 2.728 39.572 1.00 89.50 816 ILE A C 1
ATOM 6049 O O . ILE A 1 816 ? -21.058 2.443 38.419 1.00 89.50 816 ILE A O 1
ATOM 6053 N N . HIS A 1 817 ? -22.277 2.037 40.280 1.00 91.88 817 HIS A N 1
ATOM 6054 C CA . HIS A 1 817 ? -23.018 0.896 39.766 1.00 91.88 817 HIS A CA 1
ATOM 6055 C C . HIS A 1 817 ? -24.517 1.110 39.982 1.00 91.88 817 HIS A C 1
ATOM 6057 O O . HIS A 1 817 ? -24.973 1.289 41.116 1.00 91.88 817 HIS A O 1
ATOM 6063 N N . VAL A 1 818 ? -25.273 1.103 38.885 1.00 94.12 818 VAL A N 1
ATOM 6064 C CA . VAL A 1 818 ? -26.735 1.233 38.889 1.00 94.12 818 VAL A CA 1
ATOM 6065 C C . VAL A 1 818 ? -27.309 0.051 38.129 1.00 94.12 818 VAL A C 1
ATOM 6067 O O . VAL A 1 818 ? -26.967 -0.137 36.962 1.00 94.12 818 VAL A O 1
ATOM 6070 N N . GLN A 1 819 ? -28.178 -0.711 38.782 1.00 94.12 819 GLN A N 1
ATOM 6071 C CA . GLN A 1 819 ? -28.816 -1.902 38.234 1.00 94.12 819 GLN A CA 1
ATOM 6072 C C . GLN A 1 819 ? -30.321 -1.668 38.189 1.00 94.12 819 GLN A C 1
ATOM 6074 O O . GLN A 1 819 ? -30.934 -1.442 39.225 1.00 94.12 819 GLN A O 1
ATOM 6079 N N . GLU A 1 820 ? -30.915 -1.683 36.997 1.00 93.50 820 GLU A N 1
ATOM 6080 C CA . GLU A 1 820 ? -32.365 -1.485 36.795 1.00 93.50 820 GLU A CA 1
ATOM 6081 C C . GLU A 1 820 ? -32.907 -0.194 37.451 1.00 93.50 820 GLU A C 1
ATOM 6083 O O . GLU A 1 820 ? -33.988 -0.142 38.034 1.00 93.50 820 GLU A O 1
ATOM 6088 N N . GLY A 1 821 ? -32.105 0.867 37.379 1.00 94.75 821 GLY A N 1
ATOM 6089 C CA . GLY A 1 821 ? -32.350 2.186 37.956 1.00 94.75 821 GLY A CA 1
ATOM 6090 C C . GLY A 1 821 ? -32.052 2.300 39.446 1.00 94.75 821 GLY A C 1
ATOM 6091 O O . GLY A 1 821 ? -32.110 3.401 39.986 1.00 94.75 821 GLY A O 1
ATOM 6092 N N . VAL A 1 822 ? -31.674 1.205 40.099 1.00 93.75 822 VAL A N 1
ATOM 6093 C CA . VAL A 1 822 ? -31.380 1.139 41.531 1.00 93.75 822 VAL A CA 1
ATOM 6094 C C . VAL A 1 822 ? -29.899 1.433 41.764 1.00 93.75 822 VAL A C 1
ATOM 6096 O O . VAL A 1 822 ? -29.047 0.760 41.175 1.00 93.75 822 VAL A O 1
ATOM 6099 N N . PRO A 1 823 ? -29.534 2.419 42.601 1.00 93.38 823 PRO A N 1
ATOM 6100 C CA . PRO A 1 823 ? -28.136 2.711 42.880 1.00 93.38 823 PRO A CA 1
ATOM 6101 C C . PRO A 1 823 ? -27.557 1.680 43.859 1.00 93.38 823 PRO A C 1
ATOM 6103 O O . PRO A 1 823 ? -27.711 1.789 45.075 1.00 93.38 823 PRO A O 1
ATOM 6106 N N . MET A 1 824 ? -26.867 0.679 43.317 1.00 91.12 824 MET A N 1
ATOM 6107 C CA . MET A 1 824 ? -26.334 -0.457 44.076 1.00 91.12 824 MET A CA 1
ATOM 6108 C C . MET A 1 824 ? -25.086 -0.081 44.868 1.00 91.12 824 MET A C 1
ATOM 6110 O O . MET A 1 824 ? -24.888 -0.535 45.994 1.00 91.12 824 MET A O 1
ATOM 6114 N N . TYR A 1 825 ? -24.213 0.730 44.271 1.00 90.94 825 TYR A N 1
ATOM 6115 C CA . TYR A 1 825 ? -22.948 1.114 44.881 1.00 90.94 825 TYR A CA 1
ATOM 6116 C C . TYR A 1 825 ? -22.458 2.449 44.332 1.00 90.94 825 TYR A C 1
ATOM 6118 O O . TYR A 1 825 ? -22.470 2.691 43.122 1.00 90.94 825 TYR A O 1
ATOM 6126 N N . VAL A 1 826 ? -22.004 3.315 45.236 1.00 90.56 826 VAL A N 1
ATOM 6127 C CA . VAL A 1 826 ? -21.411 4.611 44.903 1.00 90.56 826 VAL A CA 1
ATOM 6128 C C . VAL A 1 826 ? -20.269 4.878 45.875 1.00 90.56 826 VAL A C 1
ATOM 6130 O O . VAL A 1 826 ? -20.520 5.065 47.066 1.00 90.56 826 VAL A O 1
ATOM 6133 N N . ASN A 1 827 ? -19.028 4.949 45.382 1.00 86.25 827 ASN A N 1
ATOM 6134 C CA . ASN A 1 827 ? -17.891 5.344 46.221 1.00 86.25 827 ASN A CA 1
ATOM 6135 C C . ASN A 1 827 ? -18.037 6.778 46.746 1.00 86.25 827 ASN A C 1
ATOM 6137 O O . ASN A 1 827 ? -18.618 7.650 46.093 1.00 86.25 827 ASN A O 1
ATOM 6141 N N . ASN A 1 828 ? -17.384 7.040 47.873 1.00 83.44 828 ASN A N 1
ATOM 6142 C CA . ASN A 1 828 ? -17.200 8.368 48.427 1.00 83.44 828 ASN A CA 1
ATOM 6143 C C . ASN A 1 828 ? -16.526 9.340 47.456 1.00 83.44 828 ASN A C 1
ATOM 6145 O O . ASN A 1 828 ? -15.794 8.980 46.526 1.00 83.44 828 ASN A O 1
ATOM 6149 N N . ARG A 1 829 ? -16.750 10.621 47.746 1.00 81.81 829 ARG A N 1
ATOM 6150 C CA . ARG A 1 829 ? -16.292 11.748 46.939 1.00 81.81 829 ARG A CA 1
ATOM 6151 C C . ARG A 1 829 ? -14.785 11.733 46.681 1.00 81.81 829 ARG A C 1
ATOM 6153 O O . ARG A 1 829 ? -14.393 11.986 45.547 1.00 81.81 829 ARG A O 1
ATOM 6160 N N . THR A 1 830 ? -13.963 11.404 47.677 1.00 80.06 830 THR A N 1
ATOM 6161 C CA . THR A 1 830 ? -12.497 11.401 47.553 1.00 80.06 830 THR A CA 1
ATOM 6162 C C . THR A 1 830 ? -12.023 10.394 46.512 1.00 80.06 830 THR A C 1
ATOM 6164 O O . THR A 1 830 ? -11.230 10.739 45.640 1.00 80.06 830 THR A O 1
ATOM 6167 N N . VAL A 1 831 ? -12.553 9.167 46.546 1.00 77.81 831 VAL A N 1
ATOM 6168 C CA . VAL A 1 831 ? -12.209 8.124 45.565 1.00 77.81 831 VAL A CA 1
ATOM 6169 C C . VAL A 1 831 ? -12.620 8.547 44.156 1.00 77.81 831 VAL A C 1
ATOM 6171 O O . VAL A 1 831 ? -11.821 8.434 43.230 1.00 77.81 831 VAL A O 1
ATOM 6174 N N . ARG A 1 832 ? -13.831 9.094 43.989 1.00 80.62 832 ARG A N 1
ATOM 6175 C CA . ARG A 1 832 ? -14.314 9.568 42.678 1.00 80.62 832 ARG A CA 1
ATOM 6176 C C . ARG A 1 832 ? -13.520 10.758 42.134 1.00 80.62 832 ARG A C 1
ATOM 6178 O O . ARG A 1 832 ? -13.416 10.913 40.922 1.00 80.62 832 ARG A O 1
ATOM 6185 N N . TRP A 1 833 ? -12.991 11.606 43.015 1.00 77.50 833 TRP A N 1
ATOM 6186 C CA . TRP A 1 833 ? -12.208 12.777 42.625 1.00 77.50 833 TRP A CA 1
ATOM 6187 C C . TRP A 1 833 ? -10.778 12.402 42.229 1.00 77.50 833 TRP A C 1
ATOM 6189 O O . TRP A 1 833 ? -10.294 12.842 41.187 1.00 77.50 833 TRP A O 1
ATOM 6199 N N . ASN A 1 834 ? -10.124 11.568 43.042 1.00 77.81 834 ASN A N 1
ATOM 6200 C CA . ASN A 1 834 ? -8.707 11.237 42.887 1.00 77.81 834 ASN A CA 1
ATOM 6201 C C . ASN A 1 834 ? -8.456 10.162 41.824 1.00 77.81 834 ASN A C 1
ATOM 6203 O O . ASN A 1 834 ? -7.419 10.187 41.168 1.00 77.81 834 ASN A O 1
ATOM 6207 N N . LEU A 1 835 ? -9.397 9.237 41.620 1.00 75.06 835 LEU A N 1
ATOM 6208 C CA . LEU A 1 835 ? -9.301 8.231 40.565 1.00 75.06 835 LEU A CA 1
ATOM 6209 C C . LEU A 1 835 ? -10.013 8.728 39.307 1.00 75.06 835 LEU A C 1
ATOM 6211 O O . LEU A 1 835 ? -11.134 8.330 38.978 1.00 75.06 835 LEU A O 1
ATOM 6215 N N . THR A 1 836 ? -9.352 9.649 38.604 1.00 67.31 836 THR A N 1
ATOM 6216 C CA . THR A 1 836 ? -9.868 10.269 37.372 1.00 67.31 836 THR A CA 1
ATOM 6217 C C . THR A 1 836 ? -10.199 9.244 36.285 1.00 67.31 836 THR A C 1
ATOM 6219 O O . THR A 1 836 ? -11.107 9.466 35.485 1.00 67.31 836 THR A O 1
ATOM 6222 N N . ASN A 1 837 ? -9.541 8.087 36.321 1.00 68.69 837 ASN A N 1
ATOM 6223 C CA . ASN A 1 837 ? -9.775 6.919 35.481 1.00 68.69 837 ASN A CA 1
ATOM 6224 C C . ASN A 1 837 ? -11.053 6.126 35.831 1.00 68.69 837 ASN A C 1
ATOM 6226 O O . ASN A 1 837 ? -11.195 5.016 35.350 1.00 68.69 837 ASN A O 1
ATOM 6230 N N . HIS A 1 838 ? -11.972 6.623 36.666 1.00 76.81 838 HIS A N 1
ATOM 6231 C CA . HIS A 1 838 ? -13.291 5.993 36.895 1.00 76.81 838 HIS A CA 1
ATOM 6232 C C . HIS A 1 838 ? -14.476 6.939 36.642 1.00 76.81 838 HIS A C 1
ATOM 6234 O O . HIS A 1 838 ? -15.643 6.604 36.904 1.00 76.81 838 HIS A O 1
ATOM 6240 N N . LYS A 1 839 ? -14.174 8.132 36.113 1.00 84.56 839 LYS A N 1
ATOM 6241 C CA . LYS A 1 839 ? -15.151 9.169 35.762 1.00 84.56 839 LYS A CA 1
ATOM 6242 C C . LYS A 1 839 ? -16.052 8.741 34.604 1.00 84.56 839 LYS A C 1
ATOM 6244 O O . LYS A 1 839 ? -17.259 8.977 34.653 1.00 84.56 839 LYS A O 1
ATOM 6249 N N . TRP A 1 840 ? -15.499 8.029 33.628 1.00 89.25 840 TRP A N 1
ATOM 6250 C CA . TRP A 1 840 ? -16.201 7.514 32.448 1.00 89.25 840 TRP A CA 1
ATOM 6251 C C . TRP A 1 840 ? -17.060 6.298 32.776 1.00 89.25 840 TRP A C 1
ATOM 6253 O O . TRP A 1 840 ? -16.764 5.551 33.714 1.00 89.25 840 TRP A O 1
ATOM 6263 N N . GLY A 1 841 ? -18.171 6.106 32.075 1.00 90.00 841 GLY A N 1
ATOM 6264 C CA . GLY A 1 841 ? -18.970 4.889 32.205 1.00 90.00 841 GLY A CA 1
ATOM 6265 C C . GLY A 1 841 ? -19.984 4.735 31.091 1.00 90.00 841 GLY A C 1
ATOM 6266 O O . GLY A 1 841 ? -20.366 5.708 30.446 1.00 90.00 841 GLY A O 1
ATOM 6267 N N . PHE A 1 842 ? -20.436 3.503 30.891 1.00 94.69 842 PHE A N 1
ATOM 6268 C CA . PHE A 1 842 ? -21.577 3.246 30.028 1.00 94.69 842 PHE A CA 1
ATOM 6269 C C . PHE A 1 842 ? -22.865 3.454 30.816 1.00 94.69 842 PHE A C 1
ATOM 6271 O O . PHE A 1 842 ? -23.016 2.911 31.914 1.00 94.69 842 PHE A O 1
ATOM 6278 N N . THR A 1 843 ? -23.778 4.229 30.242 1.00 95.06 843 THR A N 1
ATOM 6279 C CA . THR A 1 843 ? -25.093 4.538 30.799 1.00 95.06 843 THR A CA 1
ATOM 6280 C C . THR A 1 843 ? -26.164 4.147 29.794 1.00 95.06 843 THR A C 1
ATOM 6282 O O . THR A 1 843 ? -26.099 4.564 28.641 1.00 95.06 843 THR A O 1
ATOM 6285 N N . GLN A 1 844 ? -27.165 3.394 30.238 1.00 95.19 844 GLN A N 1
ATOM 6286 C CA . GLN A 1 844 ? -28.428 3.217 29.527 1.00 95.19 844 GLN A CA 1
ATOM 6287 C C . GLN A 1 844 ? -29.523 3.982 30.272 1.00 95.19 844 GLN A C 1
ATOM 6289 O O . GLN A 1 844 ? -29.691 3.817 31.485 1.00 95.19 844 GLN A O 1
ATOM 6294 N N . PHE A 1 845 ? -30.271 4.801 29.542 1.00 95.19 845 PHE A N 1
ATOM 6295 C CA . PHE A 1 845 ? -31.432 5.527 30.047 1.00 95.19 845 PHE A CA 1
ATOM 6296 C C . PHE A 1 845 ? -32.714 4.704 29.862 1.00 95.19 845 PHE A C 1
ATOM 6298 O O . PHE A 1 845 ? -32.766 3.768 29.059 1.00 95.19 845 PHE A O 1
ATOM 6305 N N . THR A 1 846 ? -33.767 5.043 30.605 1.00 94.06 846 THR A N 1
ATOM 6306 C CA . THR A 1 846 ? -35.059 4.335 30.515 1.00 94.06 846 THR A CA 1
ATOM 6307 C C . THR A 1 846 ? -35.768 4.537 29.173 1.00 94.06 846 THR A C 1
ATOM 6309 O O . THR A 1 846 ? -36.550 3.683 28.768 1.00 94.06 846 THR A O 1
ATOM 6312 N N . ASP A 1 847 ? -35.450 5.615 28.450 1.00 93.44 847 ASP A N 1
ATOM 6313 C CA . ASP A 1 847 ? -35.949 5.919 27.100 1.00 93.44 847 ASP A CA 1
ATOM 6314 C C . ASP A 1 847 ? -35.228 5.138 25.982 1.00 93.44 847 ASP A C 1
ATOM 6316 O O . ASP A 1 847 ? -35.397 5.453 24.807 1.00 93.44 847 ASP A O 1
ATOM 6320 N N . LYS A 1 848 ? -34.421 4.129 26.345 1.00 92.50 848 LYS A N 1
ATOM 6321 C CA . LYS A 1 848 ? -33.634 3.276 25.436 1.00 92.50 848 LYS A CA 1
ATOM 6322 C C . LYS A 1 848 ? -32.498 3.997 24.693 1.00 92.50 848 LYS A C 1
ATOM 6324 O O . LYS A 1 848 ? -31.902 3.407 23.794 1.00 92.50 848 LYS A O 1
ATOM 6329 N N . THR A 1 849 ? -32.131 5.213 25.102 1.00 94.50 849 THR A N 1
ATOM 6330 C CA . THR A 1 849 ? -30.884 5.871 24.665 1.00 94.50 849 THR A CA 1
ATOM 6331 C C . THR A 1 849 ? -29.698 5.501 25.563 1.00 94.50 849 THR A C 1
ATOM 6333 O O . THR A 1 849 ? -29.869 4.955 26.660 1.00 94.50 849 THR A O 1
ATOM 6336 N N . SER A 1 850 ? -28.473 5.776 25.109 1.00 95.00 850 SER A N 1
ATOM 6337 C CA . SER A 1 850 ? -27.238 5.418 25.821 1.00 95.00 850 SER A CA 1
ATOM 6338 C C . SER A 1 850 ? -26.185 6.532 25.823 1.00 95.00 850 SER A C 1
ATOM 6340 O O . SER A 1 850 ? -26.271 7.505 25.081 1.00 95.00 850 SER A O 1
ATOM 6342 N N . SER A 1 851 ? -25.175 6.419 26.684 1.00 94.44 851 SER A N 1
ATOM 6343 C CA . SER A 1 851 ? -24.015 7.316 26.705 1.00 94.44 851 SER A CA 1
ATOM 6344 C C . SER A 1 851 ? -22.762 6.594 27.206 1.00 94.44 851 SER A C 1
ATOM 6346 O O . SER A 1 851 ? -22.851 5.655 27.996 1.00 94.44 851 SER A O 1
ATOM 6348 N N . CYS A 1 852 ? -21.593 7.051 26.753 1.00 94.19 852 CYS A N 1
ATOM 6349 C CA . CYS A 1 852 ? -20.267 6.631 27.227 1.00 94.19 852 CYS A CA 1
ATOM 6350 C C . CYS A 1 852 ? -19.532 7.762 27.984 1.00 94.19 852 CYS A C 1
ATOM 6352 O O . CYS A 1 852 ? -18.301 7.756 28.057 1.00 94.19 852 CYS A O 1
ATOM 6354 N N . GLY A 1 853 ? -20.276 8.766 28.455 1.00 91.00 853 GLY A N 1
ATOM 6355 C CA . GLY A 1 853 ? -19.759 10.027 28.982 1.00 91.00 853 GLY A CA 1
ATOM 6356 C C . GLY A 1 853 ? -19.261 10.007 30.430 1.00 91.00 853 GLY A C 1
ATOM 6357 O O . GLY A 1 853 ? -19.172 8.967 31.098 1.00 91.00 853 GLY A O 1
ATOM 6358 N N . VAL A 1 854 ? -18.923 11.201 30.920 1.00 90.31 854 VAL A N 1
ATOM 6359 C CA . VAL A 1 854 ? -18.510 11.462 32.306 1.00 90.31 854 VAL A CA 1
ATOM 6360 C C . VAL A 1 854 ? -19.722 11.415 33.229 1.00 90.31 854 VAL A C 1
ATOM 6362 O O . VAL A 1 854 ? -20.765 11.974 32.912 1.00 90.31 854 VAL A O 1
ATOM 6365 N N . LYS A 1 855 ? -19.572 10.779 34.394 1.00 90.25 855 LYS A N 1
ATOM 6366 C CA . LYS A 1 855 ? -20.638 10.617 35.392 1.00 90.25 855 LYS A CA 1
ATOM 6367 C C . LYS A 1 855 ? -20.364 11.464 36.629 1.00 90.25 855 LYS A C 1
ATOM 6369 O O . LYS A 1 855 ? -19.300 11.330 37.238 1.00 90.25 855 LYS A O 1
ATOM 6374 N N . GLU A 1 856 ? -21.355 12.228 37.070 1.00 90.50 856 GLU A N 1
ATOM 6375 C CA . GLU A 1 856 ? -21.271 13.056 38.275 1.00 90.50 856 GLU A CA 1
ATOM 6376 C C . GLU A 1 856 ? -22.457 12.797 39.198 1.00 90.50 856 GLU A C 1
ATOM 6378 O O . GLU A 1 856 ? -23.602 13.063 38.855 1.00 90.50 856 GLU A O 1
ATOM 6383 N N . PHE A 1 857 ? -22.187 12.261 40.384 1.00 92.00 857 PHE A N 1
ATOM 6384 C CA . PHE A 1 857 ? -23.223 11.897 41.348 1.00 92.00 857 PHE A CA 1
ATOM 6385 C C . PHE A 1 857 ? -23.513 13.027 42.336 1.00 92.00 857 PHE A C 1
ATOM 6387 O O . PHE A 1 857 ? -22.585 13.630 42.880 1.00 92.00 857 PHE A O 1
ATOM 6394 N N . THR A 1 858 ? -24.793 13.191 42.665 1.00 92.62 858 THR A N 1
ATOM 6395 C CA . THR A 1 858 ? -25.304 14.012 43.765 1.00 92.62 858 THR A CA 1
ATOM 6396 C C . THR A 1 858 ? -26.390 13.243 44.522 1.00 92.62 858 THR A C 1
ATOM 6398 O O . THR A 1 858 ? -27.416 12.875 43.954 1.00 92.62 858 THR A O 1
ATOM 6401 N N . GLY A 1 859 ? -26.192 13.020 45.820 1.00 94.81 859 GLY A N 1
ATOM 6402 C CA . GLY A 1 859 ? -27.172 12.370 46.691 1.00 94.81 859 GLY A CA 1
ATOM 6403 C C . GLY A 1 859 ? -27.732 13.355 47.705 1.00 94.81 859 GLY A C 1
ATOM 6404 O O . GLY A 1 859 ? -26.954 14.002 48.407 1.00 94.81 859 GLY A O 1
ATOM 6405 N N . LYS A 1 860 ? -29.060 13.477 47.815 1.00 96.12 860 LYS A N 1
ATOM 6406 C CA . LYS A 1 860 ? -29.689 14.385 48.787 1.00 96.12 860 LYS A CA 1
ATOM 6407 C C . LYS A 1 860 ? -30.836 13.746 49.555 1.00 96.12 860 LYS A C 1
ATOM 6409 O O . LYS A 1 860 ? -31.550 12.899 49.023 1.00 96.12 860 LYS A O 1
ATOM 6414 N N . TYR A 1 861 ? -31.033 14.183 50.793 1.00 97.50 861 TYR A N 1
ATOM 6415 C CA . TYR A 1 861 ? -32.198 13.845 51.604 1.00 97.50 861 TYR A CA 1
ATOM 6416 C C . TYR A 1 861 ? -32.735 15.075 52.337 1.00 97.50 861 TYR A C 1
ATOM 6418 O O . TYR A 1 861 ? -31.977 15.985 52.661 1.00 97.50 861 TYR A O 1
ATOM 6426 N N . LYS A 1 862 ? -34.042 15.109 52.596 1.00 97.81 862 LYS A N 1
ATOM 6427 C CA . LYS A 1 862 ? -34.715 16.183 53.323 1.00 97.81 862 LYS A CA 1
ATOM 6428 C C . LYS A 1 862 ? -35.296 15.678 54.629 1.00 97.81 862 LYS A C 1
ATOM 6430 O O . LYS A 1 862 ? -36.002 14.673 54.650 1.00 97.81 862 LYS A O 1
ATOM 6435 N N . VAL A 1 863 ? -35.036 16.425 55.694 1.00 96.62 863 VAL A N 1
ATOM 6436 C CA . VAL A 1 863 ? -35.603 16.211 57.028 1.00 96.62 863 VAL A CA 1
ATOM 6437 C C . VAL A 1 863 ? -36.226 17.526 57.469 1.00 96.62 863 VAL A C 1
ATOM 6439 O O . VAL A 1 863 ? -35.548 18.552 57.452 1.00 96.62 863 VAL A O 1
ATOM 6442 N N . ALA A 1 864 ? -37.518 17.513 57.811 1.00 93.19 864 ALA A N 1
ATOM 6443 C CA . ALA A 1 864 ? -38.272 18.717 58.180 1.00 93.19 864 ALA A CA 1
ATOM 6444 C C . ALA A 1 864 ? -38.093 19.883 57.175 1.00 93.19 864 ALA A C 1
ATOM 6446 O O . ALA A 1 864 ? -37.909 21.037 57.552 1.00 93.19 864 ALA A O 1
ATOM 6447 N N . GLY A 1 865 ? -38.073 19.570 55.873 1.00 92.44 865 GLY A N 1
ATOM 6448 C CA . GLY A 1 865 ? -37.882 20.544 54.790 1.00 92.44 865 GLY A CA 1
ATOM 6449 C C . GLY A 1 865 ? -36.439 21.019 54.560 1.00 92.44 865 GLY A C 1
ATOM 6450 O O . GLY A 1 865 ? -36.171 21.613 53.517 1.00 92.44 865 GLY A O 1
ATOM 6451 N N . THR A 1 866 ? -35.497 20.723 55.461 1.00 96.62 866 THR A N 1
ATOM 6452 C CA . THR A 1 866 ? -34.075 21.066 55.291 1.00 96.62 866 THR A CA 1
ATOM 6453 C C . THR A 1 866 ? -33.360 19.992 54.478 1.00 96.62 866 THR A C 1
ATOM 6455 O O . THR A 1 866 ? -33.490 18.805 54.769 1.00 96.62 866 THR A O 1
ATOM 6458 N N . GLU A 1 867 ? -32.612 20.405 53.453 1.00 97.00 867 GLU A N 1
ATOM 6459 C CA . GLU A 1 867 ? -31.907 19.518 52.523 1.00 97.00 867 GLU A CA 1
ATOM 6460 C C . GLU A 1 867 ? -30.459 19.261 52.971 1.00 97.00 867 GLU A C 1
ATOM 6462 O O . GLU A 1 867 ? -29.711 20.191 53.271 1.00 97.00 867 GLU A O 1
ATOM 6467 N N . TYR A 1 868 ? -30.055 17.993 52.971 1.00 95.81 868 TYR A N 1
ATOM 6468 C CA . TYR A 1 868 ? -28.725 17.516 53.343 1.00 95.81 868 TYR A CA 1
ATOM 6469 C C . TYR A 1 868 ? -28.150 16.616 52.247 1.00 95.81 868 TYR A C 1
ATOM 6471 O O . TYR A 1 868 ? -28.884 15.939 51.526 1.00 95.81 868 TYR A O 1
ATOM 6479 N N . GLU A 1 869 ? -26.823 16.573 52.134 1.00 93.88 869 GLU A N 1
ATOM 6480 C CA . GLU A 1 869 ? -26.123 15.737 51.155 1.00 93.88 869 GLU A CA 1
ATOM 6481 C C . GLU A 1 869 ? -25.676 14.398 51.769 1.00 93.88 869 GLU A C 1
ATOM 6483 O O . GLU A 1 869 ? -25.255 14.320 52.932 1.00 93.88 869 GLU A O 1
ATOM 6488 N N . TYR A 1 870 ? -25.730 13.337 50.964 1.00 93.38 870 TYR A N 1
ATOM 6489 C CA . TYR A 1 870 ? -25.022 12.086 51.218 1.00 93.38 870 TYR A CA 1
ATOM 6490 C C . TYR A 1 870 ? -24.058 11.784 50.072 1.00 93.38 870 TYR A C 1
ATOM 6492 O O . TYR A 1 870 ? -24.359 12.000 48.900 1.00 93.38 870 TYR A O 1
ATOM 6500 N N . TYR A 1 871 ? -22.870 11.288 50.413 1.00 90.44 871 TYR A N 1
ATOM 6501 C CA . TYR A 1 871 ? -21.742 11.259 49.477 1.00 90.44 871 TYR A CA 1
ATOM 6502 C C . TYR A 1 871 ? -21.539 9.908 48.796 1.00 90.44 871 TYR A C 1
ATOM 6504 O O . TYR A 1 871 ? -20.839 9.834 47.783 1.00 90.44 871 TYR A O 1
ATOM 6512 N N . SER A 1 872 ? -22.119 8.849 49.361 1.00 91.56 872 SER A N 1
ATOM 6513 C CA . SER A 1 872 ? -21.873 7.467 48.966 1.00 91.56 872 SER A CA 1
ATOM 6514 C C . SER A 1 872 ? -23.039 6.541 49.318 1.00 91.56 872 SER A C 1
ATOM 6516 O O . SER A 1 872 ? -23.887 6.870 50.156 1.00 91.56 872 SER A O 1
ATOM 6518 N N . ILE A 1 873 ? -23.063 5.375 48.672 1.00 93.00 873 ILE A N 1
ATOM 6519 C CA . ILE A 1 873 ? -24.049 4.312 48.890 1.00 93.00 873 ILE A CA 1
ATOM 6520 C C . ILE A 1 873 ? -23.302 2.991 49.029 1.00 93.00 873 ILE A C 1
ATOM 6522 O O . ILE A 1 873 ? -22.495 2.636 48.168 1.00 93.00 873 ILE A O 1
ATOM 6526 N N . ASN A 1 874 ? -23.596 2.275 50.114 1.00 91.00 874 ASN A N 1
ATOM 6527 C CA . ASN A 1 874 ? -22.961 1.028 50.522 1.00 91.00 874 ASN A CA 1
ATOM 6528 C C . ASN A 1 874 ? -21.419 1.094 50.566 1.00 91.00 874 ASN A C 1
ATOM 6530 O O . ASN A 1 874 ? -20.744 0.081 50.377 1.00 91.00 874 ASN A O 1
ATOM 6534 N N . ASP A 1 875 ? -20.847 2.275 50.812 1.00 85.62 875 ASP A N 1
ATOM 6535 C CA . ASP A 1 875 ? -19.397 2.447 50.821 1.00 85.62 875 ASP A CA 1
ATOM 6536 C C . ASP A 1 875 ? -18.772 1.852 52.088 1.00 85.62 875 ASP A C 1
ATOM 6538 O O . ASP A 1 875 ? -19.112 2.195 53.223 1.00 85.62 875 ASP A O 1
ATOM 6542 N N . THR A 1 876 ? -17.812 0.962 51.876 1.00 75.50 876 THR A N 1
ATOM 6543 C CA . THR A 1 876 ? -17.063 0.260 52.911 1.00 75.50 876 THR A CA 1
ATOM 6544 C C . THR A 1 876 ? -15.965 1.093 53.562 1.00 75.50 876 THR A C 1
ATOM 6546 O O . THR A 1 876 ? -15.422 0.666 54.572 1.00 75.50 876 THR A O 1
ATOM 6549 N N . ILE A 1 877 ? -15.634 2.289 53.082 1.00 73.06 877 ILE A N 1
ATOM 6550 C CA . ILE A 1 877 ? -14.709 3.192 53.789 1.00 73.06 877 ILE A CA 1
ATOM 6551 C C . ILE A 1 877 ? -15.437 3.900 54.944 1.00 73.06 877 ILE A C 1
ATOM 6553 O O . ILE A 1 877 ? -14.897 4.048 56.045 1.00 73.06 877 ILE A O 1
ATOM 6557 N N . CYS A 1 878 ? -16.709 4.258 54.745 1.00 74.88 878 CYS A N 1
ATOM 6558 C CA . CYS A 1 878 ? -17.528 5.005 55.709 1.00 74.88 878 CYS A CA 1
ATOM 6559 C C . CYS A 1 878 ? -17.843 4.232 57.005 1.00 74.88 878 CYS A C 1
ATOM 6561 O O . CYS A 1 878 ? -18.234 4.835 58.012 1.00 74.88 878 CYS A O 1
ATOM 6563 N N . ARG A 1 879 ? -17.620 2.913 57.025 1.00 69.38 879 ARG A N 1
ATOM 6564 C CA . ARG A 1 879 ? -17.896 2.026 58.168 1.00 69.38 879 ARG A CA 1
ATOM 6565 C C . ARG A 1 879 ? -17.025 2.265 59.404 1.00 69.38 879 ARG A C 1
ATOM 6567 O O . ARG A 1 879 ? -17.425 1.888 60.503 1.00 69.38 879 ARG A O 1
ATOM 6574 N N . HIS A 1 880 ? -15.846 2.871 59.242 1.00 68.75 880 HIS A N 1
ATOM 6575 C CA . HIS A 1 880 ? -14.939 3.182 60.356 1.00 68.75 880 HIS A CA 1
ATOM 6576 C C . HIS A 1 880 ? -15.186 4.568 60.959 1.00 68.75 880 HIS A C 1
ATOM 6578 O O . HIS A 1 880 ? -14.656 4.871 62.024 1.00 68.75 880 HIS A O 1
ATOM 6584 N N . GLY A 1 881 ? -16.050 5.374 60.331 1.00 64.19 881 GLY A N 1
ATOM 6585 C CA . GLY A 1 881 ? -16.517 6.622 60.911 1.00 64.19 881 GLY A CA 1
ATOM 6586 C C . GLY A 1 881 ? -15.639 7.836 60.637 1.00 64.19 881 GLY A C 1
ATOM 6587 O O . GLY A 1 881 ? -15.104 8.423 61.571 1.00 64.19 881 GLY A O 1
ATOM 6588 N N . SER A 1 882 ? -15.523 8.219 59.366 1.00 68.69 882 SER A N 1
ATOM 6589 C CA . SER A 1 882 ? -14.859 9.461 58.959 1.00 68.69 882 SER A CA 1
ATOM 6590 C C . SER A 1 882 ? -15.801 10.660 59.087 1.00 68.69 882 SER A C 1
ATOM 6592 O O . SER A 1 882 ? -16.924 10.608 58.588 1.00 68.69 882 SER A O 1
ATOM 6594 N N . ASP A 1 883 ? -15.328 11.753 59.686 1.00 68.31 883 ASP A N 1
ATOM 6595 C CA . ASP A 1 883 ? -16.085 13.012 59.774 1.00 68.31 883 ASP A CA 1
ATOM 6596 C C . ASP A 1 883 ? -15.985 13.856 58.486 1.00 68.31 883 ASP A C 1
ATOM 6598 O O . ASP A 1 883 ? -16.765 14.785 58.286 1.00 68.31 883 ASP A O 1
ATOM 6602 N N . ALA A 1 884 ? -15.087 13.492 57.561 1.00 67.62 884 ALA A N 1
ATOM 6603 C CA . ALA A 1 884 ? -14.996 14.104 56.232 1.00 67.62 884 ALA A CA 1
ATOM 6604 C C . ALA A 1 884 ? -16.137 13.665 55.289 1.00 67.62 884 ALA A C 1
ATOM 6606 O O . ALA A 1 884 ? -16.375 14.297 54.262 1.00 67.62 884 ALA A O 1
ATOM 6607 N N . LEU A 1 885 ? -16.850 12.584 55.629 1.00 76.31 885 LEU A N 1
ATOM 6608 C CA . LEU A 1 885 ? -17.953 12.015 54.854 1.00 76.31 885 LEU A CA 1
ATOM 6609 C C . LEU A 1 885 ? -19.209 11.986 55.727 1.00 76.31 885 LEU A C 1
ATOM 6611 O O . LEU A 1 885 ? -19.542 10.975 56.344 1.00 76.31 885 LEU A O 1
ATOM 6615 N N . LYS A 1 886 ? -19.889 13.136 55.796 1.00 83.94 886 LYS A N 1
ATOM 6616 C CA . LYS A 1 886 ? -20.935 13.394 56.797 1.00 83.94 886 LYS A CA 1
ATOM 6617 C C . LYS A 1 886 ? -22.151 12.468 56.699 1.00 83.94 886 LYS A C 1
ATOM 6619 O O . LYS A 1 886 ? -22.721 12.161 57.741 1.00 83.94 886 LYS A O 1
ATOM 6624 N N . SER A 1 887 ? -22.514 11.986 55.502 1.00 91.62 887 SER A N 1
ATOM 6625 C CA . SER A 1 887 ? -23.609 11.014 55.343 1.00 91.62 887 SER A CA 1
ATOM 6626 C C . SER A 1 887 ? -23.334 9.915 54.301 1.00 91.62 887 SER A C 1
ATOM 6628 O O . SER A 1 887 ? -22.806 10.200 53.222 1.00 91.62 887 SER A O 1
ATOM 6630 N N . ASN A 1 888 ? -23.754 8.677 54.597 1.00 93.25 888 ASN A N 1
ATOM 6631 C CA . ASN A 1 888 ? -23.726 7.502 53.705 1.00 93.25 888 ASN A CA 1
ATOM 6632 C C . ASN A 1 888 ? -25.037 6.705 53.813 1.00 93.25 888 ASN A C 1
ATOM 6634 O O . ASN A 1 888 ? -25.558 6.537 54.916 1.00 93.25 888 ASN A O 1
ATOM 6638 N N . ILE A 1 889 ? -25.525 6.154 52.700 1.00 94.81 889 ILE A N 1
ATOM 6639 C CA . ILE A 1 889 ? -26.695 5.260 52.689 1.00 94.81 889 ILE A CA 1
ATOM 6640 C C . ILE A 1 889 ? -26.247 3.797 52.698 1.00 94.81 889 ILE A C 1
ATOM 6642 O O . ILE A 1 889 ? -25.399 3.402 51.903 1.00 94.81 889 ILE A O 1
ATOM 6646 N N . TYR A 1 890 ? -26.859 2.978 53.551 1.00 94.88 890 TYR A N 1
ATOM 6647 C CA . TYR A 1 890 ? -26.814 1.520 53.459 1.00 94.88 890 TYR A CA 1
ATOM 6648 C C . TYR A 1 890 ? -28.164 0.970 53.004 1.00 94.88 890 TYR A C 1
ATOM 6650 O O . TYR A 1 890 ? -29.222 1.508 53.336 1.00 94.88 890 TYR A O 1
ATOM 6658 N N . THR A 1 891 ? -28.103 -0.124 52.255 1.00 94.38 891 THR A N 1
ATOM 6659 C CA . THR A 1 891 ? -29.250 -0.830 51.666 1.00 94.38 891 THR A CA 1
ATOM 6660 C C . THR A 1 891 ? -29.192 -2.315 52.023 1.00 94.38 891 THR A C 1
ATOM 6662 O O . THR A 1 891 ? -28.247 -2.776 52.670 1.00 94.38 891 THR A O 1
ATOM 6665 N N . HIS A 1 892 ? -30.160 -3.096 51.543 1.00 92.50 892 HIS A N 1
ATOM 6666 C CA . HIS A 1 892 ? -30.186 -4.538 51.774 1.00 92.50 892 HIS A CA 1
ATOM 6667 C C . HIS A 1 892 ? -29.012 -5.321 51.162 1.00 92.50 892 HIS A C 1
ATOM 6669 O O . HIS A 1 892 ? -28.812 -6.481 51.534 1.00 92.50 892 HIS A O 1
ATOM 6675 N N . HIS A 1 893 ? -28.245 -4.730 50.240 1.00 90.88 893 HIS A N 1
ATOM 6676 C CA . HIS A 1 893 ? -27.055 -5.359 49.657 1.00 90.88 893 HIS A CA 1
ATOM 6677 C C . HIS A 1 893 ? -25.843 -5.323 50.604 1.00 90.88 893 HIS A C 1
ATOM 6679 O O . HIS A 1 893 ? -24.931 -6.140 50.469 1.00 90.88 893 HIS A O 1
ATOM 6685 N N . TYR A 1 894 ? -25.832 -4.430 51.603 1.00 91.44 894 TYR A N 1
ATOM 6686 C CA . TYR A 1 894 ? -24.776 -4.368 52.615 1.00 91.44 894 TYR A CA 1
ATOM 6687 C C . TYR A 1 894 ? -25.061 -5.358 53.754 1.00 91.44 894 TYR A C 1
ATOM 6689 O O . TYR A 1 894 ? -25.628 -5.022 54.798 1.00 91.44 894 TYR A O 1
ATOM 6697 N N . LYS A 1 895 ? -24.697 -6.625 53.538 1.00 90.00 895 LYS A N 1
ATOM 6698 C CA . LYS A 1 895 ? -24.933 -7.711 54.501 1.00 90.00 895 LYS A CA 1
ATOM 6699 C C . LYS A 1 895 ? -23.930 -7.674 55.649 1.00 90.00 895 LYS A C 1
ATOM 6701 O O . LYS A 1 895 ? -22.751 -7.430 55.419 1.00 90.00 895 LYS A O 1
ATOM 6706 N N . LYS A 1 896 ? -24.376 -8.025 56.864 1.00 90.50 896 LYS A N 1
ATOM 6707 C CA . LYS A 1 896 ? -23.499 -8.235 58.033 1.00 90.50 896 LYS A CA 1
ATOM 6708 C C . LYS A 1 896 ? -22.422 -9.271 57.744 1.00 90.50 896 LYS A C 1
ATOM 6710 O O . LYS A 1 896 ? -21.254 -9.022 58.006 1.00 90.50 896 LYS A O 1
ATOM 6715 N N . THR A 1 897 ? -22.828 -10.403 57.183 1.00 88.69 897 THR A N 1
ATOM 6716 C CA . THR A 1 897 ? -21.954 -11.519 56.828 1.00 88.69 897 THR A CA 1
ATOM 6717 C C . THR A 1 897 ? -22.094 -11.755 55.327 1.00 88.69 897 THR A C 1
ATOM 6719 O O . THR A 1 897 ? -22.969 -12.521 54.932 1.00 88.69 897 THR A O 1
ATOM 6722 N N . PRO A 1 898 ? -21.329 -11.037 54.479 1.00 83.06 898 PRO A N 1
ATOM 6723 C CA . PRO A 1 898 ? -21.442 -11.176 53.025 1.00 83.06 898 PRO A CA 1
ATOM 6724 C C . PRO A 1 898 ? -20.959 -12.550 52.544 1.00 83.06 898 PRO A C 1
ATOM 6726 O O . PRO A 1 898 ? -21.561 -13.141 51.661 1.00 83.06 898 PRO A O 1
ATOM 6729 N N . HIS A 1 899 ? -19.924 -13.097 53.185 1.00 80.88 899 HIS A N 1
ATOM 6730 C CA . HIS A 1 899 ? -19.439 -14.455 52.953 1.00 80.88 899 HIS A CA 1
ATOM 6731 C C . HIS A 1 899 ? -19.102 -15.117 54.288 1.00 80.88 899 HIS A C 1
ATOM 6733 O O . HIS A 1 899 ? -18.878 -14.433 55.293 1.00 80.88 899 HIS A O 1
ATOM 6739 N N . SER A 1 900 ? -19.028 -16.450 54.290 1.00 81.38 900 SER A N 1
ATOM 6740 C CA . SER A 1 900 ? -18.638 -17.219 55.474 1.00 81.38 900 SER A CA 1
ATOM 6741 C C . SER A 1 900 ? -17.305 -16.718 56.050 1.00 81.38 900 SER A C 1
ATOM 6743 O O . SER A 1 900 ? -16.345 -16.483 55.315 1.00 81.38 900 SER A O 1
ATOM 6745 N N . GLY A 1 901 ? -17.264 -16.505 57.368 1.00 79.88 901 GLY A N 1
ATOM 6746 C CA . GLY A 1 901 ? -16.079 -16.021 58.085 1.00 79.88 901 GLY A CA 1
ATOM 6747 C C . GLY A 1 901 ? -15.763 -14.526 57.935 1.00 79.88 901 GLY A C 1
ATOM 6748 O O . GLY A 1 901 ? -14.806 -14.060 58.546 1.00 79.88 901 GLY A O 1
ATOM 6749 N N . LEU A 1 902 ? -16.549 -13.750 57.178 1.00 81.19 902 LEU A N 1
ATOM 6750 C CA . LEU A 1 902 ? -16.339 -12.308 57.006 1.00 81.19 902 LEU A CA 1
ATOM 6751 C C . LEU A 1 902 ? -17.491 -11.495 57.578 1.00 81.19 902 LEU A C 1
ATOM 6753 O O . LEU A 1 902 ? -18.655 -11.833 57.394 1.00 81.19 902 LEU A O 1
ATOM 6757 N N . THR A 1 903 ? -17.169 -10.384 58.239 1.00 86.00 903 THR A N 1
ATOM 6758 C CA . THR A 1 903 ? -18.168 -9.454 58.777 1.00 86.00 903 THR A CA 1
ATOM 6759 C C . THR A 1 903 ? -17.930 -8.057 58.232 1.00 86.00 903 THR A C 1
ATOM 6761 O O . THR A 1 903 ? -16.882 -7.477 58.501 1.00 86.00 903 THR A O 1
ATOM 6764 N N . ASN A 1 904 ? -18.894 -7.494 57.503 1.00 87.12 904 ASN A N 1
ATOM 6765 C CA . ASN A 1 904 ? -18.888 -6.079 57.130 1.00 87.12 904 ASN A CA 1
ATOM 6766 C C . ASN A 1 904 ? -19.274 -5.242 58.344 1.00 87.12 904 ASN A C 1
ATOM 6768 O O . ASN A 1 904 ? -20.424 -5.334 58.760 1.00 87.12 904 ASN A O 1
ATOM 6772 N N . PRO A 1 905 ? -18.375 -4.430 58.927 1.00 88.50 905 PRO A N 1
ATOM 6773 C CA . PRO A 1 905 ? -18.752 -3.620 60.068 1.00 88.50 905 PRO A CA 1
ATOM 6774 C C . PRO A 1 905 ? -19.625 -2.436 59.639 1.00 88.50 905 PRO A C 1
ATOM 6776 O O . PRO A 1 905 ? -19.608 -2.001 58.486 1.00 88.50 905 PRO A O 1
ATOM 6779 N N . LEU A 1 906 ? -20.347 -1.901 60.619 1.00 91.06 906 LEU A N 1
ATOM 6780 C CA . LEU A 1 906 ? -21.014 -0.606 60.589 1.00 91.06 906 LEU A CA 1
ATOM 6781 C C . LEU A 1 906 ? -20.469 0.232 61.749 1.00 91.06 906 LEU A C 1
ATOM 6783 O O . LEU A 1 906 ? -20.132 -0.303 62.812 1.00 91.06 906 LEU A O 1
ATOM 6787 N N . SER A 1 907 ? -20.382 1.546 61.559 1.00 90.62 907 SER A N 1
ATOM 6788 C CA . SER A 1 907 ? -19.891 2.451 62.599 1.00 90.62 907 SER A CA 1
ATOM 6789 C C . SER A 1 907 ? -20.818 2.402 63.817 1.00 90.62 907 SER A C 1
ATOM 6791 O O . SER A 1 907 ? -22.029 2.545 63.673 1.00 90.62 907 SER A O 1
ATOM 6793 N N . LYS A 1 908 ? -20.256 2.269 65.023 1.00 92.75 908 LYS A N 1
ATOM 6794 C CA . LYS A 1 908 ? -21.023 2.295 66.285 1.00 92.75 908 LYS A CA 1
ATOM 6795 C C . LYS A 1 908 ? -21.246 3.700 66.850 1.00 92.75 908 LYS A C 1
ATOM 6797 O O . LYS A 1 908 ? -22.081 3.863 67.730 1.00 92.75 908 LYS A O 1
ATOM 6802 N N . LYS A 1 909 ? -20.477 4.690 66.379 1.00 91.44 909 LYS A N 1
ATOM 6803 C CA . LYS A 1 909 ? -20.438 6.065 66.910 1.00 91.44 909 LYS A CA 1
ATOM 6804 C C . LYS A 1 909 ? -20.998 7.088 65.918 1.00 91.44 909 LYS A C 1
ATOM 6806 O O . LYS A 1 909 ? -20.280 7.957 65.440 1.00 91.44 909 LYS A O 1
ATOM 6811 N N . CYS A 1 910 ? -22.256 6.936 65.529 1.00 92.62 910 CYS A N 1
ATOM 6812 C CA . CYS A 1 910 ? -22.934 7.825 64.581 1.00 92.62 910 CYS A CA 1
ATOM 6813 C C . CYS A 1 910 ? -24.446 7.802 64.800 1.00 92.62 910 CYS A C 1
ATOM 6815 O O . CYS A 1 910 ? -24.951 6.945 65.525 1.00 92.62 910 CYS A O 1
ATOM 6817 N N . LEU A 1 911 ? -25.151 8.724 64.151 1.00 95.19 911 LEU A N 1
ATOM 6818 C CA . LEU A 1 911 ? -26.604 8.694 64.060 1.00 95.19 911 LEU A CA 1
ATOM 6819 C C . LEU A 1 911 ? -27.007 7.812 62.871 1.00 95.19 911 LEU A C 1
ATOM 6821 O O . LEU A 1 911 ? -26.496 8.007 61.771 1.00 95.19 911 LEU A O 1
ATOM 6825 N N . TYR A 1 912 ? -27.919 6.865 63.076 1.00 96.81 912 TYR A N 1
ATOM 6826 C CA . TYR A 1 912 ? -28.626 6.188 61.992 1.00 96.81 912 TYR A CA 1
ATOM 6827 C C . TYR A 1 912 ? -30.093 6.589 61.980 1.00 96.81 912 TYR A C 1
ATOM 6829 O O . TYR A 1 912 ? -30.771 6.502 63.006 1.00 96.81 912 TYR A O 1
ATOM 6837 N N . VAL A 1 913 ? -30.585 6.947 60.798 1.00 97.81 913 VAL A N 1
ATOM 6838 C CA . VAL A 1 913 ? -32.012 7.118 60.511 1.00 97.81 913 VAL A CA 1
ATOM 6839 C C . VAL A 1 913 ? -32.421 6.008 59.550 1.00 97.81 913 VAL A C 1
ATOM 6841 O O . VAL A 1 913 ? -31.945 5.963 58.416 1.00 97.81 913 VAL A O 1
ATOM 6844 N N . LEU A 1 914 ? -33.254 5.079 60.018 1.00 97.94 914 LEU A N 1
ATOM 6845 C CA . LEU A 1 914 ? -33.829 4.030 59.182 1.00 97.94 914 LEU A CA 1
ATOM 6846 C C . LEU A 1 914 ? -35.179 4.515 58.684 1.00 97.94 914 LEU A C 1
ATOM 6848 O O . LEU A 1 914 ? -36.018 4.938 59.482 1.00 97.94 914 LEU A O 1
ATOM 6852 N N . ALA A 1 915 ? -35.385 4.423 57.378 1.00 97.44 915 ALA A N 1
ATOM 6853 C CA . ALA A 1 915 ? -36.623 4.837 56.747 1.00 97.44 915 ALA A CA 1
ATOM 6854 C C . ALA A 1 915 ? -37.060 3.818 55.697 1.00 97.44 915 ALA A C 1
ATOM 6856 O O . ALA A 1 915 ? -36.227 3.237 54.999 1.00 97.44 915 ALA A O 1
ATOM 6857 N N . GLN A 1 916 ? -38.369 3.605 55.603 1.00 97.31 916 GLN A N 1
ATOM 6858 C CA . GLN A 1 916 ? -38.991 2.701 54.645 1.00 97.31 916 GLN A CA 1
ATOM 6859 C C . GLN A 1 916 ? -39.778 3.505 53.611 1.00 97.31 916 GLN A C 1
ATOM 6861 O O . GLN A 1 916 ? -40.619 4.325 53.981 1.00 97.31 916 GLN A O 1
ATOM 6866 N N . PHE A 1 917 ? -39.510 3.289 52.324 1.00 96.75 917 PHE A N 1
ATOM 6867 C CA . PHE A 1 917 ? -40.194 3.989 51.236 1.00 96.75 917 PHE A CA 1
ATOM 6868 C C . PHE A 1 917 ? -41.704 3.720 51.249 1.00 96.75 917 PHE A C 1
ATOM 6870 O O . PHE A 1 917 ? -42.136 2.571 51.377 1.00 96.75 917 PHE A O 1
ATOM 6877 N N . THR A 1 918 ? -42.506 4.780 51.111 1.00 92.50 918 THR A N 1
ATOM 6878 C CA . THR A 1 918 ? -43.979 4.696 51.113 1.00 92.50 918 THR A CA 1
ATOM 6879 C C . THR A 1 918 ? -44.549 4.320 49.742 1.00 92.50 918 THR A C 1
ATOM 6881 O O . THR A 1 918 ? -45.645 3.767 49.671 1.00 92.50 918 THR A O 1
ATOM 6884 N N . GLY A 1 919 ? -43.793 4.564 48.667 1.00 88.38 919 GLY A N 1
ATOM 6885 C CA . GLY A 1 919 ? -44.106 4.167 47.293 1.00 88.38 919 GLY A CA 1
ATOM 6886 C C . GLY A 1 919 ? -43.110 3.145 46.743 1.00 88.38 919 GLY A C 1
ATOM 6887 O O . GLY A 1 919 ? -42.805 2.135 47.394 1.00 88.38 919 GLY A O 1
ATOM 6888 N N . ASP A 1 920 ? -42.616 3.403 45.533 1.00 83.88 920 ASP A N 1
ATOM 6889 C CA . ASP A 1 920 ? -41.451 2.706 44.988 1.00 83.88 920 ASP A CA 1
ATOM 6890 C C . ASP A 1 920 ? -40.171 3.091 45.742 1.00 83.88 920 ASP A C 1
ATOM 6892 O O . ASP A 1 920 ? -40.137 4.038 46.527 1.00 83.88 920 ASP A O 1
ATOM 6896 N N . TYR A 1 921 ? -39.138 2.272 45.576 1.00 88.56 921 TYR A N 1
ATOM 6897 C CA . TYR A 1 921 ? -37.849 2.459 46.232 1.00 88.56 921 TYR A CA 1
ATOM 6898 C C . TYR A 1 921 ? -36.941 3.368 45.390 1.00 88.56 921 TYR A C 1
ATOM 6900 O O . TYR A 1 921 ? -37.305 3.795 44.302 1.00 88.56 921 TYR A O 1
ATOM 6908 N N . LEU A 1 922 ? -35.763 3.716 45.910 1.00 92.75 922 LEU A N 1
ATOM 6909 C CA . LEU A 1 922 ? -34.902 4.735 45.306 1.00 92.75 922 LEU A CA 1
ATOM 6910 C C . LEU A 1 922 ? -34.457 4.377 43.875 1.00 92.75 922 LEU A C 1
ATOM 6912 O O . LEU A 1 922 ? -33.659 3.457 43.689 1.00 92.75 922 LEU A O 1
ATOM 6916 N N . HIS A 1 923 ? -34.889 5.180 42.899 1.00 94.56 923 HIS A N 1
ATOM 6917 C CA . HIS A 1 923 ? -34.418 5.130 41.512 1.00 94.56 923 HIS A CA 1
ATOM 6918 C C . HIS A 1 923 ? -33.619 6.387 41.134 1.00 94.56 923 HIS A C 1
ATOM 6920 O O . HIS A 1 923 ? -33.939 7.502 41.552 1.00 94.56 923 HIS A O 1
ATOM 6926 N N . VAL A 1 924 ? -32.579 6.221 40.318 1.00 95.81 924 VAL A N 1
ATOM 6927 C CA . VAL A 1 924 ? -31.690 7.315 39.897 1.00 95.81 924 VAL A CA 1
ATOM 6928 C C . VAL A 1 924 ? -32.378 8.251 38.898 1.00 95.81 924 VAL A C 1
ATOM 6930 O O . VAL A 1 924 ? -32.994 7.786 37.939 1.00 95.81 924 VAL A O 1
ATOM 6933 N N . ASN A 1 925 ? -32.214 9.566 39.082 1.00 95.94 925 ASN A N 1
ATOM 6934 C CA . ASN A 1 925 ? -32.750 10.621 38.209 1.00 95.94 925 ASN A CA 1
ATOM 6935 C C . ASN A 1 925 ? -34.287 10.595 38.081 1.00 95.94 925 ASN A C 1
ATOM 6937 O O . ASN A 1 925 ? -34.846 10.883 37.026 1.00 95.94 925 ASN A O 1
ATOM 6941 N N . THR A 1 926 ? -34.990 10.235 39.159 1.00 95.31 926 THR A N 1
ATOM 6942 C CA . THR A 1 926 ? -36.470 10.198 39.202 1.00 95.31 926 THR A CA 1
ATOM 6943 C C . THR A 1 926 ? -37.070 11.167 40.226 1.00 95.31 926 THR A C 1
ATOM 6945 O O . THR A 1 926 ? -38.266 11.129 40.499 1.00 95.31 926 THR A O 1
ATOM 6948 N N . GLY A 1 927 ? -36.253 12.075 40.770 1.00 94.00 927 GLY A N 1
ATOM 6949 C CA . GLY A 1 927 ? -36.679 13.057 41.765 1.00 94.00 927 GLY A CA 1
ATOM 6950 C C . GLY A 1 927 ? -36.683 12.516 43.197 1.00 94.00 927 GLY A C 1
ATOM 6951 O O . GLY A 1 927 ? -35.956 11.583 43.534 1.00 94.00 927 GLY A O 1
ATOM 6952 N N . TYR A 1 928 ? -37.458 13.173 44.060 1.00 95.44 928 TYR A N 1
ATOM 6953 C CA . TYR A 1 928 ? -37.556 12.856 45.484 1.00 95.44 928 TYR A CA 1
ATOM 6954 C C . TYR A 1 928 ? -38.515 11.689 45.750 1.00 95.44 928 TYR A C 1
ATOM 6956 O O . TYR A 1 928 ? -39.667 11.708 45.325 1.00 95.44 928 TYR A O 1
ATOM 6964 N N . HIS A 1 929 ? -38.040 10.708 46.516 1.00 96.12 929 HIS A N 1
ATOM 6965 C CA . HIS A 1 929 ? -38.785 9.545 46.996 1.00 96.12 929 HIS A CA 1
ATOM 6966 C C . HIS A 1 929 ? -39.101 9.694 48.478 1.00 96.12 929 HIS A C 1
ATOM 6968 O O . HIS A 1 929 ? -38.203 9.935 49.287 1.00 96.12 929 HIS A O 1
ATOM 6974 N N . LYS A 1 930 ? -40.369 9.517 48.844 1.00 96.94 930 LYS A N 1
ATOM 6975 C CA . LYS A 1 930 ? -40.841 9.628 50.228 1.00 96.94 930 LYS A CA 1
ATOM 6976 C C . LYS A 1 930 ? -40.589 8.340 51.006 1.00 96.94 930 LYS A C 1
ATOM 6978 O O . LYS A 1 930 ? -40.900 7.246 50.532 1.00 96.94 930 LYS A O 1
ATOM 6983 N N . ALA A 1 931 ? -40.065 8.469 52.218 1.00 97.25 931 ALA A N 1
ATOM 6984 C CA . ALA A 1 931 ? -39.831 7.361 53.130 1.00 97.25 931 ALA A CA 1
ATOM 6985 C C . ALA A 1 931 ? -40.241 7.726 54.556 1.00 97.25 931 ALA A C 1
ATOM 6987 O O . ALA A 1 931 ? -39.955 8.816 55.043 1.00 97.25 931 ALA A O 1
ATOM 6988 N N . LYS A 1 932 ? -40.890 6.792 55.246 1.00 97.94 932 LYS A N 1
ATOM 6989 C CA . LYS A 1 932 ? -41.300 6.949 56.639 1.00 97.94 932 LYS A CA 1
ATOM 6990 C C . LYS A 1 932 ? -40.193 6.466 57.566 1.00 97.94 932 LYS A C 1
ATOM 6992 O O . LYS A 1 932 ? -39.734 5.332 57.428 1.00 97.94 932 LYS A O 1
ATOM 6997 N N . VAL A 1 933 ? -39.782 7.290 58.524 1.00 98.25 933 VAL A N 1
ATOM 6998 C CA . VAL A 1 933 ? -38.766 6.936 59.522 1.00 98.25 933 VAL A CA 1
ATOM 6999 C C . VAL A 1 933 ? -39.317 5.855 60.449 1.00 98.25 933 VAL A C 1
ATOM 7001 O O . VAL A 1 933 ? -40.316 6.060 61.137 1.00 98.25 933 VAL A O 1
ATOM 7004 N N . THR A 1 934 ? -38.659 4.699 60.486 1.00 97.69 934 THR A N 1
ATOM 7005 C CA . THR A 1 934 ? -39.079 3.532 61.278 1.00 97.69 934 THR A CA 1
ATOM 7006 C C . THR A 1 934 ? -38.242 3.342 62.536 1.00 97.69 934 THR A C 1
ATOM 7008 O O . THR A 1 934 ? -38.731 2.795 63.523 1.00 97.69 934 THR A O 1
ATOM 7011 N N . LYS A 1 935 ? -36.983 3.796 62.530 1.00 97.38 935 LYS A N 1
ATOM 7012 C CA . LYS A 1 935 ? -36.080 3.677 63.680 1.00 97.38 935 LYS A CA 1
ATOM 7013 C C . LYS A 1 935 ? -35.008 4.759 63.644 1.00 97.38 935 LYS A C 1
ATOM 7015 O O . LYS A 1 935 ? -34.478 5.080 62.584 1.00 97.38 935 LYS A O 1
ATOM 7020 N N . ILE A 1 936 ? -34.638 5.267 64.816 1.00 97.25 936 ILE A N 1
ATOM 7021 C CA . ILE A 1 936 ? -33.487 6.156 64.996 1.00 97.25 936 ILE A CA 1
ATOM 7022 C C . ILE A 1 936 ? -32.553 5.505 66.017 1.00 97.25 936 ILE A C 1
ATOM 7024 O O . ILE A 1 936 ? -33.000 5.088 67.084 1.00 97.25 936 ILE A O 1
ATOM 7028 N N . LEU A 1 937 ? -31.267 5.403 65.688 1.00 96.56 937 LEU A N 1
ATOM 7029 C CA . LEU A 1 937 ? -30.225 4.898 66.584 1.00 96.56 937 LEU A CA 1
ATOM 7030 C C . LEU A 1 937 ? -29.148 5.970 66.728 1.00 96.56 937 LEU A C 1
ATOM 7032 O O . LEU A 1 937 ? -28.506 6.317 65.741 1.00 96.56 937 LEU A O 1
ATOM 7036 N N . ASP A 1 938 ? -28.934 6.486 67.935 1.00 95.38 938 ASP A N 1
ATOM 7037 C CA . ASP A 1 938 ? -27.927 7.521 68.178 1.00 95.38 938 ASP A CA 1
ATOM 7038 C C . ASP A 1 938 ? -26.753 6.969 68.988 1.00 95.38 938 ASP A C 1
ATOM 7040 O O . ASP A 1 938 ? -26.821 6.824 70.205 1.00 95.38 938 ASP A O 1
ATOM 7044 N N . GLY A 1 939 ? -25.672 6.639 68.282 1.00 93.69 939 GLY A N 1
ATOM 7045 C CA . GLY A 1 939 ? -24.452 6.094 68.866 1.00 93.69 939 GLY A CA 1
ATOM 7046 C C . GLY A 1 939 ? -23.416 7.130 69.286 1.00 93.69 939 GLY A C 1
ATOM 7047 O O . GLY A 1 939 ? -22.302 6.759 69.662 1.00 93.69 939 GLY A O 1
ATOM 7048 N N . ARG A 1 940 ? -23.706 8.426 69.117 1.00 92.06 940 ARG A N 1
ATOM 7049 C CA . ARG A 1 940 ? -22.688 9.488 69.197 1.00 92.06 940 ARG A CA 1
ATOM 7050 C C . ARG A 1 940 ? -22.206 9.728 70.627 1.00 92.06 940 ARG A C 1
ATOM 7052 O O . ARG A 1 940 ? -21.014 9.939 70.822 1.00 92.06 940 ARG A O 1
ATOM 7059 N N . SER A 1 941 ? -23.099 9.628 71.612 1.00 90.31 941 SER A N 1
ATOM 7060 C CA . SER A 1 941 ? -22.770 9.734 73.042 1.00 90.31 941 SER A CA 1
ATOM 7061 C C . SER A 1 941 ? -22.421 8.381 73.674 1.00 90.31 941 SER A C 1
ATOM 7063 O O . SER A 1 941 ? -21.476 8.288 74.451 1.00 90.31 941 SER A O 1
ATOM 7065 N N . SER A 1 942 ? -23.151 7.320 73.321 1.00 93.12 942 SER A N 1
ATOM 7066 C CA . SER A 1 942 ? -22.916 5.941 73.767 1.00 93.12 942 SER A CA 1
ATOM 7067 C C . SER A 1 942 ? -22.952 5.007 72.568 1.00 93.12 942 SER A C 1
ATOM 7069 O O . SER A 1 942 ? -23.934 4.980 71.836 1.00 93.12 942 SER A O 1
ATOM 7071 N N . ALA A 1 943 ? -21.877 4.247 72.352 1.00 93.50 943 ALA A N 1
ATOM 7072 C CA . ALA A 1 943 ? -21.734 3.417 71.160 1.00 93.50 943 ALA A CA 1
ATOM 7073 C C . ALA A 1 943 ? -22.879 2.395 71.029 1.00 93.50 943 ALA A C 1
ATOM 7075 O O . ALA A 1 943 ? -23.190 1.683 71.982 1.00 93.50 943 ALA A O 1
ATOM 7076 N N . ILE A 1 944 ? -23.448 2.273 69.825 1.00 94.25 944 ILE A N 1
ATOM 7077 C CA . ILE A 1 944 ? -24.497 1.287 69.521 1.00 94.25 944 ILE A CA 1
ATOM 7078 C C . ILE A 1 944 ? -23.937 -0.126 69.736 1.00 94.25 944 ILE A C 1
ATOM 7080 O O . ILE A 1 944 ? -22.847 -0.459 69.246 1.00 94.25 944 ILE A O 1
ATOM 7084 N N . ALA A 1 945 ? -24.677 -0.968 70.460 1.00 92.69 945 ALA A N 1
ATOM 7085 C CA . ALA A 1 945 ? -24.291 -2.354 70.687 1.00 92.69 945 ALA A CA 1
ATOM 7086 C C . ALA A 1 945 ? -24.227 -3.127 69.359 1.00 92.69 945 ALA A C 1
ATOM 7088 O O . ALA A 1 945 ? -25.010 -2.899 68.440 1.00 92.69 945 ALA A O 1
ATOM 7089 N N . SER A 1 946 ? -23.298 -4.082 69.242 1.00 89.62 946 SER A N 1
ATOM 7090 C CA . SER A 1 946 ? -23.081 -4.822 67.985 1.00 89.62 946 SER A CA 1
ATOM 7091 C C . SER A 1 946 ? -24.332 -5.558 67.477 1.00 89.62 946 SER A C 1
ATOM 7093 O O . SER A 1 946 ? -24.447 -5.789 66.274 1.00 89.62 946 SER A O 1
ATOM 7095 N N . ALA A 1 947 ? -25.228 -5.965 68.383 1.00 90.50 947 ALA A N 1
ATOM 7096 C CA . ALA A 1 947 ? -26.481 -6.644 68.054 1.00 90.50 947 ALA A CA 1
ATOM 7097 C C . ALA A 1 947 ? -27.541 -5.695 67.466 1.00 90.50 947 ALA A C 1
ATOM 7099 O O . ALA A 1 947 ? -28.381 -6.144 66.695 1.00 90.50 947 ALA A O 1
ATOM 7100 N N . ASP A 1 948 ? -27.448 -4.396 67.766 1.00 91.69 948 ASP A N 1
ATOM 7101 C CA . ASP A 1 948 ? -28.431 -3.376 67.379 1.00 91.69 948 ASP A CA 1
ATOM 7102 C C . ASP A 1 948 ? -28.035 -2.590 66.124 1.00 91.69 948 ASP A C 1
ATOM 7104 O O . ASP A 1 948 ? -28.788 -1.726 65.668 1.00 91.69 948 ASP A O 1
ATOM 7108 N N . LEU A 1 949 ? -26.854 -2.870 65.558 1.00 93.00 949 LEU A N 1
ATOM 7109 C CA . LEU A 1 949 ? -26.393 -2.240 64.324 1.00 93.00 949 LEU A CA 1
ATOM 7110 C C . LEU A 1 949 ? -27.374 -2.516 63.167 1.00 93.00 949 LEU A C 1
ATOM 7112 O O . LEU A 1 949 ? -27.772 -3.667 62.963 1.00 93.00 949 LEU A O 1
ATOM 7116 N N . PRO A 1 950 ? -27.742 -1.490 62.380 1.00 93.50 950 PRO A N 1
ATOM 7117 C CA . PRO A 1 950 ? -28.877 -1.568 61.468 1.00 93.50 950 PRO A CA 1
ATOM 7118 C C . PRO A 1 950 ? -28.517 -2.192 60.115 1.00 93.50 950 PRO A C 1
ATOM 7120 O O . PRO A 1 950 ? -28.472 -1.510 59.093 1.00 93.50 950 PRO A O 1
ATOM 7123 N N . TYR A 1 951 ? -28.273 -3.501 60.088 1.00 93.94 951 TYR A N 1
ATOM 7124 C CA . TYR A 1 951 ? -28.202 -4.235 58.823 1.00 93.94 951 TYR A CA 1
ATOM 7125 C C . TYR A 1 951 ? -29.601 -4.421 58.244 1.00 93.94 951 TYR A C 1
ATOM 7127 O O . TYR A 1 951 ? -30.522 -4.846 58.940 1.00 93.94 951 TYR A O 1
ATOM 7135 N N . ILE A 1 952 ? -29.750 -4.115 56.960 1.00 94.56 952 ILE A N 1
ATOM 7136 C CA . ILE A 1 952 ? -31.049 -4.051 56.295 1.00 94.56 952 ILE A CA 1
ATOM 7137 C C . ILE A 1 952 ? -31.288 -5.343 55.514 1.00 94.56 952 ILE A C 1
ATOM 7139 O O . ILE A 1 952 ? -30.396 -5.854 54.834 1.00 94.56 952 ILE A O 1
ATOM 7143 N N . SER A 1 953 ? -32.499 -5.883 55.612 1.00 90.94 953 SER A N 1
ATOM 7144 C CA . SER A 1 953 ? -32.940 -7.055 54.847 1.00 90.94 953 SER A CA 1
ATOM 7145 C C . SER A 1 953 ? -34.006 -6.711 53.807 1.00 90.94 953 SER A C 1
ATOM 7147 O O . SER A 1 953 ? -33.990 -7.293 52.727 1.00 90.94 953 SER A O 1
ATOM 7149 N N . ASP A 1 954 ? -34.896 -5.767 54.116 1.00 91.75 954 ASP A N 1
ATOM 7150 C CA . ASP A 1 954 ? -35.966 -5.312 53.228 1.00 91.75 954 ASP A CA 1
ATOM 7151 C C . ASP A 1 954 ? -35.449 -4.332 52.167 1.00 91.75 954 ASP A C 1
ATOM 7153 O O . ASP A 1 954 ? -34.768 -3.355 52.482 1.00 91.75 954 ASP A O 1
ATOM 7157 N N . LYS A 1 955 ? -35.839 -4.554 50.909 1.00 88.56 955 LYS A N 1
ATOM 7158 C CA . LYS A 1 955 ? -35.456 -3.706 49.780 1.00 88.56 955 LYS A CA 1
ATOM 7159 C C . LYS A 1 955 ? -36.059 -2.306 49.796 1.00 88.56 955 LYS A C 1
ATOM 7161 O O . LYS A 1 955 ? -35.488 -1.398 49.201 1.00 88.56 955 LYS A O 1
ATOM 7166 N N . LYS A 1 956 ? -37.192 -2.116 50.481 1.00 93.75 956 LYS A N 1
ATOM 7167 C CA . LYS A 1 956 ? -37.814 -0.793 50.638 1.00 93.75 956 LYS A CA 1
ATOM 7168 C C . LYS A 1 956 ? -37.246 0.006 51.805 1.00 93.75 956 LYS A C 1
ATOM 7170 O O . LYS A 1 956 ? -37.635 1.155 51.987 1.00 93.75 956 LYS A O 1
ATOM 7175 N N . THR A 1 957 ? -36.346 -0.574 52.591 1.00 95.31 957 THR A N 1
ATOM 7176 C CA . THR A 1 957 ? -35.751 0.092 53.745 1.00 95.31 957 THR A CA 1
ATOM 7177 C C . THR A 1 957 ? -34.344 0.580 53.409 1.00 95.31 957 THR A C 1
ATOM 7179 O O . THR A 1 957 ? -33.562 -0.120 52.768 1.00 95.31 957 THR A O 1
ATOM 7182 N N . ILE A 1 958 ? -34.002 1.780 53.871 1.00 96.06 958 ILE A N 1
ATOM 7183 C CA . ILE A 1 958 ? -32.642 2.323 53.828 1.00 96.06 958 ILE A CA 1
ATOM 7184 C C . ILE A 1 958 ? -32.191 2.744 55.225 1.00 96.06 958 ILE A C 1
ATOM 7186 O O . ILE A 1 958 ? -33.009 3.028 56.101 1.00 96.06 958 ILE A O 1
ATOM 7190 N N . GLY A 1 959 ? -30.878 2.809 55.421 1.00 96.25 959 GLY A N 1
ATOM 7191 C CA . GLY A 1 959 ? -30.257 3.302 56.645 1.00 96.25 959 GLY A CA 1
ATOM 7192 C C . GLY A 1 959 ? -29.294 4.428 56.319 1.00 96.25 959 GLY A C 1
ATOM 7193 O O . GLY A 1 959 ? -28.272 4.199 55.675 1.00 96.25 959 GLY A O 1
ATOM 7194 N N . ILE A 1 960 ? -29.604 5.639 56.772 1.00 96.12 960 ILE A N 1
ATOM 7195 C CA . ILE A 1 960 ? -28.750 6.810 56.578 1.00 96.12 960 ILE A CA 1
ATOM 7196 C C . ILE A 1 960 ? -27.816 6.912 57.782 1.00 96.12 960 ILE A C 1
ATOM 7198 O O . ILE A 1 960 ? -28.265 7.206 58.887 1.00 96.12 960 ILE A O 1
ATOM 7202 N N . GLN A 1 961 ? -26.526 6.646 57.577 1.00 94.62 961 GLN A N 1
ATOM 7203 C CA . GLN A 1 961 ? -25.470 6.937 58.547 1.00 94.62 961 GLN A CA 1
ATOM 7204 C C . GLN A 1 961 ? -25.132 8.423 58.468 1.00 94.62 961 GLN A C 1
ATOM 7206 O O . GLN A 1 961 ? -24.789 8.889 57.386 1.00 94.62 961 GLN A O 1
ATOM 7211 N N . ILE A 1 962 ? -25.170 9.135 59.594 1.00 93.94 962 ILE A N 1
ATOM 7212 C CA . ILE A 1 962 ? -24.955 10.584 59.677 1.00 93.94 962 ILE A CA 1
ATOM 7213 C C . ILE A 1 962 ? -23.957 10.900 60.802 1.00 93.94 962 ILE A C 1
ATOM 7215 O O . ILE A 1 962 ? -24.010 10.315 61.893 1.00 93.94 962 ILE A O 1
ATOM 7219 N N . ARG A 1 963 ? -23.023 11.817 60.537 1.00 90.50 963 ARG A N 1
ATOM 7220 C CA . ARG A 1 963 ? -21.948 12.243 61.449 1.00 90.50 963 ARG A CA 1
ATOM 7221 C C . ARG A 1 963 ? -21.751 13.761 61.450 1.00 90.50 963 ARG A C 1
ATOM 7223 O O . ARG A 1 963 ? -22.307 14.470 60.615 1.00 90.50 963 ARG A O 1
ATOM 7230 N N . GLY A 1 964 ? -20.937 14.228 62.399 1.00 88.56 964 GLY A N 1
ATOM 7231 C CA . GLY A 1 964 ? -20.583 15.636 62.561 1.00 88.56 964 GLY A CA 1
ATOM 7232 C C . GLY A 1 964 ? -21.775 16.533 62.902 1.00 88.56 964 GLY A C 1
ATOM 7233 O O . GLY A 1 964 ? -22.799 16.071 63.404 1.00 88.56 964 GLY A O 1
ATOM 7234 N N . ASP A 1 965 ? -21.628 17.810 62.565 1.00 88.75 965 ASP A N 1
ATOM 7235 C CA . ASP A 1 965 ? -22.638 18.872 62.671 1.00 88.75 965 ASP A CA 1
ATOM 7236 C C . ASP A 1 965 ? -23.984 18.520 62.008 1.00 88.75 965 ASP A C 1
ATOM 7238 O O . ASP A 1 965 ? -25.049 18.853 62.529 1.00 88.75 965 ASP A O 1
ATOM 7242 N N . VAL A 1 966 ? -23.965 17.789 60.888 1.00 92.69 966 VAL A N 1
ATOM 7243 C CA . VAL A 1 966 ? -25.191 17.338 60.206 1.00 92.69 966 VAL A CA 1
ATOM 7244 C C . VAL A 1 966 ? -25.990 16.376 61.086 1.00 92.69 966 VAL A C 1
ATOM 7246 O O . VAL A 1 966 ? -27.218 16.443 61.107 1.00 92.69 966 VAL A O 1
ATOM 7249 N N . ALA A 1 967 ? -25.325 15.510 61.856 1.00 94.25 967 ALA A N 1
ATOM 7250 C CA . ALA A 1 967 ? -26.022 14.599 62.761 1.00 94.25 967 ALA A CA 1
ATOM 7251 C C . ALA A 1 967 ? -26.739 15.353 63.889 1.00 94.25 967 ALA A C 1
ATOM 7253 O O . ALA A 1 967 ? -27.828 14.939 64.284 1.00 94.25 967 ALA A O 1
ATOM 7254 N N . ASP A 1 968 ? -26.163 16.452 64.387 1.00 93.12 968 ASP A N 1
ATOM 7255 C CA . ASP A 1 968 ? -26.794 17.280 65.421 1.00 93.12 968 ASP A CA 1
ATOM 7256 C C . ASP A 1 968 ? -28.066 17.939 64.887 1.00 93.12 968 ASP A C 1
ATOM 7258 O O . ASP A 1 968 ? -29.135 17.799 65.488 1.00 93.12 968 ASP A O 1
ATOM 7262 N N . ALA A 1 969 ? -27.974 18.562 63.708 1.00 94.06 969 ALA A N 1
ATOM 7263 C CA . ALA A 1 969 ? -29.107 19.210 63.053 1.00 94.06 969 ALA A CA 1
ATOM 7264 C C . ALA A 1 969 ? -30.236 18.219 62.713 1.00 94.06 969 ALA A C 1
ATOM 7266 O O . ALA A 1 969 ? -31.409 18.481 62.996 1.00 94.06 969 ALA A O 1
ATOM 7267 N N . VAL A 1 970 ? -29.888 17.052 62.158 1.00 96.31 970 VAL A N 1
ATOM 7268 C CA . VAL A 1 970 ? -30.871 16.017 61.810 1.00 96.31 970 VAL A CA 1
ATOM 7269 C C . VAL A 1 970 ? -31.500 15.418 63.066 1.00 96.31 970 VAL A C 1
ATOM 7271 O O . VAL A 1 970 ? -32.722 15.306 63.125 1.00 96.31 970 VAL A O 1
ATOM 7274 N N . LYS A 1 971 ? -30.718 15.081 64.104 1.00 96.19 971 LYS A N 1
ATOM 7275 C CA . LYS A 1 971 ? -31.261 14.491 65.343 1.00 96.19 971 LYS A CA 1
ATOM 7276 C C . LYS A 1 971 ? -32.253 15.414 66.048 1.00 96.19 971 LYS A C 1
ATOM 7278 O O . LYS A 1 971 ? -33.204 14.898 66.642 1.00 96.19 971 LYS A O 1
ATOM 7283 N N . ALA A 1 972 ? -32.016 16.725 66.007 1.00 95.38 972 ALA A N 1
ATOM 7284 C CA . ALA A 1 972 ? -32.905 17.731 66.583 1.00 95.38 972 ALA A CA 1
ATOM 7285 C C . ALA A 1 972 ? -34.237 17.860 65.822 1.00 95.38 972 ALA A C 1
ATOM 7287 O O . ALA A 1 972 ? -35.227 18.284 66.410 1.00 95.38 972 ALA A O 1
ATOM 7288 N N . SER A 1 973 ? -34.262 17.467 64.544 1.00 95.38 973 SER A N 1
ATOM 7289 C CA . SER A 1 973 ? -35.383 17.720 63.629 1.00 95.38 973 SER A CA 1
ATOM 7290 C C . SER A 1 973 ? -36.155 16.463 63.209 1.00 95.38 973 SER A C 1
ATOM 7292 O O . SER A 1 973 ? -37.195 16.598 62.575 1.00 95.38 973 SER A O 1
ATOM 7294 N N . VAL A 1 974 ? -35.657 15.256 63.520 1.00 96.94 974 VAL A N 1
ATOM 7295 C CA . VAL A 1 974 ? -36.257 13.977 63.092 1.00 96.94 974 VAL A CA 1
ATOM 7296 C C . VAL A 1 974 ? -36.767 13.129 64.259 1.00 96.94 974 VAL A C 1
ATOM 7298 O O . VAL A 1 974 ? -36.059 12.893 65.248 1.00 96.94 974 VAL A O 1
ATOM 7301 N N . SER A 1 975 ? -37.974 12.599 64.089 1.00 97.06 975 SER A N 1
ATOM 7302 C CA . SER A 1 975 ? -38.662 11.665 64.978 1.00 97.06 975 SER A CA 1
ATOM 7303 C C . SER A 1 975 ? -39.081 10.391 64.238 1.00 97.06 975 SER A C 1
ATOM 7305 O O . SER A 1 975 ? -39.223 10.355 63.017 1.00 97.06 975 SER A O 1
ATOM 7307 N N . VAL A 1 976 ? -39.269 9.297 64.985 1.00 97.19 976 VAL A N 1
ATOM 7308 C CA . VAL A 1 976 ? -39.851 8.070 64.418 1.00 97.19 976 VAL A CA 1
ATOM 7309 C C . VAL A 1 976 ? -41.291 8.361 64.001 1.00 97.19 976 VAL A C 1
ATOM 7311 O O . VAL A 1 976 ? -42.064 8.898 64.788 1.00 97.19 976 VAL A O 1
ATOM 7314 N N . GLY A 1 977 ? -41.651 7.976 62.778 1.00 96.25 977 GLY A N 1
ATOM 7315 C CA . GLY A 1 977 ? -42.949 8.258 62.171 1.00 96.25 977 GLY A CA 1
ATOM 7316 C C . GLY A 1 977 ? -42.936 9.402 61.157 1.00 96.25 977 GLY A C 1
ATOM 7317 O O . GLY A 1 977 ? -43.844 9.430 60.326 1.00 96.25 977 GLY A O 1
ATOM 7318 N N . ASP A 1 978 ? -41.914 10.263 61.175 1.00 97.69 978 ASP A N 1
ATOM 7319 C CA . ASP A 1 978 ? -41.779 11.376 60.231 1.00 97.69 978 ASP A CA 1
ATOM 7320 C C . ASP A 1 978 ? -41.600 10.879 58.792 1.00 97.69 978 ASP A C 1
ATOM 7322 O O . ASP A 1 978 ? -41.023 9.815 58.546 1.00 97.69 978 ASP A O 1
ATOM 7326 N N . GLU A 1 979 ? -42.073 11.669 57.829 1.00 97.06 979 GLU A N 1
ATOM 7327 C CA . GLU A 1 979 ? -41.779 11.466 56.411 1.00 97.06 979 GLU A CA 1
ATOM 7328 C C . GLU A 1 979 ? -40.528 12.269 56.029 1.00 97.06 979 GLU A C 1
ATOM 7330 O O . GLU A 1 979 ? -40.445 13.474 56.269 1.00 97.06 979 GLU A O 1
ATOM 7335 N N . ILE A 1 980 ? -39.554 11.588 55.428 1.00 97.44 980 ILE A N 1
ATOM 7336 C CA . ILE A 1 980 ? -38.360 12.180 54.825 1.00 97.44 980 ILE A CA 1
ATOM 7337 C C . ILE A 1 980 ? -38.387 11.956 53.314 1.00 97.44 980 ILE A C 1
ATOM 7339 O O . ILE A 1 980 ? -39.029 11.028 52.822 1.00 97.44 980 ILE A O 1
ATOM 7343 N N . GLU A 1 981 ? -37.662 12.783 52.569 1.00 97.31 981 GLU A N 1
ATOM 7344 C CA . GLU A 1 981 ? -37.538 12.640 51.116 1.00 97.31 981 GLU A CA 1
ATOM 7345 C C . GLU A 1 981 ? -36.086 12.336 50.749 1.00 97.31 981 GLU A C 1
ATOM 7347 O O . GLU A 1 981 ? -35.185 13.000 51.252 1.00 97.31 981 GLU A O 1
ATOM 7352 N N . ILE A 1 982 ? -35.827 11.368 49.870 1.00 97.25 982 ILE A N 1
ATOM 7353 C CA . ILE A 1 982 ? -34.475 11.016 49.403 1.00 97.25 982 ILE A CA 1
ATOM 7354 C C . ILE A 1 982 ? -34.434 11.042 47.878 1.00 97.25 982 ILE A C 1
ATOM 7356 O O . ILE A 1 982 ? -35.358 10.563 47.229 1.00 97.25 982 ILE A O 1
ATOM 7360 N N . LYS A 1 983 ? -33.351 11.554 47.294 1.00 95.75 983 LYS A N 1
ATOM 7361 C CA . LYS A 1 983 ? -33.094 11.468 45.854 1.00 95.75 983 LYS A CA 1
ATOM 7362 C C . LYS A 1 983 ? -31.649 11.108 45.543 1.00 95.75 983 LYS A C 1
ATOM 7364 O O . LYS A 1 983 ? -30.734 11.468 46.286 1.00 95.75 983 LYS A O 1
ATOM 7369 N N . CYS A 1 984 ? -31.467 10.457 44.400 1.00 95.94 984 CYS A N 1
ATOM 7370 C CA . CYS A 1 984 ? -30.179 10.077 43.842 1.00 95.94 984 CYS A CA 1
ATOM 7371 C C . CYS A 1 984 ? -30.100 10.593 42.407 1.00 95.94 984 CYS A C 1
ATOM 7373 O O . CYS A 1 984 ? -30.823 10.092 41.546 1.00 95.94 984 CYS A O 1
ATOM 7375 N N . ASP A 1 985 ? -29.232 11.568 42.158 1.00 94.81 985 ASP A N 1
ATOM 7376 C CA . ASP A 1 985 ? -29.036 12.143 40.833 1.00 94.81 985 ASP A CA 1
ATOM 7377 C C . ASP A 1 985 ? -27.632 11.808 40.309 1.00 94.81 985 ASP A C 1
ATOM 7379 O O . ASP A 1 985 ? -26.641 11.861 41.044 1.00 94.81 985 ASP A O 1
ATOM 7383 N N . ILE A 1 986 ? -27.535 11.467 39.027 1.00 94.12 986 ILE A N 1
ATOM 7384 C CA . ILE A 1 986 ? -26.284 11.288 38.294 1.00 94.12 986 ILE A CA 1
ATOM 7385 C C . ILE A 1 986 ? -26.387 12.067 36.985 1.00 94.12 986 ILE A C 1
ATOM 7387 O O . ILE A 1 986 ? -27.140 11.685 36.087 1.00 94.12 986 ILE A O 1
ATOM 7391 N N . ALA A 1 987 ? -25.609 13.140 36.872 1.00 93.50 987 ALA A N 1
ATOM 7392 C CA . ALA A 1 987 ? -25.462 13.885 35.632 1.00 93.50 987 ALA A CA 1
ATOM 7393 C C . ALA A 1 987 ? -24.485 13.163 34.695 1.00 93.50 987 ALA A C 1
ATOM 7395 O O . ALA A 1 987 ? -23.428 12.695 35.132 1.00 93.50 987 ALA A O 1
ATOM 7396 N N . ILE A 1 988 ? -24.837 13.095 33.410 1.00 92.00 988 ILE A N 1
ATOM 7397 C CA . ILE A 1 988 ? -23.954 12.598 32.347 1.00 92.00 988 ILE A CA 1
ATOM 7398 C C . ILE A 1 988 ? -23.488 13.776 31.488 1.00 92.00 988 ILE A C 1
ATOM 7400 O O . ILE A 1 988 ? -24.321 14.570 31.040 1.00 92.00 988 ILE A O 1
ATOM 7404 N N . ASP A 1 989 ? -22.169 13.903 31.311 1.00 88.69 989 ASP A N 1
ATOM 7405 C CA . ASP A 1 989 ? -21.488 15.010 30.616 1.00 88.69 989 ASP A CA 1
ATOM 7406 C C . ASP A 1 989 ? -21.954 16.398 31.093 1.00 88.69 989 ASP A C 1
ATOM 7408 O O . ASP A 1 989 ? -22.129 17.326 30.304 1.00 88.69 989 ASP A O 1
ATOM 7412 N N . GLY A 1 990 ? -22.226 16.515 32.398 1.00 82.38 990 GLY A N 1
ATOM 7413 C CA . GLY A 1 990 ? -22.686 17.740 33.058 1.00 82.38 990 GLY A CA 1
ATOM 7414 C C . GLY A 1 990 ? -24.122 18.177 32.735 1.00 82.38 990 GLY A C 1
ATOM 7415 O O . GLY A 1 990 ? -24.573 19.167 33.302 1.00 82.38 990 GLY A O 1
ATOM 7416 N N . ASN A 1 991 ? -24.851 17.469 31.859 1.00 71.75 991 ASN A N 1
ATOM 7417 C CA . ASN A 1 991 ? -26.062 18.015 31.226 1.00 71.75 991 ASN A CA 1
ATOM 7418 C C . ASN A 1 991 ? -27.315 17.119 31.294 1.00 71.75 991 ASN A C 1
ATOM 7420 O O . ASN A 1 991 ? -28.428 17.641 31.299 1.00 71.75 991 ASN A O 1
ATOM 7424 N N . SER A 1 992 ? -27.187 15.786 31.329 1.00 67.50 992 SER A N 1
ATOM 7425 C CA . SER A 1 992 ? -28.357 14.886 31.264 1.00 67.50 992 SER A CA 1
ATOM 7426 C C . SER A 1 992 ? -28.862 14.455 32.644 1.00 67.50 992 SER A C 1
ATOM 7428 O O . SER A 1 992 ? -28.124 13.818 33.394 1.00 67.50 992 SER A O 1
ATOM 7430 N N . THR A 1 993 ? -30.139 14.727 32.937 1.00 69.81 993 THR A N 1
ATOM 7431 C CA . THR A 1 993 ? -30.884 14.254 34.124 1.00 69.81 993 THR A CA 1
ATOM 7432 C C . THR A 1 993 ? -31.964 13.225 33.774 1.00 69.81 993 THR A C 1
ATOM 7434 O O . THR A 1 993 ? -32.909 13.022 34.535 1.00 69.81 993 THR A O 1
ATOM 7437 N N . LYS A 1 994 ? -31.860 12.565 32.612 1.00 92.25 994 LYS A N 1
ATOM 7438 C CA . LYS A 1 994 ? -32.806 11.511 32.216 1.00 92.25 994 LYS A CA 1
ATOM 7439 C C . LYS A 1 994 ? -32.818 10.372 33.250 1.00 92.25 994 LYS A C 1
ATOM 7441 O O . LYS A 1 994 ? -31.737 10.032 33.745 1.00 92.25 994 LYS A O 1
ATOM 7446 N N . PRO A 1 995 ? -33.973 9.733 33.532 1.00 95.81 995 PRO A N 1
ATOM 7447 C CA . PRO A 1 995 ? -34.015 8.544 34.375 1.00 95.81 995 PRO A CA 1
ATOM 7448 C C . PRO A 1 995 ? -33.068 7.461 33.848 1.00 95.81 995 PRO A C 1
ATOM 7450 O O . PRO A 1 995 ? -33.063 7.126 32.659 1.00 95.81 995 PRO A O 1
ATOM 7453 N N . ILE A 1 996 ? -32.229 6.938 34.737 1.00 95.88 996 ILE A N 1
ATOM 7454 C CA . ILE A 1 996 ? -31.184 5.973 34.388 1.00 95.88 996 ILE A CA 1
ATOM 7455 C C . ILE A 1 996 ? -31.709 4.565 34.630 1.00 95.88 996 ILE A C 1
ATOM 7457 O O . ILE A 1 996 ? -32.287 4.288 35.676 1.00 95.88 996 ILE A O 1
ATOM 7461 N N . TYR A 1 997 ? -31.460 3.665 33.683 1.00 95.38 997 TYR A N 1
ATOM 7462 C CA . TYR A 1 997 ? -31.758 2.245 33.827 1.00 95.38 997 TYR A CA 1
ATOM 7463 C C . TYR A 1 997 ? -30.528 1.437 34.243 1.00 95.38 997 TYR A C 1
ATOM 7465 O O . TYR A 1 997 ? -30.630 0.551 35.082 1.00 95.38 997 TYR A O 1
ATOM 7473 N N . THR A 1 998 ? -29.346 1.704 33.688 1.00 95.12 998 THR A N 1
ATOM 7474 C CA . THR A 1 998 ? -28.128 0.952 34.035 1.00 95.12 998 THR A CA 1
ATOM 7475 C C . THR A 1 998 ? -26.889 1.820 33.906 1.00 95.12 998 THR A C 1
ATOM 7477 O O . THR A 1 998 ? -26.771 2.579 32.946 1.00 95.12 998 THR A O 1
ATOM 7480 N N . ILE A 1 999 ? -25.953 1.686 34.852 1.00 93.31 999 ILE A N 1
ATOM 7481 C CA . ILE A 1 999 ? -24.617 2.293 34.789 1.00 93.31 999 ILE A CA 1
ATOM 7482 C C . ILE A 1 999 ? -23.561 1.288 35.216 1.00 93.31 999 ILE A C 1
ATOM 7484 O O . ILE A 1 999 ? -23.662 0.709 36.298 1.00 93.31 999 ILE A O 1
ATOM 7488 N N . ASN A 1 1000 ? -22.496 1.195 34.414 1.00 90.06 1000 ASN A N 1
ATOM 7489 C CA . ASN A 1 1000 ? -21.210 0.646 34.839 1.00 90.06 1000 ASN A CA 1
ATOM 7490 C C . ASN A 1 1000 ? -20.089 1.647 34.603 1.00 90.06 1000 ASN A C 1
ATOM 7492 O O . ASN A 1 1000 ? -19.909 2.159 33.495 1.00 90.06 1000 ASN A O 1
ATOM 7496 N N . SER A 1 1001 ? -19.307 1.900 35.649 1.00 87.69 1001 SER A N 1
ATOM 7497 C CA . SER A 1 1001 ? -18.062 2.651 35.521 1.00 87.69 1001 SER A CA 1
ATOM 7498 C C . SER A 1 1001 ? -17.060 1.945 34.607 1.00 87.69 1001 SER A C 1
ATOM 7500 O O . SER A 1 1001 ? -16.980 0.723 34.558 1.00 87.69 1001 SER A O 1
ATOM 7502 N N . SER A 1 1002 ? -16.272 2.744 33.901 1.00 86.62 1002 SER A N 1
ATOM 7503 C CA . SER A 1 1002 ? -15.264 2.339 32.925 1.00 86.62 1002 SER A CA 1
ATOM 7504 C C . SER A 1 1002 ? -13.981 3.162 33.138 1.00 86.62 1002 SER A C 1
ATOM 7506 O O . SER A 1 1002 ? -13.930 3.983 34.060 1.00 86.62 1002 SER A O 1
ATOM 7508 N N . MET A 1 1003 ? -12.927 2.922 32.341 1.00 79.69 1003 MET A N 1
ATOM 7509 C CA . MET A 1 1003 ? -11.632 3.591 32.543 1.00 79.69 1003 MET A CA 1
ATOM 7510 C C . MET A 1 1003 ? -11.491 4.912 31.795 1.00 79.69 1003 MET A C 1
ATOM 7512 O O . MET A 1 1003 ? -11.141 5.947 32.358 1.00 79.69 1003 MET A O 1
ATOM 7516 N N . TYR A 1 1004 ? -11.708 4.832 30.486 1.00 86.12 1004 TYR A N 1
ATOM 7517 C CA . TYR A 1 1004 ? -11.350 5.857 29.519 1.00 86.12 1004 TYR A CA 1
ATOM 7518 C C . TYR A 1 1004 ? -12.387 5.895 28.403 1.00 86.12 1004 TYR A C 1
ATOM 7520 O O . TYR A 1 1004 ? -12.958 4.862 28.039 1.00 86.12 1004 TYR A O 1
ATOM 7528 N N . GLN A 1 1005 ? -12.598 7.077 27.838 1.00 90.00 1005 GLN A N 1
ATOM 7529 C CA . GLN A 1 1005 ? -13.307 7.269 26.580 1.00 90.00 1005 GLN A CA 1
ATOM 7530 C C . GLN A 1 1005 ? -12.264 7.444 25.472 1.00 90.00 1005 GLN A C 1
ATOM 7532 O O . GLN A 1 1005 ? -11.410 8.322 25.571 1.00 90.00 1005 GLN A O 1
ATOM 7537 N N . PHE A 1 1006 ? -12.305 6.593 24.445 1.00 88.62 1006 PHE A N 1
ATOM 7538 C CA . PHE A 1 1006 ? -11.354 6.650 23.319 1.00 88.62 1006 PHE A CA 1
ATOM 7539 C C . PHE A 1 1006 ? -11.990 7.130 22.012 1.00 88.62 1006 PHE A C 1
ATOM 7541 O O . PHE A 1 1006 ? -11.281 7.387 21.040 1.00 88.62 1006 PHE A O 1
ATOM 7548 N N . LEU A 1 1007 ? -13.313 7.284 21.998 1.00 88.81 1007 LEU A N 1
ATOM 7549 C CA . LEU A 1 1007 ? -14.064 7.885 20.906 1.00 88.81 1007 LEU A CA 1
ATOM 7550 C C . LEU A 1 1007 ? -15.169 8.750 21.506 1.00 88.81 1007 LEU A C 1
ATOM 7552 O O . LEU A 1 1007 ? -15.954 8.262 22.325 1.00 88.81 1007 LEU A O 1
ATOM 7556 N N . ASN A 1 1008 ? -15.231 10.004 21.081 1.00 91.19 1008 ASN A N 1
ATOM 7557 C CA . ASN A 1 1008 ? -16.253 10.964 21.471 1.00 91.19 1008 ASN A CA 1
ATOM 7558 C C . ASN A 1 1008 ? -16.698 11.741 20.234 1.00 91.19 1008 ASN A C 1
ATOM 7560 O O . ASN A 1 1008 ? -15.861 12.323 19.540 1.00 91.19 1008 ASN A O 1
ATOM 7564 N N . ASN A 1 1009 ? -17.995 11.739 19.937 1.00 90.75 1009 ASN A N 1
ATOM 7565 C CA . ASN A 1 1009 ? -18.572 12.412 18.773 1.00 90.75 1009 ASN A CA 1
ATOM 7566 C C . ASN A 1 1009 ? -17.810 12.131 17.458 1.00 90.75 1009 ASN A C 1
ATOM 7568 O O . ASN A 1 1009 ? -17.464 13.042 16.707 1.00 90.75 1009 ASN A O 1
ATOM 7572 N N . GLY A 1 1010 ? -17.476 10.860 17.212 1.00 85.75 1010 GLY A N 1
ATOM 7573 C CA . GLY A 1 1010 ? -16.773 10.391 16.009 1.00 85.75 1010 GLY A CA 1
ATOM 7574 C C . GLY A 1 1010 ? -15.266 10.690 15.971 1.00 85.75 1010 GLY A C 1
ATOM 7575 O O . GLY A 1 1010 ? -14.570 10.238 15.045 1.00 85.75 1010 GLY A O 1
ATOM 7576 N N . SER A 1 1011 ? -14.755 11.404 16.979 1.00 82.81 1011 SER A N 1
ATOM 7577 C CA . SER A 1 1011 ? -13.357 11.816 17.116 1.00 82.81 1011 SER A CA 1
ATOM 7578 C C . SER A 1 1011 ? -12.618 10.942 18.123 1.00 82.81 1011 SER A C 1
ATOM 7580 O O . SER A 1 1011 ? -13.125 10.646 19.202 1.00 82.81 1011 SER A O 1
ATOM 7582 N N . VAL A 1 1012 ? -11.408 10.515 17.762 1.00 81.25 1012 VAL A N 1
ATOM 7583 C CA . VAL A 1 1012 ? -10.542 9.698 18.624 1.00 81.25 1012 VAL A CA 1
ATOM 7584 C C . VAL A 1 1012 ? -9.961 10.576 19.736 1.00 81.25 1012 VAL A C 1
ATOM 7586 O O . VAL A 1 1012 ? -9.386 11.624 19.453 1.00 81.25 1012 VAL A O 1
ATOM 7589 N N . THR A 1 1013 ? -10.096 10.153 20.994 1.00 80.12 1013 THR A N 1
ATOM 7590 C CA . THR A 1 1013 ? -9.729 10.943 22.186 1.00 80.12 1013 THR A CA 1
ATOM 7591 C C . THR A 1 1013 ? -8.605 10.278 22.987 1.00 80.12 1013 THR A C 1
ATOM 7593 O O . THR A 1 1013 ? -8.847 9.713 24.052 1.00 80.12 1013 THR A O 1
ATOM 7596 N N . LEU A 1 1014 ? -7.363 10.321 22.486 1.00 74.81 1014 LEU A N 1
ATOM 7597 C CA . LEU A 1 1014 ? -6.201 9.704 23.160 1.00 74.81 1014 LEU A CA 1
ATOM 7598 C C . LEU A 1 1014 ? -5.245 10.718 23.811 1.00 74.81 1014 LEU A C 1
ATOM 7600 O O . LEU A 1 1014 ? -4.352 10.310 24.548 1.00 74.81 1014 LEU A O 1
ATOM 7604 N N . SER A 1 1015 ? -5.442 12.023 23.596 1.00 64.12 1015 SER A N 1
ATOM 7605 C CA . SER A 1 1015 ? -4.536 13.095 24.051 1.00 64.12 1015 SER A CA 1
ATOM 7606 C C . SER A 1 1015 ? -4.383 13.201 25.574 1.00 64.12 1015 SER A C 1
ATOM 7608 O O . SER A 1 1015 ? -3.397 13.739 26.063 1.00 64.12 1015 SER A O 1
ATOM 7610 N N . GLY A 1 1016 ? -5.333 12.662 26.345 1.00 65.00 1016 GLY A N 1
ATOM 7611 C CA . GLY A 1 1016 ? -5.259 12.612 27.809 1.00 65.00 1016 GLY A CA 1
ATOM 7612 C C . GLY A 1 1016 ? -4.380 11.487 28.373 1.00 65.00 1016 GLY A C 1
ATOM 7613 O O . GLY A 1 1016 ? -4.260 11.371 29.593 1.00 65.00 1016 GLY A O 1
ATOM 7614 N N . LEU A 1 1017 ? -3.804 10.628 27.524 1.00 70.12 1017 LEU A N 1
ATOM 7615 C CA . LEU A 1 1017 ? -2.914 9.543 27.936 1.00 70.12 1017 LEU A CA 1
ATOM 7616 C C . LEU A 1 1017 ? -1.450 9.987 27.812 1.00 70.12 1017 LEU A C 1
ATOM 7618 O O . LEU A 1 1017 ? -1.028 10.454 26.760 1.00 70.12 1017 LEU A O 1
ATOM 7622 N N . GLY A 1 1018 ? -0.653 9.800 28.869 1.00 66.62 1018 GLY A N 1
ATOM 7623 C CA . GLY A 1 1018 ? 0.801 9.982 28.778 1.00 66.62 1018 GLY A CA 1
ATOM 7624 C C . GLY A 1 1018 ? 1.429 9.017 27.761 1.00 66.62 1018 GLY A C 1
ATOM 7625 O O . GLY A 1 1018 ? 0.922 7.911 27.580 1.00 66.62 1018 GLY A O 1
ATOM 7626 N N . ALA A 1 1019 ? 2.540 9.410 27.129 1.00 62.41 1019 ALA A N 1
ATOM 7627 C CA . ALA A 1 1019 ? 3.179 8.648 26.045 1.00 62.41 1019 ALA A CA 1
ATOM 7628 C C . ALA A 1 1019 ? 3.551 7.199 26.424 1.00 62.41 1019 ALA A C 1
ATOM 7630 O O . ALA A 1 1019 ? 3.530 6.314 25.573 1.00 62.41 1019 ALA A O 1
ATOM 7631 N N . ASP A 1 1020 ? 3.823 6.934 27.705 1.00 65.88 1020 ASP A N 1
ATOM 7632 C CA . ASP A 1 1020 ? 4.150 5.599 28.226 1.00 65.88 1020 ASP A CA 1
ATOM 7633 C C . ASP A 1 1020 ? 2.940 4.826 28.773 1.00 65.88 1020 ASP A C 1
ATOM 7635 O O . ASP A 1 1020 ? 3.088 3.780 29.404 1.00 65.88 1020 ASP A O 1
ATOM 7639 N N . ASN A 1 1021 ? 1.717 5.305 28.537 1.00 75.94 1021 ASN A N 1
ATOM 7640 C CA . ASN A 1 1021 ? 0.521 4.603 28.984 1.00 75.94 1021 ASN A CA 1
ATOM 7641 C C . ASN A 1 1021 ? 0.380 3.254 28.257 1.00 75.94 1021 ASN A C 1
ATOM 7643 O O . ASN A 1 1021 ? 0.341 3.198 27.028 1.00 75.94 1021 ASN A O 1
ATOM 7647 N N . GLY A 1 1022 ? 0.226 2.166 29.016 1.00 77.75 1022 GLY A N 1
ATOM 7648 C CA . GLY A 1 1022 ? 0.089 0.815 28.461 1.00 77.75 1022 GLY A CA 1
ATOM 7649 C C . GLY A 1 1022 ? -1.076 0.648 27.476 1.00 77.75 1022 GLY A C 1
ATOM 7650 O O . GLY A 1 1022 ? -0.985 -0.169 26.572 1.00 77.75 1022 GLY A O 1
ATOM 7651 N N . ASN A 1 1023 ? -2.137 1.462 27.558 1.00 80.44 1023 ASN A N 1
ATOM 7652 C CA . ASN A 1 1023 ? -3.233 1.407 26.580 1.00 80.44 1023 ASN A CA 1
ATOM 7653 C C . ASN A 1 1023 ? -2.803 1.842 25.167 1.00 80.44 1023 ASN A C 1
ATOM 7655 O O . ASN A 1 1023 ? -3.472 1.477 24.203 1.00 80.44 1023 ASN A O 1
ATOM 7659 N N . LEU A 1 1024 ? -1.730 2.628 25.031 1.00 73.00 1024 LEU A N 1
ATOM 7660 C CA . LEU A 1 1024 ? -1.187 3.031 23.730 1.00 73.00 1024 LEU A CA 1
ATOM 7661 C C . LEU A 1 1024 ? -0.212 1.992 23.171 1.00 73.00 1024 LEU A C 1
ATOM 7663 O O . LEU A 1 1024 ? -0.170 1.794 21.963 1.00 73.00 1024 LEU A O 1
ATOM 7667 N N . ASN A 1 1025 ? 0.538 1.324 24.052 1.00 65.69 1025 ASN A N 1
ATOM 7668 C CA . ASN A 1 1025 ? 1.775 0.630 23.677 1.00 65.69 1025 ASN A CA 1
ATOM 7669 C C . ASN A 1 1025 ? 1.772 -0.872 23.980 1.00 65.69 1025 ASN A C 1
ATOM 7671 O O . ASN A 1 1025 ? 2.761 -1.553 23.727 1.00 65.69 1025 ASN A O 1
ATOM 7675 N N . THR A 1 1026 ? 0.715 -1.395 24.594 1.00 80.62 1026 THR A N 1
ATOM 7676 C CA . THR A 1 1026 ? 0.639 -2.799 24.996 1.00 80.62 1026 THR A CA 1
ATOM 7677 C C . THR A 1 1026 ? -0.613 -3.421 24.411 1.00 80.62 1026 THR A C 1
ATOM 7679 O O . THR A 1 1026 ? -1.730 -2.995 24.704 1.00 80.62 1026 THR A O 1
ATOM 7682 N N . TYR A 1 1027 ? -0.422 -4.455 23.596 1.00 84.31 1027 TYR A N 1
ATOM 7683 C CA . TYR A 1 1027 ? -1.520 -5.301 23.158 1.00 84.31 1027 TYR A CA 1
ATOM 7684 C C . TYR A 1 1027 ? -1.983 -6.166 24.328 1.00 84.31 1027 TYR A C 1
ATOM 7686 O O . TYR A 1 1027 ? -1.212 -6.942 24.892 1.00 84.31 1027 TYR A O 1
ATOM 7694 N N . ASP A 1 1028 ? -3.249 -6.009 24.702 1.00 91.50 1028 ASP A N 1
ATOM 7695 C CA . ASP A 1 1028 ? -3.837 -6.692 25.850 1.00 91.50 1028 ASP A CA 1
ATOM 7696 C C . ASP A 1 1028 ? -5.232 -7.227 25.490 1.00 91.50 1028 ASP A C 1
ATOM 7698 O O . ASP A 1 1028 ? -5.886 -6.658 24.608 1.00 91.50 1028 ASP A O 1
ATOM 7702 N N . PRO A 1 1029 ? -5.740 -8.298 26.132 1.00 95.31 1029 PRO A N 1
ATOM 7703 C CA . PRO A 1 1029 ? -7.154 -8.611 26.066 1.00 95.31 1029 PRO A CA 1
ATOM 7704 C C . PRO A 1 1029 ? -7.941 -7.407 26.577 1.00 95.31 1029 PRO A C 1
ATOM 7706 O O . PRO A 1 1029 ? -7.588 -6.798 27.595 1.00 95.31 1029 PRO A O 1
ATOM 7709 N N . VAL A 1 1030 ? -9.002 -7.053 25.867 1.00 96.12 1030 VAL A N 1
ATOM 7710 C CA . VAL A 1 1030 ? -9.803 -5.872 26.184 1.00 96.12 1030 VAL A CA 1
ATOM 7711 C C . VAL A 1 1030 ? -11.282 -6.160 26.027 1.00 96.12 1030 VAL A C 1
ATOM 7713 O O . VAL A 1 1030 ? -11.694 -6.934 25.159 1.00 96.12 1030 VAL A O 1
ATOM 7716 N N . THR A 1 1031 ? -12.067 -5.454 26.833 1.00 97.19 1031 THR A N 1
ATOM 7717 C CA . THR A 1 1031 ? -13.515 -5.372 26.709 1.00 97.19 1031 THR A CA 1
ATOM 7718 C C . THR A 1 1031 ? -13.908 -3.902 26.631 1.00 97.19 1031 THR A C 1
ATOM 7720 O O . THR A 1 1031 ? -13.449 -3.075 27.423 1.00 97.19 1031 THR A O 1
ATOM 7723 N N . PHE A 1 1032 ? -14.725 -3.539 25.651 1.00 97.00 1032 PHE A N 1
ATOM 7724 C CA . PHE A 1 1032 ? -15.148 -2.159 25.432 1.00 97.00 1032 PHE A CA 1
ATOM 7725 C C . PHE A 1 1032 ? -16.542 -2.106 24.820 1.00 97.00 1032 PHE A C 1
ATOM 7727 O O . PHE A 1 1032 ? -17.051 -3.091 24.285 1.00 97.00 1032 PHE A O 1
ATOM 7734 N N . ILE A 1 1033 ? -17.176 -0.947 24.942 1.00 97.62 1033 ILE A N 1
ATOM 7735 C CA . ILE A 1 1033 ? -18.540 -0.718 24.482 1.00 97.62 1033 ILE A CA 1
ATOM 7736 C C . ILE A 1 1033 ? -18.623 0.616 23.758 1.00 97.62 1033 ILE A C 1
ATOM 7738 O O . ILE A 1 1033 ? -18.006 1.596 24.182 1.00 97.62 1033 ILE A O 1
ATOM 7742 N N . GLY A 1 1034 ? -19.379 0.655 22.668 1.00 97.19 1034 GLY A N 1
ATOM 7743 C CA . GLY A 1 1034 ? -19.653 1.879 21.929 1.00 97.19 1034 GLY A CA 1
ATOM 7744 C C . GLY A 1 1034 ? -21.106 1.986 21.504 1.00 97.19 1034 GLY A C 1
ATOM 7745 O O . GLY A 1 1034 ? -21.814 0.984 21.452 1.00 97.19 1034 GLY A O 1
ATOM 7746 N N . CYS A 1 1035 ? -21.543 3.202 21.199 1.00 97.50 1035 CYS A N 1
ATOM 7747 C CA . CYS A 1 1035 ? -22.878 3.478 20.682 1.00 97.50 1035 CYS A CA 1
ATOM 7748 C C . CYS A 1 1035 ? -22.831 4.374 19.446 1.00 97.50 1035 CYS A C 1
ATOM 7750 O O . CYS A 1 1035 ? -21.848 5.085 19.211 1.00 97.50 1035 CYS A O 1
ATOM 7752 N N . ASP A 1 1036 ? -23.879 4.301 18.632 1.00 97.69 1036 ASP A N 1
ATOM 7753 C CA . ASP A 1 1036 ? -24.033 5.106 17.423 1.00 97.69 1036 ASP A CA 1
ATOM 7754 C C . ASP A 1 1036 ? -24.342 6.577 17.744 1.00 97.69 1036 ASP A C 1
ATOM 7756 O O . ASP A 1 1036 ? -24.514 6.968 18.900 1.00 97.69 1036 ASP A O 1
ATOM 7760 N N . ALA A 1 1037 ? -24.405 7.422 16.712 1.00 96.50 1037 ALA A N 1
ATOM 7761 C CA . ALA A 1 1037 ? -24.686 8.848 16.888 1.00 96.50 1037 ALA A CA 1
ATOM 7762 C C . ALA A 1 1037 ? -26.088 9.104 17.473 1.00 96.50 1037 ALA A C 1
ATOM 7764 O O . ALA A 1 1037 ? -26.267 10.048 18.238 1.00 96.50 1037 ALA A O 1
ATOM 7765 N N . ALA A 1 1038 ? -27.064 8.245 17.153 1.00 95.56 1038 ALA A N 1
ATOM 7766 C CA . ALA A 1 1038 ? -28.407 8.301 17.729 1.00 95.56 1038 ALA A CA 1
ATOM 7767 C C . ALA A 1 1038 ? -28.477 7.709 19.147 1.00 95.56 1038 ALA A C 1
ATOM 7769 O O . ALA A 1 1038 ? -29.488 7.870 19.828 1.00 95.56 1038 ALA A O 1
ATOM 7770 N N . THR A 1 1039 ? -27.413 7.050 19.614 1.00 94.81 1039 THR A N 1
ATOM 7771 C CA . THR A 1 1039 ? -27.280 6.386 20.919 1.00 94.81 1039 THR A CA 1
ATOM 7772 C C . THR A 1 1039 ? -28.264 5.241 21.186 1.00 94.81 1039 THR A C 1
ATOM 7774 O O . THR A 1 1039 ? -28.484 4.861 22.338 1.00 94.81 1039 THR A O 1
ATOM 7777 N N . THR A 1 1040 ? -28.843 4.667 20.134 1.00 96.12 1040 THR A N 1
ATOM 7778 C CA . THR A 1 1040 ? -29.849 3.590 20.209 1.00 96.12 1040 THR A CA 1
ATOM 7779 C C . THR A 1 1040 ? -29.311 2.243 19.739 1.00 96.12 1040 THR A C 1
ATOM 7781 O O . THR A 1 1040 ? -29.859 1.204 20.109 1.00 96.12 1040 THR A O 1
ATOM 7784 N N . LYS A 1 1041 ? -28.206 2.234 18.987 1.00 97.81 1041 LYS A N 1
ATOM 7785 C CA . LYS A 1 1041 ? -27.444 1.022 18.680 1.00 97.81 1041 LYS A CA 1
ATOM 7786 C C . LYS A 1 1041 ? -26.176 0.975 19.508 1.00 97.81 1041 LYS A C 1
ATOM 7788 O O . LYS A 1 1041 ? -25.489 1.984 19.671 1.00 97.81 1041 LYS A O 1
ATOM 7793 N N . VAL A 1 1042 ? -25.872 -0.207 20.027 1.00 98.12 1042 VAL A N 1
ATOM 7794 C CA . VAL A 1 1042 ? -24.752 -0.456 20.931 1.00 98.12 1042 VAL A CA 1
ATOM 7795 C C . VAL A 1 1042 ? -23.956 -1.658 20.439 1.00 98.12 1042 VAL A C 1
ATOM 7797 O O . VAL A 1 1042 ? -24.528 -2.677 20.055 1.00 98.12 1042 VAL A O 1
ATOM 7800 N N . TRP A 1 1043 ? -22.632 -1.555 20.505 1.00 98.31 1043 TRP A N 1
ATOM 7801 C CA . TRP A 1 1043 ? -21.712 -2.662 20.268 1.00 98.31 1043 TRP A CA 1
ATOM 7802 C C . TRP A 1 1043 ? -20.912 -2.946 21.526 1.00 98.31 1043 TRP A C 1
ATOM 7804 O O . TRP A 1 1043 ? -20.220 -2.059 22.025 1.00 98.31 1043 TRP A O 1
ATOM 7814 N N . ILE A 1 1044 ? -20.976 -4.182 22.014 1.00 98.25 1044 ILE A N 1
ATOM 7815 C CA . ILE A 1 1044 ? -20.095 -4.687 23.070 1.00 98.25 1044 ILE A CA 1
ATOM 7816 C C . ILE A 1 1044 ? -19.056 -5.577 22.409 1.00 98.25 1044 ILE A C 1
ATOM 7818 O O . ILE A 1 1044 ? -19.406 -6.517 21.694 1.00 98.25 1044 ILE A O 1
ATOM 7822 N N . VAL A 1 1045 ? -17.783 -5.296 22.656 1.00 98.12 1045 VAL A N 1
ATOM 7823 C CA . VAL A 1 1045 ? -16.671 -5.987 22.015 1.00 98.12 1045 VAL A CA 1
ATOM 7824 C C . VAL A 1 1045 ? -15.747 -6.570 23.075 1.00 98.12 1045 VAL A C 1
ATOM 7826 O O . VAL A 1 1045 ? -15.317 -5.861 23.983 1.00 98.12 1045 VAL A O 1
ATOM 7829 N N . GLN A 1 1046 ? -15.431 -7.856 22.937 1.00 97.81 1046 GLN A N 1
ATOM 7830 C CA . GLN A 1 1046 ? -14.387 -8.544 23.694 1.00 97.81 1046 GLN A CA 1
ATOM 7831 C C . GLN A 1 1046 ? -13.327 -9.065 22.728 1.00 97.81 1046 GLN A C 1
ATOM 7833 O O . GLN A 1 1046 ? -13.646 -9.603 21.667 1.00 97.81 1046 GLN A O 1
ATOM 7838 N N . VAL A 1 1047 ? -12.060 -8.921 23.101 1.00 96.88 1047 VAL A N 1
ATOM 7839 C CA . VAL A 1 1047 ? -10.927 -9.345 22.279 1.00 96.88 1047 VAL A CA 1
ATOM 7840 C C . VAL A 1 1047 ? -9.987 -10.190 23.120 1.00 96.88 1047 VAL A C 1
ATOM 7842 O O . VAL A 1 1047 ? -9.585 -9.777 24.209 1.00 96.88 1047 VAL A O 1
ATOM 7845 N N . ASP A 1 1048 ? -9.642 -11.377 22.621 1.00 95.88 1048 ASP A N 1
ATOM 7846 C CA . ASP A 1 1048 ? -8.638 -12.229 23.265 1.00 95.88 1048 ASP A CA 1
ATOM 7847 C C . ASP A 1 1048 ? -7.242 -11.604 23.117 1.00 95.88 1048 ASP A C 1
ATOM 7849 O O . ASP A 1 1048 ? -6.954 -10.936 22.121 1.00 95.88 1048 ASP A O 1
ATOM 7853 N N . GLY A 1 1049 ? -6.339 -11.878 24.053 1.00 93.12 1049 GLY A N 1
ATOM 7854 C CA . GLY A 1 1049 ? -4.973 -11.350 24.032 1.00 93.12 1049 GLY A CA 1
ATOM 7855 C C . GLY A 1 1049 ? -4.003 -12.203 24.844 1.00 93.12 1049 GLY A C 1
ATOM 7856 O O . GLY A 1 1049 ? -4.414 -13.199 25.444 1.00 93.12 1049 GLY A O 1
ATOM 7857 N N . ARG A 1 1050 ? -2.725 -11.796 24.894 1.00 89.31 1050 ARG A N 1
ATOM 7858 C CA . ARG A 1 1050 ? -1.640 -12.514 25.609 1.00 89.31 1050 ARG A CA 1
ATOM 7859 C C . ARG A 1 1050 ? -1.470 -13.978 25.176 1.00 89.31 1050 ARG A C 1
ATOM 7861 O O . ARG A 1 1050 ? -1.067 -14.821 25.973 1.00 89.31 1050 ARG A O 1
ATOM 7868 N N . SER A 1 1051 ? -1.775 -14.301 23.922 1.00 84.44 1051 SER A N 1
ATOM 7869 C CA . SER A 1 1051 ? -1.534 -15.635 23.366 1.00 84.44 1051 SER A CA 1
ATOM 7870 C C . SER A 1 1051 ? -1.005 -15.537 21.939 1.00 84.44 1051 SER A C 1
ATOM 7872 O O . SER A 1 1051 ? -1.276 -14.562 21.242 1.00 84.44 1051 SER A O 1
ATOM 7874 N N . SER A 1 1052 ? -0.320 -16.577 21.465 1.00 76.31 1052 SER A N 1
ATOM 7875 C CA . SER A 1 1052 ? 0.076 -16.677 20.052 1.00 76.31 1052 SER A CA 1
ATOM 7876 C C . SER A 1 1052 ? -1.129 -16.685 19.102 1.00 76.31 1052 SER A C 1
ATOM 7878 O O . SER A 1 1052 ? -1.019 -16.278 17.952 1.00 76.31 1052 SER A O 1
ATOM 7880 N N . SER A 1 1053 ? -2.300 -17.114 19.587 1.00 82.00 1053 SER A N 1
ATOM 7881 C CA . SER A 1 1053 ? -3.532 -17.188 18.796 1.00 82.00 1053 SER A CA 1
ATOM 7882 C C . SER A 1 1053 ? -4.315 -15.872 18.713 1.00 82.00 1053 SER A C 1
ATOM 7884 O O . SER A 1 1053 ? -5.225 -15.765 17.890 1.00 82.00 1053 SER A O 1
ATOM 7886 N N . SER A 1 1054 ? -4.012 -14.897 19.577 1.00 89.00 1054 SER A N 1
ATOM 7887 C CA . SER A 1 1054 ? -4.603 -13.558 19.560 1.00 89.00 1054 SER A CA 1
ATOM 7888 C C . SER A 1 1054 ? -3.756 -12.591 20.380 1.00 89.00 1054 SER A C 1
ATOM 7890 O O . SER A 1 1054 ? -3.539 -12.824 21.572 1.00 89.00 1054 SER A O 1
ATOM 7892 N N . LEU A 1 1055 ? -3.321 -11.492 19.759 1.00 85.56 1055 LEU A N 1
ATOM 7893 C CA . LEU A 1 1055 ? -2.386 -10.545 20.382 1.00 85.56 1055 LEU A CA 1
ATOM 7894 C C . LEU A 1 1055 ? -3.047 -9.652 21.452 1.00 85.56 1055 LEU A C 1
ATOM 7896 O O . LEU A 1 1055 ? -2.422 -9.343 22.462 1.00 85.56 1055 LEU A O 1
ATOM 7900 N N . GLY A 1 1056 ? -4.319 -9.286 21.275 1.00 90.25 1056 GLY A N 1
ATOM 7901 C CA . GLY A 1 1056 ? -4.990 -8.235 22.058 1.00 90.25 1056 GLY A CA 1
ATOM 7902 C C . GLY A 1 1056 ? -5.008 -6.899 21.315 1.00 90.25 1056 GLY A C 1
ATOM 7903 O O . GLY A 1 1056 ? -4.584 -6.851 20.169 1.00 90.25 1056 GLY A O 1
ATOM 7904 N N . MET A 1 1057 ? -5.516 -5.816 21.906 1.00 87.75 1057 MET A N 1
ATOM 7905 C CA . MET A 1 1057 ? -5.667 -4.533 21.198 1.00 87.75 1057 MET A CA 1
ATOM 7906 C C . MET A 1 1057 ? -5.223 -3.318 22.003 1.00 87.75 1057 MET A C 1
ATOM 7908 O O . MET A 1 1057 ? -5.378 -3.278 23.224 1.00 87.75 1057 MET A O 1
ATOM 7912 N N . THR A 1 1058 ? -4.732 -2.305 21.289 1.00 83.94 1058 THR A N 1
ATOM 7913 C CA . THR A 1 1058 ? -4.423 -0.975 21.835 1.00 83.94 1058 THR A CA 1
ATOM 7914 C C . THR A 1 1058 ? -5.619 -0.020 21.710 1.00 83.94 1058 THR A C 1
ATOM 7916 O O . THR A 1 1058 ? -6.605 -0.289 21.019 1.00 83.94 1058 THR A O 1
ATOM 7919 N N . ALA A 1 1059 ? -5.564 1.129 22.385 1.00 82.88 1059 ALA A N 1
ATOM 7920 C CA . ALA A 1 1059 ? -6.617 2.145 22.359 1.00 82.88 1059 ALA A CA 1
ATOM 7921 C C . ALA A 1 1059 ? -6.927 2.725 20.964 1.00 82.88 1059 ALA A C 1
ATOM 7923 O O . ALA A 1 1059 ? -8.116 2.841 20.648 1.00 82.88 1059 ALA A O 1
ATOM 7924 N N . PRO A 1 1060 ? -5.936 3.030 20.100 1.00 77.75 1060 PRO A N 1
ATOM 7925 C CA . PRO A 1 1060 ? -6.208 3.391 18.708 1.00 77.75 1060 PRO A CA 1
ATOM 7926 C C . PRO A 1 1060 ? -7.017 2.322 17.961 1.00 77.75 1060 PRO A C 1
ATOM 7928 O O . PRO A 1 1060 ? -7.998 2.643 17.288 1.00 77.75 1060 PRO A O 1
ATOM 7931 N N . GLU A 1 1061 ? -6.650 1.046 18.117 1.00 80.94 1061 GLU A N 1
ATOM 7932 C CA . GLU A 1 1061 ? -7.327 -0.073 17.456 1.00 80.94 1061 GLU A CA 1
ATOM 7933 C C . GLU A 1 1061 ? -8.764 -0.267 17.980 1.00 80.94 1061 GLU A C 1
ATOM 7935 O O . GLU A 1 1061 ? -9.676 -0.550 17.196 1.00 80.94 1061 GLU A O 1
ATOM 7940 N N . MET A 1 1062 ? -8.993 -0.071 19.286 1.00 89.00 1062 MET A N 1
ATOM 7941 C CA . MET A 1 1062 ? -10.335 -0.092 19.890 1.00 89.00 1062 MET A CA 1
ATOM 7942 C C . MET A 1 1062 ? -11.239 0.992 19.284 1.00 89.00 1062 MET A C 1
ATOM 7944 O O . MET A 1 1062 ? -12.354 0.700 18.842 1.00 89.00 1062 MET A O 1
ATOM 7948 N N . ALA A 1 1063 ? -10.749 2.234 19.203 1.00 86.69 1063 ALA A N 1
ATOM 7949 C CA . ALA A 1 1063 ? -11.510 3.350 18.643 1.00 86.69 1063 ALA A CA 1
ATOM 7950 C C . ALA A 1 1063 ? -11.808 3.148 17.147 1.00 86.69 1063 ALA A C 1
ATOM 7952 O O . ALA A 1 1063 ? -12.940 3.363 16.704 1.00 86.69 1063 ALA A O 1
ATOM 7953 N N . ALA A 1 1064 ? -10.823 2.674 16.376 1.00 81.75 1064 ALA A N 1
ATOM 7954 C CA . ALA A 1 1064 ? -10.993 2.348 14.961 1.00 81.75 1064 ALA A CA 1
ATOM 7955 C C . ALA A 1 1064 ? -12.020 1.222 14.741 1.00 81.75 1064 ALA A C 1
ATOM 7957 O O . ALA A 1 1064 ? -12.816 1.286 13.803 1.00 81.75 1064 ALA A O 1
ATOM 7958 N N . THR A 1 1065 ? -12.058 0.235 15.639 1.00 88.62 1065 THR A N 1
ATOM 7959 C CA . THR A 1 1065 ? -13.021 -0.875 15.594 1.00 88.62 1065 THR A CA 1
ATOM 7960 C C . THR A 1 1065 ? -14.448 -0.406 15.821 1.00 88.62 1065 THR A C 1
ATOM 7962 O O . THR A 1 1065 ? -15.314 -0.707 15.001 1.00 88.62 1065 THR A O 1
ATOM 7965 N N . ILE A 1 1066 ? -14.703 0.378 16.876 1.00 92.88 1066 ILE A N 1
ATOM 7966 C CA . ILE A 1 1066 ? -16.045 0.936 17.106 1.00 92.88 1066 ILE A CA 1
ATOM 7967 C C . ILE A 1 1066 ? -16.464 1.833 15.943 1.00 92.88 1066 ILE A C 1
ATOM 7969 O O . ILE A 1 1066 ? -17.587 1.715 15.459 1.00 92.88 1066 ILE A O 1
ATOM 7973 N N . LYS A 1 1067 ? -15.560 2.677 15.438 1.00 89.31 1067 LYS A N 1
ATOM 7974 C CA . LYS A 1 1067 ? -15.851 3.541 14.290 1.00 89.31 1067 LYS A CA 1
ATOM 7975 C C . LYS A 1 1067 ? -16.219 2.734 13.043 1.00 89.31 1067 LYS A C 1
ATOM 7977 O O . LYS A 1 1067 ? -17.172 3.086 12.353 1.00 89.31 1067 LYS A O 1
ATOM 7982 N N . LYS A 1 1068 ? -15.523 1.621 12.778 1.00 88.25 1068 LYS A N 1
ATOM 7983 C CA . LYS A 1 1068 ? -15.846 0.707 11.671 1.00 88.25 1068 LYS A CA 1
ATOM 7984 C C . LYS A 1 1068 ? -17.206 0.023 11.842 1.00 88.25 1068 LYS A C 1
ATOM 7986 O O . LYS A 1 1068 ? -17.887 -0.201 10.848 1.00 88.25 1068 LYS A O 1
ATOM 7991 N N . LEU A 1 1069 ? -17.607 -0.281 13.075 1.00 92.94 1069 LEU A N 1
ATOM 7992 C CA . LEU A 1 1069 ? -18.938 -0.818 13.376 1.00 92.94 1069 LEU A CA 1
ATOM 7993 C C . LEU A 1 1069 ? -20.058 0.230 13.228 1.00 92.94 1069 LEU A C 1
ATOM 7995 O O . LEU A 1 1069 ? -21.225 -0.138 13.252 1.00 92.94 1069 LEU A O 1
ATOM 7999 N N . GLY A 1 1070 ? -19.725 1.512 13.028 1.00 93.12 1070 GLY A N 1
ATOM 8000 C CA . GLY A 1 1070 ? -20.688 2.616 12.933 1.00 93.12 1070 GLY A CA 1
ATOM 8001 C C . GLY A 1 1070 ? -20.889 3.377 14.246 1.00 93.12 1070 GLY A C 1
ATOM 8002 O O . GLY A 1 1070 ? -21.795 4.204 14.352 1.00 93.12 1070 GLY A O 1
ATOM 8003 N N . GLY A 1 1071 ? -20.056 3.116 15.254 1.00 94.12 1071 GLY A N 1
ATOM 8004 C CA . GLY A 1 1071 ? -20.109 3.812 16.530 1.00 94.12 1071 GLY A CA 1
ATOM 8005 C C . GLY A 1 1071 ? -19.519 5.220 16.478 1.00 94.12 1071 GLY A C 1
ATOM 8006 O O . GLY A 1 1071 ? -18.602 5.528 15.715 1.00 94.12 1071 GLY A O 1
ATOM 8007 N N . HIS A 1 1072 ? -20.065 6.074 17.335 1.00 95.12 1072 HIS A N 1
ATOM 8008 C CA . HIS A 1 1072 ? -19.749 7.494 17.446 1.00 95.12 1072 HIS A CA 1
ATOM 8009 C C . HIS A 1 1072 ? -19.150 7.845 18.814 1.00 95.12 1072 HIS A C 1
ATOM 8011 O O . HIS A 1 1072 ? -18.376 8.792 18.921 1.00 95.12 1072 HIS A O 1
ATOM 8017 N N . ASN A 1 1073 ? -19.455 7.054 19.844 1.00 95.25 1073 ASN A N 1
ATOM 8018 C CA . ASN A 1 1073 ? -18.911 7.191 21.193 1.00 95.25 1073 ASN A CA 1
ATOM 8019 C C . ASN A 1 1073 ? -18.473 5.819 21.714 1.00 95.25 1073 ASN A C 1
ATOM 8021 O O . ASN A 1 1073 ? -19.128 4.824 21.406 1.00 95.25 1073 ASN A O 1
ATOM 8025 N N . MET A 1 1074 ? -17.399 5.742 22.508 1.00 95.00 1074 MET A N 1
ATOM 8026 C CA . MET A 1 1074 ? -17.011 4.489 23.173 1.00 95.00 1074 MET A CA 1
ATOM 8027 C C . MET A 1 1074 ? -16.257 4.665 24.479 1.00 95.00 1074 MET A C 1
ATOM 8029 O O . MET A 1 1074 ? -15.507 5.623 24.662 1.00 95.00 1074 MET A O 1
ATOM 8033 N N . THR A 1 1075 ? -16.371 3.664 25.348 1.00 94.06 1075 THR A N 1
ATOM 8034 C CA . THR A 1 1075 ? -15.579 3.564 26.570 1.00 94.06 1075 THR A CA 1
ATOM 8035 C C . THR A 1 1075 ? -15.022 2.157 26.804 1.00 94.06 1075 THR A C 1
ATOM 8037 O O . THR A 1 1075 ? -15.594 1.161 26.359 1.00 94.06 1075 THR A O 1
ATOM 8040 N N . ARG A 1 1076 ? -13.873 2.079 27.487 1.00 92.81 1076 ARG A N 1
ATOM 8041 C CA . ARG A 1 1076 ? -13.161 0.832 27.811 1.00 92.81 1076 ARG A CA 1
ATOM 8042 C C . ARG A 1 1076 ? -13.517 0.321 29.208 1.00 92.81 1076 ARG A C 1
ATOM 8044 O O . ARG A 1 1076 ? -13.325 1.043 30.189 1.00 92.81 1076 ARG A O 1
ATOM 8051 N N . PHE A 1 1077 ? -13.948 -0.933 29.297 1.00 93.81 1077 PHE A N 1
ATOM 8052 C CA . PHE A 1 1077 ? -14.130 -1.668 30.550 1.00 93.81 1077 PHE A CA 1
ATOM 8053 C C . PHE A 1 1077 ? -12.815 -2.285 31.051 1.00 93.81 1077 PHE A C 1
ATOM 8055 O O . PHE A 1 1077 ? -11.745 -2.034 30.491 1.00 93.81 1077 PHE A O 1
ATOM 8062 N N . ASP A 1 1078 ? -12.874 -3.041 32.147 1.00 90.69 1078 ASP A N 1
ATOM 8063 C CA . ASP A 1 1078 ? -11.718 -3.778 32.647 1.00 90.69 1078 ASP A CA 1
ATOM 8064 C C . ASP A 1 1078 ? -11.186 -4.765 31.593 1.00 90.69 1078 ASP A C 1
ATOM 8066 O O . ASP A 1 1078 ? -11.939 -5.326 30.792 1.00 90.69 1078 ASP A O 1
ATOM 8070 N N . GLY A 1 1079 ? -9.866 -4.927 31.574 1.00 91.81 1079 GLY A N 1
ATOM 8071 C CA . GLY A 1 1079 ? -9.129 -5.661 30.548 1.00 91.81 1079 GLY A CA 1
ATOM 8072 C C . GLY A 1 1079 ? -8.296 -6.809 31.116 1.00 91.81 1079 GLY A C 1
ATOM 8073 O O . GLY A 1 1079 ? -8.529 -7.306 32.221 1.00 91.81 1079 GLY A O 1
ATOM 8074 N N . GLY A 1 1080 ? -7.290 -7.243 30.358 1.00 91.81 1080 GLY A N 1
ATOM 8075 C CA . GLY A 1 1080 ? -6.392 -8.322 30.763 1.00 91.81 1080 GLY A CA 1
ATOM 8076 C C . GLY A 1 1080 ? -7.157 -9.618 31.031 1.00 91.81 1080 GLY A C 1
ATOM 8077 O O . GLY A 1 1080 ? -8.130 -9.925 30.344 1.00 91.81 1080 GLY A O 1
ATOM 8078 N N . GLY A 1 1081 ? -6.762 -10.344 32.079 1.00 90.56 1081 GLY A N 1
ATOM 8079 C CA . GLY A 1 1081 ? -7.409 -11.600 32.478 1.00 90.56 1081 GLY A CA 1
ATOM 8080 C C . GLY A 1 1081 ? -8.887 -11.496 32.859 1.00 90.56 1081 GLY A C 1
ATOM 8081 O O . GLY A 1 1081 ? -9.555 -12.521 32.907 1.00 90.56 1081 GLY A O 1
ATOM 8082 N N . SER A 1 1082 ? -9.411 -10.287 33.095 1.00 91.56 1082 SER A N 1
ATOM 8083 C CA . SER A 1 1082 ? -10.844 -10.068 33.318 1.00 91.56 1082 SER A CA 1
ATOM 8084 C C . SER A 1 1082 ? -11.661 -10.159 32.024 1.00 91.56 1082 SER A C 1
ATOM 8086 O O . SER A 1 1082 ? -12.861 -10.408 32.088 1.00 91.56 1082 SER A O 1
ATOM 8088 N N . SER A 1 1083 ? -11.038 -9.954 30.855 1.00 95.50 1083 SER A N 1
ATOM 8089 C CA . SER A 1 1083 ? -11.742 -9.864 29.569 1.00 95.50 1083 SER A CA 1
ATOM 8090 C C . SER A 1 1083 ? -12.400 -11.189 29.215 1.00 95.50 1083 SER A C 1
ATOM 8092 O O . SER A 1 1083 ? -11.718 -12.177 28.938 1.00 95.50 1083 SER A O 1
ATOM 8094 N N . SER A 1 1084 ? -13.729 -11.230 29.224 1.00 96.19 1084 SER A N 1
ATOM 8095 C CA . SER A 1 1084 ? -14.492 -12.440 28.916 1.00 96.19 1084 SER A CA 1
ATOM 8096 C C . SER A 1 1084 ? -15.866 -12.105 28.351 1.00 96.19 1084 SER A C 1
ATOM 8098 O O . SER A 1 1084 ? -16.466 -11.092 28.711 1.00 96.19 1084 SER A O 1
ATOM 8100 N N . MET A 1 1085 ? -16.362 -12.967 27.463 1.00 98.25 1085 MET A N 1
ATOM 8101 C CA . MET A 1 1085 ? -17.712 -12.885 26.914 1.00 98.25 1085 MET A CA 1
ATOM 8102 C C . MET A 1 1085 ? -18.407 -14.238 27.023 1.00 98.25 1085 MET A C 1
ATOM 8104 O O . MET A 1 1085 ? -17.861 -15.275 26.635 1.00 98.25 1085 MET A O 1
ATOM 8108 N N . TRP A 1 1086 ? -19.639 -14.199 27.515 1.00 98.06 1086 TRP A N 1
ATOM 8109 C CA . TRP A 1 1086 ? -20.545 -15.331 27.614 1.00 98.06 1086 TRP A CA 1
ATOM 8110 C C . TRP A 1 1086 ? -21.712 -15.124 26.653 1.00 98.06 1086 TRP A C 1
ATOM 8112 O O . TRP A 1 1086 ? -22.288 -14.037 26.600 1.00 98.06 1086 TRP A O 1
ATOM 8122 N N . VAL A 1 1087 ? -22.064 -16.156 25.890 1.00 97.19 1087 VAL A N 1
ATOM 8123 C CA . VAL A 1 1087 ? -23.180 -16.134 24.938 1.00 97.19 1087 VAL A CA 1
ATOM 8124 C C . VAL A 1 1087 ? -23.884 -17.481 24.966 1.00 97.19 1087 VAL A C 1
ATOM 8126 O O . VAL A 1 1087 ? -23.255 -18.514 24.743 1.00 97.19 1087 VAL A O 1
ATOM 8129 N N . ASP A 1 1088 ? -25.194 -17.454 25.209 1.00 90.88 1088 ASP A N 1
ATOM 8130 C CA . ASP A 1 1088 ? -26.097 -18.608 25.147 1.00 90.88 1088 ASP A CA 1
ATOM 8131 C C . ASP A 1 1088 ? -25.540 -19.889 25.797 1.00 90.88 1088 ASP A C 1
ATOM 8133 O O . ASP A 1 1088 ? -25.327 -20.921 25.160 1.00 90.88 1088 ASP A O 1
ATOM 8137 N N . GLY A 1 1089 ? -25.261 -19.817 27.098 1.00 92.00 1089 GLY A N 1
ATOM 8138 C CA . GLY A 1 1089 ? -24.854 -20.981 27.888 1.00 92.00 1089 GLY A CA 1
ATOM 8139 C C . GLY A 1 1089 ? -23.350 -21.212 27.994 1.00 92.00 1089 GLY A C 1
ATOM 8140 O O . GLY A 1 1089 ? -22.953 -22.035 28.815 1.00 92.00 1089 GLY A O 1
ATOM 8141 N N . LYS A 1 1090 ? -22.512 -20.506 27.226 1.00 94.94 1090 LYS A N 1
ATOM 8142 C CA . LYS A 1 1090 ? -21.067 -20.777 27.173 1.00 94.94 1090 LYS A CA 1
ATOM 8143 C C . LYS A 1 1090 ? -20.203 -19.521 27.140 1.00 94.94 1090 LYS A C 1
ATOM 8145 O O . LYS A 1 1090 ? -20.585 -18.500 26.573 1.00 94.94 1090 LYS A O 1
ATOM 8150 N N . ILE A 1 1091 ? -18.995 -19.640 27.684 1.00 96.06 1091 ILE A N 1
ATOM 8151 C CA . ILE A 1 1091 ? -17.913 -18.685 27.438 1.00 96.06 1091 ILE A CA 1
ATOM 8152 C C . ILE A 1 1091 ? -17.439 -18.858 25.991 1.00 96.06 1091 ILE A C 1
ATOM 8154 O O . ILE A 1 1091 ? -17.148 -19.971 25.556 1.00 96.06 1091 ILE A O 1
ATOM 8158 N N . VAL A 1 1092 ? -17.419 -17.759 25.236 1.00 96.50 1092 VAL A N 1
ATOM 8159 C CA . VAL A 1 1092 ? -17.003 -17.725 23.821 1.00 96.50 1092 VAL A CA 1
ATOM 8160 C C . VAL A 1 1092 ? -15.645 -17.051 23.614 1.00 96.50 1092 VAL A C 1
ATOM 8162 O O . VAL A 1 1092 ? -15.065 -17.155 22.535 1.00 96.50 1092 VAL A O 1
ATOM 8165 N N . SER A 1 1093 ? -15.146 -16.346 24.628 1.00 94.81 1093 SER A N 1
ATOM 8166 C CA . SER A 1 1093 ? -13.786 -15.805 24.704 1.00 94.81 1093 SER A CA 1
ATOM 8167 C C . SER A 1 1093 ? -12.764 -16.875 25.088 1.00 94.81 1093 SER A C 1
ATOM 8169 O O . SER A 1 1093 ? -13.135 -17.902 25.651 1.00 94.81 1093 SER A O 1
ATOM 8171 N N . ASN A 1 1094 ? -11.476 -16.596 24.877 1.00 93.62 1094 ASN A N 1
ATOM 8172 C CA . ASN A 1 1094 ? -10.379 -17.358 25.481 1.00 93.62 1094 ASN A CA 1
ATOM 8173 C C . ASN A 1 1094 ? -9.748 -16.515 26.603 1.00 93.62 1094 ASN A C 1
ATOM 8175 O O . ASN A 1 1094 ? -8.936 -15.634 26.302 1.00 93.62 1094 ASN A O 1
ATOM 8179 N N . PRO A 1 1095 ? -10.135 -16.720 27.879 1.00 92.00 1095 PRO A N 1
ATOM 8180 C CA . PRO A 1 1095 ? -9.553 -15.986 29.000 1.00 92.00 1095 PRO A CA 1
ATOM 8181 C C . PRO A 1 1095 ? -8.029 -16.144 29.047 1.00 92.00 1095 PRO A C 1
ATOM 8183 O O . PRO A 1 1095 ? -7.512 -17.246 28.880 1.00 92.00 1095 PRO A O 1
ATOM 8186 N N . SER A 1 1096 ? -7.307 -15.046 29.280 1.00 91.62 1096 SER A N 1
ATOM 8187 C CA . SER A 1 1096 ? -5.839 -15.040 29.196 1.00 91.62 1096 SER A CA 1
ATOM 8188 C C . SER A 1 1096 ? -5.128 -15.556 30.447 1.00 91.62 1096 SER A C 1
ATOM 8190 O O . SER A 1 1096 ? -3.921 -15.783 30.421 1.00 91.62 1096 SER A O 1
ATOM 8192 N N . ASP A 1 1097 ? -5.829 -15.648 31.577 1.00 87.94 1097 ASP A N 1
ATOM 8193 C CA . ASP A 1 1097 ? -5.233 -16.159 32.807 1.00 87.94 1097 ASP A CA 1
ATOM 8194 C C . ASP A 1 1097 ? -5.032 -17.674 32.686 1.00 87.94 1097 ASP A C 1
ATOM 8196 O O . ASP A 1 1097 ? -5.929 -18.408 32.281 1.00 87.94 1097 ASP A O 1
ATOM 8200 N N . SER A 1 1098 ? -3.874 -18.175 33.123 1.00 84.25 1098 SER A N 1
ATOM 8201 C CA . SER A 1 1098 ? -3.532 -19.607 33.057 1.00 84.25 1098 SER A CA 1
ATOM 8202 C C . SER A 1 1098 ? -4.483 -20.525 33.838 1.00 84.25 1098 SER A C 1
ATOM 8204 O O . SER A 1 1098 ? -4.470 -21.737 33.648 1.00 84.25 1098 SER A O 1
ATOM 8206 N N . ARG A 1 1099 ? -5.312 -19.956 34.720 1.00 82.62 1099 ARG A N 1
ATOM 8207 C CA . ARG A 1 1099 ? -6.334 -20.661 35.510 1.00 82.62 1099 ARG A CA 1
ATOM 8208 C C . ARG A 1 1099 ? -7.738 -20.597 34.899 1.00 82.62 1099 ARG A C 1
ATOM 8210 O O . ARG A 1 1099 ? -8.681 -21.051 35.540 1.00 82.62 1099 ARG A O 1
ATOM 8217 N N . GLY A 1 1100 ? -7.877 -20.045 33.696 1.00 86.44 1100 GLY A N 1
ATOM 8218 C CA . GLY A 1 1100 ? -9.155 -19.866 33.017 1.00 86.44 1100 GLY A CA 1
ATOM 8219 C C . GLY A 1 1100 ? -9.814 -18.525 33.334 1.00 86.44 1100 GLY A C 1
ATOM 8220 O O . GLY A 1 1100 ? -9.145 -17.513 33.533 1.00 86.44 1100 GLY A O 1
ATOM 8221 N N . GLU A 1 1101 ? -11.144 -18.514 33.329 1.00 90.12 1101 GLU A N 1
ATOM 8222 C CA . GLU A 1 1101 ? -11.952 -17.315 33.549 1.00 90.12 1101 GLU A CA 1
ATOM 8223 C C . GLU A 1 1101 ? -11.678 -16.674 34.917 1.00 90.12 1101 GLU A C 1
ATOM 8225 O O . GLU A 1 1101 ? -11.635 -17.347 35.952 1.00 90.12 1101 GLU A O 1
ATOM 8230 N N . ARG A 1 1102 ? -11.502 -15.348 34.934 1.00 88.06 1102 ARG A N 1
ATOM 8231 C CA . ARG A 1 1102 ? -11.291 -14.592 36.167 1.00 88.06 1102 ARG A CA 1
ATOM 8232 C C . ARG A 1 1102 ? -12.627 -14.208 36.792 1.00 88.06 1102 ARG A C 1
ATOM 8234 O O . ARG A 1 1102 ? -13.491 -13.634 36.144 1.00 88.06 1102 ARG A O 1
ATOM 8241 N N . SER A 1 1103 ? -12.746 -14.427 38.098 1.00 86.50 1103 SER A N 1
ATOM 8242 C CA . SER A 1 1103 ? -13.861 -13.896 38.880 1.00 86.50 1103 SER A CA 1
ATOM 8243 C C . SER A 1 1103 ? -13.722 -12.376 39.038 1.00 86.50 1103 SER A C 1
ATOM 8245 O O . SER A 1 1103 ? -12.721 -11.914 39.598 1.00 86.50 1103 SER A O 1
ATOM 8247 N N . CYS A 1 1104 ? -14.709 -11.612 38.590 1.00 87.19 1104 CYS A N 1
ATOM 8248 C CA . CYS A 1 1104 ? -14.809 -10.157 38.714 1.00 87.19 1104 CYS A CA 1
ATOM 8249 C C . CYS A 1 1104 ? -15.940 -9.761 39.678 1.00 87.19 1104 CYS A C 1
ATOM 8251 O O . CYS A 1 1104 ? -16.668 -10.603 40.199 1.00 87.19 1104 CYS A O 1
ATOM 8253 N N . MET A 1 1105 ? -16.076 -8.458 39.940 1.00 84.81 1105 MET A N 1
ATOM 8254 C CA . MET A 1 1105 ? -17.091 -7.937 40.866 1.00 84.81 1105 MET A CA 1
ATOM 8255 C C . MET A 1 1105 ? -18.395 -7.505 40.215 1.00 84.81 1105 MET A C 1
ATOM 8257 O O . MET A 1 1105 ? -19.414 -7.426 40.896 1.00 84.81 1105 MET A O 1
ATOM 8261 N N . ASN A 1 1106 ? -18.355 -7.160 38.935 1.00 88.69 1106 ASN A N 1
ATOM 8262 C CA . ASN A 1 1106 ? -19.491 -6.600 38.227 1.00 88.69 1106 ASN A CA 1
ATOM 8263 C C . ASN A 1 1106 ? -19.436 -6.976 36.746 1.00 88.69 1106 ASN A C 1
ATOM 8265 O O . ASN A 1 1106 ? -18.366 -7.094 36.137 1.00 88.69 1106 ASN A O 1
ATOM 8269 N N . TYR A 1 1107 ? -20.620 -7.155 36.175 1.00 93.75 1107 TYR A N 1
ATOM 8270 C CA . TYR A 1 1107 ? -20.806 -7.655 34.820 1.00 93.75 1107 TYR A CA 1
ATOM 8271 C C . TYR A 1 1107 ? -21.880 -6.860 34.099 1.00 93.75 1107 TYR A C 1
ATOM 8273 O O . TYR A 1 1107 ? -22.860 -6.434 34.712 1.00 93.75 1107 TYR A O 1
ATOM 8281 N N . LEU A 1 1108 ? -21.725 -6.698 32.789 1.00 96.38 1108 LEU A N 1
ATOM 8282 C CA . LEU A 1 1108 ? -22.757 -6.134 31.927 1.00 96.38 1108 LEU A CA 1
ATOM 8283 C C . LEU A 1 1108 ? -23.462 -7.282 31.207 1.00 96.38 1108 LEU A C 1
ATOM 8285 O O . LEU A 1 1108 ? -22.804 -8.151 30.636 1.00 96.38 1108 LEU A O 1
ATOM 8289 N N . LEU A 1 1109 ? -24.790 -7.299 31.248 1.00 97.12 1109 LEU A N 1
ATOM 8290 C CA . LEU A 1 1109 ? -25.610 -8.403 30.759 1.00 97.12 1109 LEU A CA 1
ATOM 8291 C C . LEU A 1 1109 ? -26.596 -7.896 29.711 1.00 97.12 1109 LEU A C 1
ATOM 8293 O O . LEU A 1 1109 ? -27.186 -6.826 29.864 1.00 97.12 1109 LEU A O 1
ATOM 8297 N N . VAL A 1 1110 ? -26.820 -8.695 28.676 1.00 97.38 1110 VAL A N 1
ATOM 8298 C CA . VAL A 1 1110 ? -27.843 -8.454 27.658 1.00 97.38 1110 VAL A CA 1
ATOM 8299 C C . VAL A 1 1110 ? -28.999 -9.404 27.918 1.00 97.38 1110 VAL A C 1
ATOM 8301 O O . VAL A 1 1110 ? -28.811 -10.626 27.964 1.00 97.38 1110 VAL A O 1
ATOM 8304 N N . ARG A 1 1111 ? -30.196 -8.838 28.085 1.00 95.06 1111 ARG A N 1
ATOM 8305 C CA . ARG A 1 1111 ? -31.438 -9.595 28.225 1.00 95.06 1111 ARG A CA 1
ATOM 8306 C C . ARG A 1 1111 ? -32.315 -9.435 26.995 1.00 95.06 1111 ARG A C 1
ATOM 8308 O O . ARG A 1 1111 ? -32.418 -8.345 26.436 1.00 95.06 1111 ARG A O 1
ATOM 8315 N N . ALA A 1 1112 ? -32.938 -10.541 26.624 1.00 89.06 1112 ALA A N 1
ATOM 8316 C CA . ALA A 1 1112 ? -33.985 -10.623 25.626 1.00 89.06 1112 ALA A CA 1
ATOM 8317 C C . ALA A 1 1112 ? -35.193 -11.301 26.285 1.00 89.06 1112 ALA A C 1
ATOM 8319 O O . ALA A 1 1112 ? -35.089 -12.453 26.714 1.00 89.06 1112 ALA A O 1
ATOM 8320 N N . LYS A 1 1113 ? -36.281 -10.546 26.444 1.00 80.50 1113 LYS A N 1
ATOM 8321 C CA . LYS A 1 1113 ? -37.515 -10.957 27.128 1.00 80.50 1113 LYS A CA 1
ATOM 8322 C C . LYS A 1 1113 ? -38.670 -11.153 26.165 1.00 80.50 1113 LYS A C 1
ATOM 8324 O O . LYS A 1 1113 ? -38.818 -10.292 25.268 1.00 80.50 1113 LYS A O 1
#

Radius of gyration: 46.89 Å; chains: 1; bounding box: 81×56×157 Å